Protein AF-A0A9P1JZL6-F1 (afdb_monomer)

Foldseek 3Di:
DVVVQVVLLVVLVVLLCVLVCVVVCVVVVVVCLVPDDDAEAEDEFEDEDDDADDPVRAAEQEEAEARHYKTKYWYKQAQLRFKHKHKYWYAYKFQKAKDKDKDPFKKKFKAAPVRHTQAICDPVPPNNPVLPVSNNVRNRIDDGHMMMMMMGGHPPDHSRHMMIMMMMMHGYDDPDDDDDDDDDDDDDDDPDDDDPVVVVVVVVVVVVVVPDPDDDDDDFVVNVVVVVVVVVDPVPDPDPPVVVVVLPDDDDDDPDDDDDDDDDPVVCVCCPLLALNNLQVQLVVCVVVVNLVSNLVSLVSNCVRPVLDLVSLVSNLVSCVVVVVLVSNLVSLVSSCVNPVQRLRSLLSNLLSCVVVVNLSSSLVSLSSSCVSPSLRLVSLQVNLVSCVSVVVLVSSLVSLVSSCVSPVLQLSSLLSNLLSCVVVLVLVSSLVSLVSSCVSVVQQLVSLLSNLSSCVLLVVLVSSLVSLVSSCVNPVLALSSLLSPLSSCVVLVHPDSLVSLVSSCVSPVLPLSSLCVNLFVCLLQQVPLSNLVSVVSCQVNVNKAHDAAAPAAADPQPFQDAFEEEEEEIHDLLVVLLLVLLVVVVLVRHPAYEYEDAQLCQVFSCVLCVSYHYDYDDDDSPPPSHHYDPGNHYYYSSSSCSNQVNDLVSQDPDQARTDFDVVLLVVLLVLCPP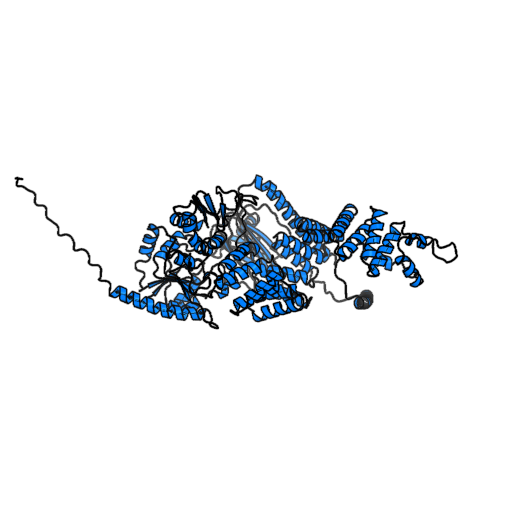VFFLFEEEEDFADPPDRSVRVQQGDQLLLLLLQQLQPRYAYEYLHQDPCPVSQVVNCVVNVGHHDYRPPDRSHRNVSNSLSNLLNGQEYEYEPDSSQSSNRNSSRAYEYEGARTSCCSSHCFRSSGPSYDYFYADNPGGSSVSSNVVSVVSNVVRVVSVVVVVPPDPDPDPPPPDDDDDDDDDDDDDD

Radius of gyration: 36.87 Å; Cα contacts (8 Å, |Δi|>4): 1406; chains: 1; bounding box: 112×78×122 Å

Secondary structure (DSSP, 8-state):
-HHHHHHHHHHHHHHHHHHHHHHHHHHHHHHHTTT----PPPEEEEE---S---GGG-EEEEEE-TTTEEEEEEEEE-TT--EEEEEEEE-S-EEEEEEEEE-SSEEEEEEETT--EEEES-GGGTHHHHHHHHHHHT-EEE-SEEEEEEEEEPTT--TTS-EEEEEEEEES-----------PPPTT-------HHHHHHHHHHHHHHTT-----S---HHHHHHHHHHHS-------TTTHHHHHS-SS-------------HHHHHHT-TTSHHHHHHHHHHHHHTT-HHHHHHHHHHHHHH-TT-HHHHHHHHHHHHHTT-HHHHHHHHHHHHHH-TT-HHHHHHHHHHHHHTT-HHHHHHHHHHHHHH-TT-HHHHHHHHHHHHHTT-HHHHHHHHHHHHHH-TT-HHHHHHHHHHHHTTT-HHHHHHHHHHHHHH-TT-HHHHHHHHHHHHHTT-HHHHHHHHHHHHHH-TT-HHHHHHHHHHHHHTT-S-HHHHHHHHHHH-TT-HHHHHHHHHHHHHTT-HHHHHHHHGGGTTTT-SSPPP-BSSPBP-S---TT-EEEEE--S-HHHHHHHHTTHHHHHHHSSEEEEEE-GGGHHHHHHH-TTSEEEEPPP--TT-SSB--SSSEEEEGGGTHHHH-SSGGGS-S-S------HHHHHHHHHHHTT--SSEEEEE----S---HHHHTT---GGG-HHHHT-TTEEEEE---SS-HHHHHHHHHHHS--EE--TT--TTT-HHHHHHHHTT-SEEEE-SSHHHHHHHHTT--EEEES---GGGTTSSS-TT-TTEEEEPPPTT--THHHHHHHHHHHHHHHHHHHHHHHHSPP--PPPPPP-------------

pLDDT: mean 77.9, std 22.89, range [25.98, 98.69]

Mean predicted aligned error: 17.78 Å

InterPro domains:
  IPR011990 Tetratricopeptide-like helical domain superfamily [G3DSA:1.25.40.10] (266-542)
  IPR011990 Tetratricopeptide-like helical domain superfamily [SSF48452] (268-518)
  IPR019734 Tetratricopeptide repeat [PF13176] (313-343)
  IPR019734 Tetratricopeptide repeat [PS50005] (276-309)
  IPR019734 Tetratricopeptide repeat [PS50005] (378-411)
  IPR019734 Tetratricopeptide repeat [PS50005] (412-445)
  IPR019734 Tetratricopeptide repeat [SM00028] (276-309)
  IPR019734 Tetratricopeptide repeat [SM00028] (310-343)
  IPR019734 Tetratricopeptide repeat [SM00028] (344-377)
  IPR019734 Tetratricopeptide repeat [SM00028] (378-411)
  IPR019734 Tetratricopeptide repeat [SM00028] (412-445)
  IPR019734 Tetratricopeptide repeat [SM00028] (446-479)
  IPR052943 TMTC O-mannosyl-transferase [PTHR44809] (368-606)

Solvent-accessible surface area (backbone atoms only — not comparable to full-atom values): 46774 Å² total; per-residue (Å²): 108,70,66,60,51,50,52,34,44,50,50,30,47,53,48,41,50,50,48,48,48,48,52,41,44,60,50,48,51,63,59,42,74,76,72,63,98,76,84,69,70,78,46,78,44,79,48,74,82,80,80,87,43,52,89,91,56,40,45,77,58,47,67,42,27,55,65,32,23,38,34,38,38,51,48,61,46,46,56,70,52,69,48,42,35,34,28,36,34,30,77,40,62,39,31,25,28,47,51,78,43,58,50,90,58,63,31,47,32,37,22,43,78,87,67,49,76,61,18,25,65,46,79,89,54,53,71,29,22,54,36,29,52,29,22,52,75,36,68,30,70,43,68,64,43,51,36,33,40,40,42,32,64,34,93,90,56,70,49,81,53,62,41,48,36,33,43,34,44,37,23,61,96,74,94,76,81,90,84,90,79,89,82,85,85,75,96,78,82,79,93,84,84,80,53,76,69,54,54,55,50,50,56,58,46,54,67,57,56,75,77,60,91,79,87,82,88,79,81,43,75,66,52,53,46,55,54,53,49,64,71,56,69,83,81,80,77,86,66,82,77,67,56,60,67,69,76,73,54,83,94,67,84,80,91,73,69,99,73,90,72,98,65,57,83,62,56,68,55,50,64,31,75,89,40,36,68,10,18,39,51,52,11,53,51,27,45,75,69,72,34,56,71,59,12,36,55,25,15,54,47,11,31,68,68,35,73,85,43,45,67,34,24,48,53,29,16,53,43,26,46,78,68,67,37,55,69,60,13,43,50,26,27,54,52,23,38,73,72,40,77,83,44,36,57,46,30,37,53,39,14,53,54,32,34,75,71,73,34,26,72,60,13,37,56,28,28,45,54,15,29,70,72,47,43,80,44,28,68,53,29,30,52,34,14,51,22,29,42,75,69,67,40,52,70,61,13,51,47,28,18,48,52,14,39,72,68,34,80,79,45,32,66,33,32,32,53,45,12,50,55,29,35,77,65,69,37,19,72,61,13,37,54,32,24,52,56,15,34,73,72,39,76,76,46,30,66,52,28,20,53,34,14,45,19,29,42,52,70,65,40,44,73,60,12,47,53,27,20,53,56,13,35,72,75,37,76,63,48,31,67,25,29,27,42,46,14,52,45,29,51,76,69,72,42,89,64,21,61,63,25,17,51,51,12,34,70,50,32,78,80,43,30,54,25,42,20,52,38,9,41,51,28,18,34,65,40,43,38,64,62,7,42,65,25,45,68,27,28,42,79,42,68,73,42,46,82,80,81,45,52,79,44,53,71,66,84,73,69,89,34,72,81,35,31,39,34,36,34,68,51,65,56,72,37,54,49,46,58,39,49,74,50,47,66,60,51,52,72,44,29,60,37,34,37,40,34,37,60,64,62,45,38,70,36,50,32,61,41,39,71,86,38,51,61,39,49,64,72,78,83,74,76,86,60,75,50,43,84,66,102,42,65,25,29,41,53,39,87,57,48,48,59,71,58,42,62,48,84,81,53,48,68,90,61,37,52,69,48,47,48,56,65,68,52,30,52,54,39,43,60,74,49,58,86,65,66,59,51,32,42,33,33,36,34,46,70,61,89,77,69,47,66,73,50,49,79,53,44,55,63,66,80,72,41,53,56,44,67,68,29,70,47,56,30,39,31,67,57,57,50,61,98,44,67,74,56,49,54,53,33,26,74,72,67,76,43,76,67,46,71,69,85,94,63,53,57,66,66,36,49,49,60,40,45,12,45,49,70,68,33,68,31,33,42,20,30,89,36,46,62,43,36,47,36,14,31,51,36,25,38,25,46,33,36,35,76,90,55,41,75,28,48,45,52,98,47,35,69,86,22,72,33,37,47,78,38,50,42,55,94,94,49,56,68,70,58,24,42,53,54,51,19,57,51,48,38,53,52,22,55,50,40,44,51,54,62,71,68,49,78,71,84,77,71,77,78,76,80,78,86,79,79,86,76,89,84,86,82,93,78,88,132

Nearest PDB structures (foldseek):
  6eou-assembly1_A  TM=7.193E-01  e=1.240E-15  Homo sapiens
  1w3b-assembly1_B  TM=7.364E-01  e=6.263E-14  Homo sapiens
  9gaw-assembly1_J  TM=6.903E-01  e=8.446E-09  Homo sapiens
  5a31-assembly1_F  TM=6.731E-01  e=8.831E-09  Homo sapiens
  8tau-assembly1_P  TM=6.570E-01  e=2.814E-08  Homo sapiens

Structure (mmCIF, N/CA/C/O backbone):
data_AF-A0A9P1JZL6-F1
#
_entry.id   AF-A0A9P1JZL6-F1
#
loop_
_atom_site.group_PDB
_atom_site.id
_atom_site.type_symbol
_atom_site.label_atom_id
_atom_site.label_alt_id
_atom_site.label_comp_id
_atom_site.label_asym_id
_atom_site.label_entity_id
_atom_site.label_seq_id
_atom_site.pdbx_PDB_ins_code
_atom_site.Cartn_x
_atom_site.Cartn_y
_atom_site.Cartn_z
_atom_site.occupancy
_atom_site.B_iso_or_equiv
_atom_site.auth_seq_id
_atom_site.auth_comp_id
_atom_site.auth_asym_id
_atom_site.auth_atom_id
_atom_site.pdbx_PDB_model_num
ATOM 1 N N . MET A 1 1 ? 3.496 -19.230 -40.388 1.00 31.70 1 MET A N 1
ATOM 2 C CA . MET A 1 1 ? 4.413 -18.088 -40.149 1.00 31.70 1 MET A CA 1
ATOM 3 C C . MET A 1 1 ? 3.757 -16.760 -40.533 1.00 31.70 1 MET A C 1
ATOM 5 O O . MET A 1 1 ? 3.831 -15.846 -39.725 1.00 31.70 1 MET A O 1
ATOM 9 N N . SER A 1 2 ? 3.046 -16.664 -41.671 1.00 27.58 2 SER A N 1
ATOM 10 C CA . SER A 1 2 ? 2.248 -15.471 -42.026 1.00 27.58 2 SER A CA 1
ATOM 11 C C . SER A 1 2 ? 1.110 -15.177 -41.039 1.00 27.58 2 SER A C 1
ATOM 13 O O . SER A 1 2 ? 0.917 -14.018 -40.705 1.00 27.58 2 SER A O 1
ATOM 15 N N . ASP A 1 3 ? 0.436 -16.195 -40.486 1.00 30.03 3 ASP A N 1
ATOM 16 C CA . ASP A 1 3 ? -0.676 -15.983 -39.533 1.00 30.03 3 ASP A CA 1
ATOM 17 C C . ASP A 1 3 ? -0.212 -15.568 -38.128 1.00 30.03 3 ASP A C 1
ATOM 19 O O . ASP A 1 3 ? -0.866 -14.774 -37.457 1.00 30.03 3 ASP A O 1
ATOM 23 N N . ALA A 1 4 ? 0.967 -16.034 -37.699 1.00 31.66 4 ALA A N 1
ATOM 24 C CA . ALA A 1 4 ? 1.611 -15.556 -36.475 1.00 31.66 4 ALA A CA 1
ATOM 25 C C . ALA A 1 4 ? 2.082 -14.101 -36.639 1.00 31.66 4 ALA A C 1
ATOM 27 O O . ALA A 1 4 ? 1.847 -13.283 -35.760 1.00 31.66 4 ALA A O 1
ATOM 28 N N . LEU A 1 5 ? 2.665 -13.751 -37.792 1.00 34.25 5 LEU A N 1
ATOM 29 C CA . LEU A 1 5 ? 3.006 -12.365 -38.134 1.00 34.25 5 LEU A CA 1
ATOM 30 C C . LEU A 1 5 ? 1.758 -11.472 -38.245 1.00 34.25 5 LEU A C 1
ATOM 32 O O . LEU A 1 5 ? 1.796 -10.335 -37.789 1.00 34.25 5 LEU A O 1
ATOM 36 N N . ALA A 1 6 ? 0.636 -11.979 -38.765 1.00 36.12 6 ALA A N 1
ATOM 37 C CA . ALA A 1 6 ? -0.634 -11.253 -38.826 1.00 36.12 6 ALA A CA 1
ATOM 38 C C . ALA A 1 6 ? -1.243 -11.016 -37.431 1.00 36.12 6 ALA A C 1
ATOM 40 O O . ALA A 1 6 ? -1.696 -9.910 -37.141 1.00 36.12 6 ALA A O 1
ATOM 41 N N . GLY A 1 7 ? -1.187 -12.008 -36.534 1.00 37.06 7 GLY A N 1
ATOM 42 C CA . GLY A 1 7 ? -1.624 -11.864 -35.141 1.00 37.06 7 GLY A CA 1
ATOM 43 C C . GLY A 1 7 ? -0.757 -10.892 -34.337 1.00 37.06 7 GLY A C 1
ATOM 44 O O . GLY A 1 7 ? -1.271 -10.109 -33.541 1.00 37.06 7 GLY A O 1
ATOM 45 N N . VAL A 1 8 ? 0.553 -10.880 -34.579 1.00 37.62 8 VAL A N 1
ATOM 46 C CA . VAL A 1 8 ? 1.480 -9.952 -33.921 1.00 37.62 8 VAL A CA 1
ATOM 47 C C . VAL A 1 8 ? 1.350 -8.538 -34.510 1.00 37.62 8 VAL A C 1
ATOM 49 O O . VAL A 1 8 ? 1.362 -7.572 -33.752 1.00 37.62 8 VAL A O 1
ATOM 52 N N . ASN A 1 9 ? 1.100 -8.397 -35.818 1.00 39.38 9 ASN A N 1
ATOM 53 C CA . ASN A 1 9 ? 0.768 -7.115 -36.455 1.00 39.38 9 ASN A CA 1
ATOM 54 C C . ASN A 1 9 ? -0.576 -6.551 -35.962 1.00 39.38 9 ASN A C 1
ATOM 56 O O . ASN A 1 9 ? -0.679 -5.352 -35.722 1.00 39.38 9 ASN A O 1
ATOM 60 N N . SER A 1 10 ? -1.581 -7.402 -35.729 1.00 42.94 10 SER A N 1
ATOM 61 C CA . SER A 1 10 ? -2.856 -7.012 -35.106 1.00 42.94 10 SER A CA 1
ATOM 62 C C . SER A 1 10 ? -2.676 -6.601 -33.638 1.00 42.94 10 SER A C 1
ATOM 64 O O . SER A 1 10 ? -3.214 -5.578 -33.224 1.00 42.94 10 SER A O 1
ATOM 66 N N . MET A 1 11 ? -1.845 -7.313 -32.865 1.00 41.12 11 MET A N 1
ATOM 67 C CA . MET A 1 11 ? -1.476 -6.910 -31.499 1.00 41.12 11 MET A CA 1
ATOM 68 C C . MET A 1 11 ? -0.666 -5.613 -31.463 1.00 41.12 11 MET A C 1
ATOM 70 O O . MET A 1 11 ? -0.829 -4.821 -30.537 1.00 41.12 11 MET A O 1
ATOM 74 N N . VAL A 1 12 ? 0.199 -5.377 -32.451 1.00 41.19 12 VAL A N 1
ATOM 75 C CA . VAL A 1 12 ? 0.902 -4.102 -32.609 1.00 41.19 12 VAL A CA 1
ATOM 76 C C . VAL A 1 12 ? -0.054 -2.994 -32.962 1.00 41.19 12 VAL A C 1
ATOM 78 O O . VAL A 1 12 ? 0.084 -1.938 -32.365 1.00 41.19 12 VAL A O 1
ATOM 81 N N . SER A 1 13 ? -1.011 -3.208 -33.867 1.00 43.81 13 SER A N 1
ATOM 82 C CA . SER A 1 13 ? -2.041 -2.208 -34.153 1.00 43.81 13 SER A CA 1
ATOM 83 C C . SER A 1 13 ? -2.832 -1.920 -32.886 1.00 43.81 13 SER A C 1
ATOM 85 O O . SER A 1 13 ? -2.820 -0.792 -32.436 1.00 43.81 13 SER A O 1
ATOM 87 N N . GLY A 1 14 ? -3.355 -2.936 -32.194 1.00 44.75 14 GLY A N 1
ATOM 88 C CA . GLY A 1 14 ? -4.113 -2.756 -30.954 1.00 44.75 14 GLY A CA 1
ATOM 89 C C . GLY A 1 14 ? -3.317 -2.121 -29.806 1.00 44.75 14 GLY A C 1
ATOM 90 O O . GLY A 1 14 ? -3.864 -1.310 -29.063 1.00 44.75 14 GLY A O 1
ATOM 91 N N . LEU A 1 15 ? -2.019 -2.423 -29.653 1.00 43.88 15 LEU A N 1
ATOM 92 C CA . LEU A 1 15 ? -1.177 -1.731 -28.671 1.00 43.88 15 LEU A CA 1
ATOM 93 C C . LEU A 1 15 ? -0.801 -0.326 -29.149 1.00 43.88 15 LEU A C 1
ATOM 95 O O . LEU A 1 15 ? -0.749 0.582 -28.333 1.00 43.88 15 LEU A O 1
ATOM 99 N N . THR A 1 16 ? -0.560 -0.121 -30.440 1.00 45.00 16 THR A N 1
ATOM 100 C CA . THR A 1 16 ? -0.279 1.197 -31.022 1.00 45.00 16 THR A CA 1
ATOM 101 C C . THR A 1 16 ? -1.496 2.092 -30.905 1.00 45.00 16 THR A C 1
ATOM 103 O O . THR A 1 16 ? -1.347 3.227 -30.489 1.00 45.00 16 THR A O 1
ATOM 106 N N . ASP A 1 17 ? -2.691 1.568 -31.137 1.00 49.62 17 ASP A N 1
ATOM 107 C CA . ASP A 1 17 ? -3.970 2.231 -30.949 1.00 49.62 17 ASP A CA 1
ATOM 108 C C . ASP A 1 17 ? -4.239 2.432 -29.465 1.00 49.62 17 ASP A C 1
ATOM 110 O O . ASP A 1 17 ? -4.616 3.519 -29.078 1.00 49.62 17 ASP A O 1
ATOM 114 N N . SER A 1 18 ? -3.939 1.478 -28.580 1.00 44.66 18 SER A N 1
ATOM 115 C CA . SER A 1 18 ? -4.048 1.675 -27.126 1.00 44.66 18 SER A CA 1
ATOM 116 C C . SER A 1 18 ? -3.035 2.691 -26.581 1.00 44.66 18 SER A C 1
ATOM 118 O O . SER A 1 18 ? -3.361 3.453 -25.676 1.00 44.66 18 SER A O 1
ATOM 120 N N . ILE A 1 19 ? -1.822 2.758 -27.135 1.00 45.34 19 ILE A N 1
ATOM 121 C CA . ILE A 1 19 ? -0.780 3.726 -26.772 1.00 45.34 19 ILE A CA 1
ATOM 122 C C . ILE A 1 19 ? -1.090 5.089 -27.369 1.00 45.34 19 ILE A C 1
ATOM 124 O O . ILE A 1 19 ? -0.951 6.083 -26.671 1.00 45.34 19 ILE A O 1
ATOM 128 N N . ASN A 1 20 ? -1.539 5.157 -28.617 1.00 47.50 20 ASN A N 1
ATOM 129 C CA . ASN A 1 20 ? -1.988 6.382 -29.260 1.00 47.50 20 ASN A CA 1
ATOM 130 C C . ASN A 1 20 ? -3.281 6.870 -28.627 1.00 47.50 20 ASN A C 1
ATOM 132 O O . ASN A 1 20 ? -3.416 8.067 -28.472 1.00 47.50 20 ASN A O 1
ATOM 136 N N . ASN A 1 21 ? -4.165 5.988 -28.171 1.00 50.44 21 ASN A N 1
ATOM 137 C CA . ASN A 1 21 ? -5.338 6.313 -27.370 1.00 50.44 21 ASN A CA 1
ATOM 138 C C . ASN A 1 21 ? -4.952 6.648 -25.940 1.00 50.44 21 ASN A C 1
ATOM 140 O O . ASN A 1 21 ? -5.664 7.414 -25.336 1.00 50.44 21 ASN A O 1
ATOM 144 N N . ALA A 1 22 ? -3.845 6.158 -25.379 1.00 43.78 22 ALA A N 1
ATOM 145 C CA . ALA A 1 22 ? -3.356 6.606 -24.075 1.00 43.78 22 ALA A CA 1
ATOM 146 C C . ALA A 1 22 ? -2.650 7.967 -24.181 1.00 43.78 22 ALA A C 1
ATOM 148 O O . ALA A 1 22 ? -2.806 8.815 -23.314 1.00 43.78 22 ALA A O 1
ATOM 149 N N . ILE A 1 23 ? -1.891 8.208 -25.251 1.00 45.84 23 ILE A N 1
ATOM 150 C CA . ILE A 1 23 ? -1.218 9.478 -25.552 1.00 45.84 23 ILE A CA 1
ATOM 151 C C . ILE A 1 23 ? -2.249 10.534 -25.957 1.00 45.84 23 ILE A C 1
ATOM 153 O O . ILE A 1 23 ? -2.212 11.640 -25.419 1.00 45.84 23 ILE A O 1
ATOM 157 N N . SER A 1 24 ? -3.193 10.164 -26.823 1.00 45.53 24 SER A N 1
ATOM 158 C CA . SER A 1 24 ? -4.352 10.972 -27.192 1.00 45.53 24 SER A CA 1
ATOM 159 C C . SER A 1 24 ? -5.263 11.112 -25.994 1.00 45.53 24 SER A C 1
ATOM 161 O O . SER A 1 24 ? -5.512 12.234 -25.641 1.00 45.53 24 SER A O 1
ATOM 163 N N . ALA A 1 25 ? -5.625 10.082 -25.226 1.00 46.34 25 ALA A N 1
ATOM 164 C CA . ALA A 1 25 ? -6.354 10.282 -23.969 1.00 46.34 25 ALA A CA 1
ATOM 165 C C . ALA A 1 25 ? -5.601 11.225 -23.035 1.00 46.34 25 ALA A C 1
ATOM 167 O O . ALA A 1 25 ? -6.248 12.049 -22.439 1.00 46.34 25 ALA A O 1
ATOM 168 N N . ILE A 1 26 ? -4.268 11.247 -22.960 1.00 45.06 26 ILE A N 1
ATOM 169 C CA . ILE A 1 26 ? -3.529 12.251 -22.166 1.00 45.06 26 ILE A CA 1
ATOM 170 C C . ILE A 1 26 ? -3.603 13.679 -22.773 1.00 45.06 26 ILE A C 1
ATOM 172 O O . ILE A 1 26 ? -3.511 14.664 -22.022 1.00 45.06 26 ILE A O 1
ATOM 176 N N . GLN A 1 27 ? -3.757 13.818 -24.097 1.00 41.62 27 GLN A N 1
ATOM 177 C CA . GLN A 1 27 ? -3.902 15.082 -24.850 1.00 41.62 27 GLN A CA 1
ATOM 178 C C . GLN A 1 27 ? -5.363 15.560 -24.942 1.00 41.62 27 GLN A C 1
ATOM 180 O O . GLN A 1 27 ? -5.655 16.692 -24.598 1.00 41.62 27 GLN A O 1
ATOM 185 N N . THR A 1 28 ? -6.294 14.687 -25.284 1.00 39.38 28 THR A N 1
ATOM 186 C CA . THR A 1 28 ? -7.743 14.837 -25.251 1.00 39.38 28 THR A CA 1
ATOM 187 C C . THR A 1 28 ? -8.254 14.985 -23.820 1.00 39.38 28 THR A C 1
ATOM 189 O O . THR A 1 28 ? -9.083 15.841 -23.596 1.00 39.38 28 THR A O 1
ATOM 192 N N . GLN A 1 29 ? -7.682 14.337 -22.798 1.00 42.75 29 GLN A N 1
ATOM 193 C CA . GLN A 1 29 ? -7.915 14.690 -21.382 1.00 42.75 29 GLN A CA 1
ATOM 194 C C . GLN A 1 29 ? -7.390 16.095 -21.069 1.00 42.75 29 GLN A C 1
ATOM 196 O O . GLN A 1 29 ? -7.754 16.659 -20.059 1.00 42.75 29 GLN A O 1
ATOM 201 N N . LYS A 1 30 ? -6.516 16.693 -21.887 1.00 40.09 30 LYS A N 1
ATOM 202 C CA . LYS A 1 30 ? -6.031 18.079 -21.717 1.00 40.09 30 LYS A CA 1
ATOM 203 C C . LYS A 1 30 ? -6.997 19.087 -22.349 1.00 40.09 30 LYS A C 1
ATOM 205 O O . LYS A 1 30 ? -7.002 20.241 -21.941 1.00 40.09 30 LYS A O 1
ATOM 210 N N . GLU A 1 31 ? -7.800 18.634 -23.311 1.00 36.56 31 GLU A N 1
ATOM 211 C CA . GLU A 1 31 ? -8.767 19.426 -24.084 1.00 36.56 31 GLU A CA 1
ATOM 212 C C . GLU A 1 31 ? -10.220 19.213 -23.597 1.00 36.56 31 GLU A C 1
ATOM 214 O O . GLU A 1 31 ? -11.008 20.150 -23.576 1.00 36.56 31 GLU A O 1
ATOM 219 N N . GLN A 1 32 ? -10.561 18.022 -23.096 1.00 38.81 32 GLN A N 1
ATOM 220 C CA . GLN A 1 32 ? -11.854 17.644 -22.507 1.00 38.81 32 GLN A CA 1
ATOM 221 C C . GLN A 1 32 ? -11.958 17.990 -21.012 1.00 38.81 32 GLN A C 1
ATOM 223 O O . GLN A 1 32 ? -13.065 18.225 -20.529 1.00 38.81 32 GLN A O 1
ATOM 228 N N . GLU A 1 33 ? -10.838 18.128 -20.283 1.00 38.28 33 GLU A N 1
ATOM 229 C CA . GLU A 1 33 ? -10.819 18.722 -18.926 1.00 38.28 33 GLU A CA 1
ATOM 230 C C . GLU A 1 33 ? -11.238 20.207 -18.930 1.00 38.28 33 GLU A C 1
ATOM 232 O O . GLU A 1 33 ? -11.566 20.749 -17.877 1.00 38.28 33 GLU A O 1
ATOM 237 N N . ALA A 1 34 ? -11.285 20.855 -20.102 1.00 36.25 34 ALA A N 1
ATOM 238 C CA . ALA A 1 34 ? -11.868 22.183 -20.278 1.00 36.25 34 ALA A CA 1
ATOM 239 C C . ALA A 1 34 ? -13.385 22.162 -20.578 1.00 36.25 34 ALA A C 1
ATOM 241 O O . ALA A 1 34 ? -14.002 23.223 -20.543 1.00 36.25 34 ALA A O 1
ATOM 242 N N . ALA A 1 35 ? -14.000 21.002 -20.861 1.00 34.03 35 ALA A N 1
ATOM 243 C CA . ALA A 1 35 ? -15.353 20.956 -21.434 1.00 34.03 35 ALA A CA 1
ATOM 244 C C . ALA A 1 35 ? -16.364 19.987 -20.785 1.00 34.03 35 ALA A C 1
ATOM 246 O O . ALA A 1 35 ? -17.554 20.149 -21.034 1.00 34.03 35 ALA A O 1
ATOM 247 N N . ALA A 1 36 ? -15.978 19.012 -19.953 1.00 33.88 36 ALA A N 1
ATOM 248 C CA . ALA A 1 36 ? -16.932 17.996 -19.477 1.00 33.88 36 ALA A CA 1
ATOM 249 C C . ALA A 1 36 ? -16.911 17.793 -17.953 1.00 33.88 36 ALA A C 1
ATOM 251 O O . ALA A 1 36 ? -16.347 16.839 -17.418 1.00 33.88 36 ALA A O 1
ATOM 252 N N . ALA A 1 37 ? -17.585 18.696 -17.240 1.00 43.25 37 ALA A N 1
ATOM 253 C CA . ALA A 1 37 ? -18.046 18.462 -15.879 1.00 43.25 37 ALA A CA 1
ATOM 254 C C . ALA A 1 37 ? -19.269 17.536 -15.907 1.00 43.25 37 ALA A C 1
ATOM 256 O O . ALA A 1 37 ? -20.379 18.020 -16.083 1.00 43.25 37 ALA A O 1
ATOM 257 N N . THR A 1 38 ? -19.043 16.227 -15.776 1.00 41.06 38 THR A N 1
ATOM 258 C CA . THR A 1 38 ? -19.928 15.136 -15.295 1.00 41.06 38 THR A CA 1
ATOM 259 C C . THR A 1 38 ? -19.529 13.870 -16.040 1.00 41.06 38 THR A C 1
ATOM 261 O O . THR A 1 38 ? -19.622 13.856 -17.256 1.00 41.06 38 THR A O 1
ATOM 264 N N . ASN A 1 39 ? -19.073 12.819 -15.348 1.00 34.22 39 ASN A N 1
ATOM 265 C CA . ASN A 1 39 ? -19.262 11.443 -15.818 1.00 34.22 39 ASN A CA 1
ATOM 266 C C . ASN A 1 39 ? -19.000 10.410 -14.716 1.00 34.22 39 ASN A C 1
ATOM 268 O O . ASN A 1 39 ? -18.167 10.588 -13.828 1.00 34.22 39 ASN A O 1
ATOM 272 N N . VAL A 1 40 ? -19.814 9.362 -14.785 1.00 39.91 40 VAL A N 1
ATOM 273 C CA . VAL A 1 40 ? -19.995 8.262 -13.838 1.00 39.91 40 VAL A CA 1
ATOM 274 C C . VAL A 1 40 ? -18.794 7.303 -13.887 1.00 39.91 40 VAL A C 1
ATOM 276 O O . VAL A 1 40 ? -18.205 7.103 -14.944 1.00 39.91 40 VAL A O 1
ATOM 279 N N . GLN A 1 41 ? -18.401 6.729 -12.743 1.00 39.75 41 GLN A N 1
ATOM 280 C CA . GLN A 1 41 ? -17.318 5.738 -12.672 1.00 39.75 41 GLN A CA 1
ATOM 281 C C . GLN A 1 41 ? -17.757 4.396 -13.267 1.00 39.75 41 GLN A C 1
ATOM 283 O O . GLN A 1 41 ? -18.768 3.835 -12.847 1.00 39.75 41 GLN A O 1
ATOM 288 N N . GLU A 1 42 ? -16.956 3.868 -14.191 1.00 43.31 42 GLU A N 1
ATOM 289 C CA . GLU A 1 42 ? -17.198 2.598 -14.876 1.00 43.31 42 GLU A CA 1
ATOM 290 C C . GLU A 1 42 ? -16.494 1.432 -14.169 1.00 43.31 42 GLU A C 1
ATOM 292 O O . GLU A 1 42 ? -15.286 1.469 -13.924 1.00 43.31 42 GLU A O 1
ATOM 297 N N . PHE A 1 43 ? -17.234 0.362 -13.876 1.00 38.78 43 PHE A N 1
ATOM 298 C CA . PHE A 1 43 ? -16.697 -0.877 -13.312 1.00 38.78 43 PHE A CA 1
ATOM 299 C C . PHE A 1 43 ? -16.950 -2.061 -14.251 1.00 38.78 43 PHE A C 1
ATOM 301 O O . PHE A 1 43 ? -18.093 -2.401 -14.565 1.00 38.78 43 PHE A O 1
ATOM 308 N N . GLN A 1 44 ? -15.866 -2.733 -14.652 1.00 45.28 44 GLN A N 1
ATOM 309 C CA . GLN A 1 44 ? -15.889 -3.931 -15.490 1.00 45.28 44 GLN A CA 1
ATOM 310 C C . GLN A 1 44 ? -15.455 -5.159 -14.678 1.00 45.28 44 GLN A C 1
ATOM 312 O O . GLN A 1 44 ? -14.360 -5.186 -14.116 1.00 45.28 44 GLN A O 1
ATOM 317 N N . LYS A 1 45 ? -16.290 -6.204 -14.643 1.00 45.66 45 LYS A N 1
ATOM 318 C CA . LYS A 1 45 ? -15.964 -7.501 -14.023 1.00 45.66 45 LYS A CA 1
ATOM 319 C C . LYS A 1 45 ? -15.919 -8.580 -15.107 1.00 45.66 45 LYS A C 1
ATOM 321 O O . LYS A 1 45 ? -16.909 -8.776 -15.808 1.00 45.66 45 LYS A O 1
ATOM 326 N N . GLN A 1 46 ? -14.770 -9.248 -15.249 1.00 48.06 46 GLN A N 1
ATOM 327 C CA . GLN A 1 46 ? -14.580 -10.390 -16.151 1.00 48.06 46 GLN A CA 1
ATOM 328 C C . GLN A 1 46 ? -14.513 -11.680 -15.332 1.00 48.06 46 GLN A C 1
ATOM 330 O O . GLN A 1 46 ? -13.721 -11.772 -14.392 1.00 48.06 46 GLN A O 1
ATOM 335 N N . VAL A 1 47 ? -15.343 -12.666 -15.672 1.00 51.47 47 VAL A N 1
ATOM 336 C CA . VAL A 1 47 ? -15.434 -13.939 -14.940 1.00 51.47 47 VAL A CA 1
ATOM 337 C C . VAL A 1 47 ? -15.081 -15.107 -15.861 1.00 51.47 47 VAL A C 1
ATOM 339 O O . VAL A 1 47 ? -15.688 -15.254 -16.919 1.00 51.47 47 VAL A O 1
ATOM 342 N N . ASN A 1 48 ? -14.124 -15.941 -15.434 1.00 45.84 48 ASN A N 1
ATOM 343 C CA . ASN A 1 48 ? -13.746 -17.196 -16.094 1.00 45.84 48 ASN A CA 1
ATOM 344 C C . ASN A 1 48 ? -14.276 -18.377 -15.262 1.00 45.84 48 ASN A C 1
ATOM 346 O O . ASN A 1 48 ? -14.028 -18.436 -14.057 1.00 45.84 48 ASN A O 1
ATOM 350 N N . LYS A 1 49 ? -14.996 -19.316 -15.887 1.00 50.22 49 LYS A N 1
ATOM 351 C CA . LYS A 1 49 ? -15.580 -20.491 -15.213 1.00 50.22 49 LYS A CA 1
ATOM 352 C C . LYS A 1 49 ? -14.499 -21.515 -14.842 1.00 50.22 49 LYS A C 1
ATOM 354 O O . LYS A 1 49 ? -13.687 -21.897 -15.680 1.00 50.22 49 LYS A O 1
ATOM 359 N N . THR A 1 50 ? -14.548 -22.026 -13.614 1.00 41.94 50 THR A N 1
ATOM 360 C CA . THR A 1 50 ? -13.790 -23.199 -13.147 1.00 41.94 50 THR A CA 1
ATOM 361 C C . THR A 1 50 ? -14.768 -24.326 -12.801 1.00 41.94 50 THR A C 1
ATOM 363 O O . THR A 1 50 ? -15.306 -24.343 -11.701 1.00 41.94 50 THR A O 1
ATOM 366 N N . SER A 1 51 ? -14.977 -25.250 -13.751 1.00 43.88 51 SER A N 1
ATOM 367 C CA . SER A 1 51 ? -15.723 -26.534 -13.672 1.00 43.88 51 SER A CA 1
ATOM 368 C C . SER A 1 51 ? -17.240 -26.512 -13.343 1.00 43.88 51 SER A C 1
ATOM 370 O O . SER A 1 51 ? -17.685 -25.811 -12.450 1.00 43.88 51 SER A O 1
ATOM 372 N N . SER A 1 52 ? -18.003 -27.294 -14.132 1.00 48.75 52 SER A N 1
ATOM 373 C CA . SER A 1 52 ? -19.459 -27.605 -14.166 1.00 48.75 52 SER A CA 1
ATOM 374 C C . SER A 1 52 ? -20.446 -26.819 -13.271 1.00 48.75 52 SER A C 1
ATOM 376 O O . SER A 1 52 ? -20.487 -27.019 -12.060 1.00 48.75 52 SER A O 1
ATOM 378 N N . ASN A 1 53 ? -21.344 -26.039 -13.896 1.00 47.06 53 ASN A N 1
ATOM 379 C CA . ASN A 1 53 ? -22.472 -25.333 -13.262 1.00 47.06 53 ASN A CA 1
ATOM 380 C C . ASN A 1 53 ? -23.769 -26.162 -13.348 1.00 47.06 53 ASN A C 1
ATOM 382 O O . ASN A 1 53 ? -24.379 -26.260 -14.411 1.00 47.06 53 ASN A O 1
ATOM 386 N N . LEU A 1 54 ? -24.255 -26.696 -12.227 1.00 53.38 54 LEU A N 1
ATOM 387 C CA . LEU A 1 54 ? -25.673 -27.065 -12.087 1.00 53.38 54 LEU A CA 1
ATOM 388 C C . LEU A 1 54 ? -26.470 -25.835 -11.614 1.00 53.38 54 LEU A C 1
ATOM 390 O O . LEU A 1 54 ? -25.901 -24.923 -11.021 1.00 53.38 54 LEU A O 1
ATOM 394 N N . GLN A 1 55 ? -27.789 -25.803 -11.832 1.00 44.53 55 GLN A N 1
ATOM 395 C CA . GLN A 1 55 ? -28.664 -24.646 -11.540 1.00 44.53 55 GLN A CA 1
ATOM 396 C C . GLN A 1 55 ? -28.552 -24.102 -10.093 1.00 44.53 55 GLN A C 1
ATOM 398 O O . GLN A 1 55 ? -28.814 -22.925 -9.862 1.00 44.53 55 GLN A O 1
ATOM 403 N N . GLY A 1 56 ? -28.099 -24.918 -9.129 1.00 45.84 56 GLY A N 1
ATOM 404 C CA . GLY A 1 56 ? -27.831 -24.520 -7.736 1.00 45.84 56 GLY A CA 1
ATOM 405 C C . GLY A 1 56 ? -26.446 -23.908 -7.452 1.00 45.84 56 GLY A C 1
ATOM 406 O O . GLY A 1 56 ? -26.183 -23.534 -6.314 1.00 45.84 56 GLY A O 1
ATOM 407 N N . GLN A 1 57 ? -25.561 -23.805 -8.448 1.00 55.91 57 GLN A N 1
ATOM 408 C CA . GLN A 1 57 ? -24.187 -23.286 -8.329 1.00 55.91 57 GLN A CA 1
ATOM 409 C C . GLN A 1 57 ? -23.904 -22.106 -9.274 1.00 55.91 57 GLN A C 1
ATOM 411 O O . GLN A 1 57 ? -22.745 -21.799 -9.534 1.00 55.91 57 GLN A O 1
ATOM 416 N N . ALA A 1 58 ? -24.950 -21.426 -9.766 1.00 63.44 58 ALA A N 1
ATOM 417 C CA . ALA A 1 58 ? -24.833 -20.334 -10.733 1.00 63.44 58 ALA A CA 1
ATOM 418 C C . ALA A 1 58 ? -23.719 -19.338 -10.367 1.00 63.44 58 ALA A C 1
ATOM 420 O O . ALA A 1 58 ? -23.691 -18.777 -9.268 1.00 63.44 58 ALA A O 1
ATOM 421 N N . THR A 1 59 ? -22.809 -19.106 -11.309 1.00 71.00 59 THR A N 1
ATOM 422 C CA . THR A 1 59 ? -21.640 -18.257 -11.086 1.00 71.00 59 THR A CA 1
ATOM 423 C C . THR A 1 59 ? -22.069 -16.796 -10.941 1.00 71.00 59 THR A C 1
ATOM 425 O O . THR A 1 59 ? -22.762 -16.252 -11.800 1.00 71.00 59 THR A O 1
ATOM 428 N N . ASP A 1 60 ? -21.658 -16.147 -9.852 1.00 77.44 60 ASP A N 1
ATOM 429 C CA . ASP A 1 60 ? -22.017 -14.758 -9.566 1.00 77.44 60 ASP A CA 1
ATOM 430 C C . ASP A 1 60 ? -21.173 -13.765 -10.375 1.00 77.44 60 ASP A C 1
ATOM 432 O O . ASP A 1 60 ? -19.989 -13.524 -10.093 1.00 77.44 60 ASP A O 1
ATOM 436 N N . ILE A 1 61 ? -21.797 -13.160 -11.382 1.00 72.81 61 ILE A N 1
ATOM 437 C CA . ILE A 1 61 ? -21.130 -12.243 -12.308 1.00 72.81 61 ILE A CA 1
ATOM 438 C C . ILE A 1 61 ? -21.229 -10.779 -11.868 1.00 72.81 61 ILE A C 1
ATOM 440 O O . ILE A 1 61 ? -20.588 -9.939 -12.485 1.00 72.81 61 ILE A O 1
ATOM 444 N N . GLY A 1 62 ? -21.871 -10.475 -10.731 1.00 79.69 62 GLY A N 1
ATOM 445 C CA . GLY A 1 62 ? -21.829 -9.161 -10.076 1.00 79.69 62 GLY A CA 1
ATOM 446 C C . GLY A 1 62 ? -23.112 -8.328 -10.171 1.00 79.69 62 GLY A C 1
ATOM 447 O O . GLY A 1 62 ? -24.221 -8.850 -10.269 1.00 79.69 62 GLY A O 1
ATOM 448 N N . ILE A 1 63 ? -22.953 -7.005 -10.070 1.00 79.12 63 ILE A N 1
ATOM 449 C CA . ILE A 1 63 ? -24.053 -6.032 -10.019 1.00 79.12 63 ILE A CA 1
ATOM 450 C C . ILE A 1 63 ? -24.132 -5.284 -11.350 1.00 79.12 63 ILE A C 1
ATOM 452 O O . ILE A 1 63 ? -23.128 -4.730 -11.793 1.00 79.12 63 ILE A O 1
ATOM 456 N N . LEU A 1 64 ? -25.320 -5.236 -11.954 1.00 78.12 64 LEU A N 1
ATOM 457 C CA . LEU A 1 64 ? -25.637 -4.459 -13.150 1.00 78.12 64 LEU A CA 1
ATOM 458 C C . LEU A 1 64 ? -26.364 -3.160 -12.751 1.00 78.12 64 LEU A C 1
ATOM 460 O O . LEU A 1 64 ? -27.453 -3.195 -12.179 1.00 78.12 64 LEU A O 1
ATOM 464 N N . ALA A 1 65 ? -25.756 -2.012 -13.025 1.00 75.81 65 ALA A N 1
ATOM 465 C CA . ALA A 1 65 ? -26.254 -0.695 -12.653 1.00 75.81 65 ALA A CA 1
ATOM 466 C C . ALA A 1 65 ? -26.122 0.264 -13.840 1.00 75.81 65 ALA A C 1
ATOM 468 O O . ALA A 1 65 ? -25.050 0.374 -14.442 1.00 75.81 65 ALA A O 1
ATOM 469 N N . LYS A 1 66 ? -27.218 0.967 -14.151 1.00 73.94 66 LYS A N 1
ATOM 470 C CA . LYS A 1 66 ? -27.318 1.903 -15.278 1.00 73.94 66 LYS A CA 1
ATOM 471 C C . LYS A 1 66 ? -26.156 2.902 -15.292 1.00 73.94 66 LYS A C 1
ATOM 473 O O . LYS A 1 66 ? -25.957 3.600 -14.302 1.00 73.94 66 LYS A O 1
ATOM 478 N N . ASN A 1 67 ? -25.427 2.974 -16.408 1.00 63.44 67 ASN A N 1
ATOM 479 C CA . ASN A 1 67 ? -24.265 3.848 -16.645 1.00 63.44 67 ASN A CA 1
ATOM 480 C C . ASN A 1 67 ? -23.072 3.663 -15.680 1.00 63.44 67 ASN A C 1
ATOM 482 O O . ASN A 1 67 ? -22.188 4.513 -15.656 1.00 63.44 67 ASN A O 1
ATOM 486 N N . VAL A 1 68 ? -23.047 2.600 -14.866 1.00 60.50 68 VAL A N 1
ATOM 487 C CA . VAL A 1 68 ? -22.007 2.377 -13.840 1.00 60.50 68 VAL A CA 1
ATOM 488 C C . VAL A 1 68 ? -21.262 1.066 -14.073 1.00 60.50 68 VAL A C 1
ATOM 490 O O . VAL A 1 68 ? -20.043 1.014 -13.916 1.00 60.50 68 VAL A O 1
ATOM 493 N N . THR A 1 69 ? -21.962 -0.022 -14.410 1.00 64.31 69 THR A N 1
ATOM 494 C CA . THR A 1 69 ? -21.331 -1.346 -14.490 1.00 64.31 69 THR A CA 1
ATOM 495 C C . THR A 1 69 ? -21.603 -2.069 -15.803 1.00 64.31 69 THR A C 1
ATOM 497 O O . THR A 1 69 ? -22.702 -2.028 -16.356 1.00 64.31 69 THR A O 1
ATOM 500 N N . ARG A 1 70 ? -20.577 -2.788 -16.271 1.00 75.12 70 ARG A N 1
ATOM 501 C CA . ARG A 1 70 ? -20.635 -3.704 -17.414 1.00 75.12 70 ARG A CA 1
ATOM 502 C C . ARG A 1 70 ? -20.122 -5.075 -16.988 1.00 75.12 70 ARG A C 1
ATOM 504 O O . ARG A 1 70 ? -19.008 -5.203 -16.469 1.00 75.12 70 ARG A O 1
ATOM 511 N N . LEU A 1 71 ? -20.913 -6.113 -17.230 1.00 74.12 71 LEU A N 1
ATOM 512 C CA . LEU A 1 71 ? -20.579 -7.485 -16.853 1.00 74.12 71 LEU A CA 1
ATOM 513 C C . LEU A 1 71 ? -20.133 -8.253 -18.092 1.00 74.12 71 LEU A C 1
ATOM 515 O O . LEU A 1 71 ? -20.867 -8.301 -19.072 1.00 74.12 71 LEU A O 1
ATOM 519 N N . ASN A 1 72 ? -18.938 -8.844 -18.051 1.00 71.00 72 ASN A N 1
ATOM 520 C CA . ASN A 1 72 ? -18.415 -9.659 -19.144 1.00 71.00 72 ASN A CA 1
ATOM 521 C C . ASN A 1 72 ? -18.153 -11.082 -18.665 1.00 71.00 72 ASN A C 1
ATOM 523 O O . ASN A 1 72 ? -17.439 -11.319 -17.688 1.00 71.00 72 ASN A O 1
ATOM 527 N N . VAL A 1 73 ? -18.684 -12.035 -19.407 1.00 69.56 73 VAL A N 1
ATOM 528 C CA . VAL A 1 73 ? -18.469 -13.459 -19.212 1.00 69.56 73 VAL A CA 1
ATOM 529 C C . VAL A 1 73 ? -17.793 -13.977 -20.462 1.00 69.56 73 VAL A C 1
ATOM 531 O O . VAL A 1 73 ? -18.302 -13.770 -21.555 1.00 69.56 73 VAL A O 1
ATOM 534 N N . VAL A 1 74 ? -16.655 -14.646 -20.310 1.00 65.56 74 VAL A N 1
ATOM 535 C CA . VAL A 1 74 ? -16.020 -15.391 -21.401 1.00 65.56 74 VAL A CA 1
ATOM 536 C C . VAL A 1 74 ? -15.849 -16.815 -20.911 1.00 65.56 74 VAL A C 1
ATOM 538 O O . VAL A 1 74 ? -15.222 -17.057 -19.877 1.00 65.56 74 VAL A O 1
ATOM 541 N N . SER A 1 75 ? -16.464 -17.763 -21.606 1.00 72.19 75 SER A N 1
ATOM 542 C CA . SER A 1 75 ? -16.483 -19.155 -21.182 1.00 72.19 75 SER A CA 1
ATOM 543 C C . SER A 1 75 ? -16.613 -20.113 -22.361 1.00 72.19 75 SER A C 1
ATOM 545 O O . SER A 1 75 ? -16.681 -19.715 -23.523 1.00 72.19 75 SER A O 1
ATOM 547 N N . ASN A 1 76 ? -16.612 -21.403 -22.053 1.00 73.69 76 ASN A N 1
ATOM 548 C CA . ASN A 1 76 ? -16.892 -22.456 -23.004 1.00 73.69 76 ASN A CA 1
ATOM 549 C C . ASN A 1 76 ? -17.792 -23.509 -22.358 1.00 73.69 76 ASN A C 1
ATOM 551 O O . ASN A 1 76 ? -17.540 -23.988 -21.253 1.00 73.69 76 ASN A O 1
ATOM 555 N N . LEU A 1 77 ? -18.841 -23.893 -23.074 1.00 75.75 77 LEU A N 1
ATOM 556 C CA . LEU A 1 77 ? -19.654 -25.040 -22.725 1.00 75.75 77 LEU A CA 1
ATOM 557 C C . LEU A 1 77 ? -18.856 -26.285 -23.125 1.00 75.75 77 LEU A C 1
ATOM 559 O O . LEU A 1 77 ? -18.722 -26.580 -24.314 1.00 75.75 77 LEU A O 1
ATOM 563 N N . ALA A 1 78 ? -18.250 -26.965 -22.150 1.00 70.12 78 ALA A N 1
ATOM 564 C CA . ALA A 1 78 ? -17.376 -28.112 -22.391 1.00 70.12 78 ALA A CA 1
ATOM 565 C C . ALA A 1 78 ? -18.110 -29.273 -23.096 1.00 70.12 78 ALA A C 1
ATOM 567 O O . ALA A 1 78 ? -19.342 -29.303 -23.191 1.00 70.12 78 ALA A O 1
ATOM 568 N N . ALA A 1 79 ? -17.350 -30.245 -23.607 1.00 71.31 79 ALA A N 1
ATOM 569 C CA . ALA A 1 79 ? -17.936 -31.487 -24.101 1.00 71.31 79 ALA A CA 1
ATOM 570 C C . ALA A 1 79 ? -18.699 -32.181 -22.956 1.00 71.31 79 ALA A C 1
ATOM 572 O O . ALA A 1 79 ? -18.157 -32.355 -21.866 1.00 71.31 79 ALA A O 1
ATOM 573 N N . ASN A 1 80 ? -19.944 -32.573 -23.219 1.00 72.06 80 ASN A N 1
ATOM 574 C CA . ASN A 1 80 ? -20.919 -33.162 -22.295 1.00 72.06 80 ASN A CA 1
ATOM 575 C C . ASN A 1 80 ? -21.508 -32.211 -21.228 1.00 72.06 80 ASN A C 1
ATOM 577 O O . ASN A 1 80 ? -22.393 -32.633 -20.481 1.00 72.06 80 ASN A O 1
ATOM 581 N N . ASP A 1 81 ? -21.103 -30.934 -21.178 1.00 74.06 81 ASP A N 1
ATOM 582 C CA . ASP A 1 81 ? -21.804 -29.921 -20.377 1.00 74.06 81 ASP A CA 1
ATOM 583 C C . ASP A 1 81 ? -23.109 -29.529 -21.088 1.00 74.06 81 ASP A C 1
ATOM 585 O O . ASP A 1 81 ? -23.120 -29.140 -22.263 1.00 74.06 81 ASP A O 1
ATOM 589 N N . LYS A 1 82 ? -24.225 -29.623 -20.359 1.00 71.69 82 LYS A N 1
ATOM 590 C CA . LYS A 1 82 ? -25.565 -29.342 -20.899 1.00 71.69 82 LYS A CA 1
ATOM 591 C C . LYS A 1 82 ? -25.974 -27.879 -20.771 1.00 71.69 82 LYS A C 1
ATOM 593 O O . LYS A 1 82 ? -26.744 -27.386 -21.594 1.00 71.69 82 LYS A O 1
ATOM 598 N N . VAL A 1 83 ? -25.504 -27.202 -19.726 1.00 82.00 83 VAL A N 1
ATOM 599 C CA . VAL A 1 83 ? -25.964 -25.863 -19.362 1.00 82.00 83 VAL A CA 1
ATOM 600 C C . VAL A 1 83 ? -24.925 -25.113 -18.536 1.00 82.00 83 VAL A C 1
ATOM 602 O O . VAL A 1 83 ? -24.197 -25.714 -17.749 1.00 82.00 83 VAL A O 1
ATOM 605 N N . ASP A 1 84 ? -24.911 -23.795 -18.687 1.00 81.75 84 ASP A N 1
ATOM 606 C CA . ASP A 1 84 ? -24.264 -22.854 -17.786 1.00 81.75 84 ASP A CA 1
ATOM 607 C C . ASP A 1 84 ? -25.266 -21.872 -17.192 1.00 81.75 84 ASP A C 1
ATOM 609 O O . ASP A 1 84 ? -26.189 -21.426 -17.874 1.00 81.75 84 ASP A O 1
ATOM 613 N N . PHE A 1 85 ? -25.061 -21.526 -15.919 1.00 82.06 85 PHE A N 1
ATOM 614 C CA . PHE A 1 85 ? -25.868 -20.545 -15.203 1.00 82.06 85 PHE A CA 1
ATOM 615 C C . PHE A 1 85 ? -24.995 -19.434 -14.627 1.00 82.06 85 PHE A C 1
ATOM 617 O O . PHE A 1 85 ? -24.030 -19.693 -13.904 1.00 82.06 85 PHE A O 1
ATOM 624 N N . TYR A 1 86 ? -25.397 -18.193 -14.876 1.00 84.75 86 TYR A N 1
ATOM 625 C CA . TYR A 1 86 ? -24.800 -16.997 -14.293 1.00 84.75 86 TYR A CA 1
ATOM 626 C C . TYR A 1 86 ? -25.864 -16.213 -13.549 1.00 84.75 86 TYR A C 1
ATOM 628 O O . TYR A 1 86 ? -26.979 -16.096 -14.043 1.00 84.75 86 TYR A O 1
ATOM 636 N N . ARG A 1 87 ? -25.535 -15.651 -12.387 1.00 87.06 87 ARG A N 1
ATOM 637 C CA . ARG A 1 87 ? -26.451 -14.789 -11.628 1.00 87.06 87 ARG A CA 1
ATOM 638 C C . ARG A 1 87 ? -25.886 -13.384 -11.478 1.00 87.06 87 ARG A C 1
ATOM 640 O O . ARG A 1 87 ? -24.679 -13.222 -11.307 1.00 87.06 87 ARG A O 1
ATOM 647 N N . PHE A 1 88 ? -26.759 -12.387 -11.519 1.00 88.12 88 PHE A N 1
ATOM 648 C CA . PHE A 1 88 ? -26.408 -10.986 -11.304 1.00 88.12 88 PHE A CA 1
ATOM 649 C C . PHE A 1 88 ? -27.562 -10.221 -10.661 1.00 88.12 88 PHE A C 1
ATOM 651 O O . PHE A 1 88 ? -28.719 -10.645 -10.706 1.00 88.12 88 PHE A O 1
ATOM 658 N N . ARG A 1 89 ? -27.245 -9.077 -10.053 1.00 85.50 89 ARG A N 1
ATOM 659 C CA . ARG A 1 89 ? -28.232 -8.211 -9.398 1.00 85.50 89 ARG A CA 1
ATOM 660 C C . ARG A 1 89 ? -28.342 -6.875 -10.116 1.00 85.50 89 ARG A C 1
ATOM 662 O O . ARG A 1 89 ? -27.336 -6.199 -10.292 1.00 85.50 89 ARG A O 1
ATOM 669 N N . VAL A 1 90 ? -29.556 -6.470 -10.466 1.00 84.62 90 VAL A N 1
ATOM 670 C CA . VAL A 1 90 ? -29.863 -5.135 -10.988 1.00 84.62 90 VAL A CA 1
ATOM 671 C C . VAL A 1 90 ? -30.185 -4.203 -9.824 1.00 84.62 90 VAL A C 1
ATOM 673 O O . VAL A 1 90 ? -31.133 -4.448 -9.077 1.00 84.62 90 VAL A O 1
ATOM 676 N N . THR A 1 91 ? -29.405 -3.136 -9.647 1.00 78.31 91 THR A N 1
ATOM 677 C CA . THR A 1 91 ? -29.603 -2.158 -8.553 1.00 78.31 91 THR A CA 1
ATOM 678 C C . THR A 1 91 ? -30.288 -0.869 -9.000 1.00 78.31 91 THR A C 1
ATOM 680 O O . THR A 1 91 ? -30.867 -0.161 -8.175 1.00 78.31 91 THR A O 1
ATOM 683 N N . THR A 1 92 ? -30.312 -0.589 -10.301 1.00 76.94 92 THR A N 1
ATOM 684 C CA . THR A 1 92 ? -31.005 0.561 -10.896 1.00 76.94 92 THR A CA 1
ATOM 685 C C . THR A 1 92 ? -31.853 0.061 -12.051 1.00 76.94 92 THR A C 1
ATOM 687 O O . THR A 1 92 ? -31.318 -0.620 -12.913 1.00 76.94 92 THR A O 1
ATOM 690 N N . GLN A 1 93 ? -33.149 0.380 -12.065 1.00 81.75 93 GLN A N 1
ATOM 691 C CA . GLN A 1 93 ? -34.032 0.034 -13.182 1.00 81.75 93 GLN A CA 1
ATOM 692 C C . GLN A 1 93 ? -33.571 0.749 -14.459 1.00 81.75 93 GLN A C 1
ATOM 694 O O . GLN A 1 93 ? -33.211 1.933 -14.417 1.00 81.75 93 GLN A O 1
ATOM 699 N N . GLY A 1 94 ? -33.589 0.051 -15.590 1.00 82.38 94 GLY A N 1
ATOM 700 C CA . GLY A 1 94 ? -33.213 0.640 -16.868 1.00 82.38 94 GLY A CA 1
ATOM 701 C C . GLY A 1 94 ? -33.161 -0.353 -18.020 1.00 82.38 94 GLY A C 1
ATOM 702 O O . GLY A 1 94 ? -33.250 -1.563 -17.831 1.00 82.38 94 GLY A O 1
ATOM 703 N N . GLU A 1 95 ? -33.007 0.204 -19.215 1.00 85.38 95 GLU A N 1
ATOM 704 C CA . GLU A 1 95 ? -32.801 -0.518 -20.467 1.00 85.38 95 GLU A CA 1
ATOM 705 C C . GLU A 1 95 ? -31.464 -1.259 -20.459 1.00 85.38 95 GLU A C 1
ATOM 707 O O . GLU A 1 95 ? -30.408 -0.647 -20.266 1.00 85.38 95 GLU A O 1
ATOM 712 N N . ALA A 1 96 ? -31.525 -2.577 -20.630 1.00 83.88 96 ALA A N 1
ATOM 713 C CA . ALA A 1 96 ? -30.378 -3.464 -20.646 1.00 83.88 96 ALA A CA 1
ATOM 714 C C . ALA A 1 96 ? -30.054 -3.913 -22.071 1.00 83.88 96 ALA A C 1
ATOM 716 O O . ALA A 1 96 ? -30.950 -4.156 -22.876 1.00 83.88 96 ALA A O 1
ATOM 717 N N . THR A 1 97 ? -28.763 -4.086 -22.340 1.00 83.94 97 THR A N 1
ATOM 718 C CA . THR A 1 97 ? -28.250 -4.619 -23.602 1.00 83.94 97 THR A CA 1
ATOM 719 C C . THR A 1 97 ? -27.449 -5.888 -23.343 1.00 83.94 97 THR A C 1
ATOM 721 O O . THR A 1 97 ? -26.597 -5.913 -22.446 1.00 83.94 97 THR A O 1
ATOM 724 N N . LEU A 1 98 ? -27.689 -6.924 -24.146 1.00 81.25 98 LEU A N 1
ATOM 725 C CA . LEU A 1 98 ? -26.923 -8.165 -24.169 1.00 81.25 98 LEU A CA 1
ATOM 726 C C . LEU A 1 98 ? -26.136 -8.273 -25.479 1.00 81.25 98 LEU A C 1
ATOM 728 O O . LEU A 1 98 ? -26.704 -8.533 -26.537 1.00 81.25 98 LEU A O 1
ATOM 732 N N . GLY A 1 99 ? -24.817 -8.122 -25.394 1.00 69.75 99 GLY A N 1
ATOM 733 C CA . GLY A 1 99 ? -23.900 -8.461 -26.477 1.00 69.75 99 GLY A CA 1
ATOM 734 C C . GLY A 1 99 ? -23.543 -9.944 -26.421 1.00 69.75 99 GLY A C 1
ATOM 735 O O . GLY A 1 99 ? -23.242 -10.474 -25.346 1.00 69.75 99 GLY A O 1
ATOM 736 N N . GLN A 1 100 ? -23.573 -10.620 -27.567 1.00 60.66 100 GLN A N 1
ATOM 737 C CA . GLN A 1 100 ? -23.203 -12.028 -27.672 1.00 60.66 100 GLN A CA 1
ATOM 738 C C . GLN A 1 100 ? -22.196 -12.224 -28.799 1.00 60.66 100 GLN A C 1
ATOM 740 O O . GLN A 1 100 ? -22.422 -11.791 -29.924 1.00 60.66 100 GLN A O 1
ATOM 745 N N . VAL A 1 101 ? -21.116 -12.941 -28.499 1.00 58.22 101 VAL A N 1
ATOM 746 C CA . VAL A 1 101 ? -20.220 -13.513 -29.508 1.00 58.22 101 VAL A CA 1
ATOM 747 C C . VAL A 1 101 ? -19.897 -14.929 -29.069 1.00 58.22 101 VAL A C 1
ATOM 749 O O . VAL A 1 101 ? -19.355 -15.136 -27.990 1.00 58.22 101 VAL A O 1
ATOM 752 N N . GLY A 1 102 ? -20.256 -15.928 -29.860 1.00 62.81 102 GLY A N 1
ATOM 753 C CA . GLY A 1 102 ? -20.013 -17.324 -29.521 1.00 62.81 102 GLY A CA 1
ATOM 754 C C . GLY A 1 102 ? -20.216 -18.228 -30.720 1.00 62.81 102 GLY A C 1
ATOM 755 O O . GLY A 1 102 ? -20.680 -17.780 -31.763 1.00 62.81 102 GLY A O 1
ATOM 756 N N . ASP A 1 103 ? -19.839 -19.489 -30.563 1.00 66.94 103 ASP A N 1
ATOM 757 C CA . ASP A 1 103 ? -20.016 -20.500 -31.598 1.00 66.94 103 ASP A CA 1
ATOM 758 C C . ASP A 1 103 ? -21.508 -20.703 -31.927 1.00 66.94 103 ASP A C 1
ATOM 760 O O . ASP A 1 103 ? -22.349 -20.705 -31.022 1.00 66.94 103 ASP A O 1
ATOM 764 N N . ASP A 1 104 ? -21.823 -20.960 -33.202 1.00 71.56 104 ASP A N 1
ATOM 765 C CA . ASP A 1 104 ? -23.183 -21.293 -33.649 1.00 71.56 104 ASP A CA 1
ATOM 766 C C . ASP A 1 104 ? -23.762 -22.495 -32.879 1.00 71.56 104 ASP A C 1
ATOM 768 O O . ASP A 1 104 ? -23.051 -23.453 -32.549 1.00 71.56 104 ASP A O 1
ATOM 772 N N . GLY A 1 105 ? -25.074 -22.480 -32.625 1.00 76.19 105 GLY A N 1
ATOM 773 C CA . GLY A 1 105 ? -25.779 -23.566 -31.934 1.00 76.19 105 GLY A CA 1
ATOM 774 C C . GLY A 1 105 ? -25.865 -23.425 -30.409 1.00 76.19 105 GLY A C 1
ATOM 775 O O . GLY A 1 105 ? -26.065 -24.427 -29.712 1.00 76.19 105 GLY A O 1
ATOM 776 N N . LEU A 1 106 ? -25.711 -22.209 -29.876 1.00 84.62 106 LEU A N 1
ATOM 777 C CA . LEU A 1 106 ? -25.931 -21.878 -28.466 1.00 84.62 106 LEU A CA 1
ATOM 778 C C . LEU A 1 106 ? -27.237 -21.103 -28.269 1.00 84.62 106 LEU A C 1
ATOM 780 O O . LEU A 1 106 ? -27.519 -20.146 -28.981 1.00 84.62 106 LEU A O 1
ATOM 784 N N . ARG A 1 107 ? -27.989 -21.471 -27.229 1.00 89.38 107 ARG A N 1
ATOM 785 C CA . ARG A 1 107 ? -29.215 -20.803 -26.792 1.00 89.38 107 ARG A CA 1
ATOM 786 C C . ARG A 1 107 ? -28.988 -20.066 -25.476 1.00 89.38 107 ARG A C 1
ATOM 788 O O . ARG A 1 107 ? -28.545 -20.683 -24.503 1.00 89.38 107 ARG A O 1
ATOM 795 N N . VAL A 1 108 ? -29.342 -18.784 -25.427 1.00 90.62 108 VAL A N 1
ATOM 796 C CA . VAL A 1 108 ? -29.220 -17.914 -24.248 1.00 90.62 108 VAL A CA 1
ATOM 797 C C . VAL A 1 108 ? -30.602 -17.510 -23.753 1.00 90.62 108 VAL A C 1
ATOM 799 O O . VAL A 1 108 ? -31.456 -17.100 -24.532 1.00 90.62 108 VAL A O 1
ATOM 802 N N . GLN A 1 109 ? -30.821 -17.620 -22.446 1.00 92.31 109 GLN A N 1
ATOM 803 C CA . GLN A 1 109 ? -32.078 -17.255 -21.800 1.00 92.31 109 GLN A CA 1
ATOM 804 C C . GLN A 1 109 ? -31.823 -16.353 -20.599 1.00 92.31 109 GLN A C 1
ATOM 806 O O . GLN A 1 109 ? -30.996 -16.676 -19.747 1.00 92.31 109 GLN A O 1
ATOM 811 N N . LEU A 1 110 ? -32.559 -15.248 -20.511 1.00 92.56 110 LEU A N 1
ATOM 812 C CA . LEU A 1 110 ? -32.609 -14.385 -19.336 1.00 92.56 110 LEU A CA 1
ATOM 813 C C . LEU A 1 110 ? -33.812 -14.772 -18.478 1.00 92.56 110 LEU A C 1
ATOM 815 O O . LEU A 1 110 ? -34.926 -14.919 -18.982 1.00 92.56 110 LEU A O 1
ATOM 819 N N . MET A 1 111 ? -33.584 -14.944 -17.180 1.00 92.56 111 MET A N 1
ATOM 820 C CA . MET A 1 111 ? -34.575 -15.453 -16.240 1.00 92.56 111 MET A CA 1
ATOM 821 C C . MET A 1 111 ? -34.624 -14.599 -14.971 1.00 92.56 111 MET A C 1
ATOM 823 O O . MET A 1 111 ? -33.593 -14.130 -14.483 1.00 92.56 111 MET A O 1
ATOM 827 N N . THR A 1 112 ? -35.814 -14.438 -14.397 1.00 87.50 112 THR A N 1
ATOM 828 C CA . THR A 1 112 ? -35.991 -13.822 -13.070 1.00 87.50 112 THR A CA 1
ATOM 829 C C . THR A 1 112 ? -35.514 -14.763 -11.957 1.00 87.50 112 THR A C 1
ATOM 831 O O . THR A 1 112 ? -35.293 -15.955 -12.184 1.00 87.50 112 THR A O 1
ATOM 834 N N . ARG A 1 113 ? -35.413 -14.269 -10.715 1.00 76.31 113 ARG A N 1
ATOM 835 C CA . ARG A 1 113 ? -35.115 -15.095 -9.525 1.00 76.31 113 ARG A CA 1
ATOM 836 C C . ARG A 1 113 ? -36.051 -16.300 -9.351 1.00 76.31 113 ARG A C 1
ATOM 838 O O . ARG A 1 113 ? -35.627 -17.318 -8.814 1.00 76.31 113 ARG A O 1
ATOM 845 N N . LEU A 1 114 ? -37.302 -16.196 -9.803 1.00 73.69 114 LEU A N 1
ATOM 846 C CA . LEU A 1 114 ? -38.288 -17.283 -9.739 1.00 73.69 114 LEU A CA 1
ATOM 847 C C . LEU A 1 114 ? -38.113 -18.318 -10.865 1.00 73.69 114 LEU A C 1
ATOM 849 O O . LEU A 1 114 ? -38.866 -19.285 -10.934 1.00 73.69 114 LEU A O 1
ATOM 853 N N . GLY A 1 115 ? -37.125 -18.134 -11.745 1.00 72.56 115 GLY A N 1
ATOM 854 C CA . GLY A 1 115 ? -36.847 -19.028 -12.864 1.00 72.56 115 GLY A CA 1
ATOM 855 C C . GLY A 1 115 ? -37.771 -18.829 -14.070 1.00 72.56 115 GLY A C 1
ATOM 856 O O . GLY A 1 115 ? -37.781 -19.667 -14.968 1.00 72.56 115 GLY A O 1
ATOM 857 N N . THR A 1 116 ? -38.541 -17.741 -14.116 1.00 85.94 116 THR A N 1
ATOM 858 C CA . THR A 1 116 ? -39.368 -17.391 -15.280 1.00 85.94 116 THR A CA 1
ATOM 859 C C . THR A 1 116 ? -38.475 -16.837 -16.384 1.00 85.94 116 THR A C 1
ATOM 861 O O . THR A 1 116 ? -37.718 -15.901 -16.128 1.00 85.94 116 THR A O 1
ATOM 864 N N . VAL A 1 117 ? -38.550 -17.408 -17.589 1.00 90.50 117 VAL A N 1
ATOM 865 C CA . VAL A 1 117 ? -37.847 -16.892 -18.775 1.00 90.50 117 VAL A CA 1
ATOM 866 C C . VAL A 1 117 ? -38.528 -15.599 -19.216 1.00 90.50 117 VAL A C 1
ATOM 868 O O . VAL A 1 117 ? -39.750 -15.553 -19.299 1.00 90.50 117 VAL A O 1
ATOM 871 N N . ILE A 1 118 ? -37.736 -14.551 -19.431 1.00 91.94 118 ILE A N 1
ATOM 872 C CA . ILE A 1 118 ? -38.209 -13.223 -19.857 1.00 91.94 118 ILE A CA 1
ATOM 873 C C . ILE A 1 118 ? -37.552 -12.749 -21.158 1.00 91.94 118 ILE A C 1
ATOM 875 O O . ILE A 1 118 ? -37.990 -11.762 -21.734 1.00 91.94 118 ILE A O 1
ATOM 879 N N . ALA A 1 119 ? -36.504 -13.440 -21.611 1.00 91.88 119 ALA A N 1
ATOM 880 C CA . ALA A 1 119 ? -35.944 -13.318 -22.952 1.00 91.88 119 ALA A CA 1
ATOM 881 C C . ALA A 1 119 ? -35.261 -14.638 -23.337 1.00 91.88 119 ALA A C 1
ATOM 883 O O . ALA A 1 119 ? -34.594 -15.252 -22.499 1.00 91.88 119 ALA A O 1
ATOM 884 N N . ASP A 1 120 ? -35.410 -15.074 -24.584 1.00 92.88 120 ASP A N 1
ATOM 885 C CA . ASP A 1 120 ? -34.916 -16.360 -25.080 1.00 92.88 120 ASP A CA 1
ATOM 886 C C . ASP A 1 120 ? -34.417 -16.248 -26.523 1.00 92.88 120 ASP A C 1
ATOM 888 O O . ASP A 1 120 ? -35.141 -15.795 -27.399 1.00 92.88 120 ASP A O 1
ATOM 892 N N . SER A 1 121 ? -33.189 -16.687 -26.795 1.00 90.62 121 SER A N 1
ATOM 893 C CA . SER A 1 121 ? -32.596 -16.589 -28.132 1.00 90.62 121 SER A CA 1
ATOM 894 C C . SER A 1 121 ? -33.180 -17.572 -29.157 1.00 90.62 121 SER A C 1
ATOM 896 O O . SER A 1 121 ? -32.790 -17.524 -30.319 1.00 90.62 121 SER A O 1
ATOM 898 N N . ASN A 1 122 ? -34.079 -18.478 -28.754 1.00 88.44 122 ASN A N 1
ATOM 899 C CA . ASN A 1 122 ? -34.739 -19.423 -29.656 1.00 88.44 122 ASN A CA 1
ATOM 900 C C . ASN A 1 122 ? -35.848 -18.742 -30.494 1.00 88.44 122 ASN A C 1
ATOM 902 O O . ASN A 1 122 ? -36.846 -18.325 -29.896 1.00 88.44 122 ASN A O 1
ATOM 906 N N . PRO A 1 123 ? -35.766 -18.723 -31.841 1.00 85.12 123 PRO A N 1
ATOM 907 C CA . PRO A 1 123 ? -36.788 -18.125 -32.712 1.00 85.12 123 PRO A CA 1
ATOM 908 C C . PRO A 1 123 ? -38.210 -18.659 -32.491 1.00 85.12 123 PRO A C 1
ATOM 910 O O . PRO A 1 123 ? -39.181 -17.918 -32.630 1.00 85.12 123 PRO A O 1
ATOM 913 N N . ASP A 1 124 ? -38.343 -19.918 -32.063 1.00 86.75 124 ASP A N 1
ATOM 914 C CA . ASP A 1 124 ? -39.644 -20.561 -31.836 1.00 86.75 124 ASP A CA 1
ATOM 915 C C . ASP A 1 124 ? -40.305 -20.178 -30.494 1.00 86.75 124 ASP A C 1
ATOM 917 O O . ASP A 1 124 ? -41.389 -20.663 -30.169 1.00 86.75 124 ASP A O 1
ATOM 921 N N . SER A 1 125 ? -39.664 -19.337 -29.672 1.00 86.50 125 SER A N 1
ATOM 922 C CA . SER A 1 125 ? -40.162 -18.956 -28.335 1.00 86.50 125 SER A CA 1
ATOM 923 C C . SER A 1 125 ? -41.145 -17.773 -28.331 1.00 86.50 125 SER A C 1
ATOM 925 O O . SER A 1 125 ? -41.620 -17.348 -27.276 1.00 86.50 125 SER A O 1
ATOM 927 N N . GLY A 1 126 ? -41.514 -17.258 -29.507 1.00 89.50 126 GLY A N 1
ATOM 928 C CA . GLY A 1 126 ? -42.567 -16.254 -29.657 1.00 89.50 126 GLY A CA 1
ATOM 929 C C . GLY A 1 126 ? -42.232 -14.931 -28.962 1.00 89.50 126 GLY A C 1
ATOM 930 O O . GLY A 1 126 ? -41.265 -14.265 -29.321 1.00 89.50 126 GLY A O 1
ATOM 931 N N . LYS A 1 127 ? -43.036 -14.529 -27.968 1.00 86.75 127 LYS A N 1
ATOM 932 C CA . LYS A 1 127 ? -42.857 -13.241 -27.268 1.00 86.75 127 LYS A CA 1
ATOM 933 C C . LYS A 1 127 ? -41.504 -13.128 -26.556 1.00 86.75 127 LYS A C 1
ATOM 935 O O . LYS A 1 127 ? -40.955 -12.032 -26.500 1.00 86.75 127 LYS A O 1
ATOM 940 N N . ASP A 1 128 ? -40.950 -14.241 -26.077 1.00 89.56 128 ASP A N 1
ATOM 941 C CA . ASP A 1 128 ? -39.648 -14.253 -25.399 1.00 89.56 128 ASP A CA 1
ATOM 942 C C . ASP A 1 128 ? -38.487 -14.053 -26.391 1.00 89.56 128 ASP A C 1
ATOM 944 O O . ASP A 1 128 ? -37.451 -13.497 -26.021 1.00 89.56 128 ASP A O 1
ATOM 948 N N . TYR A 1 129 ? -38.679 -14.427 -27.662 1.00 90.81 129 TYR A N 1
ATOM 949 C CA . TYR A 1 129 ? -37.730 -14.152 -28.744 1.00 90.81 129 TYR A CA 1
ATOM 950 C C . TYR A 1 129 ? -37.725 -12.677 -29.145 1.00 90.81 129 TYR A C 1
ATOM 952 O O . TYR A 1 129 ? -36.665 -12.087 -29.348 1.00 90.81 129 TYR A O 1
ATOM 960 N N . GLU A 1 130 ? -38.900 -12.042 -29.197 1.00 86.56 130 GLU A N 1
ATOM 961 C CA . GLU A 1 130 ? -38.988 -10.587 -29.379 1.00 86.56 130 GLU A CA 1
ATOM 962 C C . GLU A 1 130 ? -38.345 -9.843 -28.202 1.00 86.56 130 GLU A C 1
ATOM 964 O O . GLU A 1 130 ? -37.567 -8.915 -28.410 1.00 86.56 130 GLU A O 1
ATOM 969 N N . ALA A 1 131 ? -38.568 -10.298 -26.965 1.00 87.69 131 ALA A N 1
ATOM 970 C CA . ALA A 1 131 ? -37.900 -9.736 -25.793 1.00 87.69 131 ALA A CA 1
ATOM 971 C C . ALA A 1 131 ? -36.371 -9.923 -25.833 1.00 87.69 131 ALA A C 1
ATOM 973 O O . ALA A 1 131 ? -35.635 -9.048 -25.377 1.00 87.69 131 ALA A O 1
ATOM 974 N N . PHE A 1 132 ? -35.875 -11.020 -26.416 1.00 88.88 132 PHE A N 1
ATOM 975 C CA . PHE A 1 132 ? -34.444 -11.226 -26.647 1.00 88.88 132 PHE A CA 1
ATOM 976 C C . PHE A 1 132 ? -33.875 -10.277 -27.701 1.00 88.88 132 PHE A C 1
ATOM 978 O O . PHE A 1 132 ? -32.812 -9.705 -27.477 1.00 88.88 132 PHE A O 1
ATOM 985 N N . LYS A 1 133 ? -34.595 -10.037 -28.802 1.00 85.75 133 LYS A N 1
ATOM 986 C CA . LYS A 1 133 ? -34.207 -9.023 -29.794 1.00 85.75 133 LYS A CA 1
ATOM 987 C C . LYS A 1 133 ? -34.165 -7.624 -29.179 1.00 85.75 133 LYS A C 1
ATOM 989 O O . LYS A 1 133 ? -33.170 -6.928 -29.357 1.00 85.75 133 LYS A O 1
ATOM 994 N N . ASN A 1 134 ? -35.156 -7.277 -28.357 1.00 84.94 134 ASN A N 1
ATOM 995 C CA . ASN A 1 134 ? -35.162 -6.023 -27.598 1.00 84.94 134 ASN A CA 1
ATOM 996 C C . ASN A 1 134 ? -33.990 -5.952 -26.608 1.00 84.94 134 ASN A C 1
ATOM 998 O O . ASN A 1 134 ? -33.409 -4.896 -26.384 1.00 84.94 134 ASN A O 1
ATOM 1002 N N . LEU A 1 135 ? -33.598 -7.076 -26.007 1.00 86.81 135 LEU A N 1
ATOM 1003 C CA . LEU A 1 135 ? -32.421 -7.134 -25.144 1.00 86.81 135 LEU A CA 1
ATOM 1004 C C . LEU A 1 135 ? -31.117 -6.957 -25.942 1.00 86.81 135 LEU A C 1
ATOM 1006 O O . LEU A 1 135 ? -30.157 -6.423 -25.404 1.00 86.81 135 LEU A O 1
ATOM 1010 N N . GLN A 1 136 ? -31.047 -7.360 -27.210 1.00 82.06 136 GLN A N 1
ATOM 1011 C CA . GLN A 1 136 ? -29.874 -7.117 -28.061 1.00 82.06 136 GLN A CA 1
ATOM 1012 C C . GLN A 1 136 ? -29.806 -5.673 -28.576 1.00 82.06 136 GLN A C 1
ATOM 1014 O O . GLN A 1 136 ? -28.713 -5.117 -28.656 1.00 82.06 136 GLN A O 1
ATOM 1019 N N . SER A 1 137 ? -30.951 -5.051 -28.879 1.00 77.75 137 SER A N 1
ATOM 1020 C CA . SER A 1 137 ? -31.038 -3.644 -29.305 1.00 77.75 137 SER A CA 1
ATOM 1021 C C . SER A 1 137 ? -30.929 -2.645 -28.148 1.00 77.75 137 SER A C 1
ATOM 1023 O O . SER A 1 137 ? -30.745 -1.454 -28.385 1.00 77.75 137 SER A O 1
ATOM 1025 N N . GLY A 1 138 ? -30.995 -3.113 -26.895 1.00 81.69 138 GLY A N 1
ATOM 1026 C CA . GLY A 1 138 ? -30.963 -2.246 -25.718 1.00 81.69 138 GLY A CA 1
ATOM 1027 C C . GLY A 1 138 ? -32.313 -1.623 -25.369 1.00 81.69 138 GLY A C 1
ATOM 1028 O O . GLY A 1 138 ? -32.347 -0.602 -24.704 1.00 81.69 138 GLY A O 1
ATOM 1029 N N . GLU A 1 139 ? -33.417 -2.217 -25.804 1.00 81.25 139 GLU A N 1
ATOM 1030 C CA . GLU A 1 139 ? -34.787 -1.736 -25.592 1.00 81.25 139 GLU A CA 1
ATOM 103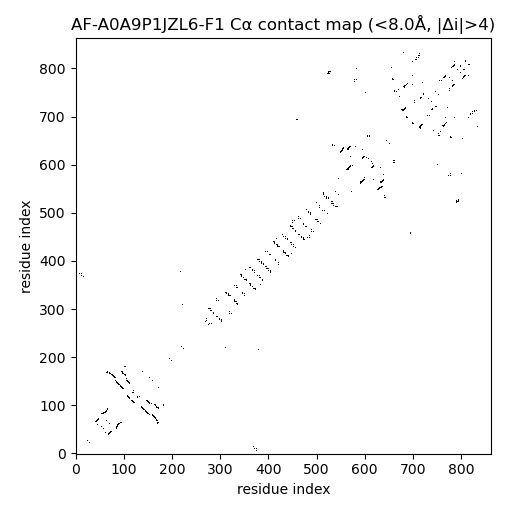1 C C . GLU A 1 139 ? -35.522 -2.527 -24.489 1.00 81.25 139 GLU A C 1
ATOM 1033 O O . GLU A 1 139 ? -36.623 -2.160 -24.072 1.00 81.25 139 GLU A O 1
ATOM 1038 N N . LEU A 1 140 ? -34.934 -3.619 -23.974 1.00 86.44 140 LEU A N 1
ATOM 1039 C CA . LEU A 1 140 ? -35.528 -4.390 -22.876 1.00 86.44 140 LEU A CA 1
ATOM 1040 C C . LEU A 1 140 ? -35.234 -3.735 -21.519 1.00 86.44 140 LEU A C 1
ATOM 1042 O O . LEU A 1 140 ? -34.092 -3.689 -21.064 1.00 86.44 140 LEU A O 1
ATOM 1046 N N . THR A 1 141 ? -36.276 -3.282 -20.823 1.00 88.31 141 THR A N 1
ATOM 1047 C CA . THR A 1 141 ? -36.148 -2.730 -19.465 1.00 88.31 141 THR A CA 1
ATOM 1048 C C . THR A 1 141 ? -36.097 -3.839 -18.414 1.00 88.31 141 THR A C 1
ATOM 1050 O O . THR A 1 141 ? -36.967 -4.707 -18.382 1.00 88.31 141 THR A O 1
ATOM 1053 N N . LEU A 1 142 ? -35.103 -3.785 -17.520 1.00 88.69 142 LEU A N 1
ATOM 1054 C CA . LEU A 1 142 ? -35.006 -4.650 -16.342 1.00 88.69 142 LEU A CA 1
ATOM 1055 C C . LEU A 1 142 ? -35.291 -3.862 -15.061 1.00 88.69 142 LEU A C 1
ATOM 1057 O O . LEU A 1 142 ? -34.728 -2.789 -14.831 1.00 88.69 142 LEU A O 1
ATOM 1061 N N . ASP A 1 143 ? -36.122 -4.435 -14.192 1.00 87.62 143 ASP A N 1
ATOM 1062 C CA . ASP A 1 143 ? -36.425 -3.898 -12.865 1.00 87.62 143 ASP A CA 1
ATOM 1063 C C . ASP A 1 143 ? -35.336 -4.234 -11.844 1.00 87.62 143 ASP A C 1
ATOM 1065 O O . ASP A 1 143 ? -34.544 -5.160 -12.030 1.00 87.62 143 ASP A O 1
ATOM 1069 N N . ARG A 1 144 ? -35.315 -3.506 -10.719 1.00 86.31 144 ARG A N 1
ATOM 1070 C CA . ARG A 1 144 ? -34.424 -3.816 -9.590 1.00 86.31 144 ARG A CA 1
ATOM 1071 C C . ARG A 1 144 ? -34.720 -5.217 -9.056 1.00 86.31 144 ARG A C 1
ATOM 1073 O O . ARG A 1 144 ? -35.837 -5.495 -8.633 1.00 86.31 144 ARG A O 1
ATOM 1080 N N . GLY A 1 145 ? -33.714 -6.085 -9.026 1.00 86.00 145 GLY A N 1
ATOM 1081 C CA . GLY A 1 145 ? -33.912 -7.476 -8.627 1.00 86.00 145 GLY A CA 1
ATOM 1082 C C . GLY A 1 145 ? -32.748 -8.389 -8.982 1.00 86.00 145 GLY A C 1
ATOM 1083 O O . GLY A 1 145 ? -31.705 -7.946 -9.461 1.00 86.00 145 GLY A O 1
ATOM 1084 N N . GLU A 1 146 ? -32.919 -9.682 -8.720 1.00 86.75 146 GLU A N 1
ATOM 1085 C CA . GLU A 1 146 ? -31.946 -10.715 -9.079 1.00 86.75 146 GLU A CA 1
ATOM 1086 C C . GLU A 1 146 ? -32.379 -11.445 -10.347 1.00 86.75 146 GLU A C 1
ATOM 1088 O O . GLU A 1 146 ? -33.538 -11.849 -10.487 1.00 86.75 146 GLU A O 1
ATOM 1093 N N . TYR A 1 147 ? -31.416 -11.633 -11.244 1.00 90.31 147 TYR A N 1
ATOM 1094 C CA . TYR A 1 147 ? -31.599 -12.265 -12.541 1.00 90.31 147 TYR A CA 1
ATOM 1095 C C . TYR A 1 147 ? -30.559 -13.354 -12.747 1.00 90.31 147 TYR A C 1
ATOM 1097 O O . TYR A 1 147 ? -29.490 -13.364 -12.125 1.00 90.31 147 TYR A O 1
ATOM 1105 N N . SER A 1 148 ? -30.870 -14.267 -13.659 1.00 90.19 148 SER A N 1
ATOM 1106 C CA . SER A 1 148 ? -29.933 -15.282 -14.111 1.00 90.19 148 SER A CA 1
ATOM 1107 C C . SER A 1 148 ? -29.915 -15.402 -15.628 1.00 90.19 148 SER A C 1
ATOM 1109 O O . SER A 1 148 ? -30.941 -15.256 -16.286 1.00 90.19 148 SER A O 1
ATOM 1111 N N . LEU A 1 149 ? -28.731 -15.660 -16.175 1.00 89.25 149 LEU A N 1
ATOM 1112 C CA . LEU A 1 149 ? -28.543 -16.073 -17.556 1.00 89.25 149 LEU A CA 1
ATOM 1113 C C . LEU A 1 149 ? -28.313 -17.575 -17.597 1.00 89.25 149 LEU A C 1
ATOM 1115 O O . LEU A 1 149 ? -27.480 -18.100 -16.855 1.00 89.25 149 LEU A O 1
ATOM 1119 N N . ARG A 1 150 ? -29.016 -18.240 -18.504 1.00 89.19 150 ARG A N 1
ATOM 1120 C CA . ARG A 1 150 ? -28.849 -19.652 -18.815 1.00 89.19 150 ARG A CA 1
ATOM 1121 C C . ARG A 1 150 ? -28.320 -19.797 -20.237 1.00 89.19 150 ARG A C 1
ATOM 1123 O O . ARG A 1 150 ? -28.957 -19.320 -21.169 1.00 89.19 150 ARG A O 1
ATOM 1130 N N . VAL A 1 151 ? -27.187 -20.477 -20.401 1.00 87.19 151 VAL A N 1
ATOM 1131 C CA . VAL A 1 151 ? -26.588 -20.788 -21.709 1.00 87.19 151 VAL A CA 1
ATOM 1132 C C . VAL A 1 151 ? -26.651 -22.290 -21.939 1.00 87.19 151 VAL A C 1
ATOM 1134 O O . VAL A 1 151 ? -26.189 -23.064 -21.107 1.00 87.19 151 VAL A O 1
ATOM 1137 N N . THR A 1 152 ? -27.241 -22.717 -23.049 1.00 87.88 152 THR A N 1
ATOM 1138 C CA . THR A 1 152 ? -27.453 -24.131 -23.404 1.00 87.88 152 THR A CA 1
ATOM 1139 C C . THR A 1 152 ? -27.104 -24.377 -24.865 1.00 87.88 152 THR A C 1
ATOM 1141 O O . THR A 1 152 ? -26.870 -23.438 -25.619 1.00 87.88 152 THR A O 1
ATOM 1144 N N . ARG A 1 153 ? -27.071 -25.643 -25.283 1.00 84.69 153 ARG A N 1
ATOM 1145 C CA . ARG A 1 153 ? -26.988 -26.015 -26.702 1.00 84.69 153 ARG A CA 1
ATOM 1146 C C . ARG A 1 153 ? -28.377 -25.975 -27.326 1.00 84.69 153 ARG A C 1
ATOM 1148 O O . ARG A 1 153 ? -29.353 -26.370 -26.686 1.00 84.69 153 ARG A O 1
ATOM 1155 N N . GLU A 1 154 ? -28.467 -25.543 -28.576 1.00 84.56 154 GLU A N 1
ATOM 1156 C CA . GLU A 1 154 ? -29.694 -25.690 -29.354 1.00 84.56 154 GLU A CA 1
ATOM 1157 C C . GLU A 1 154 ? -30.046 -27.169 -29.565 1.00 84.56 154 GLU A C 1
ATOM 1159 O O . GLU A 1 154 ? -29.191 -28.063 -29.560 1.00 84.56 154 GLU A O 1
ATOM 1164 N N . LYS A 1 155 ? -31.340 -27.442 -29.747 1.00 78.44 155 LYS A N 1
ATOM 1165 C CA . LYS A 1 155 ? -31.853 -28.803 -29.912 1.00 78.44 155 LYS A CA 1
ATOM 1166 C C . LYS A 1 155 ? -31.245 -29.439 -31.170 1.00 78.44 155 LYS A C 1
ATOM 1168 O O . LYS A 1 155 ? -31.441 -28.938 -32.268 1.00 78.44 155 LYS A O 1
ATOM 1173 N N . GLY A 1 156 ? -30.539 -30.560 -31.005 1.00 73.75 156 GLY A N 1
ATOM 1174 C CA . GLY A 1 156 ? -29.895 -31.299 -32.103 1.00 73.75 156 GLY A CA 1
ATOM 1175 C C . GLY A 1 156 ? -28.391 -31.042 -32.275 1.00 73.75 156 GLY A C 1
ATOM 1176 O O . GLY A 1 156 ? -27.757 -31.727 -33.073 1.00 73.75 156 GLY A O 1
ATOM 1177 N N . GLN A 1 157 ? -27.796 -30.120 -31.510 1.00 79.94 157 GLN A N 1
ATOM 1178 C CA . GLN A 1 157 ? -26.347 -29.880 -31.516 1.00 79.94 157 GLN A CA 1
ATOM 1179 C C . GLN A 1 157 ? -25.581 -30.965 -30.738 1.00 79.94 157 GLN A C 1
ATOM 1181 O O . GLN A 1 157 ? -26.021 -31.421 -29.683 1.00 79.94 157 GLN A O 1
ATOM 1186 N N . SER A 1 158 ? -24.406 -31.367 -31.241 1.00 74.44 158 SER A N 1
ATOM 1187 C CA . SER A 1 158 ? -23.575 -32.413 -30.623 1.00 74.44 158 SER A CA 1
ATOM 1188 C C . SER A 1 158 ? -23.105 -32.019 -29.217 1.00 74.44 158 SER A C 1
ATOM 1190 O O . SER A 1 158 ? -22.504 -30.959 -29.023 1.00 74.44 158 SER A O 1
ATOM 1192 N N . GLU A 1 159 ? -23.311 -32.903 -28.236 1.00 74.44 159 GLU A N 1
ATOM 1193 C CA . GLU A 1 159 ? -22.759 -32.749 -26.881 1.00 74.44 159 GLU A CA 1
ATOM 1194 C C . GLU A 1 159 ? -21.251 -33.060 -26.834 1.00 74.44 159 GLU A C 1
ATOM 1196 O O . GLU A 1 159 ? -20.572 -32.651 -25.899 1.00 74.44 159 GLU A O 1
ATOM 1201 N N . LYS A 1 160 ? -20.690 -33.729 -27.853 1.00 71.94 160 LYS A N 1
ATOM 1202 C CA . LYS A 1 160 ? -19.280 -34.169 -27.861 1.00 71.94 160 LYS A CA 1
ATOM 1203 C C . LYS A 1 160 ? -18.274 -33.047 -28.141 1.00 71.94 160 LYS A C 1
ATOM 1205 O O . LYS A 1 160 ? -17.080 -33.253 -27.944 1.00 71.94 160 LYS A O 1
ATOM 1210 N N . GLU A 1 161 ? -18.727 -31.882 -28.602 1.00 72.81 161 GLU A N 1
ATOM 1211 C CA . GLU A 1 161 ? -17.860 -30.769 -29.009 1.00 72.81 161 GLU A CA 1
ATOM 1212 C C . GLU A 1 161 ? -18.055 -29.563 -28.094 1.00 72.81 161 GLU A C 1
ATOM 1214 O O . GLU A 1 161 ? -19.182 -29.127 -27.862 1.00 72.81 161 GLU A O 1
ATOM 1219 N N . ALA A 1 162 ? -16.968 -29.004 -27.560 1.00 75.12 162 ALA A N 1
ATOM 1220 C CA . ALA A 1 162 ? -17.049 -27.790 -26.753 1.00 75.12 162 ALA A CA 1
ATOM 1221 C C . ALA A 1 162 ? -17.483 -26.583 -27.607 1.00 75.12 162 ALA A C 1
ATOM 1223 O O . ALA A 1 162 ? -17.117 -26.501 -28.776 1.00 75.12 162 ALA A O 1
ATOM 1224 N N . ARG A 1 163 ? -18.249 -25.656 -27.020 1.00 73.50 163 ARG A N 1
ATOM 1225 C CA . ARG A 1 163 ? -18.715 -24.422 -27.677 1.00 73.50 163 ARG A CA 1
ATOM 1226 C C . ARG A 1 163 ? -18.281 -23.207 -26.869 1.00 73.50 163 ARG A C 1
ATOM 1228 O O . ARG A 1 163 ? -18.635 -23.095 -25.699 1.00 73.50 163 ARG A O 1
ATOM 1235 N N . ASN A 1 164 ? -17.509 -22.313 -27.464 1.00 72.00 164 ASN A N 1
ATOM 1236 C CA . ASN A 1 164 ? -17.050 -21.086 -26.824 1.00 72.00 164 ASN A CA 1
ATOM 1237 C C . ASN A 1 164 ? -18.118 -19.999 -26.922 1.00 72.00 164 ASN A C 1
ATOM 1239 O O . ASN A 1 164 ? -18.812 -19.895 -27.931 1.00 72.00 164 ASN A O 1
ATOM 1243 N N . TYR A 1 165 ? -18.228 -19.168 -25.891 1.00 74.81 165 TYR A N 1
ATOM 1244 C CA . TYR A 1 165 ? -19.088 -17.995 -25.916 1.00 74.81 165 TYR A CA 1
ATOM 1245 C C . TYR A 1 165 ? -18.586 -16.886 -25.000 1.00 74.81 165 TYR A C 1
ATOM 1247 O O . TYR A 1 165 ? -17.944 -17.107 -23.972 1.00 74.81 165 TYR A O 1
ATOM 1255 N N . ALA A 1 166 ? -18.936 -15.670 -25.376 1.00 69.75 166 ALA A N 1
ATOM 1256 C CA . ALA A 1 166 ? -18.779 -14.462 -24.609 1.00 69.75 166 ALA A CA 1
ATOM 1257 C C . ALA A 1 166 ? -20.142 -13.777 -24.500 1.00 69.75 166 ALA A C 1
ATOM 1259 O O . ALA A 1 166 ? -20.852 -13.608 -25.494 1.00 69.75 166 ALA A O 1
ATOM 1260 N N . ILE A 1 167 ? -20.499 -13.401 -23.276 1.00 76.88 167 ILE A N 1
ATOM 1261 C CA . ILE A 1 167 ? -21.706 -12.645 -22.970 1.00 76.88 167 ILE A CA 1
ATOM 1262 C C . ILE A 1 167 ? -21.306 -11.336 -22.313 1.00 76.88 167 ILE A C 1
ATOM 1264 O O . ILE A 1 167 ? -20.546 -11.323 -21.343 1.00 76.88 167 ILE A O 1
ATOM 1268 N N . GLN A 1 168 ? -21.876 -10.244 -22.797 1.00 78.00 168 GLN A N 1
ATOM 1269 C CA . GLN A 1 168 ? -21.725 -8.929 -22.207 1.00 78.00 168 GLN A CA 1
ATOM 1270 C C . GLN A 1 168 ? -23.092 -8.357 -21.854 1.00 78.00 168 GLN A C 1
ATOM 1272 O O . GLN A 1 168 ? -23.951 -8.238 -22.717 1.00 78.00 168 GLN A O 1
ATOM 1277 N N . LEU A 1 169 ? -23.276 -7.968 -20.595 1.00 83.25 169 LEU A N 1
ATOM 1278 C CA . LEU A 1 169 ? -24.464 -7.269 -20.108 1.00 83.25 169 LEU A CA 1
ATOM 1279 C C . LEU A 1 169 ? -24.095 -5.834 -19.733 1.00 83.25 169 LEU A C 1
ATOM 1281 O O . LEU A 1 169 ? -23.157 -5.612 -18.959 1.00 83.25 169 LEU A O 1
ATOM 1285 N N . GLN A 1 170 ? -24.859 -4.871 -20.234 1.00 83.00 170 GLN A N 1
ATOM 1286 C CA . GLN A 1 170 ? -24.768 -3.461 -19.849 1.00 83.00 170 GLN A CA 1
ATOM 1287 C C . GLN A 1 170 ? -26.159 -2.837 -19.721 1.00 83.00 170 GLN A C 1
ATOM 1289 O O . GLN A 1 170 ? -27.151 -3.460 -20.090 1.00 83.00 170 GLN A O 1
ATOM 1294 N N . MET A 1 171 ? -26.236 -1.625 -19.171 1.00 76.69 171 MET A N 1
ATOM 1295 C CA . MET A 1 171 ? -27.503 -0.922 -18.976 1.00 76.69 171 MET A CA 1
ATOM 1296 C C . MET A 1 171 ? -27.319 0.590 -19.196 1.00 76.69 171 MET A C 1
ATOM 1298 O O . MET A 1 171 ? -26.528 1.214 -18.482 1.00 76.69 171 MET A O 1
ATOM 1302 N N . GLY A 1 172 ? -28.040 1.173 -20.161 1.00 65.44 172 GLY A N 1
ATOM 1303 C CA . GLY A 1 172 ? -27.879 2.562 -20.630 1.00 65.44 172 GLY A CA 1
ATOM 1304 C C . GLY A 1 172 ? -26.988 2.741 -21.876 1.00 65.44 172 GLY A C 1
ATOM 1305 O O . GLY A 1 172 ? -26.368 1.795 -22.357 1.00 65.44 172 GLY A O 1
ATOM 1306 N N . GLY A 1 173 ? -26.949 3.965 -22.419 1.00 50.69 173 GLY A N 1
ATOM 1307 C CA . GLY A 1 173 ? -26.309 4.281 -23.702 1.00 50.69 173 GLY A CA 1
ATOM 1308 C C . GLY A 1 173 ? -24.779 4.328 -23.638 1.00 50.69 173 GLY A C 1
ATOM 1309 O O . GLY A 1 173 ? -24.206 5.272 -23.098 1.00 50.69 173 GLY A O 1
ATOM 1310 N N . TYR A 1 174 ? -24.133 3.332 -24.242 1.00 43.47 174 TYR A N 1
ATOM 1311 C CA . TYR A 1 174 ? -22.692 3.274 -24.498 1.00 43.47 174 TYR A CA 1
ATOM 1312 C C . TYR A 1 174 ? -22.425 3.477 -25.997 1.00 43.47 174 TYR A C 1
ATOM 1314 O O . TYR A 1 174 ? -23.014 2.787 -26.819 1.00 43.47 174 TYR A O 1
ATOM 1322 N N . THR A 1 175 ? -21.523 4.391 -26.365 1.00 35.34 175 THR A N 1
ATOM 1323 C CA . THR A 1 175 ? -21.216 4.773 -27.763 1.00 35.34 175 THR A CA 1
ATOM 1324 C C . THR A 1 175 ? -19.982 4.081 -28.364 1.00 35.34 175 THR A C 1
ATOM 1326 O O . THR A 1 175 ? -19.423 4.565 -29.345 1.00 35.34 175 THR A O 1
ATOM 1329 N N . GLN A 1 176 ? -19.534 2.950 -27.808 1.00 36.69 176 GLN A N 1
ATOM 1330 C CA . GLN A 1 176 ? -18.468 2.137 -28.410 1.00 36.69 176 GLN A CA 1
ATOM 1331 C C . GLN A 1 176 ? -19.034 0.802 -28.888 1.00 36.69 176 GLN A C 1
ATOM 1333 O O . GLN A 1 176 ? -19.395 -0.042 -28.067 1.00 36.69 176 GLN A O 1
ATOM 1338 N N . ASP A 1 177 ? -19.101 0.651 -30.210 1.00 33.53 177 ASP A N 1
ATOM 1339 C CA . ASP A 1 177 ? -19.551 -0.561 -30.887 1.00 33.53 177 ASP A CA 1
ATOM 1340 C C . ASP A 1 177 ? -18.419 -1.596 -31.035 1.00 33.53 177 ASP A C 1
ATOM 1342 O O . ASP A 1 177 ? -17.231 -1.262 -31.032 1.00 33.53 177 ASP A O 1
ATOM 1346 N N . TYR A 1 178 ? -18.827 -2.861 -31.115 1.00 32.31 178 TYR A N 1
ATOM 1347 C CA . TYR A 1 178 ? -18.021 -4.088 -31.138 1.00 32.31 178 TYR A CA 1
ATOM 1348 C C . TYR A 1 178 ? -17.015 -4.179 -32.300 1.00 32.31 178 TYR A C 1
ATOM 1350 O O . TYR A 1 178 ? -17.383 -3.913 -33.437 1.00 32.31 178 TYR A O 1
ATOM 1358 N N . ASP A 1 179 ? -15.811 -4.721 -32.042 1.00 33.47 179 ASP A N 1
ATOM 1359 C CA . ASP A 1 179 ? -15.315 -5.862 -32.831 1.00 33.47 179 ASP A CA 1
ATOM 1360 C C . ASP A 1 179 ? -14.079 -6.568 -32.239 1.00 33.47 179 ASP A C 1
ATOM 1362 O O . ASP A 1 179 ? -13.224 -5.958 -31.599 1.00 33.47 179 ASP A O 1
ATOM 1366 N N . THR A 1 180 ? -13.969 -7.867 -32.545 1.00 32.78 180 THR A N 1
ATOM 1367 C CA . THR A 1 180 ? -12.892 -8.846 -32.255 1.00 32.78 180 THR A CA 1
ATOM 1368 C C . THR A 1 180 ? -12.979 -9.648 -30.946 1.00 32.78 180 THR A C 1
ATOM 1370 O O . THR A 1 180 ? -12.374 -9.285 -29.950 1.00 32.78 180 THR A O 1
ATOM 1373 N N . VAL A 1 181 ? -13.658 -10.810 -30.980 1.00 30.92 181 VAL A N 1
ATOM 1374 C CA . VAL A 1 181 ? -13.076 -12.166 -30.766 1.00 30.92 181 VAL A CA 1
ATOM 1375 C C . VAL A 1 181 ? -14.110 -13.243 -31.149 1.00 30.92 181 VAL A C 1
ATOM 1377 O O . VAL A 1 181 ? -15.028 -13.481 -30.379 1.00 30.92 181 VAL A O 1
ATOM 1380 N N . ALA A 1 182 ? -13.905 -13.947 -32.274 1.00 28.31 182 ALA A N 1
ATOM 1381 C CA . ALA A 1 182 ? -14.164 -15.392 -32.448 1.00 28.31 182 ALA A CA 1
ATOM 1382 C C . ALA A 1 182 ? -13.791 -15.839 -33.881 1.00 28.31 182 ALA A C 1
ATOM 1384 O O . ALA A 1 182 ? -14.497 -15.535 -34.837 1.00 28.31 182 ALA A O 1
ATOM 1385 N N . LYS A 1 183 ? -12.697 -16.592 -34.050 1.00 30.89 183 LYS A N 1
ATOM 1386 C CA . LYS A 1 183 ? -12.519 -17.494 -35.204 1.00 30.89 183 LYS A CA 1
ATOM 1387 C C . LYS A 1 183 ? -12.006 -18.841 -34.698 1.00 30.89 183 LYS A C 1
ATOM 1389 O O . LYS A 1 183 ? -11.003 -18.892 -33.988 1.00 30.89 183 LYS A O 1
ATOM 1394 N N . GLN A 1 184 ? -12.737 -19.904 -35.029 1.00 28.72 184 GLN A N 1
ATOM 1395 C CA . GLN A 1 184 ? -12.441 -21.298 -34.688 1.00 28.72 184 GLN A CA 1
ATOM 1396 C C . GLN A 1 184 ? -11.223 -21.835 -35.471 1.00 28.72 184 GLN A C 1
ATOM 1398 O O . GLN A 1 184 ? -11.022 -21.426 -36.616 1.00 28.72 184 GLN A O 1
ATOM 1403 N N . PRO A 1 185 ? -10.422 -22.759 -34.904 1.00 27.80 185 PRO A N 1
ATOM 1404 C CA . PRO A 1 185 ? -9.383 -23.479 -35.640 1.00 27.80 185 PRO A CA 1
ATOM 1405 C C . PRO A 1 185 ? -9.949 -24.681 -36.418 1.00 27.80 185 PRO A C 1
ATOM 1407 O O . PRO A 1 185 ? -10.800 -25.416 -35.918 1.00 27.80 185 PRO A O 1
ATOM 1410 N N . ASP A 1 186 ? -9.427 -24.896 -37.626 1.00 31.09 186 ASP A N 1
ATOM 1411 C CA . ASP A 1 186 ? -9.855 -25.955 -38.546 1.00 31.09 186 ASP A CA 1
ATOM 1412 C C . ASP A 1 186 ? -9.292 -27.345 -38.184 1.00 31.09 186 ASP A C 1
ATOM 1414 O O . ASP A 1 186 ? -8.171 -27.484 -37.687 1.00 31.09 186 ASP A O 1
ATOM 1418 N N . LYS A 1 187 ? -10.070 -28.397 -38.463 1.00 28.53 187 LYS A N 1
ATOM 1419 C CA . LYS A 1 187 ? -9.893 -29.776 -37.952 1.00 28.53 187 LYS A CA 1
ATOM 1420 C C . LYS A 1 187 ? -8.817 -30.640 -38.644 1.00 28.53 187 LYS A C 1
ATOM 1422 O O . LYS A 1 187 ? -8.776 -31.842 -38.387 1.00 28.53 187 LYS A O 1
ATOM 1427 N N . SER A 1 188 ? -7.944 -30.100 -39.501 1.00 28.47 188 SER A N 1
ATOM 1428 C CA . SER A 1 188 ? -7.137 -30.946 -40.410 1.00 28.47 188 SER A CA 1
ATOM 1429 C C . SER A 1 188 ? -5.629 -30.673 -40.520 1.00 28.47 188 SER A C 1
ATOM 1431 O O . SER A 1 188 ? -5.013 -31.132 -41.479 1.00 28.47 188 SER A O 1
ATOM 1433 N N . SER A 1 189 ? -4.972 -30.001 -39.573 1.00 29.97 189 SER A N 1
ATOM 1434 C CA . SER A 1 189 ? -3.522 -29.731 -39.668 1.00 29.97 189 SER A CA 1
ATOM 1435 C C . SER A 1 189 ? -2.683 -30.546 -38.668 1.00 29.97 189 SER A C 1
ATOM 1437 O O . SER A 1 189 ? -2.319 -30.081 -37.592 1.00 29.97 189 SER A O 1
ATOM 1439 N N . SER A 1 190 ? -2.334 -31.786 -39.035 1.00 28.86 190 SER A N 1
ATOM 1440 C CA . SER A 1 190 ? -1.300 -32.567 -38.331 1.00 28.86 190 SER A CA 1
ATOM 1441 C C . SER A 1 190 ? 0.112 -32.092 -38.743 1.00 28.86 190 SER A C 1
ATOM 1443 O O . SER A 1 190 ? 0.394 -32.045 -39.941 1.00 28.86 190 SER A O 1
ATOM 1445 N N . PRO A 1 191 ? 1.018 -31.749 -37.802 1.00 28.89 191 PRO A N 1
ATOM 1446 C CA . PRO A 1 191 ? 2.298 -31.087 -38.093 1.00 28.89 191 PRO A CA 1
ATOM 1447 C C . PRO A 1 191 ? 3.483 -32.019 -38.419 1.00 28.89 191 PRO A C 1
ATOM 1449 O O . PRO A 1 191 ? 4.624 -31.559 -38.435 1.00 28.89 191 PRO A O 1
ATOM 1452 N N . TYR A 1 192 ? 3.268 -33.307 -38.696 1.00 30.84 192 TYR A N 1
ATOM 1453 C CA . TYR A 1 192 ? 4.370 -34.252 -38.918 1.00 30.84 192 TYR A CA 1
ATOM 1454 C C . TYR A 1 192 ? 4.240 -35.002 -40.239 1.00 30.84 192 TYR A C 1
ATOM 1456 O O . TYR A 1 192 ? 3.740 -36.120 -40.269 1.00 30.84 192 TYR A O 1
ATOM 1464 N N . GLN A 1 193 ? 4.756 -34.396 -41.310 1.00 28.86 193 GLN A N 1
ATOM 1465 C CA . GLN A 1 193 ? 5.496 -35.094 -42.366 1.00 28.86 193 GLN A CA 1
ATOM 1466 C C . GLN A 1 193 ? 6.246 -34.061 -43.218 1.00 28.86 193 GLN A C 1
ATOM 1468 O O . GLN A 1 193 ? 5.645 -33.231 -43.895 1.00 28.86 193 GLN A O 1
ATOM 1473 N N . MET A 1 194 ? 7.578 -34.084 -43.130 1.00 32.06 194 MET A N 1
ATOM 1474 C CA . MET A 1 194 ? 8.474 -33.239 -43.921 1.00 32.06 194 MET A CA 1
ATOM 1475 C C . MET A 1 194 ? 9.004 -34.005 -45.135 1.00 32.06 194 MET A C 1
ATOM 1477 O O . MET A 1 194 ? 9.331 -35.185 -45.043 1.00 32.06 194 MET A O 1
ATOM 1481 N N . SER A 1 195 ? 9.096 -33.312 -46.268 1.00 36.44 195 SER A N 1
ATOM 1482 C CA . SER A 1 195 ? 9.651 -33.813 -47.531 1.00 36.44 195 SER A CA 1
ATOM 1483 C C . SER A 1 195 ? 11.176 -34.002 -47.474 1.00 36.44 195 SER A C 1
ATOM 1485 O O . SER A 1 195 ? 11.865 -33.396 -46.651 1.00 36.44 195 SER A O 1
ATOM 1487 N N . ALA A 1 196 ? 11.731 -34.783 -48.408 1.00 33.81 196 ALA A N 1
ATOM 1488 C CA . ALA A 1 196 ? 13.174 -35.044 -48.512 1.00 33.81 196 ALA A CA 1
ATOM 1489 C C . ALA A 1 196 ? 14.032 -33.763 -48.655 1.00 33.81 196 ALA A C 1
ATOM 1491 O O . ALA A 1 196 ? 15.166 -33.715 -48.181 1.00 33.81 196 ALA A O 1
ATOM 1492 N N . ALA A 1 197 ? 13.476 -32.685 -49.222 1.00 32.22 197 ALA A N 1
ATOM 1493 C CA . ALA A 1 197 ? 14.133 -31.376 -49.298 1.00 32.22 197 ALA A CA 1
ATOM 1494 C C . ALA A 1 197 ? 14.187 -30.652 -47.936 1.00 32.22 197 ALA A C 1
ATOM 1496 O O . ALA A 1 197 ? 15.163 -29.971 -47.623 1.00 32.22 197 ALA A O 1
ATOM 1497 N N . GLN A 1 198 ? 13.169 -30.837 -47.091 1.00 34.94 198 GLN A N 1
ATOM 1498 C CA . GLN A 1 198 ? 13.127 -30.292 -45.730 1.00 34.94 198 GLN A CA 1
ATOM 1499 C C . GLN A 1 198 ? 14.049 -31.065 -44.773 1.00 34.94 198 GLN A C 1
ATOM 1501 O O . GLN A 1 198 ? 14.649 -30.455 -43.890 1.00 34.94 198 GLN A O 1
ATOM 1506 N N . GLN A 1 199 ? 14.242 -32.373 -44.987 1.00 34.31 199 GLN A N 1
ATOM 1507 C CA . GLN A 1 199 ? 15.246 -33.168 -44.263 1.00 34.31 199 GLN A CA 1
ATOM 1508 C C . GLN A 1 199 ? 16.687 -32.751 -44.606 1.00 34.31 199 GLN A C 1
ATOM 1510 O O . GLN A 1 199 ? 17.514 -32.629 -43.703 1.00 34.31 199 GLN A O 1
ATOM 1515 N N . ALA A 1 200 ? 16.980 -32.448 -45.876 1.00 33.44 200 ALA A N 1
ATOM 1516 C CA . ALA A 1 200 ? 18.296 -31.949 -46.292 1.00 33.44 200 ALA A CA 1
ATOM 1517 C C . ALA A 1 200 ? 18.601 -30.545 -45.728 1.00 33.44 200 ALA A C 1
ATOM 1519 O O . ALA A 1 200 ? 19.720 -30.265 -45.300 1.00 33.44 200 ALA A O 1
ATOM 1520 N N . MET A 1 201 ? 17.587 -29.677 -45.654 1.00 33.50 201 MET A N 1
ATOM 1521 C CA . MET A 1 201 ? 17.703 -28.335 -45.074 1.00 33.50 201 MET A CA 1
ATOM 1522 C C . MET A 1 201 ? 17.915 -28.365 -43.550 1.00 33.50 201 MET A C 1
ATOM 1524 O O . MET A 1 201 ? 18.688 -27.566 -43.025 1.00 33.50 201 MET A O 1
ATOM 1528 N N . LEU A 1 202 ? 17.273 -29.300 -42.838 1.00 33.00 202 LEU A N 1
ATOM 1529 C CA . LEU A 1 202 ? 17.429 -29.483 -41.388 1.00 33.00 202 LEU A CA 1
ATOM 1530 C C . LEU A 1 202 ? 18.803 -30.042 -40.998 1.00 33.00 202 LEU A C 1
ATOM 1532 O O . LEU A 1 202 ? 19.363 -29.606 -39.995 1.00 33.00 202 LEU A O 1
ATOM 1536 N N . SER A 1 203 ? 19.372 -30.943 -41.804 1.00 35.06 203 SER A N 1
ATOM 1537 C CA . SER A 1 203 ? 20.755 -31.412 -41.635 1.00 35.06 203 SER A CA 1
ATOM 1538 C C . SER A 1 203 ? 21.756 -30.258 -41.783 1.00 35.06 203 SER A C 1
ATOM 1540 O O . SER A 1 203 ? 22.606 -30.087 -40.914 1.00 35.06 203 SER A O 1
ATOM 1542 N N . GLY A 1 204 ? 21.590 -29.399 -42.796 1.00 32.72 204 GLY A N 1
ATOM 1543 C CA . GLY A 1 204 ? 22.442 -28.217 -42.980 1.00 32.72 204 GLY A CA 1
ATOM 1544 C C . GLY A 1 204 ? 22.273 -27.140 -41.897 1.00 32.72 204 GLY A C 1
ATOM 1545 O O . GLY A 1 204 ? 23.229 -26.442 -41.564 1.00 32.72 204 GLY A O 1
ATOM 1546 N N . LEU A 1 205 ? 21.078 -27.012 -41.308 1.00 31.08 205 LEU A N 1
ATOM 1547 C CA . LEU A 1 205 ? 20.824 -26.087 -40.197 1.00 31.08 205 LEU A CA 1
ATOM 1548 C C . LEU A 1 205 ? 21.430 -26.577 -38.874 1.00 31.08 205 LEU A C 1
ATOM 1550 O O . LEU A 1 205 ? 21.896 -25.757 -38.087 1.00 31.08 205 LEU A O 1
ATOM 1554 N N . ASN A 1 206 ? 21.446 -27.888 -38.621 1.00 32.12 206 ASN A N 1
ATOM 1555 C CA . ASN A 1 206 ? 21.961 -28.444 -37.368 1.00 32.12 206 ASN A CA 1
ATOM 1556 C C . ASN A 1 206 ? 23.496 -28.323 -37.270 1.00 32.12 206 ASN A C 1
ATOM 1558 O O . ASN A 1 206 ? 24.034 -28.003 -36.206 1.00 32.12 206 ASN A O 1
ATOM 1562 N N . ASP A 1 207 ? 24.190 -28.451 -38.403 1.00 32.03 207 ASP A N 1
ATOM 1563 C CA . ASP A 1 207 ? 25.639 -28.232 -38.493 1.00 32.03 207 ASP A CA 1
ATOM 1564 C C . ASP A 1 207 ? 26.010 -26.745 -38.307 1.00 32.03 207 ASP A C 1
ATOM 1566 O O . ASP A 1 207 ? 27.036 -26.429 -37.705 1.00 32.03 207 ASP A O 1
ATOM 1570 N N . ALA A 1 208 ? 25.133 -25.819 -38.722 1.00 29.86 208 ALA A N 1
ATOM 1571 C CA . ALA A 1 208 ? 25.304 -24.372 -38.534 1.00 29.86 208 ALA A CA 1
ATOM 1572 C C . ALA A 1 208 ? 24.942 -23.876 -37.115 1.00 29.86 208 ALA A C 1
ATOM 1574 O O . ALA A 1 208 ? 25.503 -22.890 -36.631 1.00 29.86 208 ALA A O 1
ATOM 1575 N N . ILE A 1 209 ? 24.017 -24.554 -36.425 1.00 31.00 209 ILE A N 1
ATOM 1576 C CA . ILE A 1 209 ? 23.585 -24.216 -35.057 1.00 31.00 209 ILE A CA 1
ATOM 1577 C C . ILE A 1 209 ? 24.659 -24.576 -34.021 1.00 31.00 209 ILE A C 1
ATOM 1579 O O . ILE A 1 209 ? 24.824 -23.860 -33.030 1.00 31.00 209 ILE A O 1
ATOM 1583 N N . THR A 1 210 ? 25.439 -25.631 -34.260 1.00 29.25 210 THR A N 1
ATOM 1584 C CA . THR A 1 210 ? 26.446 -26.110 -33.298 1.00 29.25 210 THR A CA 1
ATOM 1585 C C . THR A 1 210 ? 27.630 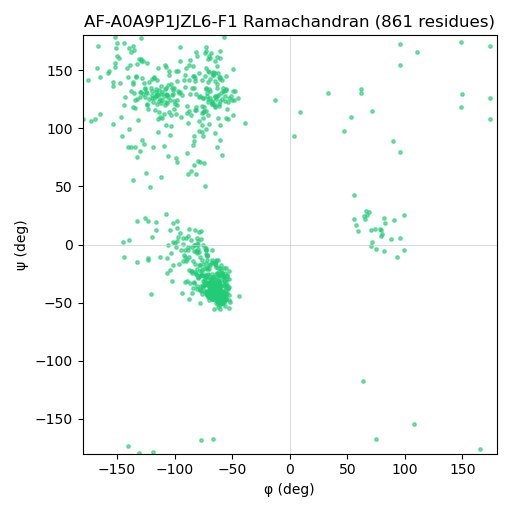-25.134 -33.139 1.00 29.25 210 THR A C 1
ATOM 1587 O O . THR A 1 210 ? 28.329 -25.173 -32.130 1.00 29.25 210 THR A O 1
ATOM 1590 N N . SER A 1 211 ? 27.825 -24.187 -34.070 1.00 28.16 211 SER A N 1
ATOM 1591 C CA . SER A 1 211 ? 28.947 -23.232 -34.054 1.00 28.16 211 SER A CA 1
ATOM 1592 C C . SER A 1 211 ? 28.628 -21.812 -33.548 1.00 28.16 211 SER A C 1
ATOM 1594 O O . SER A 1 211 ? 29.513 -20.958 -33.582 1.00 28.16 211 SER A O 1
ATOM 1596 N N . LEU A 1 212 ? 27.396 -21.508 -33.112 1.00 27.34 212 LEU A N 1
ATOM 1597 C CA . LEU A 1 212 ? 26.934 -20.120 -32.874 1.00 27.34 212 LEU A CA 1
ATOM 1598 C C . LEU A 1 212 ? 26.353 -19.832 -31.473 1.00 27.34 212 LEU A C 1
ATOM 1600 O O . LEU A 1 212 ? 25.629 -18.854 -31.280 1.00 27.34 212 LEU A O 1
ATOM 1604 N N . SER A 1 213 ? 26.691 -20.618 -30.452 1.00 26.59 213 SER A N 1
ATOM 1605 C CA . SER A 1 213 ? 26.209 -20.390 -29.082 1.00 26.59 213 SER A CA 1
ATOM 1606 C C . SER A 1 213 ? 26.956 -19.265 -28.340 1.00 26.59 213 SER A C 1
ATOM 1608 O O . SER A 1 213 ? 27.701 -19.540 -27.406 1.00 26.59 213 SER A O 1
ATOM 1610 N N . SER A 1 214 ? 26.736 -18.005 -28.740 1.00 30.48 214 SER A N 1
ATOM 1611 C CA . SER A 1 214 ? 26.701 -16.811 -27.866 1.00 30.48 214 SER A CA 1
ATOM 1612 C C . SER A 1 214 ? 26.577 -15.529 -28.707 1.00 30.48 214 SER A C 1
ATOM 1614 O O . SER A 1 214 ? 27.562 -15.157 -29.330 1.00 30.48 214 SER A O 1
ATOM 1616 N N . ILE A 1 215 ? 25.416 -14.853 -28.710 1.00 27.25 215 ILE A N 1
ATOM 1617 C CA . ILE A 1 215 ? 25.207 -13.390 -28.891 1.00 27.25 215 ILE A CA 1
ATOM 1618 C C . ILE A 1 215 ? 23.700 -13.083 -28.703 1.00 27.25 215 ILE A C 1
ATOM 1620 O O . ILE A 1 215 ? 22.846 -13.872 -29.098 1.00 27.25 215 ILE A O 1
ATOM 1624 N N . SER A 1 216 ? 23.388 -11.948 -28.062 1.00 27.81 216 SER A N 1
ATOM 1625 C CA . SER A 1 216 ? 22.038 -11.463 -27.721 1.00 27.81 216 SER A CA 1
ATOM 1626 C C . SER A 1 216 ? 21.560 -10.331 -28.654 1.00 27.81 216 SER A C 1
ATOM 1628 O O . SER A 1 216 ? 22.340 -9.432 -28.951 1.00 27.81 216 SER A O 1
ATOM 1630 N N . TYR A 1 217 ? 20.278 -10.416 -29.046 1.00 28.94 217 TYR A N 1
ATOM 1631 C CA . TYR A 1 217 ? 19.299 -9.446 -29.592 1.00 28.94 217 TYR A CA 1
ATOM 1632 C C . TYR A 1 217 ? 19.704 -8.271 -30.518 1.00 28.94 217 TYR A C 1
ATOM 1634 O O . TYR A 1 217 ? 20.453 -7.373 -30.138 1.00 28.94 217 TYR A O 1
ATOM 1642 N N . GLY A 1 218 ? 18.964 -8.182 -31.640 1.00 37.12 218 GLY A N 1
ATOM 1643 C CA . GLY A 1 218 ? 18.691 -6.959 -32.412 1.00 37.12 218 GLY A CA 1
ATOM 1644 C C . GLY A 1 218 ? 19.628 -6.721 -33.594 1.00 37.12 218 GLY A C 1
ATOM 1645 O O . GLY A 1 218 ? 20.526 -5.892 -33.492 1.00 37.12 218 GLY A O 1
ATOM 1646 N N . GLN A 1 219 ? 19.395 -7.399 -34.723 1.00 37.84 219 GLN A N 1
ATOM 1647 C CA . GLN A 1 219 ? 20.200 -7.160 -35.922 1.00 37.84 219 GLN A CA 1
ATOM 1648 C C . GLN A 1 219 ? 19.954 -5.764 -36.500 1.00 37.84 219 GLN A C 1
ATOM 1650 O O . GLN A 1 219 ? 18.829 -5.434 -36.881 1.00 37.84 219 GLN A O 1
ATOM 1655 N N . SER A 1 220 ? 21.010 -4.955 -36.598 1.00 45.81 220 SER A N 1
ATOM 1656 C CA . SER A 1 220 ? 21.000 -3.695 -37.346 1.00 45.81 220 SER A CA 1
ATOM 1657 C C . SER A 1 220 ? 21.213 -3.942 -38.847 1.00 45.81 220 SER A C 1
ATOM 1659 O O . SER A 1 220 ? 21.629 -5.024 -39.271 1.00 45.81 220 SER A O 1
ATOM 1661 N N . GLY A 1 221 ? 20.941 -2.935 -39.686 1.00 37.47 221 GLY A N 1
ATOM 1662 C CA . GLY A 1 221 ? 21.223 -2.997 -41.128 1.00 37.47 221 GLY A CA 1
ATOM 1663 C C . GLY A 1 221 ? 22.684 -3.350 -41.448 1.00 37.47 221 GLY A C 1
ATOM 1664 O O . GLY A 1 221 ? 22.948 -4.014 -42.448 1.00 37.47 221 GLY A O 1
ATOM 1665 N N . SER A 1 222 ? 23.621 -3.025 -40.548 1.00 38.50 222 SER A N 1
ATOM 1666 C CA . SER A 1 222 ? 25.036 -3.394 -40.668 1.00 38.50 222 SER A CA 1
ATOM 1667 C C . SER A 1 222 ? 25.305 -4.885 -40.408 1.00 38.50 222 SER A C 1
ATOM 1669 O O . SER A 1 222 ? 26.209 -5.446 -41.021 1.00 38.50 222 SER A O 1
ATOM 1671 N N . GLU A 1 223 ? 24.495 -5.567 -39.589 1.00 41.72 223 GLU A N 1
ATOM 1672 C CA . GLU A 1 223 ? 24.565 -7.026 -39.399 1.00 41.72 223 GLU A CA 1
ATOM 1673 C C . GLU A 1 223 ? 23.962 -7.791 -40.585 1.00 41.72 223 GLU A C 1
ATOM 1675 O O . GLU A 1 223 ? 24.519 -8.808 -41.004 1.00 41.72 223 GLU A O 1
ATOM 1680 N N . LYS A 1 224 ? 22.904 -7.250 -41.208 1.00 37.91 224 LYS A N 1
ATOM 1681 C CA . LYS A 1 224 ? 22.409 -7.740 -42.506 1.00 37.91 224 LYS A CA 1
ATOM 1682 C C . LYS A 1 224 ? 23.459 -7.546 -43.603 1.00 37.91 224 LYS A C 1
ATOM 1684 O O . LYS A 1 224 ? 23.721 -8.485 -44.341 1.00 37.91 224 LYS A O 1
ATOM 1689 N N . LEU A 1 225 ? 24.126 -6.389 -43.656 1.00 37.78 225 LEU A N 1
ATOM 1690 C CA . LEU A 1 225 ? 25.245 -6.122 -44.572 1.00 37.78 225 LEU A CA 1
ATOM 1691 C C . LEU A 1 225 ? 26.457 -7.032 -44.318 1.00 37.78 225 LEU A C 1
ATOM 1693 O O . LEU A 1 225 ? 27.049 -7.506 -45.279 1.00 37.78 225 LEU A O 1
ATOM 1697 N N . LEU A 1 226 ? 26.804 -7.339 -43.063 1.00 39.34 226 LEU A N 1
ATOM 1698 C CA . LEU A 1 226 ? 27.854 -8.316 -42.730 1.00 39.34 226 LEU A CA 1
ATOM 1699 C C . LEU A 1 226 ? 27.500 -9.731 -43.227 1.00 39.34 226 LEU A C 1
ATOM 1701 O O . LEU A 1 226 ? 28.385 -10.460 -43.671 1.00 39.34 226 LEU A O 1
ATOM 1705 N N . GLY A 1 227 ? 26.214 -10.101 -43.213 1.00 32.97 227 GLY A N 1
ATOM 1706 C CA . GLY A 1 227 ? 25.704 -11.318 -43.855 1.00 32.97 227 GLY A CA 1
ATOM 1707 C C . GLY A 1 227 ? 25.745 -11.260 -45.389 1.00 32.97 227 GLY A C 1
ATOM 1708 O O . GLY A 1 227 ? 26.160 -12.224 -46.030 1.00 32.97 227 GLY A O 1
ATOM 1709 N N . SER A 1 228 ? 25.397 -10.120 -45.990 1.00 30.80 228 SER A N 1
ATOM 1710 C CA . SER A 1 228 ? 25.441 -9.895 -47.444 1.00 30.80 228 SER A CA 1
ATOM 1711 C C . SER A 1 228 ? 26.868 -9.871 -48.005 1.00 30.80 228 SER A C 1
ATOM 1713 O O . SER A 1 228 ? 27.111 -10.368 -49.102 1.00 30.80 228 SER A O 1
ATOM 1715 N N . PHE A 1 229 ? 27.838 -9.358 -47.243 1.00 33.16 229 PHE A N 1
ATOM 1716 C CA . PHE A 1 229 ? 29.260 -9.388 -47.600 1.00 33.16 229 PHE A CA 1
ATOM 1717 C C . PHE A 1 229 ? 29.873 -10.791 -47.486 1.00 33.16 229 PHE A C 1
ATOM 1719 O O . PHE A 1 229 ? 30.849 -11.072 -48.172 1.00 33.16 229 PHE A O 1
ATOM 1726 N N . ASN A 1 230 ? 29.278 -11.706 -46.710 1.00 31.66 230 ASN A N 1
ATOM 1727 C CA . ASN A 1 230 ? 29.652 -13.124 -46.762 1.00 31.66 230 ASN A CA 1
ATOM 1728 C C . ASN A 1 230 ? 29.198 -13.804 -48.070 1.00 31.66 230 ASN A C 1
ATOM 1730 O O . ASN A 1 230 ? 29.830 -14.773 -48.488 1.00 31.66 230 ASN A O 1
ATOM 1734 N N . LEU A 1 231 ? 28.150 -13.298 -48.744 1.00 28.20 231 LEU A N 1
ATOM 1735 C CA . LEU A 1 231 ? 27.735 -13.785 -50.070 1.00 28.20 231 LEU A CA 1
ATOM 1736 C C . LEU A 1 231 ? 28.644 -13.272 -51.204 1.00 28.20 231 LEU A C 1
ATOM 1738 O O . LEU A 1 231 ? 28.800 -13.949 -52.220 1.00 28.20 231 LEU A O 1
ATOM 1742 N N . PHE A 1 232 ? 29.300 -12.121 -51.023 1.00 25.98 232 PHE A N 1
ATOM 1743 C CA . PHE A 1 232 ? 30.334 -11.604 -51.926 1.00 25.98 232 PHE A CA 1
ATOM 1744 C C . PHE A 1 232 ? 31.719 -12.125 -51.503 1.00 25.98 232 PHE A C 1
ATOM 1746 O O . PHE A 1 232 ? 32.489 -11.435 -50.848 1.00 25.98 232 PHE A O 1
ATOM 1753 N N . ARG A 1 233 ? 32.012 -13.387 -51.855 1.00 26.97 233 ARG A N 1
ATOM 1754 C CA . ARG A 1 233 ? 33.335 -14.055 -51.827 1.00 26.97 233 ARG A CA 1
ATOM 1755 C C . ARG A 1 233 ? 34.504 -13.225 -51.246 1.00 26.97 233 ARG A C 1
ATOM 1757 O O . ARG A 1 233 ? 35.271 -12.600 -51.976 1.00 26.97 233 ARG A O 1
ATOM 1764 N N . LEU A 1 234 ? 34.755 -13.388 -49.947 1.00 29.78 234 LEU A N 1
ATOM 1765 C CA . LEU A 1 234 ? 36.059 -13.162 -49.301 1.00 29.78 234 LEU A CA 1
ATOM 1766 C C . LEU A 1 234 ? 37.058 -14.293 -49.649 1.00 29.78 234 LEU A C 1
ATOM 1768 O O . LEU A 1 234 ? 37.689 -14.879 -48.778 1.00 29.78 234 LEU A O 1
ATOM 1772 N N . THR A 1 235 ? 37.211 -14.626 -50.935 1.00 27.19 235 THR A N 1
ATOM 1773 C CA . THR A 1 235 ? 38.263 -15.546 -51.424 1.00 27.19 235 THR A CA 1
ATOM 1774 C C . THR A 1 235 ? 39.508 -14.811 -51.931 1.00 27.19 235 THR A C 1
ATOM 1776 O O . THR A 1 235 ? 40.388 -15.432 -52.514 1.00 27.19 235 THR A O 1
ATOM 1779 N N . ALA A 1 236 ? 39.617 -13.501 -51.698 1.00 30.06 236 ALA A N 1
ATOM 1780 C CA . ALA A 1 236 ? 40.746 -12.676 -52.133 1.00 30.06 236 ALA A CA 1
ATOM 1781 C C . ALA A 1 236 ? 41.452 -11.981 -50.954 1.00 30.06 236 ALA A C 1
ATOM 1783 O O . ALA A 1 236 ? 41.690 -10.781 -50.982 1.00 30.06 236 ALA A O 1
ATOM 1784 N N . LEU A 1 237 ? 41.789 -12.720 -49.892 1.00 30.00 237 LEU A N 1
ATOM 1785 C CA . LEU A 1 237 ? 42.671 -12.213 -48.834 1.00 30.00 237 LEU A CA 1
ATOM 1786 C C . LEU A 1 237 ? 44.084 -12.805 -48.980 1.00 30.00 237 LEU A C 1
ATOM 1788 O O . LEU A 1 237 ? 44.310 -13.931 -48.535 1.00 30.00 237 LEU A O 1
ATOM 1792 N N . PRO A 1 238 ? 45.076 -12.067 -49.518 1.00 29.69 238 PRO A N 1
ATOM 1793 C CA . PRO A 1 238 ? 46.476 -12.386 -49.302 1.00 29.69 238 PRO A CA 1
ATOM 1794 C C . PRO A 1 238 ? 47.021 -11.685 -48.040 1.00 29.69 238 PRO A C 1
ATOM 1796 O O . PRO A 1 238 ? 47.240 -10.479 -48.012 1.00 29.69 238 PRO A O 1
ATOM 1799 N N . ASN A 1 239 ? 47.354 -12.511 -47.043 1.00 30.88 239 ASN A N 1
ATOM 1800 C CA . ASN A 1 239 ? 48.388 -12.337 -46.007 1.00 30.88 239 ASN A CA 1
ATOM 1801 C C . ASN A 1 239 ? 48.180 -11.287 -44.862 1.00 30.88 239 ASN A C 1
ATOM 1803 O O . ASN A 1 239 ? 48.287 -10.079 -45.083 1.00 30.88 239 ASN A O 1
ATOM 1807 N N . PRO A 1 240 ? 48.054 -11.721 -43.582 1.00 31.70 240 PRO A N 1
ATOM 1808 C CA . PRO A 1 240 ? 47.839 -10.861 -42.399 1.00 31.70 240 PRO A CA 1
ATOM 1809 C C . PRO A 1 240 ? 48.963 -9.868 -42.045 1.00 31.70 240 PRO A C 1
ATOM 1811 O O . PRO A 1 240 ? 48.768 -8.984 -41.210 1.00 31.70 240 PRO A O 1
ATOM 1814 N N . ARG A 1 241 ? 50.161 -9.999 -42.631 1.00 31.28 241 ARG A N 1
ATOM 1815 C CA . ARG A 1 241 ? 51.337 -9.198 -42.237 1.00 31.28 241 ARG A CA 1
ATOM 1816 C C . ARG A 1 241 ? 51.322 -7.749 -42.740 1.00 31.28 241 ARG A C 1
ATOM 1818 O O . ARG A 1 241 ? 51.962 -6.910 -42.115 1.00 31.28 241 ARG A O 1
ATOM 1825 N N . LYS A 1 242 ? 50.579 -7.422 -43.806 1.00 36.62 242 LYS A N 1
ATOM 1826 C CA . LYS A 1 242 ? 50.516 -6.045 -44.346 1.00 36.62 242 LYS A CA 1
ATOM 1827 C C . LYS A 1 242 ? 49.617 -5.099 -43.534 1.00 36.62 242 LYS A C 1
ATOM 1829 O O . LYS A 1 242 ? 49.839 -3.895 -43.554 1.00 36.62 242 LYS A O 1
ATOM 1834 N N . HIS A 1 243 ? 48.660 -5.621 -42.763 1.00 39.16 243 HIS A N 1
ATOM 1835 C CA . HIS A 1 243 ? 47.695 -4.782 -42.038 1.00 39.16 243 HIS A CA 1
ATOM 1836 C C . HIS A 1 243 ? 48.201 -4.204 -40.714 1.00 39.16 243 HIS A C 1
ATOM 1838 O O . HIS A 1 243 ? 47.744 -3.133 -40.323 1.00 39.16 243 HIS A O 1
ATOM 1844 N N . LYS A 1 244 ? 49.180 -4.840 -40.055 1.00 33.81 244 LYS A N 1
ATOM 1845 C CA . LYS A 1 244 ? 49.766 -4.300 -38.815 1.00 33.81 244 LYS A CA 1
ATOM 1846 C C . LYS A 1 244 ? 50.433 -2.932 -39.046 1.00 33.81 244 LYS A C 1
ATOM 1848 O O . LYS A 1 244 ? 50.348 -2.061 -38.194 1.00 33.81 244 LYS A O 1
ATOM 1853 N N . ALA A 1 245 ? 51.003 -2.711 -40.232 1.00 35.09 245 ALA A N 1
ATOM 1854 C CA . ALA A 1 245 ? 51.645 -1.446 -40.595 1.00 35.09 245 ALA A CA 1
ATOM 1855 C C . ALA A 1 245 ? 50.654 -0.293 -40.858 1.00 35.09 245 ALA A C 1
ATOM 1857 O O . ALA A 1 245 ? 50.996 0.863 -40.647 1.00 35.09 245 ALA A O 1
ATOM 1858 N N . MET A 1 246 ? 49.420 -0.588 -41.284 1.00 36.41 246 MET A N 1
ATOM 1859 C CA . MET A 1 246 ? 48.424 0.430 -41.654 1.00 36.41 246 MET A CA 1
ATOM 1860 C C . MET A 1 246 ? 47.640 0.973 -40.449 1.00 36.41 246 MET A C 1
ATOM 1862 O O . MET A 1 246 ? 47.115 2.080 -40.500 1.00 36.41 246 MET A O 1
ATOM 1866 N N . THR A 1 247 ? 47.541 0.198 -39.364 1.00 36.88 247 THR A N 1
ATOM 1867 C CA . THR A 1 247 ? 46.809 0.593 -38.148 1.00 36.88 247 THR A CA 1
ATOM 1868 C C . THR A 1 247 ? 47.685 1.200 -37.055 1.00 36.88 247 THR A C 1
ATOM 1870 O O . THR A 1 247 ? 47.139 1.819 -36.144 1.00 36.88 247 THR A O 1
ATOM 1873 N N . ASP A 1 248 ? 49.008 1.019 -37.128 1.00 35.53 248 ASP A N 1
ATOM 1874 C CA . ASP A 1 248 ? 49.947 1.399 -36.062 1.00 35.53 248 ASP A CA 1
ATOM 1875 C C . ASP A 1 248 ? 50.666 2.744 -36.334 1.00 35.53 248 ASP A C 1
ATOM 1877 O O . ASP A 1 248 ? 51.476 3.179 -35.517 1.00 35.53 248 ASP A O 1
ATOM 1881 N N . HIS A 1 249 ? 50.385 3.442 -37.444 1.00 35.66 249 HIS A N 1
ATOM 1882 C CA . HIS A 1 249 ? 50.970 4.760 -37.740 1.00 35.66 249 HIS A CA 1
ATOM 1883 C C . HIS A 1 249 ? 49.960 5.904 -37.610 1.00 35.66 249 HIS A C 1
ATOM 1885 O O . HIS A 1 249 ? 48.936 5.961 -38.288 1.00 35.66 249 HIS A O 1
ATOM 1891 N N . HIS A 1 250 ? 50.288 6.830 -36.708 1.00 37.44 250 HIS A N 1
ATOM 1892 C CA . HIS A 1 250 ? 49.679 8.147 -36.603 1.00 37.44 250 HIS A CA 1
ATOM 1893 C C . HIS A 1 250 ? 49.977 8.964 -37.879 1.00 37.44 250 HIS A C 1
ATOM 1895 O O . HIS A 1 250 ? 51.130 9.129 -38.267 1.00 37.44 250 HIS A O 1
ATOM 1901 N N . ASP A 1 251 ? 48.914 9.456 -38.520 1.00 33.56 251 ASP A N 1
ATOM 1902 C CA . ASP A 1 251 ? 48.871 10.598 -39.451 1.00 33.56 251 ASP A CA 1
ATOM 1903 C C . ASP A 1 251 ? 49.779 10.631 -40.702 1.00 33.56 251 ASP A C 1
ATOM 1905 O O . ASP A 1 251 ? 49.946 11.699 -41.285 1.00 33.56 251 ASP A O 1
ATOM 1909 N N . SER A 1 252 ? 50.288 9.509 -41.227 1.00 30.66 252 SER A N 1
ATOM 1910 C CA . SER A 1 252 ? 51.001 9.525 -42.523 1.00 30.66 252 SER A CA 1
ATOM 1911 C C . SER A 1 252 ? 50.556 8.428 -43.496 1.00 30.66 252 SER A C 1
ATOM 1913 O O . SER A 1 252 ? 50.543 7.239 -43.184 1.00 30.66 252 SER A O 1
ATOM 1915 N N . VAL A 1 253 ? 50.167 8.858 -44.702 1.00 30.86 253 VAL A N 1
ATOM 1916 C CA . VAL A 1 253 ? 49.927 8.008 -45.878 1.00 30.86 253 VAL A CA 1
ATOM 1917 C C . VAL A 1 253 ? 51.277 7.452 -46.347 1.00 30.86 253 VAL A C 1
ATOM 1919 O O . VAL A 1 253 ? 52.204 8.246 -46.507 1.00 30.86 253 VAL A O 1
ATOM 1922 N N . PRO A 1 254 ? 51.434 6.144 -46.624 1.00 30.23 254 PRO A N 1
ATOM 1923 C CA . PRO A 1 254 ? 52.625 5.677 -47.309 1.00 30.23 254 PRO A CA 1
ATOM 1924 C C . PRO A 1 254 ? 52.511 6.017 -48.800 1.00 30.23 254 PRO A C 1
ATOM 1926 O O . PRO A 1 254 ? 51.696 5.436 -49.519 1.00 30.23 254 PRO A O 1
ATOM 1929 N N . GLU A 1 255 ? 53.367 6.920 -49.278 1.00 35.31 255 GLU A N 1
ATOM 1930 C CA . GLU A 1 255 ? 53.788 6.943 -50.681 1.00 35.31 255 GLU A CA 1
ATOM 1931 C C . GLU A 1 255 ? 54.489 5.612 -50.995 1.00 35.31 255 GLU A C 1
ATOM 1933 O O . GLU A 1 255 ? 55.694 5.453 -50.819 1.00 35.31 255 GLU A O 1
ATOM 1938 N N . ALA A 1 256 ? 53.727 4.616 -51.442 1.00 32.44 256 ALA A N 1
ATOM 1939 C CA . ALA A 1 256 ? 54.267 3.350 -51.920 1.00 32.44 256 ALA A CA 1
ATOM 1940 C C . ALA A 1 256 ? 53.896 3.148 -53.391 1.00 32.44 256 ALA A C 1
ATOM 1942 O O . ALA A 1 256 ? 52.919 2.492 -53.733 1.00 32.44 256 ALA A O 1
ATOM 1943 N N . GLY A 1 257 ? 54.720 3.751 -54.248 1.00 30.28 257 GLY A N 1
ATOM 1944 C CA . GLY A 1 257 ? 55.362 3.072 -55.370 1.00 30.28 257 GLY A CA 1
ATOM 1945 C C . GLY A 1 257 ? 54.478 2.290 -56.340 1.00 30.28 257 GLY A C 1
ATOM 1946 O O . GLY A 1 257 ? 54.100 1.147 -56.098 1.00 30.28 257 GLY A O 1
ATOM 1947 N N . ARG A 1 258 ? 54.356 2.843 -57.552 1.00 37.16 258 ARG A N 1
ATOM 1948 C CA . ARG A 1 258 ? 54.284 2.067 -58.797 1.00 37.16 258 ARG A CA 1
ATOM 1949 C C . ARG A 1 258 ? 55.253 0.875 -58.723 1.00 37.16 258 ARG A C 1
ATOM 1951 O O . ARG A 1 258 ? 56.451 1.086 -58.882 1.00 37.16 258 ARG A O 1
ATOM 1958 N N . ARG A 1 259 ? 54.761 -0.350 -58.512 1.00 31.64 259 ARG A N 1
ATOM 1959 C CA . ARG A 1 259 ? 55.371 -1.607 -58.995 1.00 31.64 259 ARG A CA 1
ATOM 1960 C C . ARG A 1 259 ? 54.453 -2.806 -58.726 1.00 31.64 259 ARG A C 1
ATOM 1962 O O . ARG A 1 259 ? 54.333 -3.272 -57.603 1.00 31.64 259 ARG A O 1
ATOM 1969 N N . GLY A 1 260 ? 53.847 -3.279 -59.816 1.00 38.25 260 GLY A N 1
ATOM 1970 C CA . GLY A 1 260 ? 53.611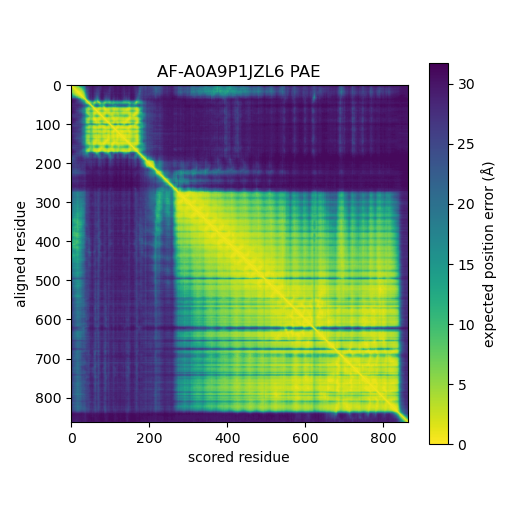 -4.686 -60.155 1.00 38.25 260 GLY A CA 1
ATOM 1971 C C . GLY A 1 260 ? 53.039 -5.616 -59.086 1.00 38.25 260 GLY A C 1
ATOM 1972 O O . GLY A 1 260 ? 53.779 -6.241 -58.335 1.00 38.25 260 GLY A O 1
ATOM 1973 N N . GLY A 1 261 ? 51.727 -5.817 -59.133 1.00 33.44 261 GLY A N 1
ATOM 1974 C CA . GLY A 1 261 ? 51.036 -6.945 -58.516 1.00 33.44 261 GLY A CA 1
ATOM 1975 C C . GLY A 1 261 ? 49.538 -6.729 -58.657 1.00 33.44 261 GLY A C 1
ATOM 1976 O O . GLY A 1 261 ? 49.069 -5.649 -58.324 1.00 33.44 261 GLY A O 1
ATOM 1977 N N . HIS A 1 262 ? 48.820 -7.704 -59.214 1.00 33.66 262 HIS A N 1
ATOM 1978 C CA . HIS A 1 262 ? 47.398 -7.647 -59.561 1.00 33.66 262 HIS A CA 1
ATOM 1979 C C . HIS A 1 262 ? 46.490 -7.363 -58.349 1.00 33.66 262 HIS A C 1
ATOM 1981 O O . HIS A 1 262 ? 45.854 -8.269 -57.826 1.00 33.66 262 HIS A O 1
ATOM 1987 N N . GLY A 1 263 ? 46.435 -6.110 -57.908 1.00 36.78 263 GLY A N 1
ATOM 1988 C CA . GLY A 1 263 ? 45.315 -5.558 -57.166 1.00 36.78 263 GLY A CA 1
ATOM 1989 C C . GLY A 1 263 ? 44.453 -4.809 -58.163 1.00 36.78 263 GLY A C 1
ATOM 1990 O O . GLY A 1 263 ? 44.946 -3.993 -58.946 1.00 36.78 263 GLY A O 1
ATOM 1991 N N . SER A 1 264 ? 43.184 -5.162 -58.233 1.00 34.16 264 SER A N 1
ATOM 1992 C CA . SER A 1 264 ? 42.261 -4.511 -59.152 1.00 34.16 264 SER A CA 1
ATOM 1993 C C . SER A 1 264 ? 42.149 -2.997 -58.849 1.00 34.16 264 SER A C 1
ATOM 1995 O O . SER A 1 264 ? 42.396 -2.558 -57.720 1.00 34.16 264 SER A O 1
ATOM 1997 N N . PRO A 1 265 ? 41.678 -2.175 -59.801 1.00 35.56 265 PRO A N 1
ATOM 1998 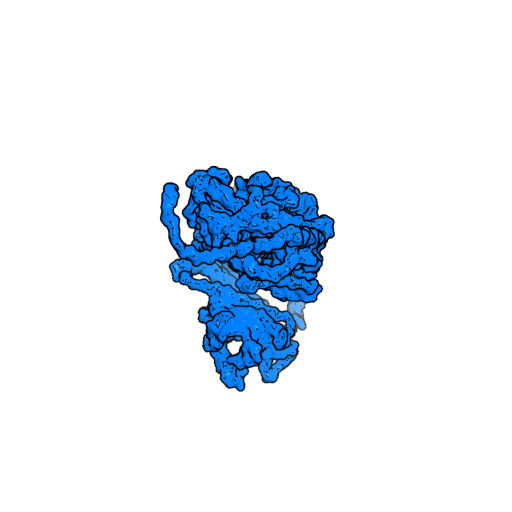C CA . PRO A 1 265 ? 41.384 -0.762 -59.549 1.00 35.56 265 PRO A CA 1
ATOM 1999 C C . PRO A 1 265 ? 40.397 -0.523 -58.388 1.00 35.56 265 PRO A C 1
ATOM 2001 O O . PRO A 1 265 ? 40.360 0.575 -57.836 1.00 35.56 265 PRO A O 1
ATOM 2004 N N . TRP A 1 266 ? 39.609 -1.536 -57.998 1.00 33.66 266 TRP A N 1
ATOM 2005 C CA . TRP A 1 266 ? 38.643 -1.444 -56.905 1.00 33.66 266 TRP A CA 1
ATOM 2006 C C . TRP A 1 266 ? 39.276 -1.618 -55.510 1.00 33.66 266 TRP A C 1
ATOM 2008 O O . TRP A 1 266 ? 38.764 -1.038 -54.557 1.00 33.66 266 TRP A O 1
ATOM 2018 N N . GLU A 1 267 ? 40.418 -2.303 -55.362 1.00 39.22 267 GLU A N 1
ATOM 2019 C CA . GLU A 1 267 ? 41.098 -2.477 -54.058 1.00 39.22 267 GLU A CA 1
ATOM 2020 C C . GLU A 1 267 ? 41.741 -1.183 -53.544 1.00 39.22 267 GLU A C 1
ATOM 2022 O O . GLU A 1 267 ? 41.637 -0.864 -52.361 1.00 39.22 267 GLU A O 1
ATOM 2027 N N . ALA A 1 268 ? 42.349 -0.395 -54.434 1.00 40.75 268 ALA A N 1
ATOM 2028 C CA . ALA A 1 268 ? 42.920 0.909 -54.086 1.00 40.75 268 ALA A CA 1
ATOM 2029 C C . ALA A 1 268 ? 41.840 1.934 -53.685 1.00 40.75 268 ALA A C 1
ATOM 2031 O O . ALA A 1 268 ? 42.097 2.824 -52.880 1.00 40.75 268 ALA A O 1
ATOM 2032 N N . VAL A 1 269 ? 40.623 1.782 -54.217 1.00 42.59 269 VAL A N 1
ATOM 2033 C CA . VAL A 1 269 ? 39.454 2.609 -53.884 1.00 42.59 269 VAL A CA 1
ATOM 2034 C C . VAL A 1 269 ? 38.791 2.164 -52.573 1.00 42.59 269 VAL A C 1
ATOM 2036 O O . VAL A 1 269 ? 38.331 3.011 -51.810 1.00 42.59 269 VAL A O 1
ATOM 2039 N N . LEU A 1 270 ? 38.768 0.858 -52.282 1.00 45.53 270 LEU A N 1
ATOM 2040 C CA . LEU A 1 270 ? 38.135 0.286 -51.082 1.00 45.53 270 LEU A CA 1
ATOM 2041 C C . LEU A 1 270 ? 38.866 0.596 -49.771 1.00 45.53 270 LEU A C 1
ATOM 2043 O O . LEU A 1 270 ? 38.243 0.521 -48.718 1.00 45.53 270 LEU A O 1
ATOM 2047 N N . TYR A 1 271 ? 40.155 0.936 -49.805 1.00 50.84 271 TYR A N 1
ATOM 2048 C CA . TYR A 1 271 ? 40.940 1.244 -48.599 1.00 50.84 271 TYR A CA 1
ATOM 2049 C C . TYR A 1 271 ? 41.445 2.689 -48.544 1.00 50.84 271 TYR A C 1
ATOM 2051 O O . TYR A 1 271 ? 42.283 3.004 -47.702 1.00 50.84 271 TYR A O 1
ATOM 2059 N N . ASP A 1 272 ? 40.933 3.572 -49.406 1.00 62.81 272 ASP A N 1
ATOM 2060 C CA . ASP A 1 272 ? 41.280 4.993 -49.405 1.00 62.81 272 ASP A CA 1
ATOM 2061 C C . ASP A 1 272 ? 40.669 5.708 -48.174 1.00 62.81 272 ASP A C 1
ATOM 2063 O O . ASP A 1 272 ? 39.446 5.880 -48.101 1.00 62.81 272 ASP A O 1
ATOM 2067 N N . PRO A 1 273 ? 41.478 6.169 -47.194 1.00 63.31 273 PRO A N 1
ATOM 2068 C CA . PRO A 1 273 ? 40.983 6.859 -46.000 1.00 63.31 273 PRO A CA 1
ATOM 2069 C C . PRO A 1 273 ? 40.498 8.295 -46.283 1.00 63.31 273 PRO A C 1
ATOM 2071 O O . PRO A 1 273 ? 40.028 8.985 -45.363 1.00 63.31 273 PRO A O 1
ATOM 2074 N N . ALA A 1 274 ? 40.631 8.774 -47.524 1.00 73.19 274 ALA A N 1
ATOM 2075 C CA . ALA A 1 274 ? 40.028 10.015 -47.997 1.00 73.19 274 ALA A CA 1
ATOM 2076 C C . ALA A 1 274 ? 38.571 9.831 -48.456 1.00 73.19 274 ALA A C 1
ATOM 2078 O O . ALA A 1 274 ? 37.856 10.825 -48.578 1.00 73.19 274 ALA A O 1
ATOM 2079 N N . ARG A 1 275 ? 38.105 8.589 -48.658 1.00 75.75 275 ARG A N 1
ATOM 2080 C CA . ARG A 1 275 ? 36.727 8.275 -49.066 1.00 75.75 275 ARG A CA 1
ATOM 2081 C C . ARG A 1 275 ? 35.898 7.727 -47.910 1.00 75.75 275 ARG A C 1
ATOM 2083 O O . ARG A 1 275 ? 36.412 7.078 -46.992 1.00 75.75 275 ARG A O 1
ATOM 2090 N N . ALA A 1 276 ? 34.595 7.992 -47.943 1.00 74.38 276 ALA A N 1
ATOM 2091 C CA . ALA A 1 276 ? 33.691 7.552 -46.889 1.00 74.38 276 ALA A CA 1
ATOM 2092 C C . ALA A 1 276 ? 33.668 6.017 -46.803 1.00 74.38 276 ALA A C 1
ATOM 2094 O O . ALA A 1 276 ? 33.809 5.471 -45.710 1.00 74.38 276 ALA A O 1
ATOM 2095 N N . GLU A 1 277 ? 33.599 5.324 -47.939 1.00 75.56 277 GLU A N 1
ATOM 2096 C CA . GLU A 1 277 ? 33.540 3.863 -48.049 1.00 75.56 277 GLU A CA 1
ATOM 2097 C C . GLU A 1 277 ? 34.781 3.189 -47.454 1.00 75.56 277 GLU A C 1
ATOM 2099 O O . GLU A 1 277 ? 34.661 2.240 -46.677 1.00 75.56 277 GLU A O 1
ATOM 2104 N N . GLY A 1 278 ? 35.972 3.730 -47.733 1.00 67.38 278 GLY A N 1
ATOM 2105 C CA . GLY A 1 278 ? 37.222 3.213 -47.177 1.00 67.38 278 GLY A CA 1
ATOM 2106 C C . GLY A 1 278 ? 37.308 3.393 -45.663 1.00 67.38 278 GLY A C 1
ATOM 2107 O O . GLY A 1 278 ? 37.641 2.458 -44.931 1.00 67.38 278 GLY A O 1
ATOM 2108 N N . THR A 1 279 ? 36.915 4.564 -45.153 1.00 79.56 279 THR A N 1
ATOM 2109 C CA . THR A 1 279 ? 36.849 4.783 -43.696 1.00 79.56 279 THR A CA 1
ATOM 2110 C C . THR A 1 279 ? 35.788 3.918 -43.010 1.00 79.56 279 THR A C 1
ATOM 2112 O O . THR A 1 279 ? 36.010 3.474 -41.885 1.00 79.56 279 THR A O 1
ATOM 2115 N N . PHE A 1 280 ? 34.675 3.608 -43.680 1.00 77.75 280 PHE A N 1
ATOM 2116 C CA . PHE A 1 280 ? 33.638 2.723 -43.149 1.00 77.75 280 PHE A CA 1
ATOM 2117 C C . PHE A 1 280 ? 34.145 1.284 -42.994 1.00 77.75 280 PHE A C 1
ATOM 2119 O O . PHE A 1 280 ? 33.994 0.683 -41.927 1.00 77.75 280 PHE A O 1
ATOM 2126 N N . LEU A 1 281 ? 34.828 0.754 -44.015 1.00 73.69 281 LEU A N 1
ATOM 2127 C CA . LEU A 1 281 ? 35.428 -0.584 -43.979 1.00 73.69 281 LEU A CA 1
ATOM 2128 C C . LEU A 1 281 ? 36.535 -0.700 -42.922 1.00 73.69 281 LEU A C 1
ATOM 2130 O O . LEU A 1 281 ? 36.593 -1.698 -42.201 1.00 73.69 281 LEU A O 1
ATOM 2134 N N . LEU A 1 282 ? 37.365 0.337 -42.758 1.00 75.50 282 LEU A N 1
ATOM 2135 C CA . LEU A 1 282 ? 38.352 0.406 -41.672 1.00 75.50 282 LEU A CA 1
ATOM 2136 C C . LEU A 1 282 ? 37.686 0.399 -40.286 1.00 75.50 282 LEU A C 1
ATOM 2138 O O . LEU A 1 282 ? 38.178 -0.258 -39.364 1.00 75.50 282 LEU A O 1
ATOM 2142 N N . GLY A 1 283 ? 36.546 1.080 -40.141 1.00 78.00 283 GLY A N 1
ATOM 2143 C CA . GLY A 1 283 ? 35.741 1.053 -38.922 1.00 78.00 283 GLY A CA 1
ATOM 2144 C C . GLY A 1 283 ? 35.183 -0.337 -38.608 1.00 78.00 283 GLY A C 1
ATOM 2145 O O . GLY A 1 283 ? 35.321 -0.811 -37.477 1.00 78.00 283 GLY A O 1
ATOM 2146 N N . LEU A 1 284 ? 34.624 -1.029 -39.607 1.00 77.12 284 LEU A N 1
ATOM 2147 C CA . LEU A 1 284 ? 34.127 -2.402 -39.460 1.00 77.12 284 LEU A CA 1
ATOM 2148 C C . LEU A 1 284 ? 35.250 -3.383 -39.093 1.00 77.12 284 LEU A C 1
ATOM 2150 O O . LEU A 1 284 ? 35.082 -4.203 -38.186 1.00 77.12 284 LEU A O 1
ATOM 2154 N N . ALA A 1 285 ? 36.415 -3.269 -39.737 1.00 71.19 285 ALA A N 1
ATOM 2155 C CA . ALA A 1 285 ? 37.583 -4.089 -39.426 1.00 71.19 285 ALA A CA 1
ATOM 2156 C C . ALA A 1 285 ? 38.062 -3.869 -37.980 1.00 71.19 285 ALA A C 1
ATOM 2158 O O . ALA A 1 285 ? 38.274 -4.831 -37.239 1.00 71.19 285 ALA A O 1
ATOM 2159 N N . ALA A 1 286 ? 38.166 -2.611 -37.541 1.00 71.31 286 ALA A N 1
ATOM 2160 C CA . ALA A 1 286 ? 38.535 -2.279 -36.168 1.00 71.31 286 ALA A CA 1
ATOM 2161 C C . ALA A 1 286 ? 37.521 -2.817 -35.142 1.00 71.31 286 ALA A C 1
ATOM 2163 O O . ALA A 1 286 ? 37.923 -3.337 -34.100 1.00 71.31 286 ALA A O 1
ATOM 2164 N N . ALA A 1 287 ? 36.220 -2.756 -35.447 1.00 71.31 287 ALA A N 1
ATOM 2165 C CA . ALA A 1 287 ? 35.178 -3.313 -34.589 1.00 71.31 287 ALA A CA 1
ATOM 2166 C C . ALA A 1 287 ? 35.317 -4.838 -34.451 1.00 71.31 287 ALA A C 1
ATOM 2168 O O . ALA A 1 287 ? 35.254 -5.363 -33.339 1.00 71.31 287 ALA A O 1
ATOM 2169 N N . ARG A 1 288 ? 35.578 -5.545 -35.559 1.00 73.69 288 ARG A N 1
ATOM 2170 C CA . ARG A 1 288 ? 35.756 -7.006 -35.568 1.00 73.69 288 ARG A CA 1
ATOM 2171 C C . ARG A 1 288 ? 37.019 -7.464 -34.838 1.00 73.69 288 ARG A C 1
ATOM 2173 O O . ARG A 1 288 ? 37.026 -8.543 -34.258 1.00 73.69 288 ARG A O 1
ATOM 2180 N N . LEU A 1 289 ? 38.056 -6.629 -34.816 1.00 74.00 289 LEU A N 1
ATOM 2181 C CA . LEU A 1 289 ? 39.285 -6.850 -34.046 1.00 74.00 289 LEU A CA 1
ATOM 2182 C C . LEU A 1 289 ? 39.154 -6.475 -32.557 1.00 74.00 289 LEU A C 1
ATOM 2184 O O . LEU A 1 289 ? 40.156 -6.481 -31.844 1.00 74.00 289 LEU A O 1
ATOM 2188 N N . GLY A 1 290 ? 37.959 -6.104 -32.083 1.00 78.31 290 GLY A N 1
ATOM 2189 C CA . GLY A 1 290 ? 37.743 -5.717 -30.687 1.00 78.31 290 GLY A CA 1
ATOM 2190 C C . GLY A 1 290 ? 38.419 -4.396 -30.308 1.00 78.31 290 GLY A C 1
ATOM 2191 O O . GLY A 1 290 ? 38.777 -4.204 -29.150 1.00 78.31 290 GLY A O 1
ATOM 2192 N N . ARG A 1 291 ? 38.615 -3.481 -31.270 1.00 79.56 291 ARG A N 1
ATOM 2193 C CA . ARG A 1 291 ? 39.216 -2.150 -31.064 1.00 79.56 291 ARG A CA 1
ATOM 2194 C C . ARG A 1 291 ? 38.136 -1.053 -31.130 1.00 79.56 291 ARG A C 1
ATOM 2196 O O . ARG A 1 291 ? 38.051 -0.345 -32.139 1.00 79.56 291 ARG A O 1
ATOM 2203 N N . PRO A 1 292 ? 37.305 -0.879 -30.083 1.00 81.81 292 PRO A N 1
ATOM 2204 C CA . PRO A 1 292 ? 36.111 -0.028 -30.132 1.00 81.81 292 PRO A CA 1
ATOM 2205 C C . PRO A 1 292 ? 36.418 1.453 -30.398 1.00 81.81 292 PRO A C 1
ATOM 2207 O O . PRO A 1 292 ? 35.772 2.075 -31.237 1.00 81.81 292 PRO A O 1
ATOM 2210 N N . GLU A 1 293 ? 37.453 2.010 -29.766 1.00 88.19 293 GLU A N 1
ATOM 2211 C CA . GLU A 1 293 ? 37.831 3.420 -29.953 1.00 88.19 293 GLU A CA 1
ATOM 2212 C C . GLU A 1 293 ? 38.356 3.713 -31.366 1.00 88.19 293 GLU A C 1
ATOM 2214 O O . GLU A 1 293 ? 38.080 4.768 -31.943 1.00 88.19 293 GLU A O 1
ATOM 2219 N N . ALA A 1 294 ? 39.084 2.761 -31.957 1.00 80.31 294 ALA A N 1
ATOM 2220 C CA . ALA A 1 294 ? 39.545 2.871 -33.337 1.00 80.31 294 ALA A CA 1
ATOM 2221 C C . ALA A 1 294 ? 38.365 2.784 -34.316 1.00 80.31 294 ALA A C 1
ATOM 2223 O O . ALA A 1 294 ? 38.270 3.605 -35.226 1.00 80.31 294 ALA A O 1
ATOM 2224 N N . ALA A 1 295 ? 37.430 1.855 -34.087 1.00 81.12 295 ALA A N 1
ATOM 2225 C CA . ALA A 1 295 ? 36.216 1.726 -34.891 1.00 81.12 295 ALA A CA 1
ATOM 2226 C C . ALA A 1 295 ? 35.394 3.020 -34.889 1.00 81.12 295 ALA A C 1
ATOM 2228 O O . ALA A 1 295 ? 35.058 3.552 -35.943 1.00 81.12 295 ALA A O 1
ATOM 2229 N N . MET A 1 296 ? 35.153 3.590 -33.706 1.00 91.19 296 MET A N 1
ATOM 2230 C CA . MET A 1 296 ? 34.424 4.850 -33.564 1.00 91.19 296 MET A CA 1
ATOM 2231 C C . MET A 1 296 ? 35.131 6.021 -34.248 1.00 91.19 296 MET A C 1
ATOM 2233 O O . MET A 1 296 ? 34.476 6.842 -34.886 1.00 91.19 296 MET A O 1
ATOM 2237 N N . ARG A 1 297 ? 36.465 6.111 -34.155 1.00 91.94 297 ARG A N 1
ATOM 2238 C CA . ARG A 1 297 ? 37.242 7.150 -34.850 1.00 91.94 297 ARG A CA 1
ATOM 2239 C C . ARG A 1 297 ? 37.036 7.086 -36.362 1.00 91.94 297 ARG A C 1
ATOM 2241 O O . ARG A 1 297 ? 36.839 8.129 -36.989 1.00 91.94 297 ARG A O 1
ATOM 2248 N N . TRP A 1 298 ? 37.061 5.880 -36.922 1.00 86.25 298 TRP A N 1
ATOM 2249 C CA . TRP A 1 298 ? 36.828 5.656 -38.342 1.00 86.25 298 TRP A CA 1
ATOM 2250 C C . TRP A 1 298 ? 35.390 5.975 -38.744 1.00 86.25 298 TRP A C 1
ATOM 2252 O O . TRP A 1 298 ? 35.205 6.774 -39.656 1.00 86.25 298 TRP A O 1
ATOM 2262 N N . PHE A 1 299 ? 34.385 5.510 -37.996 1.00 89.69 299 PHE A N 1
ATOM 2263 C CA . PHE A 1 299 ? 32.985 5.845 -38.280 1.00 89.69 299 PHE A CA 1
ATOM 2264 C C . PHE A 1 299 ? 32.687 7.349 -38.158 1.00 89.69 299 PHE A C 1
ATOM 2266 O O . PHE A 1 299 ? 31.968 7.897 -38.990 1.00 89.69 299 PHE A O 1
ATOM 2273 N N . ARG A 1 300 ? 33.303 8.072 -37.206 1.00 95.88 300 ARG A N 1
ATOM 2274 C CA . ARG A 1 300 ? 33.238 9.550 -37.155 1.00 95.88 300 ARG A CA 1
ATOM 2275 C C . ARG A 1 300 ? 33.816 10.194 -38.412 1.00 95.88 300 ARG A C 1
ATOM 2277 O O . ARG A 1 300 ? 33.357 11.250 -38.836 1.00 95.88 300 ARG A O 1
ATOM 2284 N N . ARG A 1 301 ? 34.875 9.615 -38.983 1.00 90.81 301 ARG A N 1
ATOM 2285 C CA . ARG A 1 301 ? 35.442 10.095 -40.248 1.00 90.81 301 ARG A CA 1
ATOM 2286 C C . ARG A 1 301 ? 34.498 9.789 -41.412 1.00 90.81 301 ARG A C 1
ATOM 2288 O O . ARG A 1 301 ? 34.257 10.702 -42.191 1.00 90.81 301 ARG A O 1
ATOM 2295 N N . THR A 1 302 ? 33.888 8.605 -41.450 1.00 86.81 302 THR A N 1
ATOM 2296 C CA . THR A 1 302 ? 32.868 8.230 -42.443 1.00 86.81 302 THR A CA 1
ATOM 2297 C C . THR A 1 302 ? 31.737 9.248 -42.507 1.00 86.81 302 THR A C 1
ATOM 2299 O O . THR A 1 302 ? 31.494 9.825 -43.562 1.00 86.81 302 THR A O 1
ATOM 2302 N N . VAL A 1 303 ? 31.100 9.548 -41.372 1.00 93.38 303 VAL A N 1
ATOM 2303 C CA . VAL A 1 303 ? 29.957 10.476 -41.344 1.00 93.38 303 VAL A CA 1
ATOM 2304 C C . VAL A 1 303 ? 30.351 11.938 -41.574 1.00 93.38 303 VAL A C 1
ATOM 2306 O O . VAL A 1 303 ? 29.506 12.743 -41.940 1.00 93.38 303 VAL A O 1
ATOM 2309 N N . ARG A 1 304 ? 31.628 12.307 -41.392 1.00 95.25 304 ARG A N 1
ATOM 2310 C CA . ARG A 1 304 ? 32.133 13.637 -41.782 1.00 95.25 304 ARG A CA 1
ATOM 2311 C C . ARG A 1 304 ? 32.361 13.749 -43.284 1.00 95.25 304 ARG A C 1
ATOM 2313 O O . ARG A 1 304 ? 32.073 14.795 -43.849 1.00 95.25 304 ARG A O 1
ATOM 2320 N N . LEU A 1 305 ? 32.892 12.696 -43.904 1.00 88.69 305 LEU A N 1
ATOM 2321 C CA . LEU A 1 305 ? 33.125 12.647 -45.348 1.00 88.69 305 LEU A CA 1
ATOM 2322 C C . LEU A 1 305 ? 31.807 12.550 -46.123 1.00 88.69 305 LEU A C 1
ATOM 2324 O O . LEU A 1 305 ? 31.682 13.150 -47.185 1.00 88.69 305 LEU A O 1
ATOM 2328 N N . GLN A 1 306 ? 30.817 11.844 -45.574 1.00 89.06 306 GLN A N 1
ATOM 2329 C CA . GLN A 1 306 ? 29.497 11.710 -46.182 1.00 89.06 306 GLN A CA 1
ATOM 2330 C C . GLN A 1 306 ? 28.379 11.772 -45.125 1.00 89.06 306 GLN A C 1
ATOM 2332 O O . GLN A 1 306 ? 27.870 10.737 -44.686 1.00 89.06 306 GLN A O 1
ATOM 2337 N N . PRO A 1 307 ? 27.942 12.983 -44.728 1.00 91.44 307 PRO A N 1
ATOM 2338 C CA . PRO A 1 307 ? 26.913 13.164 -43.700 1.00 91.44 307 PRO A CA 1
ATOM 2339 C C . PRO A 1 307 ? 25.547 12.560 -44.037 1.00 91.44 307 PRO A C 1
ATOM 2341 O O . PRO A 1 307 ? 24.783 12.262 -43.126 1.00 91.44 307 PRO A O 1
ATOM 2344 N N . GLY A 1 308 ? 25.233 12.362 -45.321 1.00 88.62 308 GLY A N 1
ATOM 2345 C CA . GLY A 1 308 ? 23.981 11.747 -45.775 1.00 88.62 308 GLY A CA 1
ATOM 2346 C C . GLY A 1 308 ? 23.974 10.214 -45.771 1.00 88.62 308 GLY A C 1
ATOM 2347 O O . GLY A 1 308 ? 22.969 9.621 -46.155 1.00 88.62 308 GLY A O 1
ATOM 2348 N N . TRP A 1 309 ? 25.068 9.550 -45.377 1.00 85.06 309 TRP A N 1
ATOM 2349 C CA . TRP A 1 309 ? 25.149 8.089 -45.423 1.00 85.06 309 TRP A CA 1
ATOM 2350 C C . TRP A 1 309 ? 24.617 7.441 -44.140 1.00 85.06 309 TRP A C 1
ATOM 2352 O O . TRP A 1 309 ? 25.282 7.424 -43.101 1.00 85.06 309 TRP A O 1
ATOM 2362 N N . ALA A 1 310 ? 23.411 6.876 -44.230 1.00 81.56 310 ALA A N 1
ATOM 2363 C CA . ALA A 1 310 ? 22.716 6.237 -43.114 1.00 81.56 310 ALA A CA 1
ATOM 2364 C C . ALA A 1 310 ? 23.541 5.123 -42.438 1.00 81.56 310 ALA A C 1
ATOM 2366 O O . ALA A 1 310 ? 23.681 5.136 -41.215 1.00 81.56 310 ALA A O 1
ATOM 2367 N N . ASP A 1 311 ? 24.160 4.210 -43.197 1.00 80.50 311 ASP A N 1
ATOM 2368 C CA . ASP A 1 311 ? 24.923 3.096 -42.605 1.00 80.50 311 ASP A CA 1
ATOM 2369 C C . ASP A 1 311 ? 26.131 3.576 -41.791 1.00 80.50 311 ASP A C 1
ATOM 2371 O O . ASP A 1 311 ? 26.452 2.995 -40.752 1.00 80.50 311 ASP A O 1
ATOM 2375 N N . GLY A 1 312 ? 26.767 4.675 -42.213 1.00 80.81 312 GLY A N 1
ATOM 2376 C CA . GLY A 1 312 ? 27.848 5.313 -41.463 1.00 80.81 312 GLY A CA 1
ATOM 2377 C C . GLY A 1 312 ? 27.386 5.792 -40.083 1.00 80.81 312 GLY A C 1
ATOM 2378 O O . GLY A 1 312 ? 28.055 5.538 -39.077 1.00 80.81 312 GLY A O 1
ATOM 2379 N N . TRP A 1 313 ? 26.210 6.425 -40.017 1.00 91.31 313 TRP A N 1
ATOM 2380 C CA . TRP A 1 313 ? 25.598 6.842 -38.752 1.00 91.31 313 TRP A CA 1
ATOM 2381 C C . TRP A 1 313 ? 25.135 5.657 -37.905 1.00 91.31 313 TRP A C 1
ATOM 2383 O O . TRP A 1 313 ? 25.331 5.684 -36.690 1.00 91.31 313 TRP A O 1
ATOM 2393 N N . ALA A 1 314 ? 24.589 4.604 -38.521 1.00 84.75 314 ALA A N 1
ATOM 2394 C CA . ALA A 1 314 ? 24.207 3.373 -37.829 1.00 84.75 314 ALA A CA 1
ATOM 2395 C C . ALA A 1 314 ? 25.415 2.705 -37.156 1.00 84.75 314 ALA A C 1
ATOM 2397 O O . ALA A 1 314 ? 25.374 2.382 -35.967 1.00 84.75 314 ALA A O 1
ATOM 2398 N N . ALA A 1 315 ? 26.524 2.569 -37.885 1.00 83.31 315 ALA A N 1
ATOM 2399 C CA . ALA A 1 315 ? 27.745 1.971 -37.362 1.00 83.31 315 ALA A CA 1
ATOM 2400 C C . ALA A 1 315 ? 28.384 2.817 -36.250 1.00 83.31 315 ALA A C 1
ATOM 2402 O O . ALA A 1 315 ? 28.825 2.263 -35.237 1.00 83.31 315 ALA A O 1
ATOM 2403 N N . LEU A 1 316 ? 28.381 4.150 -36.389 1.00 91.56 316 LEU A N 1
ATOM 2404 C CA . LEU A 1 316 ? 28.815 5.051 -35.320 1.00 91.56 316 LEU A CA 1
ATOM 2405 C C . LEU A 1 316 ? 27.935 4.893 -34.073 1.00 91.56 316 LEU A C 1
ATOM 2407 O O . LEU A 1 316 ? 28.466 4.724 -32.978 1.00 91.56 316 LEU A O 1
ATOM 2411 N N . ALA A 1 317 ? 26.610 4.900 -34.233 1.00 90.06 317 ALA A N 1
ATOM 2412 C CA . ALA A 1 317 ? 25.667 4.786 -33.126 1.00 90.06 317 ALA A CA 1
ATOM 2413 C C . ALA A 1 317 ? 25.843 3.472 -32.350 1.00 90.06 317 ALA A C 1
ATOM 2415 O O . ALA A 1 317 ? 25.964 3.489 -31.122 1.00 90.06 317 ALA A O 1
ATOM 2416 N N . ASP A 1 318 ? 25.940 2.345 -33.060 1.00 84.50 318 ASP A N 1
ATOM 2417 C CA . ASP A 1 318 ? 26.139 1.025 -32.460 1.00 84.50 318 ASP A CA 1
ATOM 2418 C C . ASP A 1 318 ? 27.495 0.918 -31.742 1.00 84.50 318 ASP A C 1
ATOM 2420 O O . ASP A 1 318 ? 27.581 0.368 -30.638 1.00 84.50 318 ASP A O 1
ATOM 2424 N N . ALA A 1 319 ? 28.564 1.457 -32.337 1.00 86.12 319 ALA A N 1
ATOM 2425 C CA . ALA A 1 319 ? 29.894 1.467 -31.731 1.00 86.12 319 ALA A CA 1
ATOM 2426 C C . ALA A 1 319 ? 29.950 2.356 -30.475 1.00 86.12 319 ALA A C 1
ATOM 2428 O O . ALA A 1 319 ? 30.478 1.931 -29.442 1.00 86.12 319 ALA A O 1
ATOM 2429 N N . SER A 1 320 ? 29.341 3.544 -30.524 1.00 89.00 320 SER A N 1
ATOM 2430 C CA . SER A 1 320 ? 29.220 4.447 -29.376 1.00 89.00 320 SER A CA 1
ATOM 2431 C C . SER A 1 320 ? 28.376 3.831 -28.261 1.00 89.00 320 SER A C 1
ATOM 2433 O O . SER A 1 320 ? 28.762 3.911 -27.095 1.00 89.00 320 SER A O 1
ATOM 2435 N N . ARG A 1 321 ? 27.271 3.151 -28.595 1.00 86.75 321 ARG A N 1
ATOM 2436 C CA . ARG A 1 321 ? 26.412 2.459 -27.623 1.00 86.75 321 ARG A CA 1
ATOM 2437 C C . ARG A 1 321 ? 27.163 1.337 -26.909 1.00 86.75 321 ARG A C 1
ATOM 2439 O O . ARG A 1 321 ? 27.133 1.279 -25.684 1.00 86.75 321 ARG A O 1
ATOM 2446 N N . ARG A 1 322 ? 27.861 0.468 -27.653 1.00 82.38 322 ARG A N 1
ATOM 2447 C CA . ARG A 1 322 ? 28.661 -0.633 -27.077 1.00 82.38 322 ARG A CA 1
ATOM 2448 C C . ARG A 1 322 ? 29.797 -0.136 -26.183 1.00 82.38 322 ARG A C 1
ATOM 2450 O O . ARG A 1 322 ? 30.136 -0.802 -25.215 1.00 82.38 322 ARG A O 1
ATOM 2457 N N . SER A 1 323 ? 30.333 1.046 -26.475 1.00 84.56 323 SER A N 1
ATOM 2458 C CA . SER A 1 323 ? 31.400 1.684 -25.691 1.00 84.56 323 SER A CA 1
ATOM 2459 C C . SER A 1 323 ? 30.878 2.550 -24.533 1.00 84.56 323 SER A C 1
ATOM 2461 O O . SER A 1 323 ? 31.648 3.286 -23.923 1.00 84.56 323 SER A O 1
ATOM 2463 N N . GLY A 1 324 ? 29.569 2.525 -24.248 1.00 85.31 324 GLY A N 1
ATOM 2464 C CA . GLY A 1 324 ? 28.954 3.303 -23.166 1.00 85.31 324 GLY A CA 1
ATOM 2465 C C . GLY A 1 324 ? 28.889 4.816 -23.414 1.00 85.31 324 GLY A C 1
ATOM 2466 O O . GLY A 1 324 ? 28.586 5.586 -22.503 1.00 85.31 324 GLY A O 1
ATOM 2467 N N . ARG A 1 325 ? 29.143 5.281 -24.644 1.00 89.06 325 ARG A N 1
ATOM 2468 C CA . ARG A 1 325 ? 29.053 6.698 -25.028 1.00 89.06 325 ARG A CA 1
ATOM 2469 C C . ARG A 1 325 ? 27.610 7.073 -25.368 1.00 89.06 325 ARG A C 1
ATOM 2471 O O . ARG A 1 325 ? 27.274 7.362 -26.514 1.00 89.06 325 ARG A O 1
ATOM 2478 N N . TRP A 1 326 ? 26.747 7.080 -24.352 1.00 87.69 326 TRP A N 1
ATOM 2479 C CA . TRP A 1 326 ? 25.288 7.188 -24.503 1.00 87.69 326 TRP A CA 1
ATOM 2480 C C . TRP A 1 326 ? 24.813 8.436 -25.249 1.00 87.69 326 TRP A C 1
ATOM 2482 O O . TRP A 1 326 ? 23.933 8.337 -26.099 1.00 87.69 326 TRP A O 1
ATOM 2492 N N . ARG A 1 327 ? 25.404 9.605 -24.962 1.00 91.19 327 ARG A N 1
ATOM 2493 C CA . ARG A 1 327 ? 25.033 10.866 -25.629 1.00 91.19 327 ARG A CA 1
ATOM 2494 C C . ARG A 1 327 ? 25.359 10.835 -27.118 1.00 91.19 327 ARG A C 1
ATOM 2496 O O . ARG A 1 327 ? 24.528 11.209 -27.930 1.00 91.19 327 ARG A O 1
ATOM 2503 N N . GLU A 1 328 ? 26.549 10.353 -27.466 1.00 93.19 328 GLU A N 1
ATOM 2504 C CA . GLU A 1 328 ? 26.969 10.242 -28.863 1.00 93.19 328 GLU A CA 1
ATOM 2505 C C . GLU A 1 328 ? 26.122 9.218 -29.619 1.00 93.19 328 GLU A C 1
ATOM 2507 O O . GLU A 1 328 ? 25.668 9.502 -30.722 1.00 93.19 328 GLU A O 1
ATOM 2512 N N . ALA A 1 329 ? 25.843 8.070 -28.997 1.00 91.31 329 ALA A N 1
ATOM 2513 C CA . ALA A 1 329 ? 24.949 7.070 -29.564 1.00 91.31 329 ALA A CA 1
ATOM 2514 C C . ALA A 1 329 ? 23.551 7.649 -29.826 1.00 91.31 329 ALA A C 1
ATOM 2516 O O . ALA A 1 329 ? 23.006 7.463 -30.909 1.00 91.31 329 ALA A O 1
ATOM 2517 N N . ALA A 1 330 ? 22.987 8.398 -28.871 1.00 91.75 330 ALA A N 1
ATOM 2518 C CA . ALA A 1 330 ? 21.683 9.035 -29.031 1.00 91.75 330 ALA A CA 1
ATOM 2519 C C . ALA A 1 330 ? 21.675 10.048 -30.188 1.00 91.75 330 ALA A C 1
ATOM 2521 O O . ALA A 1 330 ? 20.762 10.014 -31.011 1.00 91.75 330 ALA A O 1
ATOM 2522 N N . THR A 1 331 ? 22.704 10.897 -30.298 1.00 94.94 331 THR A N 1
ATOM 2523 C CA . THR A 1 331 ? 22.846 11.846 -31.415 1.00 94.94 331 THR A CA 1
ATOM 2524 C C . THR A 1 331 ? 22.986 11.127 -32.756 1.00 94.94 331 THR A C 1
ATOM 2526 O O . THR A 1 331 ? 22.337 11.510 -33.730 1.00 94.94 331 THR A O 1
ATOM 2529 N N . ALA A 1 332 ? 23.793 10.066 -32.817 1.00 92.12 332 ALA A N 1
ATOM 2530 C CA . ALA A 1 332 ? 24.000 9.298 -34.038 1.00 92.12 332 ALA A CA 1
ATOM 2531 C C . ALA A 1 332 ? 22.724 8.551 -34.473 1.00 92.12 332 ALA A C 1
ATOM 2533 O O . ALA A 1 332 ? 22.357 8.634 -35.641 1.00 92.12 332 ALA A O 1
ATOM 2534 N N . TYR A 1 333 ? 21.982 7.921 -33.549 1.00 94.50 333 TYR A N 1
ATOM 2535 C CA . TYR A 1 333 ? 20.674 7.324 -33.859 1.00 94.50 333 TYR A CA 1
ATOM 2536 C C . TYR A 1 333 ? 19.637 8.377 -34.270 1.00 94.50 333 TYR A C 1
ATOM 2538 O O . TYR A 1 333 ? 18.862 8.137 -35.188 1.00 94.50 333 TYR A O 1
ATOM 2546 N N . ALA A 1 334 ? 19.609 9.550 -33.630 1.00 94.75 334 ALA A N 1
ATOM 2547 C CA . ALA A 1 334 ? 18.701 10.628 -34.023 1.00 94.75 334 ALA A CA 1
ATOM 2548 C C . ALA A 1 334 ? 19.006 11.146 -35.439 1.00 94.75 334 ALA A C 1
ATOM 2550 O O . ALA A 1 334 ? 18.082 11.382 -36.214 1.00 94.75 334 ALA A O 1
ATOM 2551 N N . THR A 1 335 ? 20.290 11.260 -35.790 1.00 95.56 335 THR A N 1
ATOM 2552 C CA . THR A 1 335 ? 20.731 11.662 -37.136 1.00 95.56 335 THR A CA 1
ATOM 2553 C C . THR A 1 335 ? 20.401 10.586 -38.168 1.00 95.56 335 THR A C 1
ATOM 2555 O O . THR A 1 335 ? 19.841 10.894 -39.216 1.00 95.56 335 THR A O 1
ATOM 2558 N N . LEU A 1 336 ? 20.643 9.311 -37.843 1.00 93.06 336 LEU A N 1
ATOM 2559 C CA . LEU A 1 336 ? 20.208 8.178 -38.661 1.00 93.06 336 LEU A CA 1
ATOM 2560 C C . LEU A 1 336 ? 18.698 8.220 -38.921 1.00 93.06 336 LEU A C 1
ATOM 2562 O O . LEU A 1 336 ? 18.283 8.057 -40.058 1.00 93.06 336 LEU A O 1
ATOM 2566 N N . LEU A 1 337 ? 17.877 8.498 -37.907 1.00 93.75 337 LEU A N 1
ATOM 2567 C CA . LEU A 1 337 ? 16.420 8.578 -38.057 1.00 93.75 337 LEU A CA 1
ATOM 2568 C C . LEU A 1 337 ? 15.940 9.803 -38.846 1.00 93.75 337 LEU A C 1
ATOM 2570 O O . LEU A 1 337 ? 14.822 9.785 -39.357 1.00 93.75 337 LEU A O 1
ATOM 2574 N N . ALA A 1 338 ? 16.757 10.853 -38.959 1.00 94.38 338 ALA A N 1
ATOM 2575 C CA . ALA A 1 338 ? 16.486 11.965 -39.867 1.00 94.38 338 ALA A CA 1
ATOM 2576 C C . ALA A 1 338 ? 16.728 11.569 -41.336 1.00 94.38 338 ALA A C 1
ATOM 2578 O O . ALA A 1 338 ? 16.009 12.035 -42.215 1.00 94.38 338 ALA A O 1
ATOM 2579 N N . LEU A 1 339 ? 17.704 10.689 -41.593 1.00 89.38 339 LEU A N 1
ATOM 2580 C CA . LEU A 1 339 ? 18.028 10.167 -42.928 1.00 89.38 339 LEU A CA 1
ATOM 2581 C C . LEU A 1 339 ? 17.145 8.976 -43.333 1.00 89.38 339 LEU A C 1
ATOM 2583 O O . LEU A 1 339 ? 16.765 8.847 -44.491 1.00 89.38 339 LEU A O 1
ATOM 2587 N N . SER A 1 340 ? 16.817 8.107 -42.376 1.00 90.94 340 SER A N 1
ATOM 2588 C CA . SER A 1 340 ? 16.020 6.890 -42.544 1.00 90.94 340 SER A CA 1
ATOM 2589 C C . SER A 1 340 ? 14.968 6.786 -41.429 1.00 90.94 340 SER A C 1
ATOM 2591 O O . SER A 1 340 ? 15.173 6.113 -40.414 1.00 90.94 340 SER A O 1
ATOM 2593 N N . PRO A 1 341 ? 13.807 7.453 -41.582 1.00 90.19 341 PRO A N 1
ATOM 2594 C CA . PRO A 1 341 ? 12.784 7.503 -40.534 1.00 90.19 341 PRO A CA 1
ATOM 2595 C C . PRO A 1 341 ? 12.118 6.153 -40.215 1.00 90.19 341 PRO A C 1
ATOM 2597 O O . PRO A 1 341 ? 11.447 6.033 -39.189 1.00 90.19 341 PRO A O 1
ATOM 2600 N N . ALA A 1 342 ? 12.260 5.157 -41.092 1.00 89.81 342 ALA A N 1
ATOM 2601 C CA . ALA A 1 342 ? 11.674 3.822 -40.961 1.00 89.81 342 ALA A CA 1
ATOM 2602 C C . ALA A 1 342 ? 12.683 2.760 -40.475 1.00 89.81 342 ALA A C 1
ATOM 2604 O O . ALA A 1 342 ? 12.443 1.564 -40.626 1.00 89.81 342 ALA A O 1
ATOM 2605 N N . ASP A 1 343 ? 13.809 3.168 -39.880 1.00 85.25 343 ASP A N 1
ATOM 2606 C CA . ASP A 1 343 ? 14.745 2.233 -39.252 1.00 85.25 343 ASP A CA 1
ATOM 2607 C C . ASP A 1 343 ? 14.234 1.798 -37.862 1.00 85.25 343 ASP A C 1
ATOM 2609 O O . ASP A 1 343 ? 14.385 2.499 -36.854 1.00 85.25 343 ASP A O 1
ATOM 2613 N N . GLY A 1 344 ? 13.595 0.625 -37.808 1.00 84.38 344 GLY A N 1
ATOM 2614 C CA . GLY A 1 344 ? 13.023 0.065 -36.579 1.00 84.38 344 GLY A CA 1
ATOM 2615 C C . GLY A 1 344 ? 14.055 -0.200 -35.476 1.00 84.38 344 GLY A C 1
ATOM 2616 O O . GLY A 1 344 ? 13.764 0.020 -34.297 1.00 84.38 344 GLY A O 1
ATOM 2617 N N . ALA A 1 345 ? 15.275 -0.606 -35.837 1.00 83.62 345 ALA A N 1
ATOM 2618 C CA . ALA A 1 345 ? 16.338 -0.883 -34.873 1.00 83.62 345 ALA A CA 1
ATOM 2619 C C . ALA A 1 345 ? 16.863 0.417 -34.245 1.00 83.62 345 ALA A C 1
ATOM 2621 O O . ALA A 1 345 ? 17.030 0.501 -33.025 1.00 83.62 345 ALA A O 1
ATOM 2622 N N . ALA A 1 346 ? 17.062 1.461 -35.051 1.00 85.88 346 ALA A N 1
ATOM 2623 C CA . ALA A 1 346 ? 17.450 2.783 -34.571 1.00 85.88 346 ALA A CA 1
ATOM 2624 C C . ALA A 1 346 ? 16.369 3.412 -33.678 1.00 85.88 346 ALA A C 1
ATOM 2626 O O . ALA A 1 346 ? 16.696 3.996 -32.640 1.00 85.88 346 ALA A O 1
ATOM 2627 N N . LEU A 1 347 ? 15.084 3.242 -34.021 1.00 92.12 347 LEU A N 1
ATOM 2628 C CA . LEU A 1 347 ? 13.960 3.675 -33.183 1.00 92.12 347 LEU A CA 1
ATOM 2629 C C . LEU A 1 347 ? 13.984 3.000 -31.807 1.00 92.12 347 LEU A C 1
ATOM 2631 O O . LEU A 1 347 ? 13.918 3.695 -30.791 1.00 92.12 347 LEU A O 1
ATOM 2635 N N . ALA A 1 348 ? 14.110 1.671 -31.761 1.00 88.88 348 ALA A N 1
ATOM 2636 C CA . ALA A 1 348 ? 14.143 0.915 -30.510 1.00 88.88 348 ALA A CA 1
ATOM 2637 C C . ALA A 1 348 ? 15.381 1.252 -29.656 1.00 88.88 348 ALA A C 1
ATOM 2639 O O . ALA A 1 348 ? 15.273 1.446 -28.442 1.00 88.88 348 ALA A O 1
ATOM 2640 N N . ASN A 1 349 ? 16.555 1.384 -30.278 1.00 88.75 349 ASN A N 1
ATOM 2641 C CA . ASN A 1 349 ? 17.789 1.718 -29.569 1.00 88.75 349 ASN A CA 1
ATOM 2642 C C . ASN A 1 349 ? 17.771 3.146 -29.009 1.00 88.75 349 ASN A C 1
ATOM 2644 O O . ASN A 1 349 ? 18.144 3.353 -27.852 1.00 88.75 349 ASN A O 1
ATOM 2648 N N . LEU A 1 350 ? 17.288 4.128 -29.776 1.00 92.38 350 LEU A N 1
ATOM 2649 C CA . LEU A 1 350 ? 17.123 5.491 -29.272 1.00 92.38 350 LEU A CA 1
ATOM 2650 C C . LEU A 1 350 ? 16.090 5.545 -28.139 1.00 92.38 350 LEU A C 1
ATOM 2652 O O . LEU A 1 350 ? 16.340 6.192 -27.125 1.00 92.38 350 LEU A O 1
ATOM 2656 N N . ALA A 1 351 ? 14.973 4.822 -28.265 1.00 93.25 351 ALA A N 1
ATOM 2657 C CA . ALA A 1 351 ? 13.956 4.733 -27.218 1.00 93.25 351 ALA A CA 1
ATOM 2658 C C . ALA A 1 351 ? 14.529 4.213 -25.890 1.00 93.25 351 ALA A C 1
ATOM 2660 O O . ALA A 1 351 ? 14.243 4.756 -24.822 1.00 93.25 351 ALA A O 1
ATOM 2661 N N . MET A 1 352 ? 15.382 3.188 -25.944 1.00 90.56 352 MET A N 1
ATOM 2662 C CA . MET A 1 352 ? 16.071 2.672 -24.762 1.00 90.56 352 MET A CA 1
ATOM 2663 C C . MET A 1 352 ? 16.948 3.747 -24.104 1.00 90.56 352 MET A C 1
ATOM 2665 O O . MET A 1 352 ? 16.884 3.914 -22.885 1.00 90.56 352 MET A O 1
ATOM 2669 N N . LEU A 1 353 ? 17.737 4.489 -24.892 1.00 89.44 353 LEU A N 1
ATOM 2670 C CA . LEU A 1 353 ? 18.589 5.569 -24.380 1.00 89.44 353 LEU A CA 1
ATOM 2671 C C . LEU A 1 353 ? 17.761 6.699 -23.760 1.00 89.44 353 LEU A C 1
ATOM 2673 O O . LEU A 1 353 ? 18.110 7.205 -22.696 1.00 89.44 353 LEU A O 1
ATOM 2677 N N . GLU A 1 354 ? 16.634 7.059 -24.373 1.00 88.94 354 GLU A N 1
ATOM 2678 C CA . GLU A 1 354 ? 15.713 8.059 -23.832 1.00 88.94 354 GLU A CA 1
ATOM 2679 C C . GLU A 1 354 ? 15.074 7.617 -22.518 1.00 88.94 354 GLU A C 1
ATOM 2681 O O . GLU A 1 354 ? 14.968 8.427 -21.599 1.00 88.94 354 GLU A O 1
ATOM 2686 N N . ARG A 1 355 ? 14.696 6.339 -22.390 1.00 91.50 355 ARG A N 1
ATOM 2687 C CA . ARG A 1 355 ? 14.180 5.784 -21.132 1.00 91.50 355 ARG A CA 1
ATOM 2688 C C . ARG A 1 355 ? 15.220 5.903 -20.019 1.00 91.50 355 ARG A C 1
ATOM 2690 O O . ARG A 1 355 ? 14.905 6.415 -18.950 1.00 91.50 355 ARG A O 1
ATOM 2697 N N . VAL A 1 356 ? 16.461 5.487 -20.289 1.00 85.31 356 VAL A N 1
ATOM 2698 C CA . VAL A 1 356 ? 17.581 5.581 -19.332 1.00 85.31 356 VAL A CA 1
ATOM 2699 C C . VAL A 1 356 ? 17.904 7.037 -18.980 1.00 85.31 356 VAL A C 1
ATOM 2701 O O . VAL A 1 356 ? 18.251 7.327 -17.840 1.00 85.31 356 VAL A O 1
ATOM 2704 N N . ALA A 1 357 ? 17.728 7.967 -19.920 1.00 84.69 357 ALA A N 1
ATOM 2705 C CA . ALA A 1 357 ? 17.887 9.402 -19.693 1.00 84.69 357 ALA A CA 1
ATOM 2706 C C . ALA A 1 357 ? 16.707 10.062 -18.945 1.00 84.69 357 ALA A C 1
ATOM 2708 O O . ALA A 1 357 ? 16.690 11.284 -18.811 1.00 84.69 357 ALA A O 1
ATOM 2709 N N . GLY A 1 358 ? 15.713 9.294 -18.481 1.00 85.69 358 GLY A N 1
ATOM 2710 C CA . GLY A 1 358 ? 14.563 9.819 -17.739 1.00 85.69 358 GLY A CA 1
ATOM 2711 C C . GLY A 1 358 ? 13.446 10.391 -18.616 1.00 85.69 358 GLY A C 1
ATOM 2712 O O . GLY A 1 358 ? 12.590 11.117 -18.119 1.00 85.69 358 GLY A O 1
ATOM 2713 N N . ASN A 1 359 ? 13.409 10.045 -19.908 1.00 89.31 359 ASN A N 1
ATOM 2714 C CA . ASN A 1 359 ? 12.387 10.479 -20.867 1.00 89.31 359 ASN A CA 1
ATOM 2715 C C . ASN A 1 359 ? 11.476 9.317 -21.329 1.00 89.31 359 ASN A C 1
ATOM 2717 O O . ASN A 1 359 ? 11.356 9.063 -22.533 1.00 89.31 359 ASN A O 1
ATOM 2721 N N . PRO A 1 360 ? 10.777 8.607 -20.419 1.00 87.19 360 PRO A N 1
ATOM 2722 C CA . PRO A 1 360 ? 10.021 7.400 -20.762 1.00 87.19 360 PRO A CA 1
ATOM 2723 C C . PRO A 1 360 ? 8.854 7.657 -21.732 1.00 87.19 360 PRO A C 1
ATOM 2725 O O . PRO A 1 360 ? 8.510 6.781 -22.518 1.00 87.19 360 PRO A O 1
ATOM 2728 N N . ARG A 1 361 ? 8.292 8.876 -21.780 1.00 88.88 361 ARG A N 1
ATOM 2729 C CA . ARG A 1 361 ? 7.268 9.243 -22.784 1.00 88.88 361 ARG A CA 1
ATOM 2730 C C . ARG A 1 361 ? 7.808 9.203 -24.213 1.00 88.88 361 ARG A C 1
ATOM 2732 O O . ARG A 1 361 ? 7.117 8.755 -25.123 1.00 88.88 361 ARG A O 1
ATOM 2739 N N . ALA A 1 362 ? 9.020 9.714 -24.412 1.00 88.00 362 ALA A N 1
ATOM 2740 C CA . ALA A 1 362 ? 9.671 9.714 -25.717 1.00 88.00 362 ALA A CA 1
ATOM 2741 C C . ALA A 1 362 ? 10.039 8.282 -26.134 1.00 88.00 362 ALA A C 1
ATOM 2743 O O . ALA A 1 362 ? 9.776 7.889 -27.274 1.00 88.00 362 ALA A O 1
ATOM 2744 N N . ALA A 1 363 ? 10.500 7.485 -25.165 1.00 91.75 363 ALA A N 1
ATOM 2745 C CA . ALA A 1 363 ? 10.772 6.068 -25.341 1.00 91.75 363 ALA A CA 1
ATOM 2746 C C . ALA A 1 363 ? 9.529 5.281 -25.784 1.00 91.75 363 ALA A C 1
ATOM 2748 O O . ALA A 1 363 ? 9.591 4.576 -26.786 1.00 91.75 363 ALA A O 1
ATOM 2749 N N . VAL A 1 364 ? 8.385 5.437 -25.103 1.00 91.81 364 VAL A N 1
ATOM 2750 C CA . VAL A 1 364 ? 7.131 4.753 -25.473 1.00 91.81 364 VAL A CA 1
ATOM 2751 C C . VAL A 1 364 ? 6.738 5.053 -26.919 1.00 91.81 364 VAL A C 1
ATOM 2753 O O . VAL A 1 364 ? 6.485 4.119 -27.678 1.00 91.81 364 VAL A O 1
ATOM 2756 N N . ARG A 1 365 ? 6.759 6.326 -27.344 1.00 92.25 365 ARG A N 1
ATOM 2757 C CA . ARG A 1 365 ? 6.439 6.697 -28.736 1.00 92.25 365 ARG A CA 1
ATOM 2758 C C . ARG A 1 365 ? 7.349 6.001 -29.744 1.00 92.25 365 ARG A C 1
ATOM 2760 O O . ARG A 1 365 ? 6.876 5.479 -30.750 1.00 92.25 365 ARG A O 1
ATOM 2767 N N . ARG A 1 366 ? 8.655 5.983 -29.480 1.00 92.31 366 ARG A N 1
ATOM 2768 C CA . ARG A 1 366 ? 9.635 5.384 -30.392 1.00 92.31 366 ARG A CA 1
ATOM 2769 C C . ARG A 1 366 ? 9.575 3.862 -30.414 1.00 92.31 366 ARG A C 1
ATOM 2771 O O . ARG A 1 366 ? 9.626 3.300 -31.500 1.00 92.31 366 ARG A O 1
ATOM 2778 N N . PHE A 1 367 ? 9.402 3.204 -29.267 1.00 92.44 367 PHE A N 1
ATOM 2779 C CA . PHE A 1 367 ? 9.176 1.757 -29.220 1.00 92.44 367 PHE A CA 1
ATOM 2780 C C . PHE A 1 367 ? 7.912 1.362 -29.979 1.00 92.44 367 PHE A C 1
ATOM 2782 O O . PHE A 1 367 ? 7.944 0.417 -30.755 1.00 92.44 367 PHE A O 1
ATOM 2789 N N . THR A 1 368 ? 6.831 2.122 -29.817 1.00 92.00 368 THR A N 1
ATOM 2790 C CA . THR A 1 368 ? 5.574 1.887 -30.541 1.00 92.00 368 THR A CA 1
ATOM 2791 C C . THR A 1 368 ? 5.779 2.010 -32.046 1.00 92.00 368 THR A C 1
ATOM 2793 O O . THR A 1 368 ? 5.400 1.118 -32.795 1.00 92.00 368 THR A O 1
ATOM 2796 N N . ARG A 1 369 ? 6.482 3.057 -32.499 1.00 92.31 369 ARG A N 1
ATOM 2797 C CA . ARG A 1 369 ? 6.832 3.214 -33.917 1.00 92.31 369 ARG A CA 1
ATOM 2798 C C . ARG A 1 369 ? 7.739 2.090 -34.429 1.00 92.31 369 ARG A C 1
ATOM 2800 O O . ARG A 1 369 ? 7.553 1.640 -35.551 1.00 92.31 369 ARG A O 1
ATOM 2807 N N . ALA A 1 370 ? 8.703 1.631 -33.630 1.00 89.25 370 ALA A N 1
ATOM 2808 C CA . ALA A 1 370 ? 9.557 0.497 -33.988 1.00 89.25 370 ALA A CA 1
ATOM 2809 C C . ALA A 1 370 ? 8.737 -0.789 -34.166 1.00 89.25 370 ALA A C 1
ATOM 2811 O O . ALA A 1 370 ? 8.947 -1.524 -35.126 1.00 89.25 370 ALA A O 1
ATOM 2812 N N . LEU A 1 371 ? 7.776 -1.028 -33.272 1.00 88.81 371 LEU A N 1
ATOM 2813 C CA . LEU A 1 371 ? 6.882 -2.182 -33.329 1.00 88.81 371 LEU A CA 1
ATOM 2814 C C . LEU A 1 371 ? 5.882 -2.095 -34.486 1.00 88.81 371 LEU A C 1
ATOM 2816 O O . LEU A 1 371 ? 5.581 -3.119 -35.082 1.00 88.81 371 LEU A O 1
ATOM 2820 N N . ALA A 1 372 ? 5.429 -0.891 -34.849 1.00 88.62 372 ALA A N 1
ATOM 2821 C CA . ALA A 1 372 ? 4.606 -0.658 -36.039 1.00 88.62 372 ALA A CA 1
ATOM 2822 C C . ALA A 1 372 ? 5.319 -1.048 -37.347 1.00 88.62 372 ALA A C 1
ATOM 2824 O O . ALA A 1 372 ? 4.658 -1.401 -38.318 1.00 88.62 372 ALA A O 1
ATOM 2825 N N . LEU A 1 373 ? 6.656 -0.995 -37.373 1.00 85.00 373 LEU A N 1
ATOM 2826 C CA . LEU A 1 373 ? 7.468 -1.427 -38.515 1.00 85.00 373 LEU A CA 1
ATOM 2827 C C . LEU A 1 373 ? 7.752 -2.932 -38.489 1.00 85.00 373 LEU A C 1
ATOM 2829 O O . LEU A 1 373 ? 7.710 -3.582 -39.529 1.00 85.00 373 LEU A O 1
ATOM 2833 N N . ASP A 1 374 ? 8.062 -3.474 -37.311 1.00 82.25 374 ASP A N 1
ATOM 2834 C CA . ASP A 1 374 ? 8.242 -4.908 -37.102 1.00 82.25 374 ASP A CA 1
ATOM 2835 C C . ASP A 1 374 ? 7.784 -5.309 -35.701 1.00 82.25 374 ASP A C 1
ATOM 2837 O O . ASP A 1 374 ? 8.418 -5.021 -34.676 1.00 82.25 374 ASP A O 1
ATOM 2841 N N . SER A 1 375 ? 6.671 -6.027 -35.705 1.00 83.25 375 SER A N 1
ATOM 2842 C CA . SER A 1 375 ? 5.913 -6.444 -34.545 1.00 83.25 375 SER A CA 1
ATOM 2843 C C . SER A 1 375 ? 6.502 -7.670 -33.845 1.00 83.25 375 SER A C 1
ATOM 2845 O O . SER A 1 375 ? 6.268 -7.865 -32.649 1.00 83.25 375 SER A O 1
ATOM 2847 N N . GLY A 1 376 ? 7.316 -8.465 -34.550 1.00 84.31 376 GLY A N 1
ATOM 2848 C CA . GLY A 1 376 ? 7.887 -9.732 -34.080 1.00 84.31 376 GLY A CA 1
ATOM 2849 C C . GLY A 1 376 ? 9.034 -9.584 -33.079 1.00 84.31 376 GLY A C 1
ATOM 2850 O O . GLY A 1 376 ? 9.583 -10.579 -32.604 1.00 84.31 376 GLY A O 1
ATOM 2851 N N . GLN A 1 377 ? 9.413 -8.354 -32.729 1.00 82.69 377 GLN A N 1
ATOM 2852 C CA . GLN A 1 377 ? 10.575 -8.074 -31.892 1.00 82.69 377 GLN A CA 1
ATOM 2853 C C . GLN A 1 377 ? 10.253 -8.182 -30.398 1.00 82.69 377 GLN A C 1
ATOM 2855 O O . GLN A 1 377 ? 9.979 -7.192 -29.713 1.00 82.69 377 GLN A O 1
ATOM 2860 N N . ALA A 1 378 ? 10.343 -9.399 -29.867 1.00 86.31 378 ALA A N 1
ATOM 2861 C CA . ALA A 1 378 ? 10.041 -9.714 -28.472 1.00 86.31 378 ALA A CA 1
ATOM 2862 C C . ALA A 1 378 ? 10.807 -8.836 -27.451 1.00 86.31 378 ALA A C 1
ATOM 2864 O O . ALA A 1 378 ? 10.238 -8.407 -26.443 1.00 86.31 378 ALA A O 1
ATOM 2865 N N . GLY A 1 379 ? 12.076 -8.507 -27.721 1.00 87.12 379 GLY A N 1
ATOM 2866 C CA . GLY A 1 379 ? 12.880 -7.618 -26.873 1.00 87.12 379 GLY A CA 1
ATOM 2867 C C . GLY A 1 379 ? 12.387 -6.163 -26.869 1.00 87.12 379 GLY A C 1
ATOM 2868 O O . GLY A 1 379 ? 12.410 -5.495 -25.832 1.00 87.12 379 GLY A O 1
ATOM 2869 N N . THR A 1 380 ? 11.868 -5.677 -27.999 1.00 88.25 380 THR A N 1
ATOM 2870 C CA . THR A 1 380 ? 11.282 -4.332 -28.124 1.00 88.25 380 THR A CA 1
ATOM 2871 C C . THR A 1 380 ? 9.994 -4.227 -27.309 1.00 88.25 380 THR A C 1
ATOM 2873 O O . THR A 1 380 ? 9.809 -3.249 -26.584 1.00 88.25 380 THR A O 1
ATOM 2876 N N . TRP A 1 381 ? 9.161 -5.272 -27.316 1.00 92.12 381 TRP A N 1
ATOM 2877 C CA . TRP A 1 381 ? 7.991 -5.378 -26.436 1.00 92.12 381 TRP A CA 1
ATOM 2878 C C . TRP A 1 381 ? 8.357 -5.370 -24.948 1.00 92.12 381 TRP A C 1
ATOM 2880 O O . TRP A 1 381 ? 7.720 -4.671 -24.158 1.00 92.12 381 TRP A O 1
ATOM 2890 N N . ASN A 1 382 ? 9.415 -6.085 -24.550 1.00 92.25 382 ASN A N 1
ATOM 2891 C CA . ASN A 1 382 ? 9.891 -6.058 -23.165 1.00 92.25 382 ASN A CA 1
ATOM 2892 C C . ASN A 1 382 ? 10.326 -4.646 -22.733 1.00 92.25 382 ASN A C 1
ATOM 2894 O O . ASN A 1 382 ? 9.962 -4.168 -21.655 1.00 92.25 382 ASN A O 1
ATOM 2898 N N . ASN A 1 383 ? 11.072 -3.953 -23.594 1.00 91.56 383 ASN A N 1
ATOM 2899 C CA . ASN A 1 383 ? 11.545 -2.600 -23.319 1.00 91.56 383 ASN A CA 1
ATOM 2900 C C . ASN A 1 383 ? 10.425 -1.554 -23.332 1.00 91.56 383 ASN A C 1
ATOM 2902 O O . ASN A 1 383 ? 10.462 -0.617 -22.530 1.00 91.56 383 ASN A O 1
ATOM 2906 N N . LEU A 1 384 ? 9.406 -1.743 -24.170 1.00 93.38 384 LEU A N 1
ATOM 2907 C CA . LEU A 1 384 ? 8.179 -0.959 -24.119 1.00 93.38 384 LEU A CA 1
ATOM 2908 C C . LEU A 1 384 ? 7.462 -1.147 -22.781 1.00 93.38 384 LEU A C 1
ATOM 2910 O O . LEU A 1 384 ? 7.095 -0.159 -22.148 1.00 93.38 384 LEU A O 1
ATOM 2914 N N . GLY A 1 385 ? 7.345 -2.388 -22.301 1.00 93.62 385 GLY A N 1
ATOM 2915 C CA . GLY A 1 385 ? 6.803 -2.672 -20.972 1.00 93.62 385 GLY A CA 1
ATOM 2916 C C . GLY A 1 385 ? 7.563 -1.943 -19.861 1.00 93.62 385 GLY A C 1
ATOM 2917 O O . GLY A 1 385 ? 6.952 -1.318 -18.997 1.00 93.62 385 GLY A O 1
ATOM 2918 N N . ASN A 1 386 ? 8.897 -1.911 -19.937 1.00 92.19 386 ASN A N 1
ATOM 2919 C CA . ASN A 1 386 ? 9.724 -1.154 -18.992 1.00 92.19 386 ASN A CA 1
ATOM 2920 C C . ASN A 1 386 ? 9.456 0.355 -19.061 1.00 92.19 386 ASN A C 1
ATOM 2922 O O . ASN A 1 386 ? 9.293 0.989 -18.024 1.00 92.19 386 ASN A O 1
ATOM 2926 N N . ALA A 1 387 ? 9.364 0.932 -20.263 1.00 90.25 387 ALA A N 1
ATOM 2927 C CA . ALA A 1 387 ? 9.062 2.354 -20.431 1.00 90.25 387 ALA A CA 1
ATOM 2928 C C . ALA A 1 387 ? 7.653 2.719 -19.927 1.00 90.25 387 ALA A C 1
ATOM 2930 O O . ALA A 1 387 ? 7.474 3.771 -19.318 1.00 90.25 387 ALA A O 1
ATOM 2931 N N . LEU A 1 388 ? 6.666 1.844 -20.139 1.00 89.75 388 LEU A N 1
ATOM 2932 C CA . LEU A 1 388 ? 5.300 2.005 -19.635 1.00 89.75 388 LEU A CA 1
ATOM 2933 C C . LEU A 1 388 ? 5.250 1.926 -18.106 1.00 89.75 388 LEU A C 1
ATOM 2935 O O . LEU A 1 388 ? 4.592 2.749 -17.472 1.00 89.75 388 LEU A O 1
ATOM 2939 N N . ARG A 1 389 ? 5.994 0.996 -17.498 1.00 88.81 389 ARG A N 1
ATOM 2940 C CA . ARG A 1 389 ? 6.136 0.921 -16.038 1.00 88.81 389 ARG A CA 1
ATOM 2941 C C . ARG A 1 389 ? 6.756 2.200 -15.476 1.00 88.81 389 ARG A C 1
ATOM 2943 O O . ARG A 1 389 ? 6.248 2.723 -14.492 1.00 88.81 389 ARG A O 1
ATOM 2950 N N . ASP A 1 390 ? 7.796 2.731 -16.119 1.00 84.25 390 ASP A N 1
ATOM 2951 C CA . ASP A 1 390 ? 8.453 3.978 -15.702 1.00 84.25 390 ASP A CA 1
ATOM 2952 C C . ASP A 1 390 ? 7.505 5.208 -15.815 1.00 84.25 390 ASP A C 1
ATOM 2954 O O . ASP A 1 390 ? 7.757 6.241 -15.198 1.00 84.25 390 ASP A O 1
ATOM 2958 N N . LEU A 1 391 ? 6.386 5.101 -16.555 1.00 82.00 391 LEU A N 1
ATOM 2959 C CA . LEU A 1 391 ? 5.287 6.085 -16.593 1.00 82.00 391 LEU A CA 1
ATOM 2960 C C . LEU A 1 391 ? 4.163 5.828 -15.575 1.00 82.00 391 LEU A C 1
ATOM 2962 O O . LEU A 1 391 ? 3.225 6.620 -15.507 1.00 82.00 391 LEU A O 1
ATOM 2966 N N . GLY A 1 392 ? 4.211 4.724 -14.828 1.00 81.31 392 GLY A N 1
ATOM 2967 C CA . GLY A 1 392 ? 3.115 4.267 -13.967 1.00 81.31 392 GLY A CA 1
ATOM 2968 C C . GLY A 1 392 ? 1.977 3.552 -14.713 1.00 81.31 392 GLY A C 1
ATOM 2969 O O . GLY A 1 392 ? 0.965 3.215 -14.104 1.00 81.31 392 GLY A O 1
ATOM 2970 N N . ALA A 1 393 ? 2.128 3.278 -16.014 1.00 81.88 393 ALA A N 1
ATOM 2971 C CA . ALA A 1 393 ? 1.152 2.565 -16.844 1.00 81.88 393 ALA A CA 1
ATOM 2972 C C . ALA A 1 393 ? 1.270 1.037 -16.654 1.00 81.88 393 ALA A C 1
ATOM 2974 O O . ALA A 1 393 ? 1.602 0.283 -17.572 1.00 81.88 393 ALA A O 1
ATOM 2975 N N . THR A 1 394 ? 1.052 0.573 -15.421 1.00 82.62 394 THR A N 1
ATOM 2976 C CA . THR A 1 394 ? 1.357 -0.797 -14.970 1.00 82.62 394 THR A CA 1
ATOM 2977 C C . THR A 1 394 ? 0.568 -1.877 -15.717 1.00 82.62 394 THR A C 1
ATOM 2979 O O . THR A 1 394 ? 1.102 -2.950 -16.005 1.00 82.62 394 THR A O 1
ATOM 2982 N N . ALA A 1 395 ? -0.695 -1.612 -16.068 1.00 83.38 395 ALA A N 1
ATOM 2983 C CA . ALA A 1 395 ? -1.526 -2.563 -16.806 1.00 83.38 395 ALA A CA 1
ATOM 2984 C C . ALA A 1 395 ? -1.004 -2.777 -18.237 1.00 83.38 395 ALA A C 1
ATOM 2986 O O . ALA A 1 395 ? -0.828 -3.921 -18.667 1.00 83.38 395 ALA A O 1
ATOM 2987 N N . GLN A 1 396 ? -0.683 -1.684 -18.936 1.00 86.31 396 GLN A N 1
ATOM 2988 C CA . GLN A 1 396 ? -0.099 -1.712 -20.276 1.00 86.31 396 GLN A CA 1
ATOM 2989 C C . GLN A 1 396 ? 1.306 -2.326 -20.256 1.00 86.31 396 GLN A C 1
ATOM 2991 O O . GLN A 1 396 ? 1.641 -3.117 -21.135 1.00 86.31 396 GLN A O 1
ATOM 2996 N N . ALA A 1 397 ? 2.105 -2.042 -19.223 1.00 90.44 397 ALA A N 1
ATOM 2997 C CA . ALA A 1 397 ? 3.410 -2.668 -19.035 1.00 90.44 397 ALA A CA 1
ATOM 2998 C C . ALA A 1 397 ? 3.299 -4.199 -18.947 1.00 90.44 397 ALA A C 1
ATOM 3000 O O . ALA A 1 397 ? 3.970 -4.926 -19.680 1.00 90.44 397 ALA A O 1
ATOM 3001 N N . ALA A 1 398 ? 2.372 -4.694 -18.119 1.00 87.19 398 ALA A N 1
ATOM 3002 C CA . ALA A 1 398 ? 2.108 -6.121 -17.982 1.00 87.19 398 ALA A CA 1
ATOM 3003 C C . ALA A 1 398 ? 1.559 -6.766 -19.262 1.00 87.19 398 ALA A C 1
ATOM 3005 O O . ALA A 1 398 ? 1.757 -7.966 -19.459 1.00 87.19 398 ALA A O 1
ATOM 3006 N N . ALA A 1 399 ? 0.838 -6.020 -20.102 1.00 89.38 399 ALA A N 1
ATOM 3007 C CA . ALA A 1 399 ? 0.408 -6.490 -21.417 1.00 89.38 399 ALA A CA 1
ATOM 3008 C C . ALA A 1 399 ? 1.603 -6.604 -22.375 1.00 89.38 399 ALA A C 1
ATOM 3010 O O . ALA A 1 399 ? 1.803 -7.663 -22.961 1.00 89.38 399 ALA A O 1
ATOM 3011 N N . ALA A 1 400 ? 2.458 -5.581 -22.444 1.00 87.38 400 ALA A N 1
ATOM 3012 C CA . ALA A 1 400 ? 3.641 -5.586 -23.299 1.00 87.38 400 ALA A CA 1
ATOM 3013 C C . ALA A 1 400 ? 4.626 -6.717 -22.945 1.00 87.38 400 ALA A C 1
ATOM 3015 O O . ALA A 1 400 ? 5.097 -7.420 -23.838 1.00 87.38 400 ALA A O 1
ATOM 3016 N N . TRP A 1 401 ? 4.881 -6.978 -21.654 1.00 95.06 401 TRP A N 1
ATOM 3017 C CA . TRP A 1 401 ? 5.692 -8.136 -21.244 1.00 95.06 401 TRP A CA 1
ATOM 3018 C C . TRP A 1 401 ? 5.027 -9.474 -21.580 1.00 95.06 401 TRP A C 1
ATOM 3020 O O . TRP A 1 401 ? 5.719 -10.424 -21.930 1.00 95.06 401 TRP A O 1
ATOM 3030 N N . ARG A 1 402 ? 3.692 -9.573 -21.514 1.00 92.88 402 ARG A N 1
ATOM 3031 C CA . ARG A 1 402 ? 2.979 -10.781 -21.958 1.00 92.88 402 ARG A CA 1
ATOM 3032 C C . ARG A 1 402 ? 3.148 -11.002 -23.458 1.00 92.88 402 ARG A C 1
ATOM 3034 O O . ARG A 1 402 ? 3.483 -12.115 -23.843 1.00 92.88 402 ARG A O 1
ATOM 3041 N N . THR A 1 403 ? 3.013 -9.964 -24.281 1.00 89.38 403 THR A N 1
ATOM 3042 C CA . THR A 1 403 ? 3.269 -10.061 -25.727 1.00 89.38 403 THR A CA 1
ATOM 3043 C C . THR A 1 403 ? 4.711 -10.475 -26.013 1.00 89.38 403 THR A C 1
ATOM 3045 O O . THR A 1 403 ? 4.949 -11.373 -26.818 1.00 89.38 403 THR A O 1
ATOM 3048 N N . ALA A 1 404 ? 5.676 -9.910 -25.283 1.00 91.06 404 ALA A N 1
ATOM 3049 C CA . ALA A 1 404 ? 7.079 -10.308 -25.362 1.00 91.06 404 ALA A CA 1
ATOM 3050 C C . ALA A 1 404 ? 7.282 -11.816 -25.093 1.00 91.06 404 ALA A C 1
ATOM 3052 O O . ALA A 1 404 ? 8.113 -12.446 -25.741 1.00 91.06 404 ALA A O 1
ATOM 3053 N N . LEU A 1 405 ? 6.510 -12.400 -24.170 1.00 89.81 405 LEU A N 1
ATOM 3054 C CA . LEU A 1 405 ? 6.566 -13.825 -23.817 1.00 89.81 405 LEU A CA 1
ATOM 3055 C C . LEU A 1 405 ? 5.769 -14.739 -24.754 1.00 89.81 405 LEU A C 1
ATOM 3057 O O . LEU A 1 405 ? 6.071 -15.928 -24.824 1.00 89.81 405 LEU A O 1
ATOM 3061 N N . VAL A 1 406 ? 4.763 -14.208 -25.454 1.00 91.56 406 VAL A N 1
ATOM 3062 C CA . VAL A 1 406 ? 4.085 -14.915 -26.552 1.00 91.56 406 VAL A CA 1
ATOM 3063 C C . VAL A 1 406 ? 5.041 -15.074 -27.733 1.00 91.56 406 VAL A C 1
ATOM 3065 O O . VAL A 1 406 ? 5.116 -16.151 -28.316 1.00 91.56 406 VAL A O 1
ATOM 3068 N N . LEU A 1 407 ? 5.793 -14.017 -28.049 1.00 84.56 407 LEU A N 1
ATOM 3069 C CA . LEU A 1 407 ? 6.779 -14.010 -29.129 1.00 84.56 407 LEU A CA 1
ATOM 3070 C C . LEU A 1 407 ? 8.017 -14.849 -28.810 1.00 84.56 407 LEU A C 1
ATOM 3072 O O . LEU A 1 407 ? 8.482 -15.610 -29.653 1.00 84.56 407 LEU A O 1
ATOM 3076 N N . ASP A 1 408 ? 8.543 -14.713 -27.594 1.00 87.62 408 ASP A N 1
ATOM 3077 C CA . ASP A 1 408 ? 9.680 -15.492 -27.116 1.00 87.62 408 ASP A CA 1
ATOM 3078 C C . ASP A 1 408 ? 9.465 -15.913 -25.648 1.00 87.62 408 ASP A C 1
ATOM 3080 O O . ASP A 1 408 ? 9.741 -15.149 -24.712 1.00 87.62 408 ASP A O 1
ATOM 3084 N N . PRO A 1 409 ? 9.019 -17.163 -25.414 1.00 89.31 409 PRO A N 1
ATOM 3085 C CA . PRO A 1 409 ? 8.795 -17.699 -24.074 1.00 89.31 409 PRO A CA 1
ATOM 3086 C C . PRO A 1 409 ? 10.072 -17.892 -23.235 1.00 89.31 409 PRO A C 1
ATOM 3088 O O . PRO A 1 409 ? 9.970 -18.319 -22.076 1.00 89.31 409 PRO A O 1
ATOM 3091 N N . ARG A 1 410 ? 11.263 -17.650 -23.803 1.00 91.38 410 ARG A N 1
ATOM 3092 C CA . ARG A 1 410 ? 12.575 -17.793 -23.152 1.00 91.38 410 ARG A CA 1
ATOM 3093 C C . ARG A 1 410 ? 13.202 -16.448 -22.764 1.00 91.38 410 ARG A C 1
ATOM 3095 O O . ARG A 1 410 ? 14.361 -16.420 -22.349 1.00 91.38 410 ARG A O 1
ATOM 3102 N N . GLN A 1 411 ? 12.449 -15.349 -22.803 1.00 87.25 411 GLN A N 1
ATOM 3103 C CA . GLN A 1 411 ? 12.925 -14.060 -22.294 1.00 87.25 411 GLN A CA 1
ATOM 3104 C C . GLN A 1 411 ? 12.889 -13.994 -20.761 1.00 87.25 411 GLN A C 1
ATOM 3106 O O . GLN A 1 411 ? 11.864 -13.671 -20.154 1.00 87.25 411 GLN A O 1
ATOM 3111 N N . ALA A 1 412 ? 14.039 -14.256 -20.132 1.00 91.50 412 ALA A N 1
ATOM 3112 C CA . ALA A 1 412 ? 14.204 -14.180 -18.679 1.00 91.50 412 ALA A CA 1
ATOM 3113 C C . ALA A 1 412 ? 13.817 -12.801 -18.111 1.00 91.50 412 ALA A C 1
ATOM 3115 O O . ALA A 1 412 ? 13.119 -12.736 -17.101 1.00 91.50 412 ALA A O 1
ATOM 3116 N N . ASP A 1 413 ? 14.185 -11.710 -18.790 1.00 89.81 413 ASP A N 1
ATOM 3117 C CA . ASP A 1 413 ? 13.864 -10.347 -18.348 1.00 89.81 413 ASP A CA 1
ATOM 3118 C C . ASP A 1 413 ? 12.357 -10.076 -18.359 1.00 89.81 413 ASP A C 1
ATOM 3120 O O . ASP A 1 413 ? 11.820 -9.545 -17.390 1.00 89.81 413 ASP A O 1
ATOM 3124 N N . ALA A 1 414 ? 11.644 -10.490 -19.413 1.00 91.75 414 ALA A N 1
ATOM 3125 C CA . ALA A 1 414 ? 10.195 -10.306 -19.502 1.00 91.75 414 ALA A CA 1
ATOM 3126 C C . ALA A 1 414 ? 9.446 -11.145 -18.449 1.00 91.75 414 ALA A C 1
ATOM 3128 O O . ALA A 1 414 ? 8.497 -10.654 -17.833 1.00 91.75 414 ALA A O 1
ATOM 3129 N N . LEU A 1 415 ? 9.906 -12.377 -18.179 1.00 96.38 415 LEU A N 1
ATOM 3130 C CA . LEU A 1 415 ? 9.402 -13.197 -17.070 1.00 96.38 415 LEU A CA 1
ATOM 3131 C C . LEU A 1 415 ? 9.650 -12.521 -15.718 1.00 96.38 415 LEU A C 1
ATOM 3133 O O . LEU A 1 415 ? 8.751 -12.474 -14.879 1.00 96.38 415 LEU A O 1
ATOM 3137 N N . GLY A 1 416 ? 10.851 -11.978 -15.516 1.00 93.56 416 GLY A N 1
ATOM 3138 C CA . GLY A 1 416 ? 11.231 -11.260 -14.306 1.00 93.56 416 GLY A CA 1
ATOM 3139 C C . GLY A 1 416 ? 10.403 -10.004 -14.068 1.00 93.56 416 GLY A C 1
ATOM 3140 O O . GLY A 1 416 ? 9.895 -9.801 -12.967 1.00 93.56 416 GLY A O 1
ATOM 3141 N N . ASN A 1 417 ? 10.208 -9.197 -15.110 1.00 94.31 417 ASN A N 1
ATOM 3142 C CA . ASN A 1 417 ? 9.413 -7.975 -15.056 1.00 94.31 417 ASN A CA 1
ATOM 3143 C C . ASN A 1 417 ? 7.936 -8.271 -14.773 1.00 94.31 417 ASN A C 1
ATOM 3145 O O . ASN A 1 417 ? 7.339 -7.646 -13.895 1.00 94.31 417 ASN A O 1
ATOM 3149 N N . LEU A 1 418 ? 7.356 -9.270 -15.448 1.00 94.44 418 LEU A N 1
ATOM 3150 C CA . LEU A 1 418 ? 5.989 -9.708 -15.167 1.00 94.44 418 LEU A CA 1
ATOM 3151 C C . LEU A 1 418 ? 5.865 -10.285 -13.748 1.00 94.44 418 LEU A C 1
ATOM 3153 O O . LEU A 1 418 ? 4.879 -10.010 -13.067 1.00 94.44 418 LEU A O 1
ATOM 3157 N N . GLY A 1 419 ? 6.870 -11.031 -13.279 1.00 95.06 419 GLY A N 1
ATOM 3158 C CA . GLY A 1 419 ? 6.948 -11.522 -11.903 1.00 95.06 419 GLY A CA 1
ATOM 3159 C C . GLY A 1 419 ? 6.972 -10.386 -10.877 1.00 95.06 419 GLY A C 1
ATOM 3160 O O . GLY A 1 419 ? 6.188 -10.398 -9.932 1.00 95.06 419 GLY A O 1
ATOM 3161 N N . GLY A 1 420 ? 7.795 -9.357 -11.100 1.00 91.00 420 GLY A N 1
ATOM 3162 C CA . GLY A 1 420 ? 7.816 -8.141 -10.280 1.00 91.00 420 GLY A CA 1
ATOM 3163 C C . GLY A 1 420 ? 6.465 -7.420 -10.256 1.00 91.00 420 GLY A C 1
ATOM 3164 O O . GLY A 1 420 ? 5.984 -7.051 -9.192 1.00 91.00 420 GLY A O 1
ATOM 3165 N N . ALA A 1 421 ? 5.785 -7.317 -11.399 1.00 90.38 421 ALA A N 1
ATOM 3166 C CA . ALA A 1 421 ? 4.457 -6.710 -11.462 1.00 90.38 421 ALA A CA 1
ATOM 3167 C C . ALA A 1 421 ? 3.376 -7.524 -10.733 1.00 90.38 421 ALA A C 1
ATOM 3169 O O . ALA A 1 421 ? 2.449 -6.948 -10.172 1.00 90.38 421 ALA A O 1
ATOM 3170 N N . ARG A 1 422 ? 3.479 -8.861 -10.716 1.00 90.81 422 ARG A N 1
ATOM 3171 C CA . ARG A 1 422 ? 2.591 -9.720 -9.912 1.00 90.81 422 ARG A CA 1
ATOM 3172 C C . ARG A 1 422 ? 2.857 -9.568 -8.420 1.00 90.81 422 ARG A C 1
ATOM 3174 O O . ARG A 1 422 ? 1.903 -9.507 -7.652 1.00 90.81 422 ARG A O 1
ATOM 3181 N N . ARG A 1 423 ? 4.123 -9.435 -8.022 1.00 89.81 423 ARG A N 1
ATOM 3182 C CA . ARG A 1 423 ? 4.516 -9.111 -6.643 1.00 89.81 423 ARG A CA 1
ATOM 3183 C C . ARG A 1 423 ? 3.911 -7.780 -6.196 1.00 89.81 423 ARG A C 1
ATOM 3185 O O . ARG A 1 423 ? 3.353 -7.725 -5.113 1.00 89.81 423 ARG A O 1
ATOM 3192 N N . ASP A 1 424 ? 3.964 -6.748 -7.034 1.00 85.19 424 ASP A N 1
ATOM 3193 C CA . ASP A 1 424 ? 3.396 -5.425 -6.718 1.00 85.19 424 ASP A CA 1
ATOM 3194 C C . ASP A 1 424 ? 1.856 -5.434 -6.622 1.00 85.19 424 ASP A C 1
ATOM 3196 O O . ASP A 1 424 ? 1.258 -4.491 -6.116 1.00 85.19 424 ASP A O 1
ATOM 3200 N N . GLN A 1 425 ? 1.210 -6.507 -7.094 1.00 84.19 425 GLN A N 1
ATOM 3201 C CA . GLN A 1 425 ? -0.228 -6.773 -6.968 1.00 84.19 425 GLN A CA 1
ATOM 3202 C C . GLN A 1 425 ? -0.553 -7.730 -5.805 1.00 84.19 425 GLN A C 1
ATOM 3204 O O . GLN A 1 425 ? -1.638 -8.306 -5.791 1.00 84.19 425 GLN A O 1
ATOM 3209 N N . ASP A 1 426 ? 0.392 -7.981 -4.891 1.00 84.56 426 ASP A N 1
ATOM 3210 C CA . ASP A 1 426 ? 0.308 -8.982 -3.812 1.00 84.56 426 ASP A CA 1
ATOM 3211 C C . ASP A 1 426 ? 0.051 -10.431 -4.290 1.00 84.56 426 ASP A C 1
ATOM 3213 O O . ASP A 1 426 ? -0.274 -11.324 -3.506 1.00 84.56 426 ASP A O 1
ATOM 3217 N N . ARG A 1 427 ? 0.262 -10.724 -5.583 1.00 87.31 427 ARG A N 1
ATOM 3218 C CA . ARG A 1 427 ? 0.154 -12.075 -6.171 1.00 87.31 427 ARG A CA 1
ATOM 3219 C C . ARG A 1 427 ? 1.491 -12.807 -6.068 1.00 87.31 427 ARG A C 1
ATOM 3221 O O . ARG A 1 427 ? 2.103 -13.170 -7.076 1.00 87.31 427 ARG A O 1
ATOM 3228 N N . PHE A 1 428 ? 1.963 -13.001 -4.837 1.00 89.31 428 PHE A N 1
ATOM 3229 C CA . PHE A 1 428 ? 3.310 -13.513 -4.564 1.00 89.31 428 PHE A CA 1
ATOM 3230 C C . PHE A 1 428 ? 3.565 -14.917 -5.130 1.00 89.31 428 PHE A C 1
ATOM 3232 O O . PHE A 1 428 ? 4.594 -15.117 -5.771 1.00 89.31 428 PHE A O 1
ATOM 3239 N N . ALA A 1 429 ? 2.602 -15.838 -5.011 1.00 88.69 429 ALA A N 1
ATOM 3240 C CA . ALA A 1 429 ? 2.734 -17.201 -5.540 1.00 88.69 429 ALA A CA 1
ATOM 3241 C C . ALA A 1 429 ? 2.983 -17.223 -7.060 1.00 88.69 429 ALA A C 1
ATOM 3243 O O . ALA A 1 429 ? 3.865 -17.924 -7.560 1.00 88.69 429 ALA A O 1
ATOM 3244 N N . GLU A 1 430 ? 2.245 -16.405 -7.813 1.00 91.19 430 GLU A N 1
ATOM 3245 C CA . GLU A 1 430 ? 2.430 -16.274 -9.261 1.00 91.19 430 GLU A CA 1
ATOM 3246 C C . GLU A 1 430 ? 3.742 -15.585 -9.620 1.00 91.19 430 GLU A C 1
ATOM 3248 O O . GLU A 1 430 ? 4.423 -16.006 -10.558 1.00 91.19 430 GLU A O 1
ATOM 3253 N N . ALA A 1 431 ? 4.121 -14.554 -8.858 1.00 94.62 431 ALA A N 1
ATOM 3254 C CA . ALA A 1 431 ? 5.424 -13.921 -8.996 1.00 94.62 431 ALA A CA 1
ATOM 3255 C C . ALA A 1 431 ? 6.548 -14.953 -8.819 1.00 94.62 431 ALA A C 1
ATOM 3257 O O . ALA A 1 431 ? 7.439 -15.042 -9.664 1.00 94.62 431 ALA A O 1
ATOM 3258 N N . GLY A 1 432 ? 6.468 -15.785 -7.777 1.00 94.56 432 GLY A N 1
ATOM 3259 C CA . GLY A 1 432 ? 7.422 -16.852 -7.495 1.00 94.56 432 GLY A CA 1
ATOM 3260 C C . GLY A 1 432 ? 7.560 -17.852 -8.645 1.00 94.56 432 GLY A C 1
ATOM 3261 O O . GLY A 1 432 ? 8.682 -18.210 -9.010 1.00 94.56 432 GLY A O 1
ATOM 3262 N N . LEU A 1 433 ? 6.451 -18.265 -9.268 1.00 94.88 433 LEU A N 1
ATOM 3263 C CA . LEU A 1 433 ? 6.470 -19.160 -10.434 1.00 94.88 433 LEU A CA 1
ATOM 3264 C C . LEU A 1 433 ? 7.183 -18.530 -11.640 1.00 94.88 433 LEU A C 1
ATOM 3266 O O . LEU A 1 433 ? 8.075 -19.152 -12.225 1.00 94.88 433 LEU A O 1
ATOM 3270 N N . LEU A 1 434 ? 6.834 -17.288 -11.989 1.00 94.94 434 LEU A N 1
ATOM 3271 C CA . LEU A 1 434 ? 7.452 -16.564 -13.105 1.00 94.94 434 LEU A CA 1
ATOM 3272 C C . LEU A 1 434 ? 8.953 -16.349 -12.881 1.00 94.94 434 LEU A C 1
ATOM 3274 O O . LEU A 1 434 ? 9.757 -16.584 -13.783 1.00 94.94 434 LEU A O 1
ATOM 3278 N N . LEU A 1 435 ? 9.340 -15.968 -11.664 1.00 97.12 435 LEU A N 1
ATOM 3279 C CA . LEU A 1 435 ? 10.730 -15.696 -11.299 1.00 97.12 435 LEU A CA 1
ATOM 3280 C C . LEU A 1 435 ? 11.582 -16.965 -11.277 1.00 97.12 435 LEU A C 1
ATOM 3282 O O . LEU A 1 435 ? 12.722 -16.939 -11.734 1.00 97.12 435 LEU A O 1
ATOM 3286 N N . ARG A 1 436 ? 11.039 -18.101 -10.821 1.00 97.12 436 ARG A N 1
ATOM 3287 C CA . ARG A 1 436 ? 11.733 -19.397 -10.925 1.00 97.12 436 ARG A CA 1
ATOM 3288 C C . ARG A 1 436 ? 11.956 -19.802 -12.380 1.00 97.12 436 ARG A C 1
ATOM 3290 O O . ARG A 1 436 ? 13.040 -20.277 -12.703 1.00 97.12 436 ARG A O 1
ATOM 3297 N N . ARG A 1 437 ? 10.981 -19.569 -13.267 1.00 96.69 437 ARG A N 1
ATOM 3298 C CA . ARG A 1 437 ? 11.151 -19.805 -14.710 1.00 96.69 437 ARG A CA 1
ATOM 3299 C C . ARG A 1 437 ? 12.207 -18.876 -15.314 1.00 96.69 437 ARG A C 1
ATOM 3301 O O . ARG A 1 437 ? 13.040 -19.337 -16.087 1.00 96.69 437 ARG A O 1
ATOM 3308 N N . ALA A 1 438 ? 12.213 -17.600 -14.930 1.00 96.12 438 ALA A N 1
ATOM 3309 C CA . ALA A 1 438 ? 13.238 -16.647 -15.350 1.00 96.12 438 ALA A CA 1
ATOM 3310 C C . ALA A 1 438 ? 14.644 -17.097 -14.907 1.00 96.12 438 ALA A C 1
ATOM 3312 O O . ALA A 1 438 ? 15.580 -17.101 -15.700 1.00 96.12 438 ALA A O 1
ATOM 3313 N N . LEU A 1 439 ? 14.778 -17.562 -13.662 1.00 96.25 439 LEU A N 1
ATOM 3314 C CA . LEU A 1 439 ? 16.034 -18.070 -13.106 1.00 96.25 439 LEU A CA 1
ATOM 3315 C C . LEU A 1 439 ? 16.460 -19.424 -13.684 1.00 96.25 439 LEU A C 1
ATOM 3317 O O . LEU A 1 439 ? 17.652 -19.696 -13.732 1.00 96.25 439 LEU A O 1
ATOM 3321 N N . ALA A 1 440 ? 15.538 -20.260 -14.165 1.00 96.69 440 ALA A N 1
ATOM 3322 C CA . ALA A 1 440 ? 15.903 -21.466 -14.911 1.00 96.69 440 ALA A CA 1
ATOM 3323 C C . ALA A 1 440 ? 16.616 -21.125 -16.234 1.00 96.69 440 ALA A C 1
ATOM 3325 O O . ALA A 1 440 ? 17.473 -21.879 -16.687 1.00 96.69 440 ALA A O 1
ATOM 3326 N N . LEU A 1 441 ? 16.284 -19.976 -16.832 1.00 94.69 441 LEU A N 1
ATOM 3327 C CA . LEU A 1 441 ? 16.906 -19.466 -18.057 1.00 94.69 441 LEU A CA 1
ATOM 3328 C C . LEU A 1 441 ? 18.177 -18.653 -17.771 1.00 94.69 441 LEU A C 1
ATOM 3330 O O . LEU A 1 441 ? 19.113 -18.687 -18.564 1.00 94.69 441 LEU A O 1
ATOM 3334 N N . ALA A 1 442 ? 18.223 -17.944 -16.639 1.00 93.31 442 ALA A N 1
ATOM 3335 C CA . ALA A 1 442 ? 19.360 -17.128 -16.217 1.00 93.31 442 ALA A CA 1
ATOM 3336 C C . ALA A 1 442 ? 19.733 -17.379 -14.736 1.00 93.31 442 ALA A C 1
ATOM 3338 O O . ALA A 1 442 ? 19.470 -16.531 -13.876 1.00 93.31 442 ALA A O 1
ATOM 3339 N N . PRO A 1 443 ? 20.381 -18.518 -14.405 1.00 93.00 443 PRO A N 1
ATOM 3340 C CA . PRO A 1 443 ? 20.586 -18.946 -13.012 1.00 93.00 443 PRO A CA 1
ATOM 3341 C C . PRO A 1 443 ? 21.419 -17.995 -12.148 1.00 93.00 443 PRO A C 1
ATOM 3343 O O . PRO A 1 443 ? 21.256 -17.967 -10.928 1.00 93.00 443 PRO A O 1
ATOM 3346 N N . GLN A 1 444 ? 22.304 -17.214 -12.770 1.00 90.44 444 GLN A N 1
ATOM 3347 C CA . GLN A 1 444 ? 23.215 -16.282 -12.095 1.00 90.44 444 GLN A CA 1
ATOM 3348 C C . GLN A 1 444 ? 22.691 -14.836 -12.073 1.00 90.44 444 GLN A C 1
ATOM 3350 O O . GLN A 1 444 ? 23.397 -13.923 -11.648 1.00 90.44 444 GLN A O 1
ATOM 3355 N N . HIS A 1 445 ? 21.456 -14.590 -12.524 1.00 92.12 445 HIS A N 1
ATOM 3356 C CA . HIS A 1 445 ? 20.915 -13.236 -12.588 1.00 92.12 445 HIS A CA 1
ATOM 3357 C C . HIS A 1 445 ? 20.581 -12.701 -11.185 1.00 92.12 445 HIS A C 1
ATOM 3359 O O . HIS A 1 445 ? 19.512 -12.962 -10.630 1.00 92.12 445 HIS A O 1
ATOM 3365 N N . ALA A 1 446 ? 21.473 -11.880 -10.625 1.00 92.81 446 ALA A N 1
ATOM 3366 C CA . ALA A 1 446 ? 21.373 -11.388 -9.248 1.00 92.81 446 ALA A CA 1
ATOM 3367 C C . ALA A 1 446 ? 20.052 -10.655 -8.945 1.00 92.81 446 ALA A C 1
ATOM 3369 O O . ALA A 1 446 ? 19.403 -10.948 -7.941 1.00 92.81 446 ALA A O 1
ATOM 3370 N N . ALA A 1 447 ? 19.608 -9.751 -9.828 1.00 91.00 447 ALA A N 1
ATOM 3371 C CA . ALA A 1 447 ? 18.362 -9.012 -9.607 1.00 91.00 447 ALA A CA 1
ATOM 3372 C C . ALA A 1 447 ? 17.123 -9.924 -9.545 1.00 91.00 447 ALA A C 1
ATOM 3374 O O . ALA A 1 447 ? 16.279 -9.731 -8.675 1.00 91.00 447 ALA A O 1
ATOM 3375 N N . LEU A 1 448 ? 17.040 -10.964 -10.387 1.00 94.31 448 LEU A N 1
ATOM 3376 C CA . LEU A 1 448 ? 15.928 -11.921 -10.366 1.00 94.31 448 LEU A CA 1
ATOM 3377 C C . LEU A 1 448 ? 15.872 -12.713 -9.054 1.00 94.31 448 LEU A C 1
ATOM 3379 O O . LEU A 1 448 ? 14.784 -12.924 -8.520 1.00 94.31 448 LEU A O 1
ATOM 3383 N N . HIS A 1 449 ? 17.025 -13.090 -8.487 1.00 96.31 449 HIS A N 1
ATOM 3384 C CA . HIS A 1 449 ? 17.080 -13.679 -7.142 1.00 96.31 449 HIS A CA 1
ATOM 3385 C C . HIS A 1 449 ? 16.575 -12.708 -6.068 1.00 96.31 449 HIS A C 1
ATOM 3387 O O . HIS A 1 449 ? 15.869 -13.132 -5.158 1.00 96.31 449 HIS A O 1
ATOM 3393 N N . GLY A 1 450 ? 16.883 -11.412 -6.186 1.00 93.50 450 GLY A N 1
ATOM 3394 C CA . GLY A 1 450 ? 16.370 -10.371 -5.289 1.00 93.50 450 GLY A CA 1
ATOM 3395 C C . GLY A 1 450 ? 14.850 -10.213 -5.350 1.00 93.50 450 GLY A C 1
ATOM 3396 O O . GLY A 1 450 ? 14.183 -10.217 -4.317 1.00 93.50 450 GLY A O 1
ATOM 3397 N N . VAL A 1 451 ? 14.284 -10.140 -6.559 1.00 93.69 451 VAL A N 1
ATOM 3398 C CA . VAL A 1 451 ? 12.825 -10.050 -6.742 1.00 93.69 451 VAL A CA 1
ATOM 3399 C C . VAL A 1 451 ? 12.136 -11.326 -6.242 1.00 93.69 451 VAL A C 1
ATOM 3401 O O . VAL A 1 451 ? 11.106 -11.237 -5.572 1.00 93.69 451 VAL A O 1
ATOM 3404 N N . LEU A 1 452 ? 12.724 -12.506 -6.490 1.00 97.00 452 LEU A N 1
ATOM 3405 C CA . LEU A 1 452 ? 12.223 -13.778 -5.958 1.00 97.00 452 LEU A CA 1
ATOM 3406 C C . LEU A 1 452 ? 12.248 -13.791 -4.430 1.00 97.00 452 LEU A C 1
ATOM 3408 O O . LEU A 1 452 ? 11.282 -14.227 -3.812 1.00 97.00 452 LEU A O 1
ATOM 3412 N N . ALA A 1 453 ? 13.325 -13.301 -3.817 1.00 96.44 453 ALA A N 1
ATOM 3413 C CA . ALA A 1 453 ? 13.430 -13.234 -2.368 1.00 96.44 453 ALA A CA 1
ATOM 3414 C C . ALA A 1 453 ? 12.314 -12.385 -1.752 1.00 96.44 453 ALA A C 1
ATOM 3416 O O . ALA A 1 453 ? 11.721 -12.786 -0.753 1.00 96.44 453 ALA A O 1
ATOM 3417 N N . TYR A 1 454 ? 11.983 -11.249 -2.371 1.00 93.12 454 TYR A N 1
ATOM 3418 C CA . TYR A 1 454 ? 10.879 -10.415 -1.908 1.00 93.12 454 TYR A CA 1
ATOM 3419 C C . TYR A 1 454 ? 9.536 -11.145 -2.019 1.00 93.12 454 TYR A C 1
ATOM 3421 O O . TYR A 1 454 ? 8.761 -11.148 -1.066 1.00 93.12 454 TYR A O 1
ATOM 3429 N N . ALA A 1 455 ? 9.274 -11.809 -3.151 1.00 94.06 455 ALA A N 1
ATOM 3430 C CA . ALA A 1 455 ? 8.043 -12.577 -3.337 1.00 94.06 455 ALA A CA 1
ATOM 3431 C C . ALA A 1 455 ? 7.911 -13.720 -2.311 1.00 94.06 455 ALA A C 1
ATOM 3433 O O . ALA A 1 455 ? 6.871 -13.865 -1.677 1.00 94.06 455 ALA A O 1
ATOM 3434 N N . LEU A 1 456 ? 8.993 -14.467 -2.071 1.00 94.44 456 LEU A N 1
ATOM 3435 C CA . LEU A 1 456 ? 9.040 -15.527 -1.057 1.00 94.44 456 LEU A CA 1
ATOM 3436 C C . LEU A 1 456 ? 8.837 -14.987 0.362 1.00 94.44 456 LEU A C 1
ATOM 3438 O O . LEU A 1 456 ? 8.182 -15.635 1.175 1.00 94.44 456 LEU A O 1
ATOM 3442 N N . SER A 1 457 ? 9.379 -13.803 0.658 1.00 91.88 457 SER A N 1
ATOM 3443 C CA . SER A 1 457 ? 9.139 -13.125 1.931 1.00 91.88 457 SER A CA 1
ATOM 3444 C C . SER A 1 457 ? 7.655 -12.802 2.096 1.00 91.88 457 SER A C 1
ATOM 3446 O O . SER A 1 457 ? 7.109 -13.068 3.162 1.00 91.88 457 SER A O 1
ATOM 3448 N N . GLY A 1 458 ? 6.991 -12.308 1.042 1.00 87.50 458 GLY A N 1
ATOM 3449 C CA . GLY A 1 458 ? 5.542 -12.071 0.995 1.00 87.50 458 GLY A CA 1
ATOM 3450 C C . GLY A 1 458 ? 4.699 -13.333 1.211 1.00 87.50 458 GLY A C 1
ATOM 3451 O O . GLY A 1 458 ? 3.694 -13.270 1.905 1.00 87.50 458 GLY A O 1
ATOM 3452 N N . GLU A 1 459 ? 5.141 -14.494 0.715 1.00 87.38 459 GLU A N 1
ATOM 3453 C CA . GLU A 1 459 ? 4.524 -15.809 0.995 1.00 87.38 459 GLU A CA 1
ATOM 3454 C C . GLU A 1 459 ? 4.785 -16.331 2.423 1.00 87.38 459 GLU A C 1
ATOM 3456 O O . GLU A 1 459 ? 4.237 -17.362 2.807 1.00 87.38 459 GLU A O 1
ATOM 3461 N N . GLY A 1 460 ? 5.649 -15.678 3.206 1.00 86.88 460 GLY A N 1
ATOM 3462 C CA . GLY A 1 460 ? 6.052 -16.148 4.539 1.00 86.88 460 GLY A CA 1
ATOM 3463 C C . GLY A 1 460 ? 7.121 -17.243 4.516 1.00 86.88 460 GLY A C 1
ATOM 3464 O O . GLY A 1 460 ? 7.456 -17.807 5.554 1.00 86.88 460 GLY A O 1
ATOM 3465 N N . ARG A 1 461 ? 7.717 -17.530 3.353 1.00 90.94 461 ARG A N 1
ATOM 3466 C CA . ARG A 1 461 ? 8.780 -18.535 3.170 1.00 90.94 461 ARG A CA 1
ATOM 3467 C C . ARG A 1 461 ? 10.149 -17.928 3.470 1.00 90.94 461 ARG A C 1
ATOM 3469 O O . ARG A 1 461 ? 11.007 -17.797 2.591 1.00 90.94 461 ARG A O 1
ATOM 3476 N N . LEU A 1 462 ? 10.332 -17.511 4.720 1.00 91.31 462 LEU A N 1
ATOM 3477 C CA . LEU A 1 462 ? 11.435 -16.653 5.159 1.00 91.31 462 LEU A CA 1
ATOM 3478 C C . LEU A 1 462 ? 12.821 -17.285 4.925 1.00 91.31 462 LEU A C 1
ATOM 3480 O O . LEU A 1 462 ? 13.740 -16.602 4.474 1.00 91.31 462 LEU A O 1
ATOM 3484 N N . GLU A 1 463 ? 12.976 -18.594 5.131 1.00 93.75 463 GLU A N 1
ATOM 3485 C CA . GLU A 1 463 ? 14.240 -19.313 4.912 1.00 93.75 463 GLU A CA 1
ATOM 3486 C C . GLU A 1 463 ? 14.617 -19.393 3.427 1.00 93.75 463 GLU A C 1
ATOM 3488 O O . GLU A 1 463 ? 15.798 -19.392 3.066 1.00 93.75 463 GLU A O 1
ATOM 3493 N N . GLU A 1 464 ? 13.625 -19.513 2.544 1.00 95.88 464 GLU A N 1
ATOM 3494 C CA . GLU A 1 464 ? 13.851 -19.509 1.097 1.00 95.88 464 GLU A CA 1
ATOM 3495 C C . GLU A 1 464 ? 14.163 -18.106 0.590 1.00 95.88 464 GLU A C 1
ATOM 3497 O O . GLU A 1 464 ? 15.065 -17.953 -0.239 1.00 95.88 464 GLU A O 1
ATOM 3502 N N . ALA A 1 465 ? 13.472 -17.096 1.122 1.00 96.62 465 ALA A N 1
ATOM 3503 C CA . ALA A 1 465 ? 13.745 -15.693 0.845 1.00 96.62 465 ALA A CA 1
ATOM 3504 C C . ALA A 1 465 ? 15.191 -15.328 1.213 1.00 96.62 465 ALA A C 1
ATOM 3506 O O . ALA A 1 465 ? 15.927 -14.795 0.383 1.00 96.62 465 ALA A O 1
ATOM 3507 N N . GLU A 1 466 ? 15.648 -15.703 2.412 1.00 95.69 466 GLU A N 1
ATOM 3508 C CA . GLU A 1 466 ? 17.028 -15.472 2.846 1.00 95.69 466 GLU A CA 1
ATOM 3509 C C . GLU A 1 466 ? 18.047 -16.144 1.912 1.00 95.69 466 GLU A C 1
ATOM 3511 O O . GLU A 1 466 ? 19.029 -15.520 1.497 1.00 95.69 466 GLU A O 1
ATOM 3516 N N . ARG A 1 467 ? 17.810 -17.405 1.524 1.00 96.25 467 ARG A N 1
ATOM 3517 C CA . ARG A 1 467 ? 18.673 -18.122 0.571 1.00 96.25 467 ARG A CA 1
ATOM 3518 C C . ARG A 1 467 ? 18.714 -17.450 -0.800 1.00 96.25 467 ARG A C 1
ATOM 3520 O O . ARG A 1 467 ? 19.777 -17.405 -1.418 1.00 96.25 467 ARG A O 1
ATOM 3527 N N . ALA A 1 468 ? 17.585 -16.951 -1.296 1.00 96.56 468 ALA A N 1
ATOM 3528 C CA . ALA A 1 468 ? 17.525 -16.215 -2.556 1.00 96.56 468 ALA A CA 1
ATOM 3529 C C . ALA A 1 468 ? 18.296 -14.886 -2.467 1.00 96.56 468 ALA A C 1
ATOM 3531 O O . ALA A 1 468 ? 19.138 -14.620 -3.325 1.00 96.56 468 ALA A O 1
ATOM 3532 N N . CYS A 1 469 ? 18.137 -14.118 -1.384 1.00 96.88 469 CYS A N 1
ATOM 3533 C CA . CYS A 1 469 ? 18.941 -12.917 -1.157 1.00 96.88 469 CYS A CA 1
ATOM 3534 C C . CYS A 1 469 ? 20.442 -13.219 -1.127 1.00 96.88 469 CYS A C 1
ATOM 3536 O O . CYS A 1 469 ? 21.220 -12.548 -1.799 1.00 96.88 469 CYS A O 1
ATOM 3538 N N . ARG A 1 470 ? 20.867 -14.243 -0.376 1.00 95.56 470 ARG A N 1
ATOM 3539 C CA . ARG A 1 470 ? 22.285 -14.624 -0.301 1.00 95.56 470 ARG A CA 1
ATOM 3540 C C . ARG A 1 470 ? 22.838 -15.000 -1.675 1.00 95.56 470 ARG A C 1
ATOM 3542 O O . ARG A 1 470 ? 23.936 -14.572 -2.004 1.00 95.56 470 ARG A O 1
ATOM 3549 N N . ARG A 1 471 ? 22.069 -15.717 -2.503 1.00 95.56 471 ARG A N 1
ATOM 3550 C CA . ARG A 1 471 ? 22.450 -16.015 -3.895 1.00 95.56 471 ARG A CA 1
ATOM 3551 C C . ARG A 1 471 ? 22.625 -14.754 -4.739 1.00 95.56 471 ARG A C 1
ATOM 3553 O O . ARG A 1 471 ? 23.633 -14.643 -5.427 1.00 95.56 471 ARG A O 1
ATOM 3560 N N . ALA A 1 472 ? 21.710 -13.787 -4.639 1.00 96.06 472 ALA A N 1
ATOM 3561 C CA . ALA A 1 472 ? 21.861 -12.499 -5.319 1.00 96.06 472 ALA A CA 1
ATOM 3562 C C . ALA A 1 472 ? 23.161 -11.782 -4.909 1.00 96.06 472 ALA A C 1
ATOM 3564 O O . ALA A 1 472 ? 23.881 -11.256 -5.755 1.00 96.06 472 ALA A O 1
ATOM 3565 N N . LEU A 1 473 ? 23.476 -11.801 -3.611 1.00 95.62 473 LEU A N 1
ATOM 3566 C CA . LEU A 1 473 ? 24.615 -11.084 -3.037 1.00 95.62 473 LEU A CA 1
ATOM 3567 C C . LEU A 1 473 ? 25.968 -11.771 -3.246 1.00 95.62 473 LEU A C 1
ATOM 3569 O O . LEU A 1 473 ? 26.987 -11.099 -3.126 1.00 95.62 473 LEU A O 1
ATOM 3573 N N . VAL A 1 474 ? 26.003 -13.064 -3.587 1.00 94.50 474 VAL A N 1
ATOM 3574 C CA . VAL A 1 474 ? 27.242 -13.723 -4.044 1.00 94.50 474 VAL A CA 1
ATOM 3575 C C . VAL A 1 474 ? 27.706 -13.114 -5.369 1.00 94.50 474 VAL A C 1
ATOM 3577 O O . VAL A 1 474 ? 28.883 -12.805 -5.518 1.00 94.50 474 VAL A O 1
ATOM 3580 N N . SER A 1 475 ? 26.786 -12.901 -6.314 1.00 90.19 475 SER A N 1
ATOM 3581 C CA . SER A 1 475 ? 27.107 -12.338 -7.633 1.00 90.19 475 SER A CA 1
ATOM 3582 C C . SER A 1 475 ? 27.192 -10.809 -7.632 1.00 90.19 475 SER A C 1
ATOM 3584 O O . SER A 1 475 ? 27.970 -10.240 -8.392 1.00 90.19 475 SER A O 1
ATOM 3586 N N . ALA A 1 476 ? 26.400 -10.134 -6.794 1.00 93.12 476 ALA A N 1
ATOM 3587 C CA . ALA A 1 476 ? 26.371 -8.676 -6.687 1.00 93.12 476 ALA A CA 1
ATOM 3588 C C . ALA A 1 476 ? 26.286 -8.229 -5.210 1.00 93.12 476 ALA A C 1
ATOM 3590 O O . ALA A 1 476 ? 25.192 -7.942 -4.716 1.00 93.12 476 ALA A O 1
ATOM 3591 N N . PRO A 1 477 ? 27.421 -8.133 -4.485 1.00 93.75 477 PRO A N 1
ATOM 3592 C CA . PRO A 1 477 ? 27.440 -7.869 -3.036 1.00 93.75 477 PRO A CA 1
ATOM 3593 C C . PRO A 1 477 ? 26.850 -6.522 -2.591 1.00 93.75 477 PRO A C 1
ATOM 3595 O O . PRO A 1 477 ? 26.487 -6.366 -1.422 1.00 93.75 477 PRO A O 1
ATOM 3598 N N . ALA A 1 478 ? 26.768 -5.558 -3.512 1.00 93.50 478 ALA A N 1
ATOM 3599 C CA . ALA A 1 478 ? 26.251 -4.207 -3.296 1.00 93.50 478 ALA A CA 1
ATOM 3600 C C . ALA A 1 478 ? 24.870 -3.987 -3.948 1.00 93.50 478 ALA A C 1
ATOM 3602 O O . ALA A 1 478 ? 24.529 -2.867 -4.313 1.00 93.50 478 ALA A O 1
ATOM 3603 N N . LEU A 1 479 ? 24.067 -5.041 -4.134 1.00 93.69 479 LEU A N 1
ATOM 3604 C CA . LEU A 1 479 ? 22.707 -4.897 -4.658 1.00 93.69 479 LEU A CA 1
ATOM 3605 C C . LEU A 1 479 ? 21.735 -4.517 -3.526 1.00 93.69 479 LEU A C 1
ATOM 3607 O O . LEU A 1 479 ? 21.534 -5.288 -2.587 1.00 93.69 479 LEU A O 1
ATOM 3611 N N . ALA A 1 480 ? 21.136 -3.325 -3.610 1.00 95.56 480 ALA A N 1
ATOM 3612 C CA . ALA A 1 480 ? 20.345 -2.744 -2.521 1.00 95.56 480 ALA A CA 1
ATOM 3613 C C . ALA A 1 480 ? 19.036 -3.502 -2.221 1.00 95.56 480 ALA A C 1
ATOM 3615 O O . ALA A 1 480 ? 18.733 -3.734 -1.050 1.00 95.56 480 ALA A O 1
ATOM 3616 N N . ASP A 1 481 ? 18.297 -3.949 -3.244 1.00 94.31 481 ASP A N 1
ATOM 3617 C CA . ASP A 1 481 ? 17.005 -4.635 -3.068 1.00 94.31 481 ASP A CA 1
ATOM 3618 C C . ASP A 1 481 ? 17.112 -5.943 -2.245 1.00 94.31 481 ASP A C 1
ATOM 3620 O O . ASP A 1 481 ? 16.368 -6.095 -1.267 1.00 94.31 481 ASP A O 1
ATOM 3624 N N . PRO A 1 482 ? 18.039 -6.887 -2.538 1.00 96.56 482 PRO A N 1
ATOM 3625 C CA . PRO A 1 482 ? 18.243 -8.059 -1.685 1.00 96.56 482 PRO A CA 1
ATOM 3626 C C . PRO A 1 482 ? 18.726 -7.718 -0.272 1.00 96.56 482 PRO A C 1
ATOM 3628 O O . PRO A 1 482 ? 18.327 -8.393 0.674 1.00 96.56 482 PRO A O 1
ATOM 3631 N N . LEU A 1 483 ? 19.566 -6.687 -0.101 1.00 97.31 483 LEU A N 1
ATOM 3632 C CA . LEU A 1 483 ? 20.006 -6.239 1.229 1.00 97.31 483 LEU A CA 1
ATOM 3633 C C . LEU A 1 483 ? 18.814 -5.721 2.045 1.00 97.31 483 LEU A C 1
ATOM 3635 O O . LEU A 1 483 ? 18.624 -6.134 3.186 1.00 97.31 483 LEU A O 1
ATOM 3639 N N . CYS A 1 484 ? 17.960 -4.891 1.443 1.00 96.56 484 CYS A N 1
ATOM 3640 C CA . CYS A 1 484 ? 16.728 -4.420 2.071 1.00 96.56 484 CYS A CA 1
ATOM 3641 C C . CYS A 1 484 ? 15.796 -5.593 2.416 1.00 96.56 484 CYS A C 1
ATOM 3643 O O . CYS A 1 484 ? 15.275 -5.675 3.528 1.00 96.56 484 CYS A O 1
ATOM 3645 N N . THR A 1 485 ? 15.651 -6.550 1.497 1.00 95.75 485 THR A N 1
ATOM 3646 C CA . THR A 1 485 ? 14.829 -7.750 1.703 1.00 95.75 485 THR A CA 1
ATOM 3647 C C . THR A 1 485 ? 15.373 -8.635 2.829 1.00 95.75 485 THR A C 1
ATOM 3649 O O . THR A 1 485 ? 14.585 -9.147 3.618 1.00 95.75 485 THR A O 1
ATOM 3652 N N . LEU A 1 486 ? 16.697 -8.774 2.987 1.00 95.50 486 LEU A N 1
ATOM 3653 C CA . LEU A 1 486 ? 17.286 -9.458 4.149 1.00 95.50 486 LEU A CA 1
ATOM 3654 C C . LEU A 1 486 ? 16.929 -8.765 5.462 1.00 95.50 486 LEU A C 1
ATOM 3656 O O . LEU A 1 486 ? 16.598 -9.449 6.424 1.00 95.50 486 LEU A O 1
ATOM 3660 N N . GLY A 1 487 ? 16.962 -7.430 5.504 1.00 94.81 487 GLY A N 1
ATOM 3661 C CA . GLY A 1 487 ? 16.520 -6.673 6.677 1.00 94.81 487 GLY A CA 1
ATOM 3662 C C . GLY A 1 487 ? 15.075 -7.005 7.058 1.00 94.81 487 GLY A C 1
ATOM 3663 O O . GLY A 1 487 ? 14.809 -7.362 8.204 1.00 94.81 487 GLY A O 1
ATOM 3664 N N . LEU A 1 488 ? 14.169 -7.002 6.073 1.00 92.38 488 LEU A N 1
ATOM 3665 C CA . LEU A 1 488 ? 12.759 -7.368 6.260 1.00 92.38 488 LEU A CA 1
ATOM 3666 C C . LEU A 1 488 ? 12.581 -8.815 6.742 1.00 92.38 488 LEU A C 1
ATOM 3668 O O . LEU A 1 488 ? 11.808 -9.067 7.664 1.00 92.38 488 LEU A O 1
ATOM 3672 N N . VAL A 1 489 ? 13.301 -9.769 6.144 1.00 92.25 489 VAL A N 1
ATOM 3673 C CA . VAL A 1 489 ? 13.253 -11.185 6.544 1.00 92.25 489 VAL A CA 1
ATOM 3674 C C . VAL A 1 489 ? 13.728 -11.357 7.988 1.00 92.25 489 VAL A C 1
ATOM 3676 O O . VAL A 1 489 ? 13.070 -12.041 8.770 1.00 92.25 489 VAL A O 1
ATOM 3679 N N . GLN A 1 490 ? 14.825 -10.701 8.376 1.00 90.06 490 GLN A N 1
ATOM 3680 C CA . GLN A 1 490 ? 15.340 -10.770 9.746 1.00 90.06 490 GLN A CA 1
ATOM 3681 C C . GLN A 1 490 ? 14.367 -10.166 10.762 1.00 90.06 490 GLN A C 1
ATOM 3683 O O . GLN A 1 490 ? 14.193 -10.746 11.838 1.00 90.06 490 GLN A O 1
ATOM 3688 N N . GLN A 1 491 ? 13.710 -9.055 10.408 1.00 86.38 491 GLN A N 1
ATOM 3689 C CA . GLN A 1 491 ? 12.681 -8.422 11.236 1.00 86.38 491 GLN A CA 1
ATOM 3690 C C . GLN A 1 491 ? 11.474 -9.351 11.422 1.00 86.38 491 GLN A C 1
ATOM 3692 O O . GLN A 1 491 ? 11.060 -9.589 12.552 1.00 86.38 491 GLN A O 1
ATOM 3697 N N . ARG A 1 492 ? 10.972 -9.975 10.347 1.00 83.44 492 ARG A N 1
ATOM 3698 C CA . ARG A 1 492 ? 9.849 -10.934 10.419 1.00 83.44 492 ARG A CA 1
ATOM 3699 C C . ARG A 1 492 ? 10.153 -12.169 11.265 1.00 83.44 492 ARG A C 1
ATOM 3701 O O . ARG A 1 492 ? 9.255 -12.699 11.908 1.00 83.44 492 ARG A O 1
ATOM 3708 N N . ARG A 1 493 ? 11.410 -12.618 11.297 1.00 82.12 493 ARG A N 1
ATOM 3709 C CA . ARG A 1 493 ? 11.852 -13.729 12.158 1.00 82.12 493 ARG A CA 1
ATOM 3710 C C . ARG A 1 493 ? 12.074 -13.320 13.619 1.00 82.12 493 ARG A C 1
ATOM 3712 O O . ARG A 1 493 ? 12.388 -14.182 14.433 1.00 82.12 493 ARG A O 1
ATOM 3719 N N . GLY A 1 494 ? 11.985 -12.028 13.949 1.00 76.00 494 GLY A N 1
ATOM 3720 C CA . GLY A 1 494 ? 12.332 -11.512 15.276 1.00 76.00 494 GLY A CA 1
ATOM 3721 C C . GLY A 1 494 ? 13.817 -11.678 15.621 1.00 76.00 494 GLY A C 1
ATOM 3722 O O . GLY A 1 494 ? 14.179 -11.775 16.790 1.00 76.00 494 GLY A O 1
ATOM 3723 N N . THR A 1 495 ? 14.689 -11.765 14.612 1.00 70.88 495 THR A N 1
ATOM 3724 C CA . THR A 1 495 ? 16.133 -11.966 14.810 1.00 70.88 495 THR A CA 1
ATOM 3725 C C . THR A 1 495 ? 16.873 -10.635 14.877 1.00 70.88 495 THR A C 1
ATOM 3727 O O . THR A 1 495 ? 16.588 -9.709 14.115 1.00 70.88 495 THR A O 1
ATOM 3730 N N . ALA A 1 496 ? 17.879 -10.545 15.750 1.00 72.50 496 ALA A N 1
ATOM 3731 C CA . ALA A 1 496 ? 18.747 -9.376 15.810 1.00 72.50 496 ALA A CA 1
ATOM 3732 C C . ALA A 1 496 ? 19.487 -9.161 14.472 1.00 72.50 496 ALA A C 1
ATOM 3734 O O . ALA A 1 496 ? 19.900 -10.108 13.795 1.00 72.50 496 ALA A O 1
ATOM 3735 N N . GLY A 1 497 ? 19.680 -7.896 14.090 1.00 81.56 497 GLY A N 1
ATOM 3736 C CA . GLY A 1 497 ? 20.471 -7.529 12.914 1.00 81.56 497 GLY A CA 1
ATOM 3737 C C . GLY A 1 497 ? 19.679 -7.218 11.641 1.00 81.56 497 GLY A C 1
ATOM 3738 O O . GLY A 1 497 ? 20.243 -7.337 10.556 1.00 81.56 497 GLY A O 1
ATOM 3739 N N . ALA A 1 498 ? 18.415 -6.797 11.733 1.00 88.94 498 ALA A N 1
ATOM 3740 C CA . ALA A 1 498 ? 17.723 -6.165 10.602 1.00 88.94 498 ALA A CA 1
ATOM 3741 C C . ALA A 1 498 ? 18.393 -4.831 10.205 1.00 88.94 498 ALA A C 1
ATOM 3743 O O . ALA A 1 498 ? 18.701 -4.619 9.032 1.00 88.94 498 ALA A O 1
ATOM 3744 N N . LEU A 1 499 ? 18.725 -3.990 11.198 1.00 91.50 499 LEU A N 1
ATOM 3745 C CA . LEU A 1 499 ? 19.339 -2.666 11.010 1.00 91.50 499 LEU A CA 1
ATOM 3746 C C . LEU A 1 499 ? 20.606 -2.708 10.145 1.00 91.50 499 LEU A C 1
ATOM 3748 O O . LEU A 1 499 ? 20.680 -1.983 9.157 1.00 91.50 499 LEU A O 1
ATOM 3752 N N . ARG A 1 500 ? 21.539 -3.637 10.420 1.00 94.44 500 ARG A N 1
ATOM 3753 C CA . ARG A 1 500 ? 22.779 -3.785 9.626 1.00 94.44 500 ARG A CA 1
ATOM 3754 C C . ARG A 1 500 ? 22.523 -4.016 8.135 1.00 94.44 500 ARG A C 1
ATOM 3756 O O . ARG A 1 500 ? 23.343 -3.643 7.302 1.00 94.44 500 ARG A O 1
ATOM 3763 N N . TRP A 1 501 ? 21.421 -4.676 7.780 1.00 95.69 501 TRP A N 1
ATOM 3764 C CA . TRP A 1 501 ? 21.096 -4.969 6.387 1.00 95.69 501 TRP A CA 1
ATOM 3765 C C . TRP A 1 501 ? 20.482 -3.756 5.701 1.00 95.69 501 TRP A C 1
ATOM 3767 O O . TRP A 1 501 ? 20.838 -3.473 4.558 1.00 95.69 501 TRP A O 1
ATOM 3777 N N . PHE A 1 502 ? 19.640 -3.001 6.411 1.00 95.69 502 PHE A N 1
ATOM 3778 C CA . PHE A 1 502 ? 19.165 -1.712 5.920 1.00 95.69 502 PHE A CA 1
ATOM 3779 C C . PHE A 1 502 ? 20.312 -0.709 5.757 1.00 95.69 502 PHE A C 1
ATOM 3781 O O . PHE A 1 502 ? 20.382 -0.057 4.720 1.00 95.69 502 PHE A O 1
ATOM 3788 N N . ASP A 1 503 ? 21.263 -0.664 6.695 1.00 95.06 503 ASP A N 1
ATOM 3789 C CA . ASP A 1 503 ? 22.465 0.174 6.588 1.00 95.06 503 ASP A CA 1
ATOM 3790 C C . ASP A 1 503 ? 23.282 -0.170 5.351 1.00 95.06 503 ASP A C 1
ATOM 3792 O O . ASP A 1 503 ? 23.620 0.701 4.553 1.00 95.06 503 ASP A O 1
ATOM 3796 N N . ARG A 1 504 ? 23.539 -1.460 5.122 1.00 96.56 504 ARG A N 1
ATOM 3797 C CA . ARG A 1 504 ? 24.232 -1.906 3.910 1.00 96.56 504 ARG A CA 1
ATOM 3798 C C . ARG A 1 504 ? 23.458 -1.569 2.637 1.00 96.56 504 ARG A C 1
ATOM 3800 O O . ARG A 1 504 ? 24.083 -1.200 1.647 1.00 96.56 504 ARG A O 1
ATOM 3807 N N . ALA A 1 505 ? 22.130 -1.688 2.645 1.00 97.00 505 ALA A N 1
ATOM 3808 C CA . ALA A 1 505 ? 21.299 -1.297 1.508 1.00 97.00 505 ALA A CA 1
ATOM 3809 C C . ALA A 1 505 ? 21.399 0.212 1.230 1.00 97.00 505 ALA A C 1
ATOM 3811 O O . ALA A 1 505 ? 21.479 0.615 0.073 1.00 97.00 505 ALA A O 1
ATOM 3812 N N . MET A 1 506 ? 21.456 1.037 2.278 1.00 95.25 506 MET A N 1
ATOM 3813 C CA . MET A 1 506 ? 21.635 2.487 2.174 1.00 95.25 506 MET A CA 1
ATOM 3814 C C . MET A 1 506 ? 23.056 2.880 1.756 1.00 95.25 506 MET A C 1
ATOM 3816 O O . MET A 1 506 ? 23.215 3.846 1.022 1.00 95.25 506 MET A O 1
ATOM 3820 N N . VAL A 1 507 ? 24.090 2.130 2.143 1.00 96.56 507 VAL A N 1
ATOM 3821 C CA . VAL A 1 507 ? 25.452 2.328 1.611 1.00 96.56 507 VAL A CA 1
ATOM 3822 C C . VAL A 1 507 ? 25.501 1.986 0.121 1.00 96.56 507 VAL A C 1
ATOM 3824 O O . VAL A 1 507 ? 26.072 2.735 -0.666 1.00 96.56 507 VAL A O 1
ATOM 3827 N N . ALA A 1 508 ? 24.871 0.878 -0.279 1.00 95.44 508 ALA A N 1
ATOM 3828 C CA . ALA A 1 508 ? 24.783 0.458 -1.676 1.00 95.44 508 ALA A CA 1
ATOM 3829 C C . ALA A 1 508 ? 23.984 1.443 -2.547 1.00 95.44 508 ALA A C 1
ATOM 3831 O O . ALA A 1 508 ? 24.340 1.690 -3.698 1.00 95.44 508 ALA A O 1
ATOM 3832 N N . ALA A 1 509 ? 22.903 2.005 -2.004 1.00 95.44 509 ALA A N 1
ATOM 3833 C CA . ALA A 1 509 ? 22.065 2.991 -2.668 1.00 95.44 509 ALA A CA 1
ATOM 3834 C C . ALA A 1 509 ? 21.516 4.007 -1.642 1.00 95.44 509 ALA A C 1
ATOM 3836 O O . ALA A 1 509 ? 20.441 3.790 -1.074 1.00 95.44 509 ALA A O 1
ATOM 3837 N N . PRO A 1 510 ? 22.193 5.156 -1.432 1.00 93.56 510 PRO A N 1
ATOM 3838 C CA . PRO A 1 510 ? 21.795 6.159 -0.427 1.00 93.56 510 PRO A CA 1
ATOM 3839 C C . PRO A 1 510 ? 20.386 6.740 -0.610 1.00 93.56 510 PRO A C 1
ATOM 3841 O O . PRO A 1 510 ? 19.757 7.211 0.342 1.00 93.56 510 PRO A O 1
ATOM 3844 N N . GLY A 1 511 ? 19.875 6.703 -1.843 1.00 90.31 511 GLY A N 1
ATOM 3845 C CA . GLY A 1 511 ? 18.521 7.123 -2.198 1.00 90.31 511 GLY A CA 1
ATOM 3846 C C . GLY A 1 511 ? 17.465 6.017 -2.137 1.00 90.31 511 GLY A C 1
ATOM 3847 O O . GLY A 1 511 ? 16.346 6.273 -2.559 1.00 90.31 511 GLY A O 1
ATOM 3848 N N . HIS A 1 512 ? 17.781 4.802 -1.666 1.00 94.00 512 HIS A N 1
ATOM 3849 C CA . HIS A 1 512 ? 16.856 3.663 -1.701 1.00 94.00 512 HIS A CA 1
ATOM 3850 C C . HIS A 1 512 ? 15.683 3.851 -0.719 1.00 94.00 512 HIS A C 1
ATOM 3852 O O . HIS A 1 512 ? 15.850 3.655 0.493 1.00 94.00 512 HIS A O 1
ATOM 3858 N N . PRO A 1 513 ? 14.475 4.194 -1.199 1.00 93.06 513 PRO A N 1
ATOM 3859 C CA . PRO A 1 513 ? 13.434 4.740 -0.334 1.00 93.06 513 PRO A CA 1
ATOM 3860 C C . PRO A 1 513 ? 12.878 3.696 0.635 1.00 93.06 513 PRO A C 1
ATOM 3862 O O . PRO A 1 513 ? 12.695 3.979 1.817 1.00 93.06 513 PRO A O 1
ATOM 3865 N N . LEU A 1 514 ? 12.698 2.456 0.172 1.00 93.56 514 LEU A N 1
ATOM 3866 C CA . LEU A 1 514 ? 12.174 1.368 0.997 1.00 93.56 514 LEU A CA 1
ATOM 3867 C C . LEU A 1 514 ? 13.146 0.952 2.114 1.00 93.56 514 LEU A C 1
ATOM 3869 O O . LEU A 1 514 ? 12.710 0.567 3.193 1.00 93.56 514 LEU A O 1
ATOM 3873 N N . ALA A 1 515 ? 14.458 1.069 1.885 1.00 95.94 515 ALA A N 1
ATOM 3874 C CA . ALA A 1 515 ? 15.460 0.714 2.895 1.00 95.94 515 ALA A CA 1
ATOM 3875 C C . ALA A 1 515 ? 15.485 1.757 4.009 1.00 95.94 515 ALA A C 1
ATOM 3877 O O . ALA A 1 515 ? 15.490 1.394 5.180 1.00 95.94 515 ALA A O 1
ATOM 3878 N N . ARG A 1 516 ? 15.421 3.039 3.635 1.00 96.56 516 ARG A N 1
ATOM 3879 C CA . ARG A 1 516 ? 15.327 4.155 4.579 1.00 96.56 516 ARG A CA 1
ATOM 3880 C C . ARG A 1 516 ? 14.044 4.082 5.392 1.00 96.56 516 ARG A C 1
ATOM 3882 O O . ARG A 1 516 ? 14.109 4.109 6.611 1.00 96.56 516 ARG A O 1
ATOM 3889 N N . PHE A 1 517 ? 12.900 3.902 4.735 1.00 96.44 517 PHE A N 1
ATOM 3890 C CA . PHE A 1 517 ? 11.620 3.774 5.426 1.00 96.44 517 PHE A CA 1
ATOM 3891 C C . PHE A 1 517 ? 11.615 2.609 6.429 1.00 96.44 517 PHE A C 1
ATOM 3893 O O . PHE A 1 517 ? 11.298 2.816 7.596 1.00 96.44 517 PHE A O 1
ATOM 3900 N N . ASN A 1 518 ? 12.033 1.408 6.011 1.00 95.31 518 ASN A N 1
ATOM 3901 C CA . ASN A 1 518 ? 12.067 0.246 6.905 1.00 95.31 518 ASN A CA 1
ATOM 3902 C C . ASN A 1 518 ? 13.101 0.393 8.026 1.00 95.31 518 ASN A C 1
ATOM 3904 O O . ASN A 1 518 ? 12.843 -0.044 9.145 1.00 95.31 518 ASN A O 1
ATOM 3908 N N . ARG A 1 519 ? 14.242 1.041 7.757 1.00 95.50 519 ARG A N 1
ATOM 3909 C CA . ARG A 1 519 ? 15.186 1.418 8.810 1.00 95.50 519 ARG A CA 1
ATOM 3910 C C . ARG A 1 519 ? 14.526 2.343 9.828 1.00 95.50 519 ARG A C 1
ATOM 3912 O O . ARG A 1 519 ? 14.608 2.060 11.012 1.00 95.50 519 ARG A O 1
ATOM 3919 N N . GLY A 1 520 ? 13.821 3.375 9.366 1.00 95.56 520 GLY A N 1
ATOM 3920 C CA . GLY A 1 520 ? 13.088 4.295 10.233 1.00 95.56 520 GLY A CA 1
ATOM 3921 C C . GLY A 1 520 ? 12.067 3.586 11.116 1.00 95.56 520 GLY A C 1
ATOM 3922 O O . GLY A 1 520 ? 12.020 3.830 12.314 1.00 95.56 520 GLY A O 1
ATOM 3923 N N . LEU A 1 521 ? 11.294 2.651 10.553 1.00 94.88 521 LEU A N 1
ATOM 3924 C CA . LEU A 1 521 ? 10.374 1.831 11.344 1.00 94.88 521 LEU A CA 1
ATOM 3925 C C . LEU A 1 521 ? 11.099 0.974 12.387 1.00 94.88 521 LEU A C 1
ATOM 3927 O O . LEU A 1 521 ? 10.614 0.870 13.507 1.00 94.88 521 LEU A O 1
ATOM 3931 N N . ALA A 1 522 ? 12.243 0.381 12.037 1.00 93.31 522 ALA A N 1
ATOM 3932 C CA . ALA A 1 522 ? 13.042 -0.412 12.968 1.00 93.31 522 ALA A CA 1
ATOM 3933 C C . ALA A 1 522 ? 13.680 0.449 14.077 1.00 93.31 522 ALA A C 1
ATOM 3935 O O . ALA A 1 522 ? 13.738 0.014 15.225 1.00 93.31 522 ALA A O 1
ATOM 3936 N N . ASP A 1 523 ? 14.105 1.673 13.758 1.00 94.31 523 ASP A N 1
ATOM 3937 C CA . ASP A 1 523 ? 14.607 2.649 14.730 1.00 94.31 523 ASP A CA 1
ATOM 3938 C C . ASP A 1 523 ? 13.483 3.080 15.691 1.00 94.31 523 ASP A C 1
ATOM 3940 O O . ASP A 1 523 ? 13.675 3.049 16.906 1.00 94.31 523 ASP A O 1
ATOM 3944 N N . LEU A 1 524 ? 12.279 3.378 15.180 1.00 95.75 524 LEU A N 1
ATOM 3945 C CA . LEU A 1 524 ? 11.094 3.653 16.008 1.00 95.75 524 LEU A CA 1
ATOM 3946 C C . LEU A 1 524 ? 10.737 2.451 16.891 1.00 95.75 524 LEU A C 1
ATOM 3948 O O . LEU A 1 524 ? 10.560 2.607 18.094 1.00 95.75 524 LEU A O 1
ATOM 3952 N N . GLU A 1 525 ? 10.683 1.244 16.326 1.00 92.38 525 GLU A N 1
ATOM 3953 C CA . GLU A 1 525 ? 10.421 0.006 17.071 1.00 92.38 525 GLU A CA 1
ATOM 3954 C C . GLU A 1 525 ? 11.450 -0.218 18.193 1.00 92.38 525 GLU A C 1
ATOM 3956 O O . GLU A 1 525 ? 11.083 -0.684 19.271 1.00 92.38 525 GLU A O 1
ATOM 3961 N N . GLY A 1 526 ? 12.709 0.172 17.968 1.00 91.25 526 GLY A N 1
ATOM 3962 C CA . GLY A 1 526 ? 13.795 0.133 18.949 1.00 91.25 526 GLY A CA 1
ATOM 3963 C C . GLY A 1 526 ? 13.862 1.323 19.916 1.00 91.25 526 GLY A C 1
ATOM 3964 O O . GLY A 1 526 ? 14.677 1.291 20.835 1.00 91.25 526 GLY A O 1
ATOM 3965 N N . GLY A 1 527 ? 13.028 2.356 19.744 1.00 93.50 527 GLY A N 1
ATOM 3966 C CA . GLY A 1 527 ? 12.992 3.553 20.598 1.00 93.50 527 GLY A CA 1
ATOM 3967 C C . GLY A 1 527 ? 13.946 4.684 20.195 1.00 93.50 527 GLY A C 1
ATOM 3968 O O . GLY A 1 527 ? 14.010 5.702 20.882 1.00 93.50 527 GLY A O 1
ATOM 3969 N N . ALA A 1 528 ? 14.656 4.559 19.074 1.00 94.50 528 ALA A N 1
ATOM 3970 C CA . ALA A 1 528 ? 15.478 5.622 18.499 1.00 94.50 528 ALA A CA 1
ATOM 3971 C C . ALA A 1 528 ? 14.596 6.623 17.723 1.00 94.50 528 ALA A C 1
ATOM 3973 O O . ALA A 1 528 ? 14.578 6.650 16.492 1.00 94.50 528 ALA A O 1
ATOM 3974 N N . LEU A 1 529 ? 13.821 7.435 18.454 1.00 95.44 529 LEU A N 1
ATOM 3975 C CA . LEU A 1 529 ? 12.737 8.243 17.875 1.00 95.44 529 LEU A CA 1
ATOM 3976 C C . LEU A 1 529 ? 13.218 9.286 16.867 1.00 95.44 529 LEU A C 1
ATOM 3978 O O . LEU A 1 529 ? 12.641 9.403 15.788 1.00 95.44 529 LEU A O 1
ATOM 3982 N N . THR A 1 530 ? 14.291 10.014 17.181 1.00 93.88 530 THR A N 1
ATOM 3983 C CA . THR A 1 530 ? 14.833 11.065 16.306 1.00 93.88 530 THR A CA 1
ATOM 3984 C C . THR A 1 530 ? 15.223 10.522 14.930 1.00 93.88 530 THR A C 1
ATOM 3986 O O . THR A 1 530 ? 14.783 11.054 13.906 1.00 93.88 530 THR A O 1
ATOM 3989 N N . ASP A 1 531 ? 16.004 9.439 14.899 1.00 92.12 531 ASP A N 1
ATOM 3990 C CA . ASP A 1 531 ? 16.451 8.801 13.655 1.00 92.12 531 ASP A CA 1
ATOM 3991 C C . ASP A 1 531 ? 15.282 8.129 12.929 1.00 92.12 531 ASP A C 1
ATOM 3993 O O . ASP A 1 531 ? 15.114 8.287 11.713 1.00 92.12 531 ASP A O 1
ATOM 3997 N N . GLY A 1 532 ? 14.413 7.463 13.694 1.00 95.75 532 GLY A N 1
ATOM 3998 C CA . GLY A 1 532 ? 13.210 6.817 13.197 1.00 95.75 532 GLY A CA 1
ATOM 3999 C C . GLY A 1 532 ? 12.291 7.775 12.442 1.00 95.75 532 GLY A C 1
ATOM 4000 O O . GLY A 1 532 ? 11.964 7.545 11.273 1.00 95.75 532 GLY A O 1
ATOM 4001 N N . TRP A 1 533 ? 11.943 8.907 13.059 1.00 96.12 533 TRP A N 1
ATOM 4002 C CA . TRP A 1 533 ? 11.119 9.939 12.431 1.00 96.12 533 TRP A CA 1
ATOM 4003 C C . TRP A 1 533 ? 11.806 10.612 11.244 1.00 96.12 533 TRP A C 1
ATOM 4005 O O . TRP A 1 533 ? 11.142 10.955 10.261 1.00 96.12 533 TRP A O 1
ATOM 4015 N N . ALA A 1 534 ? 13.131 10.783 11.292 1.00 93.31 534 ALA A N 1
ATOM 4016 C CA . ALA A 1 534 ? 13.877 11.354 10.178 1.00 93.31 534 ALA A CA 1
ATOM 4017 C C . ALA A 1 534 ? 13.746 10.502 8.906 1.00 93.31 534 ALA A C 1
ATOM 4019 O O . ALA A 1 534 ? 13.583 11.055 7.815 1.00 93.31 534 ALA A O 1
ATOM 4020 N N . GLN A 1 535 ? 13.770 9.172 9.038 1.00 94.75 535 GLN A N 1
ATOM 4021 C CA . GLN A 1 535 ? 13.623 8.264 7.900 1.00 94.75 535 GLN A CA 1
ATOM 4022 C C . GLN A 1 535 ? 12.161 7.922 7.566 1.00 94.75 535 GLN A C 1
ATOM 4024 O O . GLN A 1 535 ? 11.876 7.594 6.412 1.00 94.75 535 GLN A O 1
ATOM 4029 N N . TYR A 1 536 ? 11.218 8.065 8.507 1.00 95.12 536 TYR A N 1
ATOM 4030 C CA . TYR A 1 536 ? 9.778 7.859 8.272 1.00 95.12 536 TYR A CA 1
ATOM 4031 C C . TYR A 1 536 ? 9.216 8.753 7.147 1.00 95.12 536 TYR A C 1
ATOM 4033 O O . TYR A 1 536 ? 8.284 8.370 6.437 1.00 95.12 536 TYR A O 1
ATOM 4041 N N . ALA A 1 537 ? 9.831 9.917 6.904 1.00 91.19 537 ALA A N 1
ATOM 4042 C CA . ALA A 1 537 ? 9.538 10.785 5.757 1.00 91.19 537 ALA A CA 1
ATOM 4043 C C . ALA A 1 537 ? 9.650 10.068 4.393 1.00 91.19 537 ALA A C 1
ATOM 4045 O O . ALA A 1 537 ? 8.949 10.417 3.447 1.00 91.19 537 ALA A O 1
ATOM 4046 N N . CYS A 1 538 ? 10.467 9.012 4.288 1.00 94.56 538 CYS A N 1
ATOM 4047 C CA . CYS A 1 538 ? 10.655 8.253 3.048 1.00 94.56 538 CYS A CA 1
ATOM 4048 C C . CYS A 1 538 ? 9.453 7.364 2.670 1.00 94.56 538 CYS A C 1
ATOM 4050 O O . CYS A 1 538 ? 9.485 6.739 1.610 1.00 94.56 538 CYS A O 1
ATOM 4052 N N . ARG A 1 539 ? 8.396 7.299 3.496 1.00 94.44 539 ARG A N 1
ATOM 4053 C CA . ARG A 1 539 ? 7.192 6.480 3.254 1.00 94.44 539 ARG A CA 1
ATOM 4054 C C . ARG A 1 539 ? 6.540 6.737 1.897 1.00 94.44 539 ARG A C 1
ATOM 4056 O O . ARG A 1 539 ? 6.110 5.788 1.247 1.00 94.44 539 ARG A O 1
ATOM 4063 N N . PHE A 1 540 ? 6.526 7.990 1.445 1.00 91.94 540 PHE A N 1
ATOM 4064 C CA . PHE A 1 540 ? 5.970 8.379 0.151 1.00 91.94 540 PHE A CA 1
ATOM 4065 C C . PHE A 1 540 ? 6.765 7.789 -1.010 1.00 91.94 540 PHE A C 1
ATOM 4067 O O . PHE A 1 540 ? 6.228 7.042 -1.824 1.00 91.94 540 PHE A O 1
ATOM 4074 N N . ALA A 1 541 ? 8.074 8.051 -1.037 1.00 90.56 541 ALA A N 1
ATOM 4075 C CA . ALA A 1 541 ? 8.973 7.515 -2.053 1.00 90.56 541 ALA A CA 1
ATOM 4076 C C . ALA A 1 541 ? 9.047 5.976 -2.018 1.00 90.56 541 ALA A C 1
ATOM 4078 O O . ALA A 1 541 ? 9.338 5.345 -3.030 1.00 90.56 541 ALA A O 1
ATOM 4079 N N . ALA A 1 542 ? 8.779 5.363 -0.860 1.00 90.25 542 ALA A N 1
ATOM 4080 C CA . ALA A 1 542 ? 8.728 3.915 -0.689 1.00 90.25 542 ALA A CA 1
ATOM 4081 C C . ALA A 1 542 ? 7.388 3.287 -1.122 1.00 90.25 542 ALA A C 1
ATOM 4083 O O . ALA A 1 542 ? 7.267 2.063 -1.069 1.00 90.25 542 ALA A O 1
ATOM 4084 N N . GLY A 1 543 ? 6.385 4.092 -1.500 1.00 87.50 543 GLY A N 1
ATOM 4085 C CA . GLY A 1 543 ? 5.039 3.614 -1.834 1.00 87.50 543 GLY A CA 1
ATOM 4086 C C . GLY A 1 543 ? 4.284 3.026 -0.636 1.00 87.50 543 GLY A C 1
ATOM 4087 O O . GLY A 1 543 ? 3.494 2.101 -0.796 1.00 87.50 543 GLY A O 1
ATOM 4088 N N . ARG A 1 544 ? 4.575 3.503 0.582 1.00 87.38 544 ARG A N 1
ATOM 4089 C CA . ARG A 1 544 ? 4.005 3.016 1.856 1.00 87.38 544 ARG A CA 1
ATOM 4090 C C . ARG A 1 544 ? 2.966 3.959 2.466 1.00 87.38 544 ARG A C 1
ATOM 4092 O O . ARG A 1 544 ? 2.405 3.660 3.515 1.00 87.38 544 ARG A O 1
ATOM 4099 N N . ALA A 1 545 ? 2.708 5.081 1.809 1.00 87.75 545 ALA A N 1
ATOM 4100 C CA . ALA A 1 545 ? 1.623 6.005 2.112 1.00 87.75 545 ALA A CA 1
ATOM 4101 C C . ALA A 1 545 ? 0.843 6.309 0.826 1.00 87.75 545 ALA A C 1
ATOM 4103 O O . ALA A 1 545 ? 1.206 5.825 -0.252 1.00 87.75 545 ALA A O 1
ATOM 4104 N N . GLY A 1 546 ? -0.220 7.107 0.939 1.00 79.44 546 GLY A N 1
ATOM 4105 C CA . GLY A 1 546 ? -0.884 7.685 -0.222 1.00 79.44 546 GLY A CA 1
ATOM 4106 C C . GLY A 1 546 ? 0.075 8.514 -1.082 1.00 79.44 546 GLY A C 1
ATOM 4107 O O . GLY A 1 546 ? 1.260 8.673 -0.786 1.00 79.44 546 GLY A O 1
ATOM 4108 N N . ARG A 1 547 ? -0.438 9.060 -2.185 1.00 81.19 547 ARG A N 1
ATOM 4109 C CA . ARG A 1 547 ? 0.357 9.921 -3.065 1.00 81.19 547 ARG A CA 1
ATOM 4110 C C . ARG A 1 547 ? 0.911 11.117 -2.281 1.00 81.19 547 ARG A C 1
ATOM 4112 O O . ARG A 1 547 ? 0.168 11.799 -1.583 1.00 81.19 547 ARG A O 1
ATOM 4119 N N . GLU A 1 548 ? 2.191 11.417 -2.484 1.00 85.69 548 GLU A N 1
ATOM 4120 C CA . GLU A 1 548 ? 2.785 12.658 -1.989 1.00 85.69 548 GLU A CA 1
ATOM 4121 C C . GLU A 1 548 ? 2.135 13.860 -2.682 1.00 85.69 548 GLU A C 1
ATOM 4123 O O . GLU A 1 548 ? 2.190 14.005 -3.913 1.00 85.69 548 GLU A O 1
ATOM 4128 N N . ARG A 1 549 ? 1.489 14.709 -1.886 1.00 87.81 549 ARG A N 1
ATOM 4129 C CA . ARG A 1 549 ? 0.868 15.950 -2.344 1.00 87.81 549 ARG A CA 1
ATOM 4130 C C . ARG A 1 549 ? 1.870 17.089 -2.234 1.00 87.81 549 ARG A C 1
ATOM 4132 O O . ARG A 1 549 ? 2.713 17.101 -1.341 1.00 87.81 549 ARG A O 1
ATOM 4139 N N . ARG A 1 550 ? 1.796 18.037 -3.166 1.00 88.12 550 ARG A N 1
ATOM 4140 C CA . ARG A 1 550 ? 2.629 19.245 -3.152 1.00 88.12 550 ARG A CA 1
ATOM 4141 C C . ARG A 1 550 ? 1.716 20.445 -3.028 1.00 88.12 550 ARG A C 1
ATOM 4143 O O . ARG A 1 550 ? 0.658 20.466 -3.648 1.00 88.12 550 ARG A O 1
ATOM 4150 N N . PHE A 1 551 ? 2.157 21.447 -2.285 1.00 90.56 551 PHE A N 1
ATOM 4151 C CA . PHE A 1 551 ? 1.390 22.657 -2.025 1.00 90.56 551 PHE A CA 1
ATOM 4152 C C . PHE A 1 551 ? 2.188 23.891 -2.439 1.00 90.56 551 PHE A C 1
ATOM 4154 O O . PHE A 1 551 ?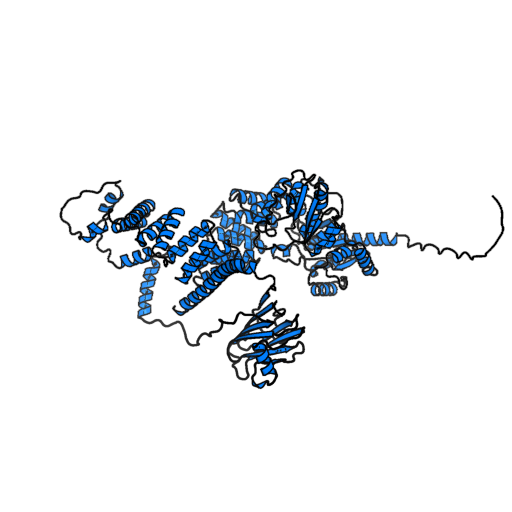 3.413 23.840 -2.543 1.00 90.56 551 PHE A O 1
ATOM 4161 N N . SER A 1 552 ? 1.494 24.994 -2.723 1.00 90.88 552 SER A N 1
ATOM 4162 C CA . SER A 1 552 ? 2.125 26.275 -3.080 1.00 90.88 552 SER A CA 1
ATOM 4163 C C . SER A 1 552 ? 2.808 26.957 -1.892 1.00 90.88 552 SER A C 1
ATOM 4165 O O . SER A 1 552 ? 3.507 27.951 -2.065 1.00 90.88 552 SER A O 1
ATOM 4167 N N . ILE A 1 553 ? 2.573 26.430 -0.694 1.00 94.25 553 ILE A N 1
ATOM 4168 C CA . ILE A 1 553 ? 3.079 26.904 0.590 1.00 94.25 553 ILE A CA 1
ATOM 4169 C C . ILE A 1 553 ? 4.150 25.927 1.097 1.00 94.25 553 ILE A C 1
ATOM 4171 O O . ILE A 1 553 ? 4.123 24.760 0.703 1.00 94.25 553 ILE A O 1
ATOM 4175 N N . PRO A 1 554 ? 5.122 26.366 1.914 1.00 96.50 554 PRO A N 1
ATOM 4176 C CA . PRO A 1 554 ? 6.195 25.495 2.384 1.00 96.50 554 PRO A CA 1
ATOM 4177 C C . PRO A 1 554 ? 5.732 24.476 3.438 1.00 96.50 554 PRO A C 1
ATOM 4179 O O . PRO A 1 554 ? 4.799 24.715 4.206 1.00 96.50 554 PRO A O 1
ATOM 4182 N N . GLU A 1 555 ? 6.421 23.333 3.492 1.00 96.44 555 GLU A N 1
ATOM 4183 C CA . GLU A 1 555 ? 6.227 22.340 4.553 1.00 96.44 555 GLU A CA 1
ATOM 4184 C C . GLU A 1 555 ? 6.775 22.884 5.881 1.00 96.44 555 GLU A C 1
ATOM 4186 O O . GLU A 1 555 ? 7.895 23.399 5.915 1.00 96.44 555 GLU A O 1
ATOM 4191 N N . TRP A 1 556 ? 6.018 22.742 6.969 1.00 97.75 556 TRP A N 1
ATOM 4192 C CA . TRP A 1 556 ? 6.456 23.070 8.324 1.00 97.75 556 TRP A CA 1
ATOM 4193 C C . TRP A 1 556 ? 7.597 22.143 8.755 1.00 97.75 556 TRP A C 1
ATOM 4195 O O . TRP A 1 556 ? 7.474 20.918 8.681 1.00 97.75 556 TRP A O 1
ATOM 4205 N N . ARG A 1 557 ? 8.710 22.716 9.230 1.00 95.88 557 ARG A N 1
ATOM 4206 C CA . ARG A 1 557 ? 9.926 21.976 9.609 1.00 95.88 557 ARG A CA 1
ATOM 4207 C C . ARG A 1 557 ? 10.268 22.089 11.094 1.00 95.88 557 ARG A C 1
ATOM 4209 O O . ARG A 1 557 ? 11.402 21.793 11.474 1.00 95.88 557 ARG A O 1
ATOM 4216 N N . GLY A 1 558 ? 9.295 22.470 11.921 1.00 94.69 558 GLY A N 1
ATOM 4217 C CA . GLY A 1 558 ? 9.447 22.611 13.371 1.00 94.69 558 GLY A CA 1
ATOM 4218 C C . GLY A 1 558 ? 9.760 24.033 13.840 1.00 94.69 558 GLY A C 1
ATOM 4219 O O . GLY A 1 558 ? 9.998 24.242 15.025 1.00 94.69 558 GLY A O 1
ATOM 4220 N N . GLU A 1 559 ? 9.765 25.024 12.947 1.00 95.75 559 GLU A N 1
ATOM 4221 C CA . GLU A 1 559 ? 9.885 26.430 13.333 1.00 95.75 559 GLU A CA 1
ATOM 4222 C C . GLU A 1 559 ? 8.667 26.912 14.154 1.00 95.75 559 GLU A C 1
ATOM 4224 O O . GLU A 1 559 ? 7.585 26.330 14.035 1.00 95.75 559 GLU A O 1
ATOM 4229 N N . PRO A 1 560 ? 8.786 27.986 14.964 1.00 96.00 560 PRO A N 1
ATOM 4230 C CA . PRO A 1 560 ? 7.668 28.494 15.759 1.00 96.00 560 PRO A CA 1
ATOM 4231 C C . PRO A 1 560 ? 6.421 28.814 14.918 1.00 96.00 560 PRO A C 1
ATOM 4233 O O . PRO A 1 560 ? 6.509 29.471 13.874 1.00 96.00 560 PRO A O 1
ATOM 4236 N N . LEU A 1 561 ? 5.256 28.371 15.406 1.00 96.19 561 LEU A N 1
ATOM 4237 C CA . LEU A 1 561 ? 3.953 28.525 14.745 1.00 96.19 561 LEU A CA 1
ATOM 4238 C C . LEU A 1 561 ? 3.117 29.705 15.275 1.00 96.19 561 LEU A C 1
ATOM 4240 O O . LEU A 1 561 ? 2.036 29.969 14.748 1.00 96.19 561 LEU A O 1
ATOM 4244 N N . ALA A 1 562 ? 3.601 30.436 16.284 1.00 95.06 562 ALA A N 1
ATOM 4245 C CA . ALA A 1 562 ? 2.872 31.558 16.871 1.00 95.06 562 ALA A CA 1
ATOM 4246 C C . ALA A 1 562 ? 2.501 32.599 15.798 1.00 95.06 562 ALA A C 1
ATOM 4248 O O . ALA A 1 562 ? 3.365 33.096 15.077 1.00 95.06 562 ALA A O 1
ATOM 4249 N N . GLY A 1 563 ? 1.204 32.896 15.673 1.00 94.62 563 GLY A N 1
ATOM 4250 C CA . GLY A 1 563 ? 0.669 33.819 14.665 1.00 94.62 563 GLY A CA 1
ATOM 4251 C C . GLY A 1 563 ? 0.600 33.274 13.232 1.00 94.62 563 GLY A C 1
ATOM 4252 O O . GLY A 1 563 ? 0.055 33.960 12.374 1.00 94.62 563 GLY A O 1
ATOM 4253 N N . LYS A 1 564 ? 1.094 32.058 12.964 1.00 97.56 564 LYS A N 1
ATOM 4254 C CA . LYS A 1 564 ? 1.028 31.407 11.646 1.00 97.56 564 LYS A CA 1
ATOM 4255 C C . LYS A 1 564 ? -0.173 30.476 11.525 1.00 97.56 564 LYS A C 1
ATOM 4257 O O . LYS A 1 564 ? -0.688 29.956 12.519 1.00 97.56 564 LYS A O 1
ATOM 4262 N N . SER A 1 565 ? -0.572 30.220 10.288 1.00 98.19 565 SER A N 1
ATOM 4263 C CA . SER A 1 565 ? -1.589 29.244 9.920 1.00 98.19 565 SER A CA 1
ATOM 4264 C C . SER A 1 565 ? -0.970 27.940 9.394 1.00 98.19 565 SER A C 1
ATOM 4266 O O . SER A 1 565 ? -0.099 27.961 8.525 1.00 98.19 565 SER A O 1
ATOM 4268 N N . LEU A 1 566 ? -1.406 26.796 9.933 1.00 98.62 566 LEU A N 1
ATOM 4269 C CA . LEU A 1 566 ? -0.900 25.463 9.586 1.00 98.62 566 LEU A CA 1
ATOM 4270 C C . LEU A 1 566 ? -1.995 24.598 8.952 1.00 98.62 566 LEU A C 1
ATOM 4272 O O . LEU A 1 566 ? -3.057 24.389 9.541 1.00 98.62 566 LEU A O 1
ATOM 4276 N N . PHE A 1 567 ? -1.694 24.027 7.791 1.00 98.19 567 PHE A N 1
ATOM 4277 C CA . PHE A 1 567 ? -2.523 23.043 7.112 1.00 98.19 567 PHE A CA 1
ATOM 4278 C C . PHE A 1 567 ? -2.028 21.615 7.376 1.00 98.19 567 PHE A C 1
ATOM 4280 O O . PHE A 1 567 ? -0.961 21.217 6.909 1.00 98.19 567 PHE A O 1
ATOM 4287 N N . ILE A 1 568 ? -2.816 20.825 8.101 1.00 97.88 568 ILE A N 1
ATOM 4288 C CA . ILE A 1 568 ? -2.548 19.409 8.362 1.00 97.88 568 ILE A CA 1
ATOM 4289 C C . ILE A 1 568 ? -3.388 18.582 7.394 1.00 97.88 568 ILE A C 1
ATOM 4291 O O . ILE A 1 568 ? -4.615 18.679 7.414 1.00 97.88 568 ILE A O 1
ATOM 4295 N N . TRP A 1 569 ? -2.746 17.755 6.572 1.00 95.69 569 TRP A N 1
ATOM 4296 C CA . TRP A 1 569 ? -3.440 16.931 5.582 1.00 95.69 569 TRP A CA 1
ATOM 4297 C C . TRP A 1 569 ? -3.300 15.436 5.854 1.00 95.69 569 TRP A C 1
ATOM 4299 O O . TRP A 1 569 ? -2.245 14.954 6.284 1.00 95.69 569 TRP A O 1
ATOM 4309 N N . ARG A 1 570 ? -4.389 14.702 5.605 1.00 92.88 570 ARG A N 1
ATOM 4310 C CA . ARG A 1 570 ? -4.421 13.239 5.673 1.00 92.88 570 ARG A CA 1
ATOM 4311 C C . ARG A 1 570 ? -3.552 12.613 4.585 1.00 92.88 570 ARG A C 1
ATOM 4313 O O . ARG A 1 570 ? -3.462 13.130 3.479 1.00 92.88 570 ARG A O 1
ATOM 4320 N N . GLU A 1 571 ? -2.965 11.460 4.870 1.00 89.44 571 GLU A N 1
ATOM 4321 C CA . GLU A 1 571 ? -2.045 10.793 3.932 1.00 89.44 571 GLU A CA 1
ATOM 4322 C C . GLU A 1 571 ? -2.129 9.260 3.925 1.00 89.44 571 GLU A C 1
ATOM 4324 O O . GLU A 1 571 ? -1.531 8.603 3.068 1.00 89.44 571 GLU A O 1
ATOM 4329 N N . GLN A 1 572 ? -2.833 8.674 4.892 1.00 85.81 572 GLN A N 1
ATOM 4330 C CA . GLN A 1 572 ? -2.873 7.236 5.138 1.00 85.81 572 GLN A CA 1
ATOM 4331 C C . GLN A 1 572 ? -4.296 6.793 5.504 1.00 85.81 572 GLN A C 1
ATOM 4333 O O . GLN A 1 572 ? -5.253 7.554 5.368 1.00 85.81 572 GLN A O 1
ATOM 4338 N N . GLY A 1 573 ? -4.453 5.525 5.886 1.00 89.69 573 GLY A N 1
ATOM 4339 C CA . GLY A 1 573 ? -5.755 4.963 6.221 1.00 89.69 573 GLY A CA 1
ATOM 4340 C C . GLY A 1 573 ? -6.341 5.556 7.503 1.00 89.69 573 GLY A C 1
ATOM 4341 O O . GLY A 1 573 ? -5.639 6.125 8.332 1.00 89.69 573 GLY A O 1
ATOM 4342 N N . VAL A 1 574 ? -7.639 5.334 7.704 1.00 92.12 574 VAL A N 1
ATOM 4343 C CA . VAL A 1 574 ? -8.402 5.874 8.844 1.00 92.12 574 VAL A CA 1
ATOM 4344 C C . VAL A 1 574 ? -7.782 5.526 10.211 1.00 92.12 574 VAL A C 1
ATOM 4346 O O . VAL A 1 574 ? -7.789 6.350 11.117 1.00 92.12 574 VAL A O 1
ATOM 4349 N N . GLY A 1 575 ? -7.208 4.326 10.369 1.00 92.75 575 GLY A N 1
ATOM 4350 C CA . GLY A 1 575 ? -6.518 3.948 11.611 1.00 92.75 575 GLY A CA 1
ATOM 4351 C C . GLY A 1 575 ? -5.305 4.835 11.920 1.00 92.75 575 GLY A C 1
ATOM 4352 O O . GLY A 1 575 ? -5.136 5.263 13.059 1.00 92.75 575 GLY A O 1
ATOM 4353 N N . ASP A 1 576 ? -4.515 5.171 10.898 1.00 93.81 576 ASP A N 1
ATOM 4354 C CA . ASP A 1 576 ? -3.369 6.075 11.032 1.00 93.81 576 ASP A CA 1
ATOM 4355 C C . ASP A 1 576 ? -3.837 7.521 11.275 1.00 93.81 576 ASP A C 1
ATOM 4357 O O . ASP A 1 576 ? -3.216 8.249 12.047 1.00 93.81 576 ASP A O 1
ATOM 4361 N N . GLU A 1 577 ? -4.973 7.935 10.695 1.00 95.38 577 GLU A N 1
ATOM 4362 C CA . GLU A 1 577 ? -5.595 9.229 11.018 1.00 95.38 577 GLU A CA 1
ATOM 4363 C C . GLU A 1 577 ? -5.955 9.332 12.506 1.00 95.38 577 GLU A C 1
ATOM 4365 O O . GLU A 1 577 ? -5.644 10.347 13.126 1.00 95.38 577 GLU A O 1
ATOM 4370 N N . PHE A 1 578 ? -6.534 8.290 13.117 1.00 96.38 578 PHE A N 1
ATOM 4371 C CA . PHE A 1 578 ? -6.810 8.288 14.561 1.00 96.38 578 PHE A CA 1
ATOM 4372 C C . PHE A 1 578 ? -5.534 8.387 15.402 1.00 96.38 578 PHE A C 1
ATOM 4374 O O . PHE A 1 578 ? -5.509 9.122 16.392 1.00 96.38 578 PHE A O 1
ATOM 4381 N N . LEU A 1 579 ? -4.478 7.675 14.998 1.00 95.81 579 LEU A N 1
ATOM 4382 C CA . LEU A 1 579 ? -3.175 7.685 15.662 1.00 95.81 579 LEU A CA 1
ATOM 4383 C C . LEU A 1 579 ? -2.540 9.077 15.633 1.00 95.81 579 LEU A C 1
ATOM 4385 O O . LEU A 1 579 ? -2.186 9.626 16.677 1.00 95.81 579 LEU A O 1
ATOM 4389 N N . PHE A 1 580 ? -2.421 9.676 14.448 1.00 96.69 580 PHE A N 1
ATOM 4390 C CA . PHE A 1 580 ? -1.764 10.972 14.278 1.00 96.69 580 PHE A CA 1
ATOM 4391 C C . PHE A 1 580 ? -2.623 12.150 14.743 1.00 96.69 580 PHE A C 1
ATOM 4393 O O . PHE A 1 580 ? -2.072 13.191 15.105 1.00 96.69 580 PHE A O 1
ATOM 4400 N N . ALA A 1 581 ? -3.948 11.984 14.835 1.00 96.69 581 ALA A N 1
ATOM 4401 C CA . ALA A 1 581 ? -4.833 12.976 15.443 1.00 96.69 581 ALA A CA 1
ATOM 4402 C C . ALA A 1 581 ? -4.494 13.257 16.917 1.00 96.69 581 ALA A C 1
ATOM 4404 O O . ALA A 1 581 ? -4.772 14.351 17.410 1.00 96.69 581 ALA A O 1
ATOM 4405 N N . SER A 1 582 ? -3.803 12.335 17.602 1.00 95.69 582 SER A N 1
ATOM 4406 C CA . SER A 1 582 ? -3.265 12.569 18.951 1.00 95.69 582 SER A CA 1
ATOM 4407 C C . SER A 1 582 ? -2.314 13.776 19.029 1.00 95.69 582 SER A C 1
ATOM 4409 O O . SER A 1 582 ? -2.103 14.320 20.111 1.00 95.69 582 SER A O 1
ATOM 4411 N N . CYS A 1 583 ? -1.745 14.222 17.902 1.00 97.06 583 CYS A N 1
ATOM 4412 C CA . CYS A 1 583 ? -0.881 15.400 17.804 1.00 97.06 583 CYS A CA 1
ATOM 4413 C C . CYS A 1 583 ? -1.638 16.709 17.513 1.00 97.06 583 CYS A C 1
ATOM 4415 O O . CYS A 1 583 ? -1.060 17.789 17.646 1.00 97.06 583 CYS A O 1
ATOM 4417 N N . TYR A 1 584 ? -2.909 16.655 17.105 1.00 97.19 584 TYR A N 1
ATOM 4418 C CA . TYR A 1 584 ? -3.615 17.830 16.578 1.00 97.19 584 TYR A CA 1
ATOM 4419 C C . TYR A 1 584 ? -3.860 18.894 17.645 1.00 97.19 584 TYR A C 1
ATOM 4421 O O . TYR A 1 584 ? -3.664 20.077 17.378 1.00 97.19 584 TYR A O 1
ATOM 4429 N N . ALA A 1 585 ? -4.218 18.496 18.869 1.00 95.50 585 ALA A N 1
ATOM 4430 C CA . ALA A 1 585 ? -4.427 19.438 19.968 1.00 95.50 585 ALA A CA 1
ATOM 4431 C C . ALA A 1 585 ? -3.156 20.242 20.303 1.00 95.50 585 ALA A C 1
ATOM 4433 O O . ALA A 1 585 ? -3.242 21.429 20.623 1.00 95.50 585 ALA A O 1
ATOM 4434 N N . ASP A 1 586 ? -1.977 19.623 20.188 1.00 95.62 586 ASP A N 1
ATOM 4435 C CA . ASP A 1 586 ? -0.699 20.300 20.418 1.00 95.62 586 ASP A CA 1
ATOM 4436 C C . ASP A 1 586 ? -0.359 21.263 19.279 1.00 95.62 586 ASP A C 1
ATOM 4438 O O . ASP A 1 586 ? 0.033 22.398 19.548 1.00 95.62 586 ASP A O 1
ATOM 4442 N N . ALA A 1 587 ? -0.595 20.865 18.025 1.00 96.69 587 ALA A N 1
ATOM 4443 C CA . ALA A 1 587 ? -0.444 21.753 16.873 1.00 96.69 587 ALA A CA 1
ATOM 4444 C C . ALA A 1 587 ? -1.378 22.976 16.968 1.00 96.69 587 ALA A C 1
ATOM 4446 O O . ALA A 1 587 ? -0.946 24.110 16.767 1.00 96.69 587 ALA A O 1
ATOM 4447 N N . VAL A 1 588 ? -2.639 22.762 17.362 1.00 97.06 588 VAL A N 1
ATOM 4448 C CA . VAL A 1 588 ? -3.641 23.819 17.593 1.00 97.06 588 VAL A CA 1
ATOM 4449 C C . VAL A 1 588 ? -3.235 24.769 18.718 1.00 97.06 588 VAL A C 1
ATOM 4451 O O . VAL A 1 588 ? -3.555 25.951 18.659 1.00 97.06 588 VAL A O 1
ATOM 4454 N N . ARG A 1 589 ? -2.524 24.286 19.743 1.00 95.75 589 ARG A N 1
ATOM 4455 C CA . ARG A 1 589 ? -2.034 25.135 20.840 1.00 95.75 589 ARG A CA 1
ATOM 4456 C C . ARG A 1 589 ? -0.860 26.022 20.419 1.00 95.75 589 ARG A C 1
ATOM 4458 O O . ARG A 1 589 ? -0.668 27.077 21.014 1.00 95.75 589 ARG A O 1
ATOM 4465 N N . GLN A 1 590 ? -0.064 25.580 19.445 1.00 96.00 590 GLN A N 1
ATOM 4466 C CA . GLN A 1 590 ? 1.142 26.282 18.998 1.00 96.00 590 GLN A CA 1
ATOM 4467 C C . GLN A 1 590 ? 0.885 27.262 17.845 1.00 96.00 590 GLN A C 1
ATOM 4469 O O . GLN A 1 590 ? 1.575 28.277 17.753 1.00 96.00 590 GLN A O 1
ATOM 4474 N N . ALA A 1 591 ? -0.072 26.962 16.963 1.00 96.81 591 ALA A N 1
ATOM 4475 C CA . ALA A 1 591 ? -0.382 27.778 15.790 1.00 96.81 591 ALA A CA 1
ATOM 4476 C C . ALA A 1 591 ? -1.444 28.851 16.062 1.00 96.81 591 ALA A C 1
ATOM 4478 O O . ALA A 1 591 ? -2.330 28.673 16.893 1.00 96.81 591 ALA A O 1
ATOM 4479 N N . GLY A 1 592 ? -1.392 29.957 15.311 1.00 93.69 592 GLY A N 1
ATOM 4480 C CA . GLY A 1 592 ? -2.442 30.983 15.339 1.00 93.69 592 GLY A CA 1
ATOM 4481 C C . GLY A 1 592 ? -3.754 30.514 14.696 1.00 93.69 592 GLY A C 1
ATOM 4482 O O . GLY A 1 592 ? -4.834 30.896 15.140 1.00 93.69 592 GLY A O 1
ATOM 4483 N N . ARG A 1 593 ? -3.668 29.659 13.669 1.00 97.88 593 ARG A N 1
ATOM 4484 C CA . ARG A 1 593 ? -4.813 29.021 12.996 1.00 97.88 593 ARG A CA 1
ATOM 4485 C C . ARG A 1 593 ? -4.408 27.632 12.505 1.00 97.88 593 ARG A C 1
ATOM 4487 O O . ARG A 1 593 ? -3.321 27.466 11.966 1.00 97.88 593 ARG A O 1
ATOM 4494 N N . VAL A 1 594 ? -5.282 26.636 12.641 1.00 98.50 594 VAL A N 1
ATOM 4495 C CA . VAL A 1 594 ? -5.050 25.291 12.084 1.00 98.50 594 VAL A CA 1
ATOM 4496 C C . VAL A 1 594 ? -6.218 24.886 11.203 1.00 98.50 594 VAL A C 1
ATOM 4498 O O . VAL A 1 594 ? -7.378 25.040 11.589 1.00 98.50 594 VAL A O 1
ATOM 4501 N N . VAL A 1 595 ? -5.902 24.351 10.028 1.00 98.19 595 VAL A N 1
ATOM 4502 C CA . VAL A 1 595 ? -6.852 23.683 9.142 1.00 98.19 595 VAL A CA 1
ATOM 4503 C C . VAL A 1 595 ? -6.499 22.198 9.110 1.00 98.19 595 VAL A C 1
ATOM 4505 O O . VAL A 1 595 ? -5.376 21.845 8.762 1.00 98.19 595 VAL A O 1
ATOM 4508 N N . ILE A 1 596 ? -7.445 21.336 9.476 1.00 98.25 596 ILE A N 1
ATOM 4509 C CA . ILE A 1 596 ? -7.290 19.878 9.481 1.00 98.25 596 ILE A CA 1
ATOM 4510 C C . ILE A 1 596 ? -8.106 19.314 8.327 1.00 98.25 596 ILE A C 1
ATOM 4512 O O . ILE A 1 596 ? -9.318 19.515 8.256 1.00 98.25 596 ILE A O 1
ATOM 4516 N N . GLU A 1 597 ? -7.455 18.585 7.436 1.00 96.56 597 GLU A N 1
ATOM 4517 C CA . GLU A 1 597 ? -8.121 17.809 6.402 1.00 96.56 597 GLU A CA 1
ATOM 4518 C C . GLU A 1 597 ? -8.153 16.327 6.773 1.00 96.56 597 GLU A C 1
ATOM 4520 O O . GLU A 1 597 ? -7.119 15.743 7.093 1.00 96.56 597 GLU A O 1
ATOM 4525 N N . CYS A 1 598 ? -9.340 15.728 6.716 1.00 96.19 598 CYS A N 1
ATOM 4526 C CA . CYS A 1 598 ? -9.598 14.360 7.168 1.00 96.19 598 CYS A CA 1
ATOM 4527 C C . CYS A 1 598 ? -10.449 13.569 6.170 1.00 96.19 598 CYS A C 1
ATOM 4529 O O . CYS A 1 598 ? -11.038 14.129 5.242 1.00 96.19 598 CYS A O 1
ATOM 4531 N N . GLU A 1 599 ? -10.519 12.252 6.357 1.00 94.19 599 GLU A N 1
ATOM 4532 C CA . GLU A 1 599 ? -11.483 11.397 5.659 1.00 94.19 599 GLU A CA 1
ATOM 4533 C C . GLU A 1 599 ? -12.909 11.988 5.761 1.00 94.19 599 GLU A C 1
ATOM 4535 O O . GLU A 1 599 ? -13.350 12.299 6.869 1.00 94.19 599 GLU A O 1
ATOM 4540 N N . PRO A 1 600 ? -13.686 12.098 4.661 1.00 94.75 600 PRO A N 1
ATOM 4541 C CA . PRO A 1 600 ? -15.006 12.739 4.689 1.00 94.75 600 PRO A CA 1
ATOM 4542 C C . PRO A 1 600 ? -15.961 12.203 5.765 1.00 94.75 600 PRO A C 1
ATOM 4544 O O . PRO A 1 600 ? -16.697 12.970 6.383 1.00 94.75 600 PRO A O 1
ATOM 4547 N N . ARG A 1 601 ? -15.913 10.893 6.035 1.00 95.00 601 ARG A N 1
ATOM 4548 C CA . ARG A 1 601 ? -16.737 10.229 7.059 1.00 95.00 601 ARG A CA 1
ATOM 4549 C C . ARG A 1 601 ? -16.354 10.598 8.501 1.00 95.00 601 ARG A C 1
ATOM 4551 O O . ARG A 1 601 ? -17.144 10.363 9.406 1.00 95.00 601 ARG A O 1
ATOM 4558 N N . LEU A 1 602 ? -15.162 11.156 8.726 1.00 96.25 602 LEU A N 1
ATOM 4559 C CA . LEU A 1 602 ? -14.680 11.603 10.038 1.00 96.25 602 LEU A CA 1
ATOM 4560 C C . LEU A 1 602 ? -14.981 13.073 10.334 1.00 96.25 602 LEU A C 1
ATOM 4562 O O . LEU A 1 602 ? -14.785 13.504 11.469 1.00 96.25 602 LEU A O 1
ATOM 4566 N N . LEU A 1 603 ? -15.454 13.839 9.346 1.00 95.69 603 LEU A N 1
ATOM 4567 C CA . LEU A 1 603 ? -15.622 15.286 9.468 1.00 95.69 603 LEU A CA 1
ATOM 4568 C C . LEU A 1 603 ? -16.425 15.697 10.716 1.00 95.69 603 LEU A C 1
ATOM 4570 O O . LEU A 1 603 ? -15.919 16.547 11.452 1.00 95.69 603 LEU A O 1
ATOM 4574 N N . PRO A 1 604 ? -17.608 15.118 11.020 1.00 95.56 604 PRO A N 1
ATOM 4575 C CA . PRO A 1 604 ? -18.375 15.523 12.200 1.00 95.56 604 PRO A CA 1
ATOM 4576 C C . PRO A 1 604 ? -17.626 15.248 13.511 1.00 95.56 604 PRO A C 1
ATOM 4578 O O . PRO A 1 604 ? -17.539 16.128 14.370 1.00 95.56 604 PRO A O 1
ATOM 4581 N N . LEU A 1 605 ? -17.018 14.064 13.623 1.00 97.31 605 LEU A N 1
ATOM 4582 C CA . LEU A 1 605 ? -16.266 13.630 14.797 1.00 97.31 605 LEU A CA 1
ATOM 4583 C C . LEU A 1 605 ? -15.040 14.518 15.039 1.00 97.31 605 LEU A C 1
ATOM 4585 O O . LEU A 1 605 ? -14.805 14.974 16.158 1.00 97.31 605 LEU A O 1
ATOM 4589 N N . PHE A 1 606 ? -14.261 14.800 13.992 1.00 97.75 606 PHE A N 1
ATOM 4590 C CA . PHE A 1 606 ? -13.054 15.622 14.097 1.00 97.75 606 PHE A CA 1
ATOM 4591 C C . PHE A 1 606 ? -13.395 17.088 14.364 1.00 97.75 606 PHE A C 1
ATOM 4593 O O . PHE A 1 606 ? -12.765 17.699 15.223 1.00 97.75 606 PHE A O 1
ATOM 4600 N N . ALA A 1 607 ? -14.411 17.648 13.701 1.00 97.00 607 ALA A N 1
ATOM 4601 C CA . ALA A 1 607 ? -14.858 19.018 13.957 1.00 97.00 607 ALA A CA 1
ATOM 4602 C C . ALA A 1 607 ? -15.275 19.214 15.422 1.00 97.00 607 ALA A C 1
ATOM 4604 O O . ALA A 1 607 ? -14.924 20.218 16.042 1.00 97.00 607 ALA A O 1
ATOM 4605 N N . ARG A 1 608 ? -15.969 18.226 16.000 1.00 96.81 608 ARG A N 1
ATOM 4606 C CA . ARG A 1 608 ? -16.365 18.235 17.414 1.00 96.81 608 ARG A CA 1
ATOM 4607 C C . ARG A 1 608 ? -15.178 18.102 18.359 1.00 96.81 608 ARG A C 1
ATOM 4609 O O . ARG A 1 608 ? -15.133 18.772 19.385 1.00 96.81 608 ARG A O 1
ATOM 4616 N N . SER A 1 609 ? -14.228 17.242 18.006 1.00 97.56 609 SER A N 1
ATOM 4617 C CA . SER A 1 609 ? -13.073 16.922 18.848 1.00 97.56 609 SER A CA 1
ATOM 4618 C C . SER A 1 609 ? -11.994 18.009 18.824 1.00 97.56 609 SER A C 1
ATOM 4620 O O . SER A 1 609 ? -11.266 18.185 19.800 1.00 97.56 609 SER A O 1
ATOM 4622 N N . PHE A 1 610 ? -11.922 18.790 17.741 1.00 97.38 610 PHE A N 1
ATOM 4623 C CA . PHE A 1 610 ? -10.948 19.865 17.544 1.00 97.38 610 PHE A CA 1
ATOM 4624 C C . PHE A 1 610 ? -11.636 21.207 17.236 1.00 97.38 610 PHE A C 1
ATOM 4626 O O . PHE A 1 610 ? -11.378 21.805 16.192 1.00 97.38 610 PHE A O 1
ATOM 4633 N N . PRO A 1 611 ? -12.466 21.749 18.149 1.00 96.94 611 PRO A N 1
ATOM 4634 C CA . PRO A 1 611 ? -13.328 22.905 17.868 1.00 96.94 611 PRO A CA 1
ATOM 4635 C C . PRO A 1 611 ? -12.564 24.217 17.625 1.00 96.94 611 PRO A C 1
ATOM 4637 O O . PRO A 1 611 ? -13.132 25.191 17.141 1.00 96.94 611 PRO A O 1
ATOM 4640 N N . LYS A 1 612 ? -11.274 24.265 17.982 1.00 97.25 612 LYS A N 1
ATOM 4641 C CA . LYS A 1 612 ? -10.379 25.406 17.727 1.00 97.25 612 LYS A CA 1
ATOM 4642 C C . LYS A 1 612 ? -9.682 25.335 16.360 1.00 97.25 612 LYS A C 1
ATOM 4644 O O . LYS A 1 612 ? -8.952 26.257 16.010 1.00 97.25 612 LYS A O 1
ATOM 4649 N N . ALA A 1 613 ? -9.872 24.253 15.607 1.00 97.81 613 ALA A N 1
ATOM 4650 C CA . ALA A 1 613 ? -9.370 24.092 14.251 1.00 97.81 613 ALA A CA 1
ATOM 4651 C C . ALA A 1 613 ? -10.520 24.168 13.241 1.00 97.81 613 ALA A C 1
ATOM 4653 O O . ALA A 1 613 ? -11.664 23.835 13.541 1.00 97.81 613 ALA A O 1
ATOM 4654 N N . ILE A 1 614 ? -10.202 24.555 12.010 1.00 97.81 614 ILE A N 1
ATOM 4655 C CA . ILE A 1 614 ? -11.124 24.418 10.883 1.00 97.81 614 ILE A CA 1
ATOM 4656 C C . ILE A 1 614 ? -10.950 23.006 10.333 1.00 97.81 614 ILE A C 1
ATOM 4658 O O . ILE A 1 614 ? -9.906 22.689 9.767 1.00 97.81 614 ILE A O 1
ATOM 4662 N N . VAL A 1 615 ? -11.959 22.155 10.488 1.00 97.75 615 VAL A N 1
ATOM 4663 C CA . VAL A 1 615 ? -11.927 20.786 9.961 1.00 97.75 615 VAL A CA 1
ATOM 4664 C C . VAL A 1 615 ? -12.648 20.734 8.622 1.00 97.75 615 VAL A C 1
ATOM 4666 O O . VAL A 1 615 ? -13.761 21.239 8.484 1.00 97.75 615 VAL A O 1
ATOM 4669 N N . ARG A 1 616 ? -12.018 20.110 7.627 1.00 95.56 616 ARG A N 1
ATOM 4670 C CA . ARG A 1 616 ? -12.602 19.884 6.306 1.00 95.56 616 ARG A CA 1
ATOM 4671 C C . ARG A 1 616 ? -12.403 18.444 5.850 1.00 95.56 616 ARG A C 1
ATOM 4673 O O . ARG A 1 616 ? -11.468 17.765 6.270 1.00 95.56 616 ARG A O 1
ATOM 4680 N N . ALA A 1 617 ? -13.282 17.997 4.964 1.00 93.38 617 ALA A N 1
ATOM 4681 C CA . ALA A 1 617 ? -13.103 16.742 4.252 1.00 93.38 617 ALA A CA 1
ATOM 4682 C C . ALA A 1 617 ? -11.968 16.879 3.233 1.00 93.38 617 ALA A C 1
ATOM 4684 O O . ALA A 1 617 ? -11.762 17.960 2.669 1.00 93.38 617 ALA A O 1
ATOM 4685 N N . GLU A 1 618 ? -11.273 15.774 2.974 1.00 89.19 618 GLU A N 1
ATOM 4686 C CA . GLU A 1 618 ? -10.360 15.666 1.843 1.00 89.19 618 GLU A CA 1
ATOM 4687 C C . GLU A 1 618 ? -11.052 16.104 0.562 1.00 89.19 618 GLU A C 1
ATOM 4689 O O . GLU A 1 618 ? -12.141 15.638 0.214 1.00 89.19 618 GLU A O 1
ATOM 4694 N N . GLN A 1 619 ? -10.400 17.026 -0.136 1.00 77.31 619 GLN A N 1
ATOM 4695 C CA . GLN A 1 619 ?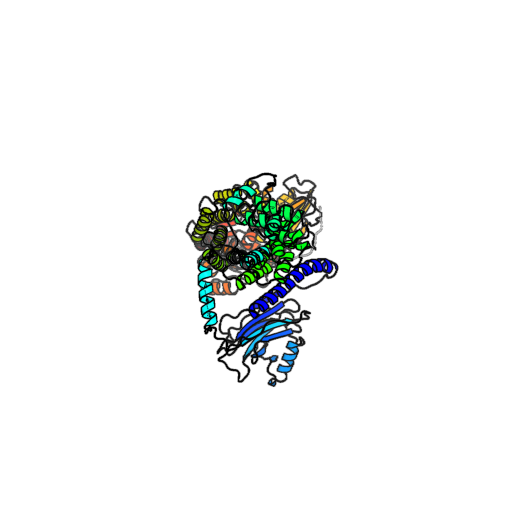 -10.862 17.445 -1.439 1.00 77.31 619 GLN A CA 1
ATOM 4696 C C . GLN A 1 619 ? -10.273 16.503 -2.485 1.00 77.31 619 GLN A C 1
ATOM 4698 O O . GLN A 1 619 ? -9.056 16.300 -2.501 1.00 77.31 619 GLN A O 1
ATOM 4703 N N . PRO A 1 620 ? -11.094 15.944 -3.390 1.00 65.38 620 PRO A N 1
ATOM 4704 C CA . PRO A 1 620 ? -10.547 15.257 -4.544 1.00 65.38 620 PRO A CA 1
ATOM 4705 C C . PRO A 1 620 ? -9.660 16.243 -5.304 1.00 65.38 620 PRO A C 1
ATOM 4707 O O . PRO A 1 620 ? -10.063 17.385 -5.541 1.00 65.38 620 PRO A O 1
ATOM 4710 N N . LEU A 1 621 ? -8.451 15.806 -5.663 1.00 58.38 621 LEU A N 1
ATOM 4711 C CA . LEU A 1 621 ? -7.508 16.596 -6.452 1.00 58.38 621 LEU A CA 1
ATOM 4712 C C . LEU A 1 621 ? -8.227 17.158 -7.688 1.00 58.38 621 LEU A C 1
ATOM 4714 O O . LEU A 1 621 ? -8.630 16.405 -8.576 1.00 58.38 621 LEU A O 1
ATOM 4718 N N . ARG A 1 622 ? -8.424 18.481 -7.734 1.00 42.97 622 ARG A N 1
ATOM 4719 C CA . ARG A 1 622 ? -9.080 19.154 -8.860 1.00 42.97 622 ARG A CA 1
ATOM 4720 C C . ARG A 1 622 ? -8.039 19.502 -9.925 1.00 42.97 622 ARG A C 1
ATOM 4722 O O . ARG A 1 622 ? -7.169 20.341 -9.706 1.00 42.97 622 ARG A O 1
ATOM 4729 N N . GLY A 1 623 ? -8.159 18.882 -11.098 1.00 41.12 623 GLY A N 1
ATOM 4730 C CA . GLY A 1 623 ? -7.350 19.189 -12.282 1.00 41.12 623 GLY A CA 1
ATOM 4731 C C . GLY A 1 623 ? -5.903 18.676 -12.238 1.00 41.12 623 GLY A C 1
ATOM 4732 O O . GLY A 1 623 ? -5.517 17.861 -11.404 1.00 41.12 623 GLY A O 1
ATOM 4733 N N . ARG A 1 624 ? -5.075 19.167 -13.170 1.00 41.50 624 ARG A N 1
ATOM 4734 C CA . ARG A 1 624 ? -3.648 18.803 -13.325 1.00 41.50 624 ARG A CA 1
ATOM 4735 C C . ARG A 1 624 ? -2.702 19.562 -12.400 1.00 41.50 624 ARG A C 1
ATOM 4737 O O . ARG A 1 624 ? -1.491 19.547 -12.633 1.00 41.50 624 ARG A O 1
ATOM 4744 N N . ALA A 1 625 ? -3.227 20.261 -11.397 1.00 49.53 625 ALA A N 1
ATOM 4745 C CA . ALA A 1 625 ? -2.402 20.999 -10.460 1.00 49.53 625 ALA A CA 1
ATOM 4746 C C . ALA A 1 625 ? -1.478 20.005 -9.736 1.00 49.53 625 ALA A C 1
ATOM 4748 O O . ALA A 1 625 ? -1.889 19.245 -8.865 1.00 49.53 625 ALA A O 1
ATOM 4749 N N . LEU A 1 626 ? -0.204 19.977 -10.142 1.00 62.44 626 LEU A N 1
ATOM 4750 C CA . LEU A 1 626 ? 0.845 19.246 -9.428 1.00 62.44 626 LEU A CA 1
ATOM 4751 C C . LEU A 1 626 ? 1.080 19.841 -8.038 1.00 62.44 626 LEU A C 1
ATOM 4753 O O . LEU A 1 626 ? 1.732 19.190 -7.230 1.00 62.44 626 LEU A O 1
ATOM 4757 N N . VAL A 1 627 ? 0.589 21.064 -7.819 1.00 74.69 627 VAL A N 1
ATOM 4758 C CA . VAL A 1 627 ? 0.765 21.909 -6.646 1.00 74.69 627 VAL A CA 1
ATOM 4759 C C . VAL A 1 627 ? -0.602 22.480 -6.266 1.00 74.69 627 VAL A C 1
ATOM 4761 O O . VAL A 1 627 ? -1.206 23.201 -7.056 1.00 74.69 627 VAL A O 1
ATOM 4764 N N . GLU A 1 628 ? -1.091 22.146 -5.081 1.00 80.81 628 GLU A N 1
ATOM 4765 C CA . GLU A 1 628 ? -2.376 22.598 -4.550 1.00 80.81 628 GLU A CA 1
ATOM 4766 C C . GLU A 1 628 ? -2.240 23.938 -3.821 1.00 80.81 628 GLU A C 1
ATOM 4768 O O . GLU A 1 628 ? -1.262 24.181 -3.109 1.00 80.81 628 GLU A O 1
ATOM 4773 N N . THR A 1 629 ? -3.237 24.806 -3.971 1.00 79.56 629 THR A N 1
ATOM 4774 C CA . THR A 1 629 ? -3.317 26.071 -3.239 1.00 79.56 629 THR A CA 1
ATOM 4775 C C . THR A 1 629 ? -4.192 25.905 -2.004 1.00 79.56 629 THR A C 1
ATOM 4777 O O . THR A 1 629 ? -5.306 25.382 -2.065 1.00 79.56 629 THR A O 1
ATOM 4780 N N . VAL A 1 630 ? -3.683 26.349 -0.859 1.00 86.31 630 VAL A N 1
ATOM 4781 C CA . VAL A 1 630 ? -4.401 26.327 0.418 1.00 86.31 630 VAL A CA 1
ATOM 4782 C C . VAL A 1 630 ? -4.179 27.665 1.111 1.00 86.31 630 VAL A C 1
ATOM 4784 O O . VAL A 1 630 ? -3.067 28.183 1.103 1.00 86.31 630 VAL A O 1
ATOM 4787 N N . ASP A 1 631 ? -5.241 28.215 1.700 1.00 90.00 631 ASP A N 1
ATOM 4788 C CA . ASP A 1 631 ? -5.212 29.438 2.515 1.00 90.00 631 ASP A CA 1
ATOM 4789 C C . ASP A 1 631 ? -4.594 29.155 3.898 1.00 90.00 631 ASP A C 1
ATOM 4791 O O . ASP A 1 631 ? -5.305 29.057 4.901 1.00 90.00 631 ASP A O 1
ATOM 4795 N N . CYS A 1 632 ? -3.282 28.904 3.923 1.00 96.19 632 CYS A N 1
ATOM 4796 C CA . CYS A 1 632 ? -2.441 28.724 5.111 1.00 96.19 632 CYS A CA 1
ATOM 4797 C C . CYS A 1 632 ? -1.001 29.190 4.817 1.00 96.19 632 CYS A C 1
ATOM 4799 O O . CYS A 1 632 ? -0.608 29.264 3.660 1.00 96.19 632 CYS A O 1
ATOM 4801 N N . ASP A 1 633 ? -0.189 29.436 5.845 1.00 97.75 633 ASP A N 1
ATOM 4802 C CA . ASP A 1 633 ? 1.222 29.821 5.692 1.00 97.75 633 ASP A CA 1
ATOM 4803 C C . ASP A 1 633 ? 2.132 28.602 5.500 1.00 97.75 633 ASP A C 1
ATOM 4805 O O . ASP A 1 633 ? 3.158 28.678 4.825 1.00 97.75 633 ASP A O 1
ATOM 4809 N N . LEU A 1 634 ? 1.771 27.478 6.128 1.00 98.25 634 LEU A N 1
ATOM 4810 C CA . LEU A 1 634 ? 2.564 26.252 6.187 1.00 98.25 634 LEU A CA 1
ATOM 4811 C C . LEU A 1 634 ? 1.680 25.015 6.019 1.00 98.25 634 LEU A C 1
ATOM 4813 O O . LEU A 1 634 ? 0.505 25.040 6.385 1.00 98.25 634 LEU A O 1
ATOM 4817 N N . HIS A 1 635 ? 2.245 23.907 5.536 1.00 97.56 635 HIS A N 1
ATOM 4818 C CA . HIS A 1 635 ? 1.563 22.607 5.507 1.00 97.56 635 HIS A CA 1
ATOM 4819 C C . HIS A 1 635 ? 2.382 21.489 6.160 1.00 97.56 635 HIS A C 1
ATOM 4821 O O . HIS A 1 635 ? 3.600 21.572 6.239 1.00 97.56 635 HIS A O 1
ATOM 4827 N N . ILE A 1 636 ? 1.740 20.404 6.592 1.00 97.62 636 ILE A N 1
ATOM 4828 C CA . ILE A 1 636 ? 2.434 19.185 7.025 1.00 97.62 636 ILE A CA 1
ATOM 4829 C C . ILE A 1 636 ? 1.542 17.945 6.848 1.00 97.62 636 ILE A C 1
ATOM 4831 O O . ILE A 1 636 ? 0.352 18.004 7.169 1.00 97.62 636 ILE A O 1
ATOM 4835 N N . PRO A 1 637 ? 2.067 16.817 6.332 1.00 96.62 637 PRO A N 1
ATOM 4836 C CA . PRO A 1 637 ? 1.329 15.559 6.382 1.00 96.62 637 PRO A CA 1
ATOM 4837 C C . PRO A 1 637 ? 1.145 15.092 7.825 1.00 96.62 637 PRO A C 1
ATOM 4839 O O . PRO A 1 637 ? 2.084 15.159 8.621 1.00 96.62 637 PRO A O 1
ATOM 4842 N N . ALA A 1 638 ? -0.029 14.551 8.156 1.00 97.06 638 ALA A N 1
ATOM 4843 C CA . ALA A 1 638 ? -0.357 14.141 9.523 1.00 97.06 638 ALA A CA 1
ATOM 4844 C C . ALA A 1 638 ? 0.697 13.204 10.152 1.00 97.06 638 ALA A C 1
ATOM 4846 O O . ALA A 1 638 ? 1.119 13.445 11.283 1.00 97.06 638 ALA A O 1
ATOM 4847 N N . GLY A 1 639 ? 1.206 12.207 9.415 1.00 95.94 639 GLY A N 1
ATOM 4848 C CA . GLY A 1 639 ? 2.228 11.279 9.915 1.00 95.94 639 GLY A CA 1
ATOM 4849 C C . GLY A 1 639 ? 3.636 11.862 10.059 1.00 95.94 639 GLY A C 1
ATOM 4850 O O . GLY A 1 639 ? 4.524 11.191 10.581 1.00 95.94 639 GLY A O 1
ATOM 4851 N N . SER A 1 640 ? 3.865 13.114 9.649 1.00 96.94 640 SER A N 1
ATOM 4852 C CA . SER A 1 640 ? 5.109 13.844 9.936 1.00 96.94 640 SER A CA 1
ATOM 4853 C C . SER A 1 640 ? 5.031 14.692 11.214 1.00 96.94 640 SER A C 1
ATOM 4855 O O . SER A 1 640 ? 6.079 15.082 11.725 1.00 96.94 640 SER A O 1
ATOM 4857 N N . LEU A 1 641 ? 3.839 14.946 11.774 1.00 97.31 641 LEU A N 1
ATOM 4858 C CA . LEU A 1 641 ? 3.683 15.691 13.035 1.00 97.31 641 LEU A CA 1
ATOM 4859 C C . LEU A 1 641 ? 4.482 15.095 14.209 1.00 97.31 641 LEU A C 1
ATOM 4861 O O . LEU A 1 641 ? 5.120 15.870 14.931 1.00 97.31 641 LEU A O 1
ATOM 4865 N N . PRO A 1 642 ? 4.513 13.759 14.418 1.00 96.94 642 PRO A N 1
ATOM 4866 C CA . PRO A 1 642 ? 5.226 13.177 15.552 1.00 96.94 642 PRO A CA 1
ATOM 4867 C C . PRO A 1 642 ? 6.718 13.502 15.580 1.00 96.94 642 PRO A C 1
ATOM 4869 O O . PRO A 1 642 ? 7.292 13.604 16.658 1.00 96.94 642 PRO A O 1
ATOM 4872 N N . ARG A 1 643 ? 7.341 13.759 14.424 1.00 96.69 643 ARG A N 1
ATOM 4873 C CA . ARG A 1 643 ? 8.746 14.177 14.355 1.00 96.69 643 ARG A CA 1
ATOM 4874 C C . ARG A 1 643 ? 9.040 15.415 15.206 1.00 96.69 643 ARG A C 1
ATOM 4876 O O . ARG A 1 643 ? 10.136 15.529 15.744 1.00 96.69 643 ARG A O 1
ATOM 4883 N N . TYR A 1 644 ? 8.084 16.337 15.287 1.00 96.19 644 TYR A N 1
ATOM 4884 C CA . TYR A 1 644 ? 8.240 17.628 15.962 1.00 96.19 644 TYR A CA 1
ATOM 4885 C C . TYR A 1 644 ? 7.541 17.681 17.319 1.00 96.19 644 TYR A C 1
ATOM 4887 O O . TYR A 1 644 ? 7.887 18.512 18.151 1.00 96.19 644 TYR A O 1
ATOM 4895 N N . LEU A 1 645 ? 6.554 16.810 17.538 1.00 95.81 645 LEU A N 1
ATOM 4896 C CA . LEU A 1 645 ? 5.704 16.834 18.729 1.00 95.81 645 LEU A CA 1
ATOM 4897 C C . LEU A 1 645 ? 5.905 15.624 19.649 1.00 95.81 645 LEU A C 1
ATOM 4899 O O . LEU A 1 645 ? 5.366 15.620 20.749 1.00 95.81 645 LEU A O 1
ATOM 4903 N N . ARG A 1 646 ? 6.624 14.589 19.201 1.00 94.94 646 ARG A N 1
ATOM 4904 C CA . ARG A 1 646 ? 6.850 13.316 19.907 1.00 94.94 646 ARG A CA 1
ATOM 4905 C C . ARG A 1 646 ? 8.324 12.900 19.788 1.00 94.94 646 ARG A C 1
ATOM 4907 O O . ARG A 1 646 ? 8.640 11.821 19.276 1.00 94.94 646 ARG A O 1
ATOM 4914 N N . GLY A 1 647 ? 9.226 13.790 20.210 1.00 90.62 647 GLY A N 1
ATOM 4915 C CA . GLY A 1 647 ? 10.678 13.574 20.177 1.00 90.62 647 GLY A CA 1
ATOM 4916 C C . GLY A 1 647 ? 11.163 12.598 21.255 1.00 90.62 647 GLY A C 1
ATOM 4917 O O . GLY A 1 647 ? 12.150 11.893 21.055 1.00 90.62 647 GLY A O 1
ATOM 4918 N N . GLY A 1 648 ? 10.431 12.505 22.365 1.00 92.69 648 GLY A N 1
ATOM 4919 C CA . GLY A 1 648 ? 10.612 11.540 23.444 1.00 92.69 648 GLY A CA 1
ATOM 4920 C C . GLY A 1 648 ? 9.280 10.975 23.945 1.00 92.69 648 GLY A C 1
ATOM 4921 O O . GLY A 1 648 ? 8.208 11.524 23.697 1.00 92.69 648 GLY A O 1
ATOM 4922 N N . LEU A 1 649 ? 9.338 9.877 24.710 1.00 92.50 649 LEU A N 1
ATOM 4923 C CA . LEU A 1 649 ? 8.140 9.267 25.312 1.00 92.50 649 LEU A CA 1
ATOM 4924 C C . LEU A 1 649 ? 7.428 10.197 26.313 1.00 92.50 649 LEU A C 1
ATOM 4926 O O . LEU A 1 649 ? 6.229 10.055 26.520 1.00 92.50 649 LEU A O 1
ATOM 4930 N N . ALA A 1 650 ? 8.148 11.153 26.909 1.00 92.94 650 ALA A N 1
ATOM 4931 C CA . ALA A 1 650 ? 7.585 12.144 27.827 1.00 92.94 650 ALA A CA 1
ATOM 4932 C C . ALA A 1 650 ? 6.728 13.217 27.128 1.00 92.94 650 ALA A C 1
ATOM 4934 O O . ALA A 1 650 ? 5.955 13.898 27.795 1.00 92.94 650 ALA A O 1
ATOM 4935 N N . ASP A 1 651 ? 6.832 13.351 25.801 1.00 93.62 651 ASP A N 1
ATOM 4936 C CA . ASP A 1 651 ? 6.058 14.330 25.023 1.00 93.62 651 ASP A CA 1
ATOM 4937 C C . ASP A 1 651 ? 4.626 13.851 24.728 1.00 93.62 651 ASP A C 1
ATOM 4939 O O . ASP A 1 651 ? 3.821 14.575 24.135 1.00 93.62 651 ASP A O 1
ATOM 4943 N N . PHE A 1 652 ? 4.299 12.610 25.097 1.00 93.06 652 PHE A N 1
ATOM 4944 C CA . PHE A 1 652 ? 2.954 12.071 24.957 1.00 93.06 652 PHE A CA 1
ATOM 4945 C C . PHE A 1 652 ? 2.067 12.588 26.095 1.00 93.06 652 PHE A C 1
ATOM 4947 O O . PHE A 1 652 ? 2.427 12.446 27.267 1.00 93.06 652 PHE A O 1
ATOM 4954 N N . PRO A 1 653 ? 0.901 13.182 25.785 1.00 87.50 653 PRO A N 1
ATOM 4955 C CA . PRO A 1 653 ? 0.025 13.706 26.818 1.00 87.50 653 PRO A CA 1
ATOM 4956 C C . PRO A 1 653 ? -0.542 12.559 27.671 1.00 87.50 653 PRO A C 1
ATOM 4958 O O . PRO A 1 653 ? -0.857 11.496 27.138 1.00 87.50 653 PRO A O 1
ATOM 4961 N N . PRO A 1 654 ? -0.756 12.770 28.982 1.00 83.56 654 PRO A N 1
ATOM 4962 C CA . PRO A 1 654 ? -1.313 11.742 29.865 1.00 83.56 654 PRO A CA 1
ATOM 4963 C C . PRO A 1 654 ? -2.809 11.478 29.619 1.00 83.56 654 PRO A C 1
ATOM 4965 O O . PRO A 1 654 ? -3.381 10.565 30.212 1.00 83.56 654 PRO A O 1
ATOM 4968 N N . GLN A 1 655 ? -3.464 12.300 28.792 1.00 83.12 655 GLN A N 1
ATOM 4969 C CA . GLN A 1 655 ? -4.890 12.194 28.495 1.00 83.12 655 GLN A CA 1
ATOM 4970 C C . GLN A 1 655 ? -5.217 10.867 27.798 1.00 83.12 655 GLN A C 1
ATOM 4972 O O . GLN A 1 655 ? -4.539 10.457 26.859 1.00 83.12 655 GLN A O 1
ATOM 4977 N N . SER A 1 656 ? -6.287 10.208 28.241 1.00 80.94 656 SER A N 1
ATOM 4978 C CA . SER A 1 656 ? -6.708 8.918 27.690 1.00 80.94 656 SER A CA 1
ATOM 4979 C C . SER A 1 656 ? -7.523 9.035 26.403 1.00 80.94 656 SER A C 1
ATOM 4981 O O . SER A 1 656 ? -7.659 8.042 25.703 1.00 80.94 656 SER A O 1
ATOM 4983 N N . SER A 1 657 ? -8.066 10.215 26.089 1.00 93.94 657 SER A N 1
ATOM 4984 C CA . SER A 1 657 ? -8.936 10.443 24.930 1.00 93.94 657 SER A CA 1
ATOM 4985 C C . SER A 1 657 ? -8.659 11.786 24.259 1.00 93.94 657 SER A C 1
ATOM 4987 O O . SER A 1 657 ? -8.217 12.746 24.893 1.00 93.94 657 SER A O 1
ATOM 4989 N N . TRP A 1 658 ? -8.929 11.846 22.958 1.00 95.31 658 TRP A N 1
ATOM 4990 C CA . TRP A 1 658 ? -8.918 13.078 22.160 1.00 95.31 658 TRP A CA 1
ATOM 4991 C C . TRP A 1 658 ? -9.985 13.090 21.062 1.00 95.31 658 TRP A C 1
ATOM 4993 O O . TRP A 1 658 ? -10.050 14.056 20.306 1.00 95.31 658 TRP A O 1
ATOM 5003 N N . LEU A 1 659 ? -10.811 12.043 20.963 1.00 97.12 659 LEU A N 1
ATOM 5004 C CA . LEU A 1 659 ? -12.004 12.027 20.125 1.00 97.12 659 LEU A CA 1
ATOM 5005 C C . LEU A 1 659 ? -13.256 11.990 20.997 1.00 97.12 659 LEU A C 1
ATOM 5007 O O . LEU A 1 659 ? -13.331 11.236 21.965 1.00 97.12 659 LEU A O 1
ATOM 5011 N N . PHE A 1 660 ? -14.245 12.794 20.620 1.00 97.06 660 PHE A N 1
ATOM 5012 C CA . PHE A 1 660 ? -15.491 12.962 21.355 1.00 97.06 660 PHE A CA 1
ATOM 5013 C C . PHE A 1 660 ? -16.670 12.847 20.380 1.00 97.06 660 PHE A C 1
ATOM 5015 O O . PHE A 1 660 ? -16.870 13.758 19.572 1.00 97.06 660 PHE A O 1
ATOM 5022 N N . PRO A 1 661 ? -17.437 11.742 20.408 1.00 97.38 661 PRO A N 1
ATOM 5023 C CA . PRO A 1 661 ? -18.624 11.586 19.578 1.00 97.38 661 PRO A CA 1
ATOM 5024 C C . PRO A 1 661 ? -19.764 12.472 20.079 1.00 97.38 661 PRO A C 1
ATOM 5026 O O . PRO A 1 661 ? -19.724 12.999 21.192 1.00 97.38 661 PRO A O 1
ATOM 5029 N N . ASP A 1 662 ? -20.798 12.625 19.256 1.00 97.44 662 ASP A N 1
ATOM 5030 C CA . ASP A 1 662 ? -22.023 13.331 19.621 1.00 97.44 662 ASP A CA 1
ATOM 5031 C C . ASP A 1 662 ? -22.642 12.753 20.916 1.00 97.44 662 ASP A C 1
ATOM 5033 O O . ASP A 1 662 ? -23.078 11.594 20.923 1.00 97.44 662 ASP A O 1
ATOM 5037 N N . PRO A 1 663 ? -22.736 13.545 22.004 1.00 97.50 663 PRO A N 1
ATOM 5038 C CA . PRO A 1 663 ? -23.314 13.098 23.269 1.00 97.50 663 PRO A CA 1
ATOM 5039 C C . PRO A 1 663 ? -24.755 12.586 23.151 1.00 97.50 663 PRO A C 1
ATOM 5041 O O . PRO A 1 663 ? -25.138 11.676 23.889 1.00 97.50 663 PRO A O 1
ATOM 5044 N N . ALA A 1 664 ? -25.555 13.129 22.225 1.00 97.06 664 ALA A N 1
ATOM 5045 C CA . ALA A 1 664 ? -26.924 12.669 22.007 1.00 97.06 664 ALA A CA 1
ATOM 5046 C C . ALA A 1 664 ? -26.939 11.247 21.431 1.00 97.06 664 ALA A C 1
ATOM 5048 O O . ALA A 1 664 ? -27.695 10.396 21.900 1.00 97.06 664 ALA A O 1
ATOM 5049 N N . ARG A 1 665 ? -26.037 10.958 20.485 1.00 95.62 665 ARG A N 1
ATOM 5050 C CA . ARG A 1 665 ? -25.874 9.609 19.928 1.00 95.62 665 ARG A CA 1
ATOM 5051 C C . ARG A 1 665 ? -25.294 8.647 20.955 1.00 95.62 665 ARG A C 1
ATOM 5053 O O . ARG A 1 665 ? -25.707 7.497 21.000 1.00 95.62 665 ARG A O 1
ATOM 5060 N N . VAL A 1 666 ? -24.381 9.096 21.821 1.00 96.94 666 VAL A N 1
ATOM 5061 C CA . VAL A 1 666 ? -23.887 8.273 22.942 1.00 96.94 666 VAL A CA 1
ATOM 5062 C C . VAL A 1 666 ? -25.045 7.854 23.848 1.00 96.94 666 VAL A C 1
ATOM 5064 O O . VAL A 1 666 ? -25.128 6.685 24.218 1.00 96.94 666 VAL A O 1
ATOM 5067 N N . LEU A 1 667 ? -25.955 8.772 24.182 1.00 96.31 667 LEU A N 1
ATOM 5068 C CA . LEU A 1 667 ? -27.125 8.459 25.004 1.00 96.31 667 LEU A CA 1
ATOM 5069 C C . LEU A 1 667 ? -28.103 7.514 24.289 1.00 96.31 667 LEU A C 1
ATOM 5071 O O . LEU A 1 667 ? -28.565 6.554 24.898 1.00 96.31 667 LEU A O 1
ATOM 5075 N N . GLU A 1 668 ? -28.377 7.745 23.004 1.00 93.81 668 GLU A N 1
ATOM 5076 C CA . GLU A 1 668 ? -29.204 6.860 22.171 1.00 93.81 668 GLU A CA 1
ATOM 5077 C C . GLU A 1 668 ? -28.637 5.432 22.150 1.00 93.81 668 GLU A C 1
ATOM 5079 O O . GLU A 1 668 ? -29.348 4.461 22.407 1.00 93.81 668 GLU A O 1
ATOM 5084 N N . ARG A 1 669 ? -27.327 5.298 21.911 1.00 93.25 669 ARG A N 1
ATOM 5085 C CA . ARG A 1 669 ? -26.639 4.001 21.892 1.00 93.25 669 ARG A CA 1
ATOM 5086 C C . ARG A 1 669 ? -26.655 3.340 23.264 1.00 93.25 669 ARG A C 1
ATOM 5088 O O . ARG A 1 669 ? -26.853 2.135 23.338 1.00 93.25 669 ARG A O 1
ATOM 5095 N N . ARG A 1 670 ? -26.524 4.108 24.351 1.00 92.94 670 ARG A N 1
ATOM 5096 C CA . ARG A 1 670 ? -26.676 3.582 25.714 1.00 92.94 670 ARG A CA 1
ATOM 5097 C C . ARG A 1 670 ? -28.042 2.937 25.914 1.00 92.94 670 ARG A C 1
ATOM 5099 O O . ARG A 1 670 ? -28.097 1.797 26.350 1.00 92.94 670 ARG A O 1
ATOM 5106 N N . GLN A 1 671 ? -29.111 3.636 25.534 1.00 91.62 671 GLN A N 1
ATOM 5107 C CA . GLN A 1 671 ? -30.484 3.141 25.664 1.00 91.62 671 GLN A CA 1
ATOM 5108 C C . GLN A 1 671 ? -30.720 1.861 24.853 1.00 91.62 671 GLN A C 1
ATOM 5110 O O . GLN A 1 671 ? -31.437 0.975 25.298 1.00 91.62 671 GLN A O 1
ATOM 5115 N N . GLN A 1 672 ? -30.087 1.726 23.687 1.00 89.56 672 GLN A N 1
ATOM 5116 C CA . GLN A 1 672 ? -30.157 0.503 22.877 1.00 89.56 672 GLN A CA 1
ATOM 5117 C C . GLN A 1 672 ? -29.348 -0.668 23.453 1.00 89.56 672 GLN A C 1
ATOM 5119 O O . GLN A 1 672 ? -29.582 -1.817 23.081 1.00 89.56 672 GLN A O 1
ATOM 5124 N N . LEU A 1 673 ? -28.374 -0.386 24.320 1.00 89.25 673 LEU A N 1
ATOM 5125 C CA . LEU A 1 673 ? -27.625 -1.395 25.065 1.00 89.25 673 LEU A CA 1
ATOM 5126 C C . LEU A 1 673 ? -28.281 -1.693 26.425 1.00 89.25 673 LEU A C 1
ATOM 5128 O O . LEU A 1 673 ? -27.900 -2.656 27.090 1.00 89.25 673 LEU A O 1
ATOM 5132 N N . ASP A 1 674 ? -29.261 -0.905 26.870 1.00 85.56 674 ASP A N 1
ATOM 5133 C CA . ASP A 1 674 ? -30.002 -1.206 28.091 1.00 85.56 674 ASP A CA 1
ATOM 5134 C C . ASP A 1 674 ? -30.798 -2.506 27.899 1.00 85.56 674 ASP A C 1
ATOM 5136 O O . ASP A 1 674 ? -31.526 -2.687 26.927 1.00 85.56 674 ASP A O 1
ATOM 5140 N N . GLY A 1 675 ? -30.628 -3.455 28.821 1.00 74.62 675 GLY A N 1
ATOM 5141 C CA . GLY A 1 675 ? -31.251 -4.779 28.735 1.00 74.62 675 GLY A CA 1
ATOM 5142 C C . GLY A 1 675 ? -30.397 -5.858 28.064 1.00 74.62 675 GLY A C 1
ATOM 5143 O O . GLY A 1 675 ? -30.715 -7.037 28.226 1.00 74.62 675 GLY A O 1
ATOM 5144 N N . ILE A 1 676 ? -29.274 -5.513 27.415 1.00 81.06 676 ILE A N 1
ATOM 5145 C CA . ILE A 1 676 ? -28.268 -6.531 27.083 1.00 81.06 676 ILE A CA 1
ATOM 5146 C C . ILE A 1 676 ? -27.572 -6.923 28.395 1.00 81.06 676 ILE A C 1
ATOM 5148 O O . ILE A 1 676 ? -26.988 -6.077 29.081 1.00 81.06 676 ILE A O 1
ATOM 5152 N N . GLY A 1 677 ? -27.750 -8.182 28.802 1.00 75.69 677 GLY A N 1
ATOM 5153 C CA . GLY A 1 677 ? -27.233 -8.713 30.066 1.00 75.69 677 GLY A CA 1
ATOM 5154 C C . GLY A 1 677 ? -25.702 -8.779 30.114 1.00 75.69 677 GLY A C 1
ATOM 5155 O O . GLY A 1 677 ? -25.015 -8.239 29.250 1.00 75.69 677 GLY A O 1
ATOM 5156 N N . GLY A 1 678 ? -25.163 -9.487 31.107 1.00 78.12 678 GLY A N 1
ATOM 5157 C CA . GLY A 1 678 ? -23.718 -9.662 31.301 1.00 78.12 678 GLY A CA 1
ATOM 5158 C C . GLY A 1 678 ? -23.110 -8.669 32.295 1.00 78.12 678 GLY A C 1
ATOM 5159 O O . GLY A 1 678 ? -23.638 -7.583 32.512 1.00 78.12 678 GLY A O 1
ATOM 5160 N N . ASP A 1 679 ? -22.000 -9.074 32.913 1.00 86.75 679 ASP A N 1
ATOM 5161 C CA . ASP A 1 679 ? -21.221 -8.253 33.848 1.00 86.75 679 ASP A CA 1
ATOM 5162 C C . ASP A 1 679 ? -20.336 -7.236 33.103 1.00 86.75 679 ASP A C 1
ATOM 5164 O O . ASP A 1 679 ? -19.992 -6.197 33.659 1.00 86.75 679 ASP A O 1
ATOM 5168 N N . LEU A 1 680 ? -19.948 -7.551 31.859 1.00 93.88 680 LEU A N 1
ATOM 5169 C CA . LEU A 1 680 ? -19.160 -6.696 30.967 1.00 93.88 680 LEU A CA 1
ATOM 5170 C C . LEU A 1 680 ? -19.720 -6.716 29.544 1.00 93.88 680 LEU A C 1
ATOM 5172 O O . LEU A 1 680 ? -20.034 -7.783 29.011 1.00 93.88 680 LEU A O 1
ATOM 5176 N N . ARG A 1 681 ? -19.741 -5.551 28.897 1.00 95.75 681 ARG A N 1
ATOM 5177 C CA . ARG A 1 681 ? -20.055 -5.360 27.477 1.00 95.75 681 ARG A CA 1
ATOM 5178 C C . ARG A 1 681 ? -18.762 -5.133 26.706 1.00 95.75 681 ARG A C 1
ATOM 5180 O O . ARG A 1 681 ? -18.100 -4.108 26.868 1.00 95.75 681 ARG A O 1
ATOM 5187 N N . VAL A 1 682 ? -18.390 -6.102 25.873 1.00 98.00 682 VAL A N 1
ATOM 5188 C CA . VAL A 1 682 ? -17.082 -6.148 25.214 1.00 98.00 682 VAL A CA 1
ATOM 5189 C C . VAL A 1 682 ? -17.234 -6.053 23.705 1.00 98.00 682 VAL A C 1
ATOM 5191 O O . VAL A 1 682 ? -17.768 -6.956 23.067 1.00 98.00 682 VAL A O 1
ATOM 5194 N N . GLY A 1 683 ? -16.714 -4.978 23.121 1.00 98.19 683 GLY A N 1
ATOM 5195 C CA . GLY A 1 683 ? -16.636 -4.821 21.672 1.00 98.19 683 GLY A CA 1
ATOM 5196 C C . GLY A 1 683 ? -15.572 -5.726 21.072 1.00 98.19 683 GLY A C 1
ATOM 5197 O O . GLY A 1 683 ? -14.455 -5.782 21.588 1.00 98.19 683 GLY A O 1
ATOM 5198 N N . ILE A 1 684 ? -15.886 -6.410 19.974 1.00 98.38 684 ILE A N 1
ATOM 5199 C CA . ILE A 1 684 ? -14.929 -7.278 19.282 1.00 98.38 684 ILE A CA 1
ATOM 5200 C C . ILE A 1 684 ? -14.812 -6.946 17.800 1.00 98.38 684 ILE A C 1
ATOM 5202 O O . ILE A 1 684 ? -15.796 -6.710 17.104 1.00 98.38 684 ILE A O 1
ATOM 5206 N N . ALA A 1 685 ? -13.578 -6.976 17.312 1.00 97.56 685 ALA A N 1
ATOM 5207 C CA . ALA A 1 685 ? -13.247 -7.020 15.895 1.00 97.56 685 ALA A CA 1
ATOM 5208 C C . ALA A 1 685 ? -12.059 -7.966 15.731 1.00 97.56 685 ALA A C 1
ATOM 5210 O O . ALA A 1 685 ? -11.187 -8.012 16.596 1.00 97.56 685 ALA A O 1
ATOM 5211 N N . TRP A 1 686 ? -11.994 -8.727 14.642 1.00 96.00 686 TRP A N 1
ATOM 5212 C CA . TRP A 1 686 ? -11.010 -9.812 14.528 1.00 96.00 686 TRP A CA 1
ATOM 5213 C C . TRP A 1 686 ? -10.094 -9.716 13.317 1.00 96.00 686 TRP A C 1
ATOM 5215 O O . TRP A 1 686 ? -9.050 -10.373 13.297 1.00 96.00 686 TRP A O 1
ATOM 5225 N N . ARG A 1 687 ? -10.417 -8.858 12.343 1.00 93.75 687 ARG A N 1
ATOM 5226 C CA . ARG A 1 687 ? -9.590 -8.656 11.147 1.00 93.75 687 ARG A CA 1
ATOM 5227 C C . ARG A 1 687 ? -9.707 -7.248 10.569 1.00 93.75 687 ARG A C 1
ATOM 5229 O O . ARG A 1 687 ? -10.550 -6.445 10.972 1.00 93.75 687 ARG A O 1
ATOM 5236 N N . SER A 1 688 ? -8.820 -6.926 9.632 1.00 88.69 688 SER A N 1
ATOM 5237 C CA . SER A 1 688 ? -8.999 -5.773 8.745 1.00 88.69 688 SER A CA 1
ATOM 5238 C C . SER A 1 688 ? -9.804 -6.181 7.510 1.00 88.69 688 SER A C 1
ATOM 5240 O O . SER A 1 688 ? -9.755 -7.338 7.103 1.00 88.69 688 SER A O 1
ATOM 5242 N N . GLN A 1 689 ? -10.502 -5.235 6.880 1.00 84.56 689 GLN A N 1
ATOM 5243 C CA . GLN A 1 689 ? -11.048 -5.446 5.535 1.00 84.56 689 GLN A CA 1
ATOM 5244 C C . GLN A 1 689 ? -9.925 -5.518 4.481 1.00 84.56 689 GLN A C 1
ATOM 5246 O O . GLN A 1 689 ? -10.030 -6.248 3.496 1.00 84.56 689 GLN A O 1
ATOM 5251 N N . LEU A 1 690 ? -8.826 -4.776 4.675 1.00 78.06 690 LEU A N 1
ATOM 5252 C CA . LEU A 1 690 ? -7.674 -4.828 3.775 1.00 78.06 690 LEU A CA 1
ATOM 5253 C C . LEU A 1 690 ? -6.781 -6.016 4.154 1.00 78.06 690 LEU A C 1
ATOM 5255 O O . LEU A 1 690 ? -5.863 -5.885 4.964 1.00 78.06 690 LEU A O 1
ATOM 5259 N N . MET A 1 691 ? -7.072 -7.171 3.558 1.00 77.81 691 MET A N 1
ATOM 5260 C CA . MET A 1 691 ? -6.382 -8.442 3.791 1.00 77.81 691 MET A CA 1
ATOM 5261 C C . MET A 1 691 ? -5.343 -8.722 2.703 1.00 77.81 691 MET A C 1
ATOM 5263 O O . MET A 1 691 ? -5.545 -9.566 1.833 1.00 77.81 691 MET A O 1
ATOM 5267 N N . THR A 1 692 ? -4.216 -8.010 2.746 1.00 74.81 692 THR A N 1
ATOM 5268 C CA . THR A 1 692 ? -3.033 -8.418 1.970 1.00 74.81 692 THR A CA 1
ATOM 5269 C C . THR A 1 692 ? -2.422 -9.680 2.584 1.00 74.81 692 THR A C 1
ATOM 5271 O O . THR A 1 692 ? -2.640 -9.966 3.766 1.00 74.81 692 THR A O 1
ATOM 5274 N N . VAL A 1 693 ? -1.621 -10.424 1.816 1.00 70.75 693 VAL A N 1
ATOM 5275 C CA . VAL A 1 693 ? -0.952 -11.642 2.319 1.00 70.75 693 VAL A CA 1
ATOM 5276 C C . VAL A 1 693 ? -0.101 -11.333 3.556 1.00 70.75 693 VAL A C 1
ATOM 5278 O O . VAL A 1 693 ? -0.133 -12.071 4.534 1.00 70.75 693 VAL A O 1
ATOM 5281 N N . GLU A 1 694 ? 0.586 -10.187 3.560 1.00 68.69 694 GLU A N 1
ATOM 5282 C CA . GLU A 1 694 ? 1.398 -9.745 4.700 1.00 68.69 694 GLU A CA 1
ATOM 5283 C C . GLU A 1 694 ? 0.553 -9.445 5.946 1.00 68.69 694 GLU A C 1
ATOM 5285 O O . GLU A 1 694 ? 0.972 -9.718 7.070 1.00 68.69 694 GLU A O 1
ATOM 5290 N N . ARG A 1 695 ? -0.646 -8.880 5.757 1.00 74.62 695 ARG A N 1
ATOM 5291 C CA . ARG A 1 695 ? -1.554 -8.525 6.853 1.00 74.62 695 ARG A CA 1
ATOM 5292 C C . ARG A 1 695 ? -2.271 -9.735 7.436 1.00 74.62 695 ARG A C 1
ATOM 5294 O O . ARG A 1 695 ? -2.625 -9.707 8.610 1.00 74.62 695 ARG A O 1
ATOM 5301 N N . GLN A 1 696 ? -2.457 -10.798 6.656 1.00 78.38 696 GLN A N 1
ATOM 5302 C CA . GLN A 1 696 ? -3.165 -12.000 7.094 1.00 78.38 696 GLN A CA 1
ATOM 5303 C C . GLN A 1 696 ? -2.562 -12.612 8.367 1.00 78.38 696 GLN A C 1
ATOM 5305 O O . GLN A 1 696 ? -3.299 -13.112 9.211 1.00 78.38 696 GLN A O 1
ATOM 5310 N N . TRP A 1 697 ? -1.244 -12.512 8.553 1.00 77.94 697 TRP A N 1
ATOM 5311 C CA . TRP A 1 697 ? -0.554 -13.056 9.728 1.00 77.94 697 TRP A CA 1
ATOM 5312 C C . TRP A 1 697 ? -0.809 -12.278 11.025 1.00 77.94 697 TRP A C 1
ATOM 5314 O O . TRP A 1 697 ? -0.484 -12.768 12.105 1.00 77.94 697 TRP A O 1
ATOM 5324 N N . ALA A 1 698 ? -1.379 -11.073 10.940 1.00 84.00 698 ALA A N 1
ATOM 5325 C CA . ALA A 1 698 ? -1.702 -10.246 12.099 1.00 84.00 698 ALA A CA 1
ATOM 5326 C C . ALA A 1 698 ? -3.101 -10.528 12.679 1.00 84.00 698 ALA A C 1
ATOM 5328 O O . ALA A 1 698 ? -3.478 -9.908 13.676 1.00 84.00 698 ALA A O 1
ATOM 5329 N N . TYR A 1 699 ? -3.873 -11.431 12.067 1.00 91.88 699 TYR A N 1
ATOM 5330 C CA . TYR A 1 699 ? -5.288 -11.641 12.370 1.00 91.88 699 TYR A CA 1
ATOM 5331 C C . TYR A 1 699 ? -5.608 -13.114 12.620 1.00 91.88 699 TYR A C 1
ATOM 5333 O O . TYR A 1 699 ? -4.889 -14.008 12.180 1.00 91.88 699 TYR A O 1
ATOM 5341 N N . LEU A 1 700 ? -6.711 -13.358 13.329 1.00 92.31 700 LEU A N 1
ATOM 5342 C CA . LEU A 1 700 ? -7.226 -14.698 13.605 1.00 92.31 700 LEU A CA 1
ATOM 5343 C C . LEU A 1 700 ? -8.685 -14.775 13.155 1.00 92.31 700 LEU A C 1
ATOM 5345 O O . LEU A 1 700 ? -9.453 -13.859 13.467 1.00 92.31 700 LEU A O 1
ATOM 5349 N N . PRO A 1 701 ? -9.094 -15.844 12.451 1.00 92.75 701 PRO A N 1
ATOM 5350 C CA . PRO A 1 701 ? -10.492 -16.030 12.089 1.00 92.75 701 PRO A CA 1
ATOM 5351 C C . PRO A 1 701 ? -11.348 -16.157 13.352 1.00 92.75 701 PRO A C 1
ATOM 5353 O O . PRO A 1 701 ? -10.906 -16.730 14.349 1.00 92.75 701 PRO A O 1
ATOM 5356 N N . LEU A 1 702 ? -12.601 -15.690 13.305 1.00 95.38 702 LEU A N 1
ATOM 5357 C CA . LEU A 1 702 ? -13.497 -15.705 14.471 1.00 95.38 702 LEU A CA 1
ATOM 5358 C C . LEU A 1 702 ? -13.690 -17.117 15.062 1.00 95.38 702 LEU A C 1
ATOM 5360 O O . LEU A 1 702 ? -13.847 -17.287 16.267 1.00 95.38 702 LEU A O 1
ATOM 5364 N N . GLY A 1 703 ? -13.567 -18.162 14.238 1.00 94.12 703 GLY A N 1
ATOM 5365 C CA . GLY A 1 703 ? -13.596 -19.558 14.684 1.00 94.12 703 GLY A CA 1
ATOM 5366 C C . GLY A 1 703 ? -12.465 -19.975 15.639 1.00 94.12 703 GLY A C 1
ATOM 5367 O O . GLY A 1 703 ? -12.560 -21.043 16.238 1.00 94.12 703 GLY A O 1
ATOM 5368 N N . GLU A 1 704 ? -11.409 -19.178 15.802 1.00 94.25 704 GLU A N 1
ATOM 5369 C CA . GLU A 1 704 ? -10.344 -19.400 16.793 1.00 94.25 704 GLU A CA 1
ATOM 5370 C C . GLU A 1 704 ? -10.571 -18.632 18.108 1.00 94.25 704 GLU A C 1
ATOM 5372 O O . GLU A 1 704 ? -9.843 -18.839 19.078 1.00 94.25 704 GLU A O 1
ATOM 5377 N N . TRP A 1 705 ? -11.612 -17.795 18.192 1.00 96.94 705 TRP A N 1
ATOM 5378 C CA . TRP A 1 705 ? -11.896 -16.955 19.362 1.00 96.94 705 TRP A CA 1
ATOM 5379 C C . TRP A 1 705 ? -12.572 -17.671 20.530 1.00 96.94 705 TRP A C 1
ATOM 5381 O O . TRP A 1 705 ? -12.838 -17.043 21.554 1.00 96.94 705 TRP A O 1
ATOM 5391 N N . GLY A 1 706 ? -12.785 -18.985 20.429 1.00 95.25 706 GLY A N 1
ATOM 5392 C CA . GLY A 1 706 ? -13.416 -19.808 21.465 1.00 95.25 706 GLY A CA 1
ATOM 5393 C C . GLY A 1 706 ? -12.935 -19.540 22.901 1.00 95.25 706 GLY A C 1
ATOM 5394 O O . GLY A 1 706 ? -13.785 -19.402 23.779 1.00 95.25 706 GLY A O 1
ATOM 5395 N N . PRO A 1 707 ? -11.619 -19.392 23.178 1.00 95.31 707 PRO A N 1
ATOM 5396 C CA . PRO A 1 707 ? -11.146 -19.064 24.523 1.00 95.31 707 PRO A CA 1
ATOM 5397 C C . PRO A 1 707 ? -11.729 -17.761 25.082 1.00 95.31 707 PRO A C 1
ATOM 5399 O O . PRO A 1 707 ? -12.061 -17.716 26.266 1.00 95.31 707 PRO A O 1
ATOM 5402 N N . VAL A 1 708 ? -11.839 -16.721 24.247 1.00 97.31 708 VAL A N 1
ATOM 5403 C CA . VAL A 1 708 ? -12.360 -15.397 24.618 1.00 97.31 708 VAL A CA 1
ATOM 5404 C C . VAL A 1 708 ? -13.882 -15.429 24.678 1.00 97.31 708 VAL A C 1
ATOM 5406 O O . VAL A 1 708 ? -14.437 -15.042 25.700 1.00 97.31 708 VAL A O 1
ATOM 5409 N N . LEU A 1 709 ? -14.542 -15.944 23.634 1.00 96.56 709 LEU A N 1
ATOM 5410 C CA . LEU A 1 709 ? -16.006 -16.004 23.552 1.00 96.56 709 LEU A CA 1
ATOM 5411 C C . LEU A 1 709 ? -16.612 -16.855 24.675 1.00 96.56 709 LEU A C 1
ATOM 5413 O O . LEU A 1 709 ? -17.663 -16.520 25.199 1.00 96.56 709 LEU A O 1
ATOM 5417 N N . GLY A 1 710 ? -15.919 -17.903 25.123 1.00 92.56 710 GLY A N 1
ATOM 5418 C CA . GLY A 1 710 ? -16.344 -18.731 26.254 1.00 92.56 710 GLY A CA 1
ATOM 5419 C C . GLY A 1 710 ? -16.114 -18.117 27.644 1.00 92.56 710 GLY A C 1
ATOM 5420 O O . GLY A 1 710 ? -16.163 -18.846 28.637 1.00 92.56 710 GLY A O 1
ATOM 5421 N N . ALA A 1 711 ? -15.780 -16.827 27.764 1.00 93.12 711 ALA A N 1
ATOM 5422 C CA . ALA A 1 711 ? -15.627 -16.175 29.063 1.00 93.12 711 ALA A CA 1
ATOM 5423 C C . ALA A 1 711 ? -17.007 -15.904 29.708 1.00 93.12 711 ALA A C 1
ATOM 5425 O O . ALA A 1 711 ? -17.801 -15.151 29.149 1.00 93.12 711 ALA A O 1
ATOM 5426 N N . PRO A 1 712 ? -17.318 -16.481 30.887 1.00 91.44 712 PRO A N 1
ATOM 5427 C CA . PRO A 1 712 ? -18.610 -16.277 31.535 1.00 91.44 712 PRO A CA 1
ATOM 5428 C C . PRO A 1 712 ? -18.793 -14.832 32.007 1.00 91.44 712 PRO A C 1
ATOM 5430 O O . PRO A 1 712 ? -17.843 -14.199 32.465 1.00 91.44 712 PRO A O 1
ATOM 5433 N N . GLY A 1 713 ? -20.041 -14.356 31.980 1.00 90.88 713 GLY A N 1
ATOM 5434 C CA . GLY A 1 713 ? -20.393 -13.008 32.436 1.00 90.88 713 GLY A CA 1
ATOM 5435 C C . GLY A 1 713 ? -20.054 -11.900 31.438 1.00 90.88 713 GLY A C 1
ATOM 5436 O O . GLY A 1 713 ? -20.069 -10.735 31.814 1.00 90.88 713 GLY A O 1
ATOM 5437 N N . VAL A 1 714 ? -19.748 -12.235 30.184 1.00 95.19 714 VAL A N 1
ATOM 5438 C CA . VAL A 1 714 ? -19.398 -11.261 29.146 1.00 95.19 714 VAL A CA 1
ATOM 5439 C C . VAL A 1 714 ? -20.429 -11.290 28.028 1.00 95.19 714 VAL A C 1
ATOM 5441 O O . VAL A 1 714 ? -20.775 -12.360 27.534 1.00 95.19 714 VAL A O 1
ATOM 5444 N N . THR A 1 715 ? -20.869 -10.109 27.610 1.00 95.38 715 THR A N 1
ATOM 5445 C CA . THR A 1 715 ? -21.688 -9.908 26.415 1.00 95.38 715 THR A CA 1
ATOM 5446 C C . THR A 1 715 ? -20.823 -9.288 25.334 1.00 95.38 715 THR A C 1
ATOM 5448 O O . THR A 1 715 ? -20.246 -8.217 25.530 1.00 95.38 715 THR A O 1
ATOM 5451 N N . PHE A 1 716 ? -20.719 -9.964 24.193 1.00 97.44 716 PHE A N 1
ATOM 5452 C CA . PHE A 1 716 ? -19.913 -9.497 23.071 1.00 97.44 716 PHE A CA 1
ATOM 5453 C C . PHE A 1 716 ? -20.746 -8.640 22.129 1.00 97.44 716 PHE A C 1
ATOM 5455 O O . PHE A 1 716 ? -21.869 -9.004 21.798 1.00 97.44 716 PHE A O 1
ATOM 5462 N N . VAL A 1 717 ? -20.186 -7.514 21.693 1.00 97.31 717 VAL A N 1
ATOM 5463 C CA . VAL A 1 717 ? -20.806 -6.575 20.753 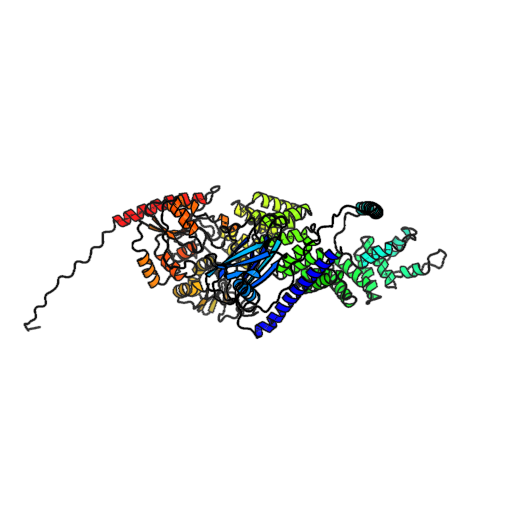1.00 97.31 717 VAL A CA 1
ATOM 5464 C C . VAL A 1 717 ? -19.967 -6.534 19.480 1.00 97.31 717 VAL A C 1
ATOM 5466 O O . VAL A 1 717 ? -18.750 -6.335 19.541 1.00 97.31 717 VAL A O 1
ATOM 5469 N N . ASN A 1 718 ? -20.601 -6.727 18.326 1.00 97.50 718 ASN A N 1
ATOM 5470 C CA . ASN A 1 718 ? -19.918 -6.688 17.040 1.00 97.50 718 ASN A CA 1
ATOM 5471 C C . ASN A 1 718 ? -19.431 -5.262 16.722 1.00 97.50 718 ASN A C 1
ATOM 5473 O O . ASN A 1 718 ? -20.223 -4.323 16.670 1.00 97.50 718 ASN A O 1
ATOM 5477 N N . LEU A 1 719 ? -18.126 -5.111 16.486 1.00 97.75 719 LEU A N 1
ATOM 5478 C CA . LEU A 1 719 ? -17.505 -3.902 15.932 1.00 97.75 719 LEU A CA 1
ATOM 5479 C C . LEU A 1 719 ? -16.783 -4.182 14.599 1.00 97.75 719 LEU A C 1
ATOM 5481 O O . LEU A 1 719 ? -16.093 -3.306 14.069 1.00 97.75 719 LEU A O 1
ATOM 5485 N N . GLN A 1 720 ? -16.899 -5.395 14.049 1.00 96.50 720 GLN A N 1
ATOM 5486 C CA . GLN A 1 720 ? -16.371 -5.734 12.733 1.00 96.50 720 GLN A CA 1
ATOM 5487 C C . GLN A 1 720 ? -17.213 -5.033 11.660 1.00 96.50 720 GLN A C 1
ATOM 5489 O O . GLN A 1 720 ? -18.428 -5.172 11.594 1.00 96.50 720 GLN A O 1
ATOM 5494 N N . TYR A 1 721 ? -16.549 -4.234 10.833 1.00 93.06 721 TYR A N 1
ATOM 5495 C CA . TYR A 1 721 ? -17.188 -3.230 9.976 1.00 93.06 721 TYR A CA 1
ATOM 5496 C C . TYR A 1 721 ? -17.405 -3.686 8.528 1.00 93.06 721 TYR A C 1
ATOM 5498 O O . TYR A 1 721 ? -17.814 -2.897 7.684 1.00 93.06 721 TYR A O 1
ATOM 5506 N N . ASP A 1 722 ? -17.070 -4.922 8.186 1.00 90.00 722 ASP A N 1
ATOM 5507 C CA . ASP A 1 722 ? -17.311 -5.478 6.858 1.00 90.00 722 ASP A CA 1
ATOM 5508 C C . ASP A 1 722 ? -18.241 -6.690 6.919 1.00 90.00 722 ASP A C 1
ATOM 5510 O O . ASP A 1 722 ? -18.762 -7.029 7.977 1.00 90.00 722 ASP A O 1
ATOM 5514 N N . ASP A 1 723 ? -18.505 -7.298 5.763 1.00 89.38 723 ASP A N 1
ATOM 5515 C CA . ASP A 1 723 ? -19.406 -8.444 5.665 1.00 89.38 723 ASP A CA 1
ATOM 5516 C C . ASP A 1 723 ? -18.855 -9.623 6.487 1.00 89.38 723 ASP A C 1
ATOM 5518 O O . ASP A 1 723 ? -17.811 -10.200 6.160 1.00 89.38 723 ASP A O 1
ATOM 5522 N N . CYS A 1 724 ? -19.530 -9.912 7.601 1.00 92.69 724 CYS A N 1
ATOM 5523 C CA . CYS A 1 724 ? -19.104 -10.873 8.612 1.00 92.69 724 CYS A CA 1
ATOM 5524 C C . CYS A 1 724 ? -20.242 -11.737 9.178 1.00 92.69 724 CYS A C 1
ATOM 5526 O O . CYS A 1 724 ? -19.984 -12.584 10.036 1.00 92.69 724 CYS A O 1
ATOM 5528 N N . GLU A 1 725 ? -21.468 -11.596 8.667 1.00 93.25 725 GLU A N 1
ATOM 5529 C CA . GLU A 1 725 ? -22.665 -12.275 9.187 1.00 93.25 725 GLU A CA 1
ATOM 5530 C C . GLU A 1 725 ? -22.470 -13.800 9.240 1.00 93.25 725 GLU A C 1
ATOM 5532 O O . GLU A 1 725 ? -22.674 -14.449 10.266 1.00 93.25 725 GLU A O 1
ATOM 5537 N N . ALA A 1 726 ? -21.950 -14.383 8.156 1.00 94.81 726 ALA A N 1
ATOM 5538 C CA . ALA A 1 726 ? -21.693 -15.818 8.091 1.00 94.81 726 ALA A CA 1
ATOM 5539 C C . ALA A 1 726 ? -20.577 -16.282 9.052 1.00 94.81 726 ALA A C 1
ATOM 5541 O O . ALA A 1 726 ? -20.557 -17.445 9.459 1.00 94.81 726 ALA A O 1
ATOM 5542 N N . GLU A 1 727 ? -19.609 -15.421 9.390 1.00 95.56 727 GLU A N 1
ATOM 5543 C CA . GLU A 1 727 ? -18.583 -15.734 10.395 1.00 95.56 727 GLU A CA 1
ATOM 5544 C C . GLU A 1 727 ? -19.179 -15.741 11.803 1.00 95.56 727 GLU A C 1
ATOM 5546 O O . GLU A 1 727 ? -18.894 -16.672 12.560 1.00 95.56 727 GLU A O 1
ATOM 5551 N N . ILE A 1 728 ? -20.027 -14.755 12.113 1.00 96.38 728 ILE A N 1
ATOM 5552 C CA . ILE A 1 728 ? -20.745 -14.632 13.386 1.00 96.38 728 ILE A CA 1
ATOM 5553 C C . ILE A 1 728 ? -21.648 -15.844 13.596 1.00 96.38 728 ILE A C 1
ATOM 5555 O O . ILE A 1 728 ? -21.430 -16.580 14.553 1.00 96.38 728 ILE A O 1
ATOM 5559 N N . GLN A 1 729 ? -22.547 -16.150 12.655 1.00 95.81 729 GLN A N 1
ATOM 5560 C CA . GLN A 1 729 ? -23.467 -17.292 12.762 1.00 95.81 729 GLN A CA 1
ATOM 5561 C C . GLN A 1 729 ? -22.730 -18.616 13.021 1.00 95.81 729 GLN A C 1
ATOM 5563 O O . GLN A 1 729 ? -23.144 -19.429 13.848 1.00 95.81 729 GLN A O 1
ATOM 5568 N N . ARG A 1 730 ? -21.592 -18.841 12.345 1.00 96.12 730 ARG A N 1
ATOM 5569 C CA . ARG A 1 730 ? -20.753 -20.029 12.584 1.00 96.12 730 ARG A CA 1
ATOM 5570 C C . ARG A 1 730 ? -20.125 -20.032 13.975 1.00 96.12 730 ARG A C 1
ATOM 5572 O O . ARG A 1 730 ? -20.003 -21.101 14.570 1.00 96.12 730 ARG A O 1
ATOM 5579 N N . ALA A 1 731 ? -19.680 -18.881 14.473 1.00 95.81 731 ALA A N 1
ATOM 5580 C CA . ALA A 1 731 ? -19.094 -18.765 15.803 1.00 95.81 731 ALA A CA 1
ATOM 5581 C C . ALA A 1 731 ? -20.151 -18.959 16.900 1.00 95.81 731 ALA A C 1
ATOM 5583 O O . ALA A 1 731 ? -19.916 -19.737 17.822 1.00 95.81 731 ALA A O 1
ATOM 5584 N N . GLU A 1 732 ? -21.324 -18.342 16.765 1.00 95.62 732 GLU A N 1
ATOM 5585 C CA . GLU A 1 732 ? -22.455 -18.507 17.683 1.00 95.62 732 GLU A CA 1
ATOM 5586 C C . GLU A 1 732 ? -22.910 -19.967 17.741 1.00 95.62 732 GLU A C 1
ATOM 5588 O O . GLU A 1 732 ? -23.000 -20.541 18.826 1.00 95.62 732 GLU A O 1
ATOM 5593 N N . ALA A 1 733 ? -23.095 -20.613 16.583 1.00 95.25 733 ALA A N 1
ATOM 5594 C CA . ALA A 1 733 ? -23.461 -22.027 16.512 1.00 95.25 733 ALA A CA 1
ATOM 5595 C C . ALA A 1 733 ? -22.395 -22.944 17.135 1.00 95.25 733 ALA A C 1
ATOM 5597 O O . ALA A 1 733 ? -22.721 -23.963 17.741 1.00 95.25 733 ALA A O 1
ATOM 5598 N N . ARG A 1 734 ? -21.111 -22.594 16.993 1.00 95.50 734 ARG A N 1
ATOM 5599 C CA . ARG A 1 734 ? -19.995 -23.393 17.512 1.00 95.50 734 ARG A CA 1
ATOM 5600 C C . ARG A 1 734 ? -19.783 -23.223 19.014 1.00 95.50 734 ARG A C 1
ATOM 5602 O O . ARG A 1 734 ? -19.411 -24.190 19.675 1.00 95.50 734 ARG A O 1
ATOM 5609 N N . PHE A 1 735 ? -19.930 -22.008 19.533 1.00 94.56 735 PHE A N 1
ATOM 5610 C CA . PHE A 1 735 ? -19.566 -21.671 20.912 1.00 94.56 735 PHE A CA 1
ATOM 5611 C C . PHE A 1 735 ? -20.770 -21.476 21.836 1.00 94.56 735 PHE A C 1
ATOM 5613 O O . PHE A 1 735 ? -20.582 -21.440 23.047 1.00 94.56 735 PHE A O 1
ATOM 5620 N N . GLY A 1 736 ? -21.989 -21.384 21.296 1.00 91.75 736 GLY A N 1
ATOM 5621 C CA . GLY A 1 736 ? -23.212 -21.176 22.074 1.00 91.75 736 GLY A CA 1
ATOM 5622 C C . GLY A 1 736 ? -23.282 -19.799 22.736 1.00 91.75 736 GLY A C 1
ATOM 5623 O O . GLY A 1 736 ? -23.919 -19.657 23.777 1.00 91.75 736 GLY A O 1
ATOM 5624 N N . VAL A 1 737 ? -22.591 -18.804 22.173 1.00 89.94 737 VAL A N 1
ATOM 5625 C CA . VAL A 1 737 ? -22.486 -17.447 22.725 1.00 89.94 737 VAL A CA 1
ATOM 5626 C C . VAL A 1 737 ? -22.979 -16.461 21.673 1.00 89.94 737 VAL A C 1
ATOM 5628 O O . VAL A 1 737 ? -22.349 -16.400 20.618 1.00 89.94 737 VAL A O 1
ATOM 5631 N N . PRO A 1 738 ? -24.065 -15.712 21.934 1.00 91.50 738 PRO A N 1
ATOM 5632 C CA . PRO A 1 738 ? -24.555 -14.714 20.996 1.00 91.50 738 PRO A CA 1
ATOM 5633 C C . PRO A 1 738 ? -23.587 -13.530 20.911 1.00 91.50 738 PRO A C 1
ATOM 5635 O O . PRO A 1 738 ? -23.021 -13.098 21.922 1.00 91.50 738 PRO A O 1
ATOM 5638 N N . ILE A 1 739 ? -23.420 -12.988 19.709 1.00 95.19 739 ILE A N 1
ATOM 5639 C CA . ILE A 1 739 ? -22.668 -11.764 19.448 1.00 95.19 739 ILE A CA 1
ATOM 5640 C C . ILE A 1 739 ? -23.690 -10.695 19.083 1.00 95.19 739 ILE A C 1
ATOM 5642 O O . ILE A 1 739 ? -24.354 -10.764 18.057 1.00 95.19 739 ILE A O 1
ATOM 5646 N N . TYR A 1 740 ? -23.839 -9.704 19.954 1.00 94.19 740 TYR A N 1
ATOM 5647 C CA . TYR A 1 740 ? -24.850 -8.675 19.800 1.00 94.19 740 TYR A CA 1
ATOM 5648 C C . TYR A 1 740 ? -24.511 -7.736 18.640 1.00 94.19 740 TYR A C 1
ATOM 5650 O O . TYR A 1 740 ? -23.444 -7.113 18.616 1.00 94.19 740 TYR A O 1
ATOM 5658 N N . GLU A 1 741 ? -25.449 -7.602 17.709 1.00 91.69 741 GLU A N 1
ATOM 5659 C CA . GLU A 1 741 ? -25.380 -6.668 16.591 1.00 91.69 741 GLU A CA 1
ATOM 5660 C C . GLU A 1 741 ? -26.420 -5.568 16.776 1.00 91.69 741 GLU A C 1
ATOM 5662 O O . GLU A 1 741 ? -27.590 -5.827 17.062 1.00 91.69 741 GLU A O 1
ATOM 5667 N N . LEU A 1 742 ? -25.990 -4.316 16.623 1.00 85.31 742 LEU A N 1
ATOM 5668 C CA . LEU A 1 742 ? -26.886 -3.178 16.760 1.00 85.31 742 LEU A CA 1
ATOM 5669 C C . LEU A 1 742 ? -27.671 -2.984 15.460 1.00 85.31 742 LEU A C 1
ATOM 5671 O O . LEU A 1 742 ? -27.084 -2.709 14.410 1.00 85.31 742 LEU A O 1
ATOM 5675 N N . GLU A 1 743 ? -28.997 -3.099 15.528 1.00 79.06 743 GLU A N 1
ATOM 5676 C CA . GLU A 1 743 ? -29.845 -2.953 14.345 1.00 79.06 743 GLU A CA 1
ATOM 5677 C C . GLU A 1 743 ? -29.624 -1.573 13.691 1.00 79.06 743 GLU A C 1
ATOM 5679 O O . GLU A 1 743 ? -29.661 -0.535 14.355 1.00 79.06 743 GLU A O 1
ATOM 5684 N N . ARG A 1 744 ? -29.429 -1.557 12.364 1.00 82.81 744 ARG A N 1
ATOM 5685 C CA . ARG A 1 744 ? -29.350 -0.340 11.526 1.00 82.81 744 ARG A CA 1
ATOM 5686 C C . ARG A 1 744 ? -28.155 0.590 11.793 1.00 82.81 744 ARG A C 1
ATOM 5688 O O . ARG A 1 744 ? -28.216 1.759 11.410 1.00 82.81 744 ARG A O 1
ATOM 5695 N N . LEU A 1 745 ? -27.065 0.104 12.389 1.00 90.81 745 LEU A N 1
ATOM 5696 C CA . LEU A 1 745 ? -25.803 0.849 12.459 1.00 90.81 745 LEU A CA 1
ATOM 5697 C C . LEU A 1 745 ? -24.828 0.402 11.359 1.00 90.81 745 LEU A C 1
ATOM 5699 O O . LEU A 1 745 ? -24.392 -0.745 11.334 1.00 90.81 745 LEU A O 1
ATOM 5703 N N . ASP A 1 746 ? -24.430 1.326 10.482 1.00 92.75 746 ASP A N 1
ATOM 5704 C CA . ASP A 1 746 ? -23.365 1.083 9.503 1.00 92.75 746 ASP A CA 1
ATOM 5705 C C . ASP A 1 746 ? -21.991 1.305 10.152 1.00 92.75 746 ASP A C 1
ATOM 5707 O O . ASP A 1 746 ? -21.457 2.416 10.163 1.00 92.75 746 ASP A O 1
ATOM 5711 N N . LEU A 1 747 ? -21.396 0.225 10.665 1.00 94.06 747 LEU A N 1
ATOM 5712 C CA . LEU A 1 747 ? -20.097 0.257 11.344 1.00 94.06 747 LEU A CA 1
ATOM 5713 C C . LEU A 1 747 ? -18.940 0.778 10.465 1.00 94.06 747 LEU A C 1
ATOM 5715 O O . LEU A 1 747 ? -17.895 1.167 10.995 1.00 94.06 747 LEU A O 1
ATOM 5719 N N . LYS A 1 748 ? -19.108 0.800 9.135 1.00 91.56 748 LYS A N 1
ATOM 5720 C CA . LYS A 1 748 ? -18.084 1.205 8.164 1.00 91.56 748 LYS A CA 1
ATOM 5721 C C . LYS A 1 748 ? -18.166 2.668 7.772 1.00 91.56 748 LYS A C 1
ATOM 5723 O O . LYS A 1 748 ? -17.128 3.304 7.559 1.00 91.56 748 LYS A O 1
ATOM 5728 N N . ASN A 1 749 ? -19.377 3.171 7.562 1.00 92.62 749 ASN A N 1
ATOM 5729 C CA . ASN A 1 749 ? -19.587 4.502 7.000 1.00 92.62 749 ASN A CA 1
ATOM 5730 C C . ASN A 1 749 ? -20.068 5.519 8.035 1.00 92.62 749 ASN A C 1
ATOM 5732 O O . ASN A 1 749 ? -19.788 6.705 7.870 1.00 92.62 749 ASN A O 1
ATOM 5736 N N . ASP A 1 750 ? -20.713 5.074 9.114 1.00 94.62 750 ASP A N 1
ATOM 5737 C CA . ASP A 1 750 ? -21.186 5.928 10.203 1.00 94.62 750 ASP A CA 1
ATOM 5738 C C . ASP A 1 750 ? -20.193 5.930 11.377 1.00 94.62 750 ASP A C 1
ATOM 5740 O O . ASP A 1 750 ? -20.459 5.382 12.446 1.00 94.62 750 ASP A O 1
ATOM 5744 N N . PHE A 1 751 ? -19.026 6.565 11.196 1.00 95.25 751 PHE A N 1
ATOM 5745 C CA . PHE A 1 751 ? -18.023 6.658 12.268 1.00 95.25 751 PHE A CA 1
ATOM 5746 C C . PHE A 1 751 ? -18.546 7.357 13.524 1.00 95.25 751 PHE A C 1
ATOM 5748 O O . PHE A 1 751 ? -18.113 7.015 14.620 1.00 95.25 751 PHE A O 1
ATOM 5755 N N . GLU A 1 752 ? -19.483 8.297 13.387 1.00 94.06 752 GLU A N 1
ATOM 5756 C CA . GLU A 1 752 ? -20.101 8.969 14.529 1.00 94.06 752 GLU A CA 1
ATOM 5757 C C . GLU A 1 752 ? -20.923 7.976 15.366 1.00 94.06 752 GLU A C 1
ATOM 5759 O O . GLU A 1 752 ? -20.786 7.911 16.588 1.00 94.06 752 GLU A O 1
ATOM 5764 N N . GLY A 1 753 ? -21.742 7.154 14.704 1.00 95.31 753 GLY A N 1
ATOM 5765 C CA . GLY A 1 753 ? -22.527 6.100 15.341 1.00 95.31 753 GLY A CA 1
ATOM 5766 C C . GLY A 1 753 ? -21.657 4.989 15.929 1.00 95.31 753 GLY A C 1
ATOM 5767 O O . GLY A 1 753 ? -21.922 4.545 17.046 1.00 95.31 753 GLY A O 1
ATOM 5768 N N . THR A 1 754 ? -20.598 4.583 15.225 1.00 96.69 754 THR A N 1
ATOM 5769 C CA . THR A 1 754 ? -19.622 3.593 15.708 1.00 96.69 754 THR A CA 1
ATOM 5770 C C . THR A 1 754 ? -18.863 4.103 16.927 1.00 96.69 754 THR A C 1
ATOM 5772 O O . THR A 1 754 ? -18.696 3.366 17.899 1.00 96.69 754 THR A O 1
ATOM 5775 N N . ALA A 1 755 ? -18.433 5.366 16.919 1.00 98.00 755 ALA A N 1
ATOM 5776 C CA . ALA A 1 755 ? -17.775 5.985 18.063 1.00 98.00 755 ALA A CA 1
ATOM 5777 C C . ALA A 1 755 ? -18.724 6.070 19.267 1.00 98.00 755 ALA A C 1
ATOM 5779 O O . ALA A 1 755 ? -18.354 5.661 20.364 1.00 98.00 755 ALA A O 1
ATOM 5780 N N . ALA A 1 756 ? -19.973 6.494 19.050 1.00 97.44 756 ALA A N 1
ATOM 5781 C CA . ALA A 1 756 ? -20.993 6.544 20.094 1.00 97.44 756 ALA A CA 1
ATOM 5782 C C . ALA A 1 756 ? -21.322 5.163 20.694 1.00 97.44 756 ALA A C 1
ATOM 5784 O O . ALA A 1 756 ? -21.491 5.045 21.910 1.00 97.44 756 ALA A O 1
ATOM 5785 N N . LEU A 1 757 ? -21.388 4.114 19.865 1.00 97.31 757 LEU A N 1
ATOM 5786 C CA . LEU A 1 757 ? -21.519 2.731 20.330 1.00 97.31 757 LEU A CA 1
ATOM 5787 C C . LEU A 1 757 ? -20.304 2.332 21.174 1.00 97.31 757 LEU A C 1
ATOM 5789 O O . LEU A 1 757 ? -20.463 1.880 22.304 1.00 97.31 757 LEU A O 1
ATOM 5793 N N . THR A 1 758 ? -19.099 2.555 20.647 1.00 98.00 758 THR A N 1
ATOM 5794 C CA . THR A 1 758 ? -17.835 2.161 21.283 1.00 98.00 758 THR A CA 1
ATOM 5795 C C . THR A 1 758 ? -17.659 2.812 22.657 1.00 98.00 758 THR A C 1
ATOM 5797 O O . THR A 1 758 ? -17.265 2.132 23.599 1.00 98.00 758 THR A O 1
ATOM 5800 N N . THR A 1 759 ? -18.022 4.091 22.814 1.00 97.69 759 THR A N 1
ATOM 5801 C CA . THR A 1 759 ? -17.975 4.821 24.098 1.00 97.69 759 THR A CA 1
ATOM 5802 C C . THR A 1 759 ? -18.865 4.213 25.192 1.00 97.69 759 THR A C 1
ATOM 5804 O O . THR A 1 759 ? -18.639 4.477 26.369 1.00 97.69 759 THR A O 1
ATOM 5807 N N . ASN A 1 760 ? -19.870 3.403 24.841 1.00 96.50 760 ASN A N 1
ATOM 5808 C CA . ASN A 1 760 ? -20.737 2.728 25.813 1.00 96.50 760 ASN A CA 1
ATOM 5809 C C . ASN A 1 760 ? -20.272 1.310 26.193 1.00 96.50 760 ASN A C 1
ATOM 5811 O O . ASN A 1 760 ? -20.996 0.611 26.904 1.00 96.50 760 ASN A O 1
ATOM 5815 N N . LEU A 1 761 ? -19.105 0.874 25.717 1.00 97.06 761 LEU A N 1
ATOM 5816 C CA . LEU A 1 761 ? -18.545 -0.445 26.012 1.00 97.06 761 LEU A CA 1
ATOM 5817 C C . LEU A 1 761 ? -17.535 -0.364 27.159 1.00 97.06 761 LEU A C 1
ATOM 5819 O O . LEU A 1 761 ? -16.834 0.634 27.315 1.00 97.06 761 LEU A O 1
ATOM 5823 N N . ASP A 1 762 ? -17.421 -1.445 27.929 1.00 96.88 762 ASP A N 1
ATOM 5824 C CA . ASP A 1 762 ? -16.480 -1.531 29.054 1.00 96.88 762 ASP A CA 1
ATOM 5825 C C . ASP A 1 762 ? -15.051 -1.841 28.584 1.00 96.88 762 ASP A C 1
ATOM 5827 O O . ASP A 1 762 ? -14.066 -1.496 29.241 1.00 96.88 762 ASP A O 1
ATOM 5831 N N . LEU A 1 763 ? -14.934 -2.532 27.448 1.00 98.25 763 LEU A N 1
ATOM 5832 C CA . LEU A 1 763 ? -13.675 -2.989 26.872 1.00 98.25 763 LEU A CA 1
ATOM 5833 C C . LEU A 1 763 ? -13.842 -3.240 25.370 1.00 98.25 763 LEU A C 1
ATOM 5835 O O . LEU A 1 763 ? -14.884 -3.710 24.919 1.00 98.25 763 LEU A O 1
ATOM 5839 N N . VAL A 1 764 ? -12.778 -3.018 24.602 1.00 98.69 764 VAL A N 1
ATOM 5840 C CA . VAL A 1 764 ? -12.662 -3.482 23.215 1.00 98.69 764 VAL A CA 1
ATOM 5841 C C . VAL A 1 764 ? -11.515 -4.480 23.088 1.00 98.69 764 VAL A C 1
ATOM 5843 O O . VAL A 1 764 ? -10.402 -4.213 23.537 1.00 98.69 764 VAL A O 1
ATOM 5846 N N . ILE A 1 765 ? -11.760 -5.625 22.453 1.00 98.56 765 ILE A N 1
ATOM 5847 C CA . ILE A 1 765 ? -10.734 -6.616 22.108 1.00 98.56 765 ILE A CA 1
ATOM 5848 C C . ILE A 1 765 ? -10.612 -6.661 20.587 1.00 98.56 765 ILE A C 1
ATOM 5850 O O . ILE A 1 765 ? -11.543 -7.063 19.890 1.00 98.56 765 ILE A O 1
ATOM 5854 N N . ALA A 1 766 ? -9.461 -6.249 20.063 1.00 97.50 766 ALA A N 1
ATOM 5855 C CA . ALA A 1 766 ? -9.248 -6.155 18.621 1.00 97.50 766 ALA A CA 1
ATOM 5856 C C . ALA A 1 766 ? -7.770 -6.333 18.237 1.00 97.50 766 ALA A C 1
ATOM 5858 O O . ALA A 1 766 ? -6.883 -6.111 19.062 1.00 97.50 766 ALA A O 1
ATOM 5859 N N . PRO A 1 767 ? -7.455 -6.744 16.998 1.00 95.25 767 PRO A N 1
ATOM 5860 C CA . PRO A 1 767 ? -6.084 -6.759 16.510 1.00 95.25 767 PRO A CA 1
ATOM 5861 C C . PRO A 1 767 ? -5.611 -5.342 16.143 1.00 95.25 767 PRO A C 1
ATOM 5863 O O . PRO A 1 767 ? -6.264 -4.341 16.422 1.00 95.25 767 PRO A O 1
ATOM 5866 N N . ALA A 1 768 ? -4.469 -5.249 15.462 1.00 90.56 768 ALA A N 1
ATOM 5867 C CA . ALA A 1 768 ? -4.007 -4.035 14.789 1.00 90.56 768 ALA A CA 1
ATOM 5868 C C . ALA A 1 768 ? -4.966 -3.595 13.656 1.00 90.56 768 ALA A C 1
ATOM 5870 O O . ALA A 1 768 ? -4.777 -3.961 12.491 1.00 90.56 768 ALA A O 1
ATOM 5871 N N . ASN A 1 769 ? -6.028 -2.859 13.988 1.00 93.19 769 ASN A N 1
ATOM 5872 C CA . ASN A 1 769 ? -6.988 -2.312 13.029 1.00 93.19 769 ASN A CA 1
ATOM 5873 C C . ASN A 1 769 ? -7.609 -0.992 13.526 1.00 93.19 769 ASN A C 1
ATOM 5875 O O . ASN A 1 769 ? -7.417 -0.584 14.668 1.00 93.19 769 ASN A O 1
ATOM 5879 N N . SER A 1 770 ? -8.400 -0.344 12.667 1.00 94.56 770 SER A N 1
ATOM 5880 C CA . SER A 1 770 ? -9.055 0.938 12.961 1.00 94.56 770 SER A CA 1
ATOM 5881 C C . SER A 1 770 ? -10.006 0.909 14.159 1.00 94.56 770 SER A C 1
ATOM 5883 O O . SER A 1 770 ? -10.220 1.954 14.759 1.00 94.56 770 SER A O 1
ATOM 5885 N N . VAL A 1 771 ? -10.563 -0.251 14.525 1.00 96.81 771 VAL A N 1
ATOM 5886 C CA . VAL A 1 771 ? -11.453 -0.388 15.691 1.00 96.81 771 VAL A CA 1
ATOM 5887 C C . VAL A 1 771 ? -10.659 -0.226 16.985 1.00 96.81 771 VAL A C 1
ATOM 5889 O O . VAL A 1 771 ? -11.072 0.534 17.857 1.00 96.81 771 VAL A O 1
ATOM 5892 N N . ALA A 1 772 ? -9.492 -0.876 17.087 1.00 96.56 772 ALA A N 1
ATOM 5893 C CA . ALA A 1 772 ? -8.598 -0.702 18.230 1.00 96.56 772 ALA A CA 1
ATOM 5894 C C . ALA A 1 772 ? -8.124 0.755 18.362 1.00 96.56 772 ALA A C 1
ATOM 5896 O O . ALA A 1 772 ? -8.110 1.295 19.467 1.00 96.56 772 ALA A O 1
ATOM 5897 N N . GLU A 1 773 ? -7.775 1.394 17.238 1.00 96.44 773 GLU A N 1
ATOM 5898 C CA . GLU A 1 773 ? -7.311 2.788 17.232 1.00 96.44 773 GLU A CA 1
ATOM 5899 C C . GLU A 1 773 ? -8.425 3.780 17.591 1.00 96.44 773 GLU A C 1
ATOM 5901 O O . GLU A 1 773 ? -8.188 4.709 18.363 1.00 96.44 773 GLU A O 1
ATOM 5906 N N . LEU A 1 774 ? -9.650 3.567 17.094 1.00 97.88 774 LEU A N 1
ATOM 5907 C CA . LEU A 1 774 ? -10.810 4.387 17.446 1.00 97.88 774 LEU A CA 1
ATOM 5908 C C . LEU A 1 774 ? -11.145 4.255 18.934 1.00 97.88 774 LEU A C 1
ATOM 5910 O O . LEU A 1 774 ? -11.263 5.263 19.622 1.00 97.88 774 LEU A O 1
ATOM 5914 N N . ALA A 1 775 ? -11.258 3.026 19.445 1.00 98.25 775 ALA A N 1
ATOM 5915 C CA . ALA A 1 775 ? -11.563 2.778 20.852 1.00 98.25 775 ALA A CA 1
ATOM 5916 C C . ALA A 1 775 ? -10.514 3.410 21.781 1.00 98.25 775 ALA A C 1
ATOM 5918 O O . ALA A 1 775 ? -10.870 4.066 22.760 1.00 98.25 775 ALA A O 1
ATOM 5919 N N . GLY A 1 776 ? -9.231 3.292 21.420 1.00 97.00 776 GLY A N 1
ATOM 5920 C CA . GLY A 1 776 ? -8.143 3.953 22.131 1.00 97.00 776 GLY A CA 1
ATOM 5921 C C . GLY A 1 776 ? -8.269 5.478 22.101 1.00 97.00 776 GLY A C 1
ATOM 5922 O O . GLY A 1 776 ? -8.131 6.115 23.138 1.00 97.00 776 GLY A O 1
ATOM 5923 N N . ALA A 1 777 ? -8.571 6.075 20.945 1.00 97.44 777 ALA A N 1
ATOM 5924 C CA . ALA A 1 777 ? -8.720 7.528 20.807 1.00 97.44 777 ALA A CA 1
ATOM 5925 C C . ALA A 1 777 ? -9.942 8.094 21.564 1.00 97.44 777 ALA A C 1
ATOM 5927 O O . ALA A 1 777 ? -9.944 9.264 21.960 1.00 97.44 777 ALA A O 1
ATOM 5928 N N . LEU A 1 778 ? -10.965 7.261 21.786 1.00 98.06 778 LEU A N 1
ATOM 5929 C CA . LEU A 1 778 ? -12.139 7.546 22.619 1.00 98.06 778 LEU A CA 1
ATOM 5930 C C . LEU A 1 778 ? -11.873 7.350 24.123 1.00 98.06 778 LEU A C 1
ATOM 5932 O O . LEU A 1 778 ? -12.734 7.664 24.941 1.00 98.06 778 LEU A O 1
ATOM 5936 N N . GLY A 1 779 ? -10.706 6.817 24.502 1.00 96.88 779 GLY A N 1
ATOM 5937 C CA . GLY A 1 779 ? -10.353 6.503 25.889 1.00 96.88 779 GLY A CA 1
ATOM 5938 C C . GLY A 1 779 ? -11.051 5.276 26.469 1.00 96.88 779 GLY A C 1
ATOM 5939 O O . GLY A 1 779 ? -10.980 5.052 27.678 1.00 96.88 779 GLY A O 1
ATOM 5940 N N . VAL A 1 780 ? -11.687 4.460 25.628 1.00 98.00 780 VAL A N 1
ATOM 5941 C CA . VAL A 1 780 ? -12.252 3.170 26.035 1.00 98.00 780 VAL A CA 1
ATOM 5942 C C . VAL A 1 780 ? -11.092 2.203 26.301 1.00 98.00 780 VAL A C 1
ATOM 5944 O O . VAL A 1 780 ? -10.103 2.232 25.558 1.00 98.00 780 VAL A O 1
ATOM 5947 N N . PRO A 1 781 ? -11.141 1.361 27.350 1.00 97.88 781 PRO A N 1
ATOM 5948 C CA . PRO A 1 781 ? -10.138 0.323 27.554 1.00 97.88 781 PRO A CA 1
ATOM 5949 C C . PRO A 1 781 ? -10.018 -0.583 26.325 1.00 97.88 781 PRO A C 1
ATOM 5951 O O . PRO A 1 781 ? -11.023 -1.059 25.797 1.00 97.88 781 PRO A O 1
ATOM 5954 N N . VAL A 1 782 ? -8.790 -0.852 25.875 1.00 98.00 782 VAL A N 1
ATOM 5955 C CA . VAL A 1 782 ? -8.545 -1.722 24.714 1.00 98.00 782 VAL A CA 1
ATOM 5956 C C . VAL A 1 782 ? -7.552 -2.816 25.060 1.00 98.00 782 VAL A C 1
ATOM 5958 O O . VAL A 1 782 ? -6.455 -2.542 25.542 1.00 98.00 782 VAL A O 1
ATOM 5961 N N . TRP A 1 783 ? -7.894 -4.063 24.759 1.00 97.94 783 TRP A N 1
ATOM 5962 C CA . TRP A 1 783 ? -6.957 -5.180 24.737 1.00 97.94 783 TRP A CA 1
ATOM 5963 C C . TRP A 1 783 ? -6.625 -5.521 23.296 1.00 97.94 783 TRP A C 1
ATOM 5965 O O . TRP A 1 783 ? -7.329 -6.270 22.617 1.00 97.94 783 TRP A O 1
ATOM 5975 N N . ARG A 1 784 ? -5.526 -4.933 22.829 1.00 95.81 784 ARG A N 1
ATOM 5976 C CA . ARG A 1 784 ? -5.025 -5.154 21.481 1.00 95.81 784 ARG A CA 1
ATOM 5977 C C . ARG A 1 784 ? -4.202 -6.434 21.440 1.00 95.81 784 ARG A C 1
ATOM 5979 O O . ARG A 1 784 ? -3.336 -6.610 22.289 1.00 95.81 784 ARG A O 1
ATOM 5986 N N . PHE A 1 785 ? -4.390 -7.297 20.448 1.00 94.44 785 PHE A N 1
ATOM 5987 C CA . PHE A 1 785 ? -3.485 -8.431 20.215 1.00 94.44 785 PHE A CA 1
ATOM 5988 C C . PHE A 1 785 ? -2.728 -8.303 18.892 1.00 94.44 785 PHE A C 1
ATOM 5990 O O . PHE A 1 785 ? -3.191 -7.657 17.952 1.00 94.44 785 PHE A O 1
ATOM 5997 N N . GLY A 1 786 ? -1.533 -8.886 18.825 1.00 89.81 786 GLY A N 1
ATOM 5998 C CA . GLY A 1 786 ? -0.684 -8.828 17.633 1.00 89.81 786 GLY A CA 1
ATOM 5999 C C . GLY A 1 786 ? 0.807 -8.855 17.950 1.00 89.81 786 GLY A C 1
ATOM 6000 O O . GLY A 1 786 ? 1.220 -8.797 19.110 1.00 89.81 786 GLY A O 1
ATOM 6001 N N . ALA A 1 787 ? 1.629 -8.931 16.905 1.00 83.00 787 ALA A N 1
ATOM 6002 C CA . ALA A 1 787 ? 3.073 -8.756 17.030 1.00 83.00 787 ALA A CA 1
ATOM 6003 C C . ALA A 1 787 ? 3.426 -7.337 17.516 1.00 83.00 787 ALA A C 1
ATOM 6005 O O . ALA A 1 787 ? 2.610 -6.415 17.432 1.00 83.00 787 ALA A O 1
ATOM 6006 N N . ARG A 1 788 ? 4.647 -7.168 18.038 1.00 84.06 788 ARG A N 1
ATOM 6007 C CA . ARG A 1 788 ? 5.197 -5.829 18.273 1.00 84.06 788 ARG A CA 1
ATOM 6008 C C . ARG A 1 788 ? 5.384 -5.112 16.940 1.00 84.06 788 ARG A C 1
ATOM 6010 O O . ARG A 1 788 ? 5.636 -5.743 15.917 1.00 84.06 788 ARG A O 1
ATOM 6017 N N . ASP A 1 789 ? 5.213 -3.801 16.979 1.00 88.25 789 ASP A N 1
ATOM 6018 C CA . ASP A 1 789 ? 5.383 -2.928 15.827 1.00 88.25 789 ASP A CA 1
ATOM 6019 C C . ASP A 1 789 ? 5.997 -1.592 16.255 1.00 88.25 789 ASP A C 1
ATOM 6021 O O . ASP A 1 789 ? 6.116 -1.281 17.446 1.00 88.25 789 ASP A O 1
ATOM 6025 N N . TRP A 1 790 ? 6.329 -0.776 15.258 1.00 92.62 790 TRP A N 1
ATOM 6026 C CA . TRP A 1 790 ? 6.946 0.532 15.437 1.00 92.62 790 TRP A CA 1
ATOM 6027 C C . TRP A 1 790 ? 6.143 1.483 16.337 1.00 92.62 790 TRP A C 1
ATOM 6029 O O . TRP A 1 790 ? 6.738 2.348 16.968 1.00 92.62 790 TRP A O 1
ATOM 6039 N N . THR A 1 791 ? 4.821 1.319 16.473 1.00 93.81 791 THR A N 1
ATOM 6040 C CA . THR A 1 791 ? 3.979 2.227 17.275 1.00 93.81 791 THR A CA 1
ATOM 6041 C C . THR A 1 791 ? 4.194 2.078 18.783 1.00 93.81 791 THR A C 1
ATOM 6043 O O . THR A 1 791 ? 3.709 2.905 19.553 1.00 93.81 791 THR A O 1
ATOM 6046 N N . HIS A 1 792 ? 4.945 1.064 19.219 1.00 93.19 792 HIS A N 1
ATOM 6047 C CA . HIS A 1 792 ? 5.356 0.905 20.615 1.00 93.19 792 HIS A CA 1
ATOM 6048 C C . HIS A 1 792 ? 6.523 1.822 20.991 1.00 93.19 792 HIS A C 1
ATOM 6050 O O . HIS A 1 792 ? 6.746 2.064 22.178 1.00 93.19 792 HIS A O 1
ATOM 6056 N N . LEU A 1 793 ? 7.245 2.356 19.998 1.00 94.81 793 LEU A N 1
ATOM 6057 C CA . LEU A 1 793 ? 8.298 3.351 20.185 1.00 94.81 793 LEU A CA 1
ATOM 6058 C C . LEU A 1 793 ? 9.404 2.901 21.166 1.00 94.81 793 LEU A C 1
ATOM 6060 O O . LEU A 1 793 ? 9.807 3.655 22.050 1.00 94.81 793 LEU A O 1
ATOM 6064 N N . GLY A 1 794 ? 9.840 1.638 21.075 1.00 90.75 794 GLY A N 1
ATOM 6065 C CA . GLY A 1 794 ? 10.820 1.039 21.996 1.00 90.75 794 GLY A CA 1
ATOM 6066 C C . GLY A 1 794 ? 10.305 0.768 23.411 1.00 90.75 794 GLY A C 1
ATOM 6067 O O . GLY A 1 794 ? 11.060 0.296 24.261 1.00 90.75 794 GLY A O 1
ATOM 6068 N N . SER A 1 795 ? 9.028 1.038 23.683 1.00 88.25 795 SER A N 1
ATOM 6069 C CA . SER A 1 795 ? 8.410 0.791 24.983 1.00 88.25 795 SER A CA 1
ATOM 6070 C C . SER A 1 795 ? 7.677 -0.558 25.031 1.00 88.25 795 SER A C 1
ATOM 6072 O O . SER A 1 795 ? 7.489 -1.246 24.027 1.00 88.25 795 SER A O 1
ATOM 6074 N N . GLY A 1 796 ? 7.264 -0.972 26.231 1.00 84.38 796 GLY A N 1
ATOM 6075 C CA . GLY A 1 796 ? 6.395 -2.140 26.424 1.00 84.38 796 GLY A CA 1
ATOM 6076 C C . GLY A 1 796 ? 4.903 -1.853 26.216 1.00 84.38 796 GLY A C 1
ATOM 6077 O O . GLY A 1 796 ? 4.092 -2.759 26.390 1.00 84.38 796 GLY A O 1
ATOM 6078 N N . VAL A 1 797 ? 4.541 -0.609 25.893 1.00 89.69 797 VAL A N 1
ATOM 6079 C CA . VAL A 1 797 ? 3.162 -0.118 25.768 1.00 89.69 797 VAL A CA 1
ATOM 6080 C C . VAL A 1 797 ? 2.992 0.647 24.454 1.00 89.69 797 VAL A C 1
ATOM 6082 O O . VAL A 1 797 ? 3.929 0.766 23.667 1.00 89.69 797 VAL A O 1
ATOM 6085 N N . ARG A 1 798 ? 1.793 1.173 24.195 1.00 93.00 798 ARG A N 1
ATOM 6086 C CA . ARG A 1 798 ? 1.577 2.142 23.116 1.00 93.00 798 ARG A CA 1
ATOM 6087 C C . ARG A 1 798 ? 1.347 3.518 23.728 1.00 93.00 798 ARG A C 1
ATOM 6089 O O . ARG A 1 798 ? 0.240 3.765 24.196 1.00 93.00 798 ARG A O 1
ATOM 6096 N N . PRO A 1 799 ? 2.350 4.416 23.720 1.00 93.75 799 PRO A N 1
ATOM 6097 C CA . PRO A 1 799 ? 2.248 5.715 24.393 1.00 93.75 799 PRO A CA 1
ATOM 6098 C C . PRO A 1 799 ? 1.161 6.614 23.790 1.00 93.75 799 PRO A C 1
ATOM 6100 O O . PRO A 1 799 ? 0.664 7.516 24.450 1.00 93.75 799 PRO A O 1
ATOM 6103 N N . TRP A 1 800 ? 0.747 6.324 22.556 1.00 94.50 800 TRP A N 1
ATOM 6104 C CA . TRP A 1 800 ? -0.394 6.943 21.894 1.00 94.50 800 TRP A CA 1
ATOM 6105 C C . TRP A 1 800 ? -1.700 6.743 22.664 1.00 94.50 800 TRP A C 1
ATOM 6107 O O . TRP A 1 800 ? -2.483 7.673 22.746 1.00 94.50 800 TRP A O 1
ATOM 6117 N N . TYR A 1 801 ? -1.928 5.558 23.241 1.00 94.38 801 TYR A N 1
ATOM 6118 C CA . TYR A 1 801 ? -3.211 5.165 23.827 1.00 94.38 801 TYR A CA 1
ATOM 6119 C C . TYR A 1 801 ? -3.020 4.657 25.259 1.00 94.38 801 TYR A C 1
ATOM 6121 O O . TYR A 1 801 ? -2.844 3.451 25.460 1.00 94.38 801 TYR A O 1
ATOM 6129 N N . PRO A 1 802 ? -3.094 5.532 26.276 1.00 91.38 802 PRO A N 1
ATOM 6130 C CA . PRO A 1 802 ? -2.929 5.120 27.670 1.00 91.38 802 PRO A CA 1
ATOM 6131 C C . PRO A 1 802 ? -3.939 4.057 28.138 1.00 91.38 802 PRO A C 1
ATOM 6133 O O . PRO A 1 802 ? -3.635 3.276 29.036 1.00 91.38 802 PRO A O 1
ATOM 6136 N N . SER A 1 803 ? -5.126 3.989 27.521 1.00 92.69 803 SER A N 1
ATOM 6137 C CA . SER A 1 803 ? -6.158 2.981 27.815 1.00 92.69 803 SER A CA 1
ATOM 6138 C C . SER A 1 803 ? -5.900 1.611 27.165 1.00 92.69 803 SER A C 1
ATOM 6140 O O . SER A 1 803 ? -6.663 0.666 27.392 1.00 92.69 803 SER A O 1
ATOM 6142 N N . MET A 1 804 ? -4.849 1.473 26.347 1.00 95.00 804 MET A N 1
ATOM 6143 C CA . MET A 1 804 ? -4.587 0.270 25.562 1.00 95.00 804 MET A CA 1
ATOM 6144 C C . MET A 1 804 ? -3.524 -0.626 26.202 1.00 95.00 804 MET A C 1
ATOM 6146 O O . MET A 1 804 ? -2.363 -0.254 26.368 1.00 95.00 804 MET A O 1
ATOM 6150 N N . ARG A 1 805 ? -3.901 -1.879 26.458 1.00 95.19 805 ARG A N 1
ATOM 6151 C CA . ARG A 1 805 ? -2.998 -2.973 26.825 1.00 95.19 805 ARG A CA 1
ATOM 6152 C C . ARG A 1 805 ? -2.766 -3.869 25.615 1.00 95.19 805 ARG A C 1
ATOM 6154 O O . ARG A 1 805 ? -3.718 -4.253 24.940 1.00 95.19 805 ARG A O 1
ATOM 6161 N N . VAL A 1 806 ? -1.512 -4.243 25.366 1.00 93.44 806 VAL A N 1
ATOM 6162 C CA . VAL A 1 806 ? -1.150 -5.080 24.215 1.00 93.44 806 VAL A CA 1
ATOM 6163 C C . VAL A 1 806 ? -0.784 -6.502 24.645 1.00 93.44 806 VAL A C 1
ATOM 6165 O O . VAL A 1 806 ? -0.054 -6.717 25.612 1.00 93.44 806 VAL A O 1
ATOM 6168 N N . PHE A 1 807 ? -1.306 -7.485 23.918 1.00 93.88 807 PHE A N 1
ATOM 6169 C CA . PHE A 1 807 ? -1.087 -8.912 24.107 1.00 93.88 807 PHE A CA 1
ATOM 6170 C C . PHE A 1 807 ? -0.330 -9.479 22.907 1.00 93.88 807 PHE A C 1
ATOM 6172 O O . PHE A 1 807 ? -0.880 -9.658 21.819 1.00 93.88 807 PHE A O 1
ATOM 6179 N N . HIS A 1 808 ? 0.941 -9.801 23.124 1.00 89.56 808 HIS A N 1
ATOM 6180 C CA . HIS A 1 808 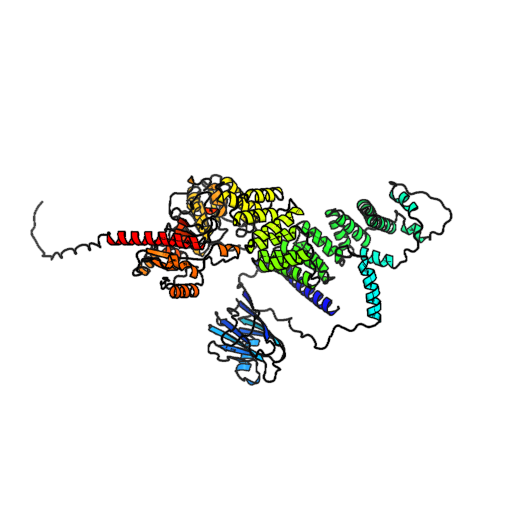? 1.804 -10.374 22.095 1.00 89.56 808 HIS A CA 1
ATOM 6181 C C . HIS A 1 808 ? 1.901 -11.896 22.229 1.00 89.56 808 HIS A C 1
ATOM 6183 O O . HIS A 1 808 ? 1.863 -12.397 23.362 1.00 89.56 808 HIS A O 1
ATOM 6189 N N . PRO A 1 809 ? 2.077 -12.645 21.125 1.00 86.56 809 PRO A N 1
ATOM 6190 C CA . PRO A 1 809 ? 2.606 -14.003 21.208 1.00 86.56 809 PRO A CA 1
ATOM 6191 C C . PRO A 1 809 ? 4.011 -13.966 21.830 1.00 86.56 809 PRO A C 1
ATOM 6193 O O . PRO A 1 809 ? 4.780 -13.032 21.587 1.00 86.56 809 PRO A O 1
ATOM 6196 N N . ARG A 1 810 ? 4.352 -14.954 22.668 1.00 86.00 810 ARG A N 1
ATOM 6197 C CA . ARG A 1 810 ? 5.742 -15.108 23.125 1.00 86.00 810 ARG A CA 1
ATOM 6198 C C . ARG A 1 810 ? 6.592 -15.666 21.982 1.00 86.00 810 ARG A C 1
ATOM 6200 O O . ARG A 1 810 ? 6.059 -16.170 20.996 1.00 86.00 810 ARG A O 1
ATOM 6207 N N . ALA A 1 811 ? 7.915 -15.586 22.109 1.00 81.50 811 ALA A N 1
ATOM 6208 C CA . ALA A 1 811 ? 8.825 -16.139 21.109 1.00 81.50 811 ALA A CA 1
ATOM 6209 C C . ALA A 1 811 ? 8.503 -17.624 20.840 1.00 81.50 811 ALA A C 1
ATOM 6211 O O . ALA A 1 811 ? 8.485 -18.430 21.767 1.00 81.50 811 ALA A O 1
ATOM 6212 N N . GLY A 1 812 ? 8.223 -17.960 19.578 1.00 80.19 812 GLY A N 1
ATOM 6213 C CA . GLY A 1 812 ? 7.853 -19.312 19.145 1.00 80.19 812 GLY A CA 1
ATOM 6214 C C . GLY A 1 812 ? 6.379 -19.695 19.339 1.00 80.19 812 GLY A C 1
ATOM 6215 O O . GLY A 1 812 ? 5.980 -20.759 18.875 1.00 80.19 812 GLY A O 1
ATOM 6216 N N . GLU A 1 813 ? 5.555 -18.858 19.976 1.00 86.94 813 GLU A N 1
ATOM 6217 C CA . GLU A 1 813 ? 4.113 -19.102 20.086 1.00 86.94 813 GLU A CA 1
ATOM 6218 C C . GLU A 1 813 ? 3.359 -18.598 18.841 1.00 86.94 813 GLU A C 1
ATOM 6220 O O . GLU A 1 813 ? 3.698 -17.541 18.300 1.00 86.94 813 GLU A O 1
ATOM 6225 N N . PRO A 1 814 ? 2.285 -19.288 18.410 1.00 88.12 814 PRO A N 1
ATOM 6226 C CA . PRO A 1 814 ? 1.365 -18.741 17.420 1.00 88.12 814 PRO A CA 1
ATOM 6227 C C . PRO A 1 814 ? 0.563 -17.569 18.005 1.00 88.12 814 PRO A C 1
ATOM 6229 O O . PRO A 1 814 ? 0.394 -17.449 19.222 1.00 88.12 814 PRO A O 1
ATOM 6232 N N . LEU A 1 815 ? -0.012 -16.733 17.134 1.00 89.19 815 LEU A N 1
ATOM 6233 C CA . LEU A 1 815 ? -0.845 -15.599 17.552 1.00 89.19 815 LEU A CA 1
ATOM 6234 C C . LEU A 1 815 ? -2.042 -16.032 18.420 1.00 89.19 815 LEU A C 1
ATOM 6236 O O . LEU A 1 815 ? -2.396 -15.334 19.369 1.00 89.19 815 LEU A O 1
ATOM 6240 N N . SER A 1 816 ? -2.615 -17.211 18.160 1.00 90.81 816 SER A N 1
ATOM 6241 C CA . SER A 1 816 ? -3.734 -17.780 18.925 1.00 90.81 816 SER A CA 1
ATOM 6242 C C . SER A 1 816 ? -3.427 -17.986 20.413 1.00 90.81 816 SER A C 1
ATOM 6244 O O . SER A 1 816 ? -4.333 -17.902 21.245 1.00 90.81 816 SER A O 1
ATOM 6246 N N . ALA A 1 817 ? -2.153 -18.133 20.799 1.00 91.88 817 ALA A N 1
ATOM 6247 C CA . ALA A 1 817 ? -1.754 -18.205 22.206 1.00 91.88 817 ALA A CA 1
ATOM 6248 C C . ALA A 1 817 ? -2.066 -16.909 22.983 1.00 91.88 817 ALA A C 1
ATOM 6250 O O . ALA A 1 817 ? -2.298 -16.948 24.197 1.00 91.88 817 ALA A O 1
ATOM 6251 N N . ALA A 1 818 ? -2.117 -15.756 22.302 1.00 93.38 818 ALA A N 1
ATOM 6252 C CA . ALA A 1 818 ? -2.501 -14.489 22.919 1.00 93.38 818 ALA A CA 1
ATOM 6253 C C . ALA A 1 818 ? -3.968 -14.500 23.385 1.00 93.38 818 ALA A C 1
ATOM 6255 O O . ALA A 1 818 ? -4.255 -13.997 24.473 1.00 93.38 818 ALA A O 1
ATOM 6256 N N . LEU A 1 819 ? -4.875 -15.141 22.633 1.00 94.56 819 LEU A N 1
ATOM 6257 C CA . LEU A 1 819 ? -6.299 -15.227 22.985 1.00 94.56 819 LEU A CA 1
ATOM 6258 C C . LEU A 1 819 ? -6.531 -15.996 24.292 1.00 94.56 819 LEU A C 1
ATOM 6260 O O . LEU A 1 819 ? -7.392 -15.618 25.081 1.00 94.56 819 LEU A O 1
ATOM 6264 N N . GLY A 1 820 ? -5.728 -17.025 24.576 1.00 94.00 820 GLY A N 1
ATOM 6265 C CA . GLY A 1 820 ? -5.801 -17.752 25.849 1.00 94.00 820 GLY A CA 1
ATOM 6266 C C . GLY A 1 820 ? -5.465 -16.873 27.061 1.00 94.00 820 GLY A C 1
ATOM 6267 O O . GLY A 1 820 ? -6.128 -16.954 28.097 1.00 94.00 820 GLY A O 1
ATOM 6268 N N . ARG A 1 821 ? -4.472 -15.983 26.927 1.00 95.06 821 ARG A N 1
ATOM 6269 C CA . ARG A 1 821 ? -4.116 -15.013 27.977 1.00 95.06 821 ARG A CA 1
ATOM 6270 C C . ARG A 1 821 ? -5.175 -13.927 28.131 1.00 95.06 821 ARG A C 1
ATOM 6272 O O . ARG A 1 821 ? -5.542 -13.607 29.257 1.00 95.06 821 ARG A O 1
ATOM 6279 N N . ILE A 1 822 ? -5.690 -13.414 27.016 1.00 97.12 822 ILE A N 1
ATOM 6280 C CA . ILE A 1 822 ? -6.808 -12.462 26.998 1.00 97.12 822 ILE A CA 1
ATOM 6281 C C . ILE A 1 822 ? -8.012 -13.053 27.729 1.00 97.12 822 ILE A C 1
ATOM 6283 O O . ILE A 1 822 ? -8.560 -12.409 28.613 1.00 97.12 822 ILE A O 1
ATOM 6287 N N . ALA A 1 823 ? -8.375 -14.303 27.440 1.00 96.75 823 ALA A N 1
ATOM 6288 C CA . ALA A 1 823 ? -9.482 -14.985 28.099 1.00 96.75 823 ALA A CA 1
ATOM 6289 C C . ALA A 1 823 ? -9.301 -15.098 29.621 1.00 96.75 823 ALA A C 1
ATOM 6291 O O . ALA A 1 823 ? -10.246 -14.887 30.378 1.00 96.75 823 ALA A O 1
ATOM 6292 N N . ALA A 1 824 ? -8.093 -15.423 30.094 1.00 96.12 824 ALA A N 1
ATOM 6293 C CA . ALA A 1 824 ? -7.812 -15.509 31.527 1.00 96.12 824 ALA A CA 1
ATOM 6294 C C . ALA A 1 824 ? -7.997 -14.155 32.233 1.00 96.12 824 ALA A C 1
ATOM 6296 O O . ALA A 1 824 ? -8.603 -14.096 33.303 1.00 96.12 824 ALA A O 1
ATOM 6297 N N . GLU A 1 825 ? -7.521 -13.075 31.616 1.00 97.31 825 GLU A N 1
ATOM 6298 C CA . GLU A 1 825 ? -7.702 -11.711 32.118 1.00 97.31 825 GLU A CA 1
ATOM 6299 C C . GLU A 1 825 ? -9.169 -11.276 32.039 1.00 97.31 825 GLU A C 1
ATOM 6301 O O . GLU A 1 825 ? -9.676 -10.663 32.976 1.00 97.31 825 GLU A O 1
ATOM 6306 N N . LEU A 1 826 ? -9.878 -11.661 30.975 1.00 97.00 826 LEU A N 1
ATOM 6307 C CA . LEU A 1 826 ? -11.285 -11.327 30.769 1.00 97.00 826 LEU A CA 1
ATOM 6308 C C . LEU A 1 826 ? -12.165 -11.923 31.868 1.00 97.00 826 LEU A C 1
ATOM 6310 O O . LEU A 1 826 ? -12.998 -11.228 32.441 1.00 97.00 826 LEU A O 1
ATOM 6314 N N . ARG A 1 827 ? -11.925 -13.189 32.234 1.00 95.56 827 ARG A N 1
ATOM 6315 C CA . ARG A 1 827 ? -12.628 -13.845 33.349 1.00 95.56 827 ARG A CA 1
ATOM 6316 C C . ARG A 1 827 ? -12.397 -13.131 34.678 1.00 95.56 827 ARG A C 1
ATOM 6318 O O . ARG A 1 827 ? -13.322 -13.021 35.479 1.00 95.56 827 ARG A O 1
ATOM 6325 N N . ARG A 1 828 ? -11.174 -12.644 34.921 1.00 94.88 828 ARG A N 1
ATOM 6326 C CA . ARG A 1 828 ? -10.855 -11.866 36.129 1.00 94.88 828 ARG A CA 1
ATOM 6327 C C . ARG A 1 828 ? -11.590 -10.529 36.126 1.00 94.88 828 ARG A C 1
ATOM 6329 O O . ARG A 1 828 ? -12.185 -10.181 37.140 1.00 94.88 828 ARG A O 1
ATOM 6336 N N . ALA A 1 829 ? -11.587 -9.822 34.997 1.00 94.50 829 ALA A N 1
ATOM 6337 C CA . ALA A 1 829 ? -12.289 -8.553 34.843 1.00 94.50 829 ALA A CA 1
ATOM 6338 C C . ALA A 1 829 ? -13.805 -8.711 35.050 1.00 94.50 829 ALA A C 1
ATOM 6340 O O . ALA A 1 829 ? -14.384 -7.970 35.840 1.00 94.50 829 ALA A O 1
ATOM 6341 N N . ALA A 1 830 ? -14.429 -9.722 34.437 1.00 92.81 830 ALA A N 1
ATOM 6342 C CA . ALA A 1 830 ? -15.859 -9.998 34.598 1.00 92.81 830 ALA A CA 1
ATOM 6343 C C . ALA A 1 830 ? -16.221 -10.341 36.053 1.00 92.81 830 ALA A C 1
ATOM 6345 O O . ALA A 1 830 ? -17.195 -9.827 36.598 1.00 92.81 830 ALA A O 1
ATOM 6346 N N . ALA A 1 831 ? -15.398 -11.152 36.729 1.00 91.38 831 ALA A N 1
ATOM 6347 C CA . ALA A 1 831 ? -15.608 -11.479 38.139 1.00 91.38 831 ALA A CA 1
ATOM 6348 C C . ALA A 1 831 ? -15.498 -10.250 39.061 1.00 91.38 831 ALA A C 1
ATOM 6350 O O . ALA A 1 831 ? -16.243 -10.150 40.036 1.00 91.38 831 ALA A O 1
ATOM 6351 N N . LEU A 1 832 ? -14.582 -9.321 38.765 1.00 91.12 832 LEU A N 1
ATOM 6352 C CA . LEU A 1 832 ? -14.453 -8.059 39.498 1.00 91.12 832 LEU A CA 1
ATOM 6353 C C . LEU A 1 832 ? -15.654 -7.138 39.250 1.00 91.12 832 LEU A C 1
ATOM 6355 O O . LEU A 1 832 ? -16.210 -6.616 40.214 1.00 91.12 832 LEU A O 1
ATOM 6359 N N . ALA A 1 833 ? -16.093 -6.998 37.996 1.00 89.06 833 ALA A N 1
ATOM 6360 C CA . ALA A 1 833 ? -17.269 -6.208 37.635 1.00 89.06 833 ALA A CA 1
ATOM 6361 C C . ALA A 1 833 ? -18.535 -6.723 38.338 1.00 89.06 833 ALA A C 1
ATOM 6363 O O . ALA A 1 833 ? -19.273 -5.943 38.937 1.00 89.06 833 ALA A O 1
ATOM 6364 N N . ARG A 1 834 ? -18.721 -8.049 38.387 1.00 87.69 834 ARG A N 1
ATOM 6365 C CA . ARG A 1 834 ? -19.826 -8.684 39.118 1.00 87.69 834 ARG A CA 1
ATOM 6366 C C . ARG A 1 834 ? -19.823 -8.350 40.610 1.00 87.69 834 ARG A C 1
ATOM 6368 O O . ARG A 1 834 ? -20.874 -8.068 41.177 1.00 87.69 834 ARG A O 1
ATOM 6375 N N . ARG A 1 835 ? -18.652 -8.390 41.259 1.00 85.62 835 ARG A N 1
ATOM 6376 C CA . ARG A 1 835 ? -18.517 -8.042 42.687 1.00 85.62 835 ARG A CA 1
ATOM 6377 C C . ARG A 1 835 ? -18.844 -6.572 42.932 1.00 85.62 835 ARG A C 1
ATOM 6379 O O . ARG A 1 835 ? -19.622 -6.279 43.831 1.00 85.62 835 ARG A O 1
ATOM 6386 N N . ALA A 1 836 ? -18.329 -5.676 42.091 1.00 81.75 836 ALA A N 1
ATOM 6387 C CA . ALA A 1 836 ? -18.628 -4.249 42.178 1.00 81.75 836 ALA A CA 1
ATOM 6388 C C . ALA A 1 836 ? -20.127 -3.955 41.970 1.00 81.75 836 ALA A C 1
ATOM 6390 O O . ALA A 1 836 ? -20.699 -3.139 42.688 1.00 81.75 836 ALA A O 1
ATOM 6391 N N . GLY A 1 837 ? -20.782 -4.657 41.038 1.00 74.50 837 GLY A N 1
ATOM 6392 C CA . GLY A 1 837 ? -22.228 -4.560 40.820 1.00 74.50 837 GLY A CA 1
ATOM 6393 C C . GLY A 1 837 ? -23.069 -5.104 41.982 1.00 74.50 837 GLY A C 1
ATOM 6394 O O . GLY A 1 837 ? -24.148 -4.579 42.242 1.00 74.50 837 GLY A O 1
ATOM 6395 N N . ALA A 1 838 ? -22.576 -6.113 42.709 1.00 61.84 838 ALA A N 1
ATOM 6396 C CA . ALA A 1 838 ? -23.235 -6.669 43.895 1.00 61.84 838 ALA A CA 1
ATOM 6397 C C . ALA A 1 838 ? -23.059 -5.802 45.160 1.00 61.84 838 ALA A C 1
ATOM 6399 O O . ALA A 1 838 ? -23.911 -5.837 46.046 1.00 61.84 838 ALA A O 1
ATOM 6400 N N . GLU A 1 839 ? -21.970 -5.032 45.251 1.00 50.19 839 GLU A N 1
ATOM 6401 C CA . GLU A 1 839 ? -21.673 -4.123 46.371 1.00 50.19 839 GLU A CA 1
ATOM 6402 C C . GLU A 1 839 ? -22.251 -2.708 46.188 1.00 50.19 839 GLU A C 1
ATOM 6404 O O . GLU A 1 839 ? -22.310 -1.937 47.149 1.00 50.19 839 GLU A O 1
ATOM 6409 N N . ALA A 1 840 ? -22.717 -2.351 44.986 1.00 43.06 840 ALA A N 1
ATOM 6410 C CA . ALA A 1 840 ? -23.398 -1.084 44.747 1.00 43.06 840 ALA A CA 1
ATOM 6411 C C . ALA A 1 840 ? -24.730 -1.045 45.530 1.00 43.06 840 ALA A C 1
ATOM 6413 O O . ALA A 1 840 ? -25.606 -1.880 45.284 1.00 43.06 840 ALA A O 1
ATOM 6414 N N . PRO A 1 841 ? -24.938 -0.092 46.465 1.00 40.50 841 PRO A N 1
ATOM 6415 C CA . PRO A 1 841 ? -26.213 0.023 47.152 1.00 40.50 841 PRO A CA 1
ATOM 6416 C C . PRO A 1 841 ? -27.284 0.322 46.105 1.00 40.50 841 PRO A C 1
ATOM 6418 O O . PRO A 1 841 ? -27.195 1.324 45.394 1.00 40.50 841 PRO A O 1
ATOM 6421 N N . GLY A 1 842 ? -28.272 -0.573 45.997 1.00 37.19 842 GLY A N 1
ATOM 6422 C CA . GLY A 1 842 ? -29.373 -0.441 45.048 1.00 37.19 842 GLY A CA 1
ATOM 6423 C C . GLY A 1 842 ? -30.004 0.954 45.110 1.00 37.19 842 GLY A C 1
ATOM 6424 O O . GLY A 1 842 ? -29.963 1.599 46.165 1.00 37.19 842 GLY A O 1
ATOM 6425 N N . PRO A 1 843 ? -30.575 1.448 43.997 1.00 36.19 843 PRO A N 1
ATOM 6426 C CA . PRO A 1 843 ? -31.067 2.813 43.909 1.00 36.19 843 PRO A CA 1
ATOM 6427 C C . PRO A 1 843 ? -32.063 3.067 45.042 1.00 36.19 843 PRO A C 1
ATOM 6429 O O . PRO A 1 843 ? -33.178 2.542 45.044 1.00 36.19 843 PRO A O 1
ATOM 6432 N N . ARG A 1 844 ? -31.665 3.883 46.026 1.00 34.62 844 ARG A N 1
ATOM 6433 C CA . ARG A 1 844 ? -32.613 4.480 46.964 1.00 34.62 844 ARG A CA 1
ATOM 6434 C C . ARG A 1 844 ? -33.482 5.411 46.134 1.00 34.62 844 ARG A C 1
ATOM 6436 O O . ARG A 1 844 ? -33.089 6.537 45.844 1.00 34.62 844 ARG A O 1
ATOM 6443 N N . LEU A 1 845 ? -34.645 4.912 45.722 1.00 32.75 845 LEU A N 1
ATOM 6444 C CA . LEU A 1 845 ? -35.725 5.739 45.203 1.00 32.75 845 LEU A CA 1
ATOM 6445 C C . LEU A 1 845 ? -35.917 6.905 46.187 1.00 32.75 845 LEU A C 1
ATOM 6447 O O . LEU A 1 845 ? -36.100 6.646 47.383 1.00 32.75 845 LEU A O 1
ATOM 6451 N N . PRO A 1 846 ? -35.848 8.173 45.747 1.00 34.41 846 PRO A N 1
ATOM 6452 C CA . PRO A 1 846 ? -36.163 9.282 46.628 1.00 34.41 846 PRO A CA 1
ATOM 6453 C C . PRO A 1 846 ? -37.603 9.094 47.113 1.00 34.41 846 PRO A C 1
ATOM 6455 O O . PRO A 1 846 ? -38.526 8.913 46.314 1.00 34.41 846 PRO A O 1
ATOM 6458 N N . ALA A 1 847 ? -37.785 9.082 48.434 1.00 33.84 847 ALA A N 1
ATOM 6459 C CA . ALA A 1 847 ? -39.103 9.023 49.043 1.00 33.84 847 ALA A CA 1
ATOM 6460 C C . ALA A 1 847 ? -39.972 10.142 48.450 1.00 33.84 847 ALA A C 1
ATOM 6462 O O . ALA A 1 847 ? -39.577 11.310 48.439 1.00 33.84 847 ALA A O 1
ATOM 6463 N N . ARG A 1 848 ? -41.144 9.767 47.921 1.00 31.78 848 ARG A N 1
ATOM 6464 C CA . ARG A 1 848 ? -42.150 10.701 47.399 1.00 31.78 848 ARG A CA 1
ATOM 6465 C C . ARG A 1 848 ? -42.377 11.834 48.412 1.00 31.78 848 ARG A C 1
ATOM 6467 O O . ARG A 1 848 ? -42.617 11.530 49.583 1.00 31.78 848 ARG A O 1
ATOM 6474 N N . PRO A 1 849 ? -42.381 13.112 47.997 1.00 33.28 849 PRO A N 1
ATOM 6475 C CA . PRO A 1 849 ? -42.768 14.186 48.896 1.00 33.28 849 PRO A CA 1
ATOM 6476 C C . PRO A 1 849 ? -44.236 13.991 49.290 1.00 33.28 849 PRO A C 1
ATOM 6478 O O . PRO A 1 849 ? -45.108 13.795 48.438 1.00 33.28 849 PRO A O 1
ATOM 6481 N N . ALA A 1 850 ? -44.504 14.004 50.596 1.00 32.41 850 ALA A N 1
ATOM 6482 C CA . ALA A 1 850 ? -45.852 13.942 51.135 1.00 32.41 850 ALA A CA 1
ATOM 6483 C C . ALA A 1 850 ? -46.698 15.087 50.554 1.00 32.41 850 ALA A C 1
ATOM 6485 O O . ALA A 1 850 ? -46.306 16.255 50.607 1.00 32.41 850 ALA A O 1
ATOM 6486 N N . ARG A 1 851 ? -47.868 14.743 50.000 1.00 32.78 851 ARG A N 1
ATOM 6487 C CA . ARG A 1 851 ? -48.903 15.697 49.582 1.00 32.78 851 ARG A CA 1
ATOM 6488 C C . ARG A 1 851 ? -49.241 16.613 50.763 1.00 32.78 851 ARG A C 1
ATOM 6490 O O . ARG A 1 851 ? -49.906 16.184 51.701 1.00 32.78 851 ARG A O 1
ATOM 6497 N N . ARG A 1 852 ? -48.820 17.878 50.703 1.00 32.00 852 ARG A N 1
ATOM 6498 C CA . ARG A 1 852 ? -49.402 18.938 51.532 1.00 32.00 852 ARG A CA 1
ATOM 6499 C C . ARG A 1 852 ? -50.759 19.306 50.941 1.00 32.00 852 ARG A C 1
ATOM 6501 O O . ARG A 1 852 ? -50.842 19.802 49.822 1.00 32.00 852 ARG A O 1
ATOM 6508 N N . VAL A 1 853 ? -51.810 19.025 51.700 1.00 32.34 853 VAL A N 1
ATOM 6509 C CA . VAL A 1 853 ? -53.159 19.543 51.473 1.00 32.34 853 VAL A CA 1
ATOM 6510 C C . VAL A 1 853 ? -53.125 21.048 51.743 1.00 32.34 853 VAL A C 1
ATOM 6512 O O . VAL A 1 853 ? -52.718 21.479 52.821 1.00 32.34 853 VAL A O 1
ATOM 6515 N N . HIS A 1 854 ? -53.513 21.850 50.754 1.00 31.52 854 HIS A N 1
ATOM 6516 C CA . HIS A 1 854 ? -53.788 23.269 50.940 1.00 31.52 854 HIS A CA 1
ATOM 6517 C C . HIS A 1 854 ? -55.124 23.440 51.671 1.00 31.52 854 HIS A C 1
ATOM 6519 O O . HIS A 1 854 ? -56.175 23.145 51.110 1.00 31.52 854 HIS A O 1
ATOM 6525 N N . SER A 1 855 ? -55.081 23.976 52.889 1.00 30.52 855 SER A N 1
ATOM 6526 C CA . SER A 1 855 ? -56.193 24.711 53.494 1.00 30.52 855 SER A CA 1
ATOM 6527 C C . SER A 1 855 ? -55.857 26.208 53.459 1.00 30.52 855 SER A C 1
ATOM 6529 O O . SER A 1 855 ? -54.893 26.640 54.092 1.00 30.52 855 SER A O 1
ATOM 6531 N N . GLN A 1 856 ? -56.623 26.987 52.692 1.00 33.50 856 GLN A N 1
ATOM 6532 C CA . GLN A 1 856 ? -56.666 28.457 52.761 1.00 33.50 856 GLN A CA 1
ATOM 6533 C C . GLN A 1 856 ? -57.299 28.866 54.110 1.00 33.50 856 GLN A C 1
ATOM 6535 O O . GLN A 1 856 ? -58.346 28.333 54.455 1.00 33.50 856 GLN A O 1
ATOM 6540 N N . ALA A 1 857 ? -56.606 29.629 54.970 1.00 32.72 857 ALA A N 1
ATOM 6541 C CA . ALA A 1 857 ? -56.660 31.100 55.156 1.00 32.72 857 ALA A CA 1
ATOM 6542 C C . ALA A 1 857 ? -57.321 31.453 56.521 1.00 32.72 857 ALA A C 1
ATOM 6544 O O . ALA A 1 857 ? -58.032 30.611 57.059 1.00 32.72 857 ALA A O 1
ATOM 6545 N N . PRO A 1 858 ? -57.228 32.692 57.054 1.00 49.81 858 PRO A N 1
ATOM 6546 C CA . PRO A 1 858 ? -56.061 33.577 57.199 1.00 49.81 858 PRO A CA 1
ATOM 6547 C C . PRO A 1 858 ? -55.925 34.152 58.640 1.00 49.81 858 PRO A C 1
ATOM 6549 O O . PRO A 1 858 ? -56.915 34.312 59.346 1.00 49.81 858 PRO A O 1
ATOM 6552 N N . SER A 1 859 ? -54.735 34.615 59.052 1.00 31.30 859 SER A N 1
ATOM 6553 C CA . SER A 1 859 ? -54.647 35.681 60.071 1.00 31.30 859 SER A CA 1
ATOM 6554 C C . SER A 1 859 ? -53.362 36.512 59.970 1.00 31.30 859 SER A C 1
ATOM 6556 O O . SER A 1 859 ? -52.276 36.100 60.365 1.00 31.30 859 SER A O 1
ATOM 6558 N N . LEU A 1 860 ? -53.543 37.713 59.429 1.00 37.97 860 LEU A N 1
ATOM 6559 C CA . LEU A 1 860 ? -52.906 38.982 59.787 1.00 37.97 860 LEU A CA 1
ATOM 6560 C C . LEU A 1 860 ? -52.117 39.010 61.121 1.00 37.97 860 LEU A C 1
ATOM 6562 O O . LEU A 1 860 ? -52.729 38.856 62.174 1.00 37.97 860 LEU A O 1
ATOM 6566 N N . ARG A 1 861 ? -50.829 39.395 61.072 1.00 35.41 861 ARG A N 1
ATOM 6567 C CA . ARG A 1 861 ? -50.215 40.592 61.721 1.00 35.41 861 ARG A CA 1
ATOM 6568 C C . ARG A 1 861 ? -48.738 40.379 62.097 1.00 35.41 861 ARG A C 1
ATOM 6570 O O . ARG A 1 861 ? -48.460 39.484 62.876 1.00 35.41 861 ARG A O 1
ATOM 6577 N N . ARG A 1 862 ? -47.914 41.360 61.674 1.00 40.62 862 ARG A N 1
ATOM 6578 C CA . ARG A 1 862 ? -46.747 41.981 62.359 1.00 40.62 862 ARG A CA 1
ATOM 6579 C C . ARG A 1 862 ? -45.566 41.043 62.694 1.00 40.62 862 ARG A C 1
ATOM 6581 O O . ARG A 1 862 ? -45.766 40.012 63.306 1.00 40.62 862 ARG A O 1
ATOM 6588 N N . HIS A 1 863 ? -44.308 41.342 62.390 1.00 38.81 863 HIS A N 1
ATOM 6589 C CA . HIS A 1 863 ? -43.599 42.577 62.055 1.00 38.81 863 HIS A CA 1
ATOM 6590 C C . HIS A 1 863 ? -42.454 42.257 61.098 1.00 38.81 863 HIS A C 1
ATOM 6592 O O . HIS A 1 863 ? -41.977 41.101 61.150 1.00 38.81 863 HIS A O 1
#

Organism: NCBI:txid1064539

Sequence (863 aa):
MSDALAGVNSMVSGLTDSINNAISAIQTQKEQEAAAATNVQEFQKQVNKTSSNLQGQATDIGILAKNVTRLNVVSNLAANDKVDFYRFRVTTQGEATLGQVGDDGLRVQLMTRLGTVIADSNPDSGKDYEAFKNLQSGELTLDRGEYSLRVTREKGQSEKEARNYAIQLQMGGYTQDYDTVAKQPDKSSSPYQMSAAQQAMLSGLNDAITSLSSISYGQSGSEKLLGSFNLFRLTALPNPRKHKAMTDHHDSVPEAGRRGGHGSPWEAVLYDPARAEGTFLLGLAAARLGRPEAAMRWFRRTVRLQPGWADGWAALADASRRSGRWREAATAYATLLALSPADGAALANLAMLERVAGNPRAAVRRFTRALALDSGQAGTWNNLGNALRDLGATAQAAAAWRTALVLDPRQADALGNLGGARRDQDRFAEAGLLLRRALALAPQHAALHGVLAYALSGEGRLEEAERACRRALVSAPALADPLCTLGLVQQRRGTAGALRWFDRAMVAAPGHPLARFNRGLADLEGGALTDGWAQYACRFAAGRAGRERRFSIPEWRGEPLAGKSLFIWREQGVGDEFLFASCYADAVRQAGRVVIECEPRLLPLFARSFPKAIVRAEQPLRGRALVETVDCDLHIPAGSLPRYLRGGLADFPPQSSWLFPDPARVLERRQQLDGIGGDLRVGIAWRSQLMTVERQWAYLPLGEWGPVLGAPGVTFVNLQYDDCEAEIQRAEARFGVPIYELERLDLKNDFEGTAALTTNLDLVIAPANSVAELAGALGVPVWRFGARDWTHLGSGVRPWYPSMRVFHPRAGEPLSAALGRIAAELRRAAALARRAGAEAPGPRLPARPARRVHSQAPSLRRH